Protein AF-A0A4Q4TM53-F1 (afdb_monomer_lite)

Foldseek 3Di:
DLVVLQVVVCVQLVVLLVVLVVLLVVLLVQCVVVPFDDDQLSLVSSFVVTCCPLCVVGFAPPCSVPVLDQLQLQLCCLFQVVQFKFFQFLPPDDDPDDDDQVLQCVVQVGGPNVQSQQSFKMKGWQQVLQPFDWFPLFEAFGKIWIWGQHPPVRGIGTAWIFGNDFLRDIDGPPADSLLNLLSLLRVLLSSLLCLVLLLCLQQLVQLVLLLVLLVVQDDPLDLLNVLSCLLCRSSSNCVVVCCVAPLDVVHLLNLFATRHSRRSVVCSVVCNLPSQAQVCVQPVNVCVVRCQPPHPRHDHRPDRPLCVLVVLQLVLLLLLLLLQLCQQDVALVSLLPPRSQQSSQCSCVPVSVRHNQDHPPPRDSVSVSSRSSSSSCSRQPSSVSRAALSCLNHSVRPDSNGSTFSDYDDNDGDDDDSVNGGDTSSNSSSSNSVRSSSYNPCVVVPCNHSLNSLVDPVSPVSGDVSSVVSNVSSNVSVVVSVVVVVQFDQDPVRDTDFHLVVLVVCCVDDDPLNCQLCVLVVQLVVLVVVLVCLVDCVNVDDDPDDPVLSVLVSQLSVLSNQLSVLSNVLSSCCPRDVVSNLVSVLSNLLSLLSNLLSVLLSLLCQQCVVPVVVSVVLNVVLVVLSVVLSVVCVDPVCDDLVNLVVNLVSSVVSNVSSCVSVVCQVPDPPHHRVRRPVVVSVVVNVVVVVVSVCSNCVPPCNLDQQPVPLVPVLVCCQVVHQWDDRDPQAIEGQDPLQCCAAPAQDVPGGHFFFDLLLAAAAPVRHGELVRDRDPVLNVLRCVLQVQCVDPVLCQLLFVLLVVLVVLLVVLVVVCVVVVNPDDPLLQSLLQSQLQSLCCQLLVGGLCCSVVVHDRPLVVLLVVLVVVSVVVSSVSSDPDPPVVVVVPDDVCSVCSSVVNLVVLLVSNVVRVVDDDPRSHSVNSSCVRCVPCPSPNPSRSSVHSSVSSVVRRNLVSQLVVQLVVQLVVPVVLVVVLCCLVVVQDPDPVCDTPVSQVPRLSSVLSSVLSCLQDVSCQWFRKGFAAAPFDDGPNDTDHGGRIYGHRSNSNSQDCVNDPNSNHSDSVD

Secondary structure (DSSP, 8-state):
-HHHHHHHHHHHHHHHHHHHHHHHHHHHHHHHHTT---SGGGGGGGTTT-STTT-TT-SPTTTTTSTT-HHHHHHHTTTTSTTS-EEPPTTTSPPSS---HHHHHHHHSS-HHHHHHTT-EEEEE-GGGGGSPBPTT-B----EEEEEE-TTT--EEEEEEE--STT--EE-TTS-HHHHHHHHHHHHHHHHHHHHHHHIIIIIIHHHHHHHHHHHHS-TT-HHHHHHHHHTTTGGGHHHHIIIIISSTTSHHHHH-SB-HHHHHHHHHHHHHHHT-TGGGSHHHHHHHTTSSS-SSSPPPS--HHHHHHHHHHHHHHHHHHHHHHTT-SSHHHHHH-HHHHHHHHHHHTTT--TTPPPSS---HHHHHHHHHHHHHIIIIIHHHHSTTHHHHTTT-TTT--SSBSSPPPSSS--S-SGGGS--HHHHHHHHHHHHTT--GGGGGTT-SGGGTT--HHHHHTS-HHHHHHHHHHHHHHHHHHHHHHT--B-TTS-BT--HHHHHHGGGS--TTHHHHHHHHHHHHHHHHHHHHHH-HHHH------HHHHHHHHHHHHHHHHHHHHHHHHHHHTTT-HHHHHHHHHHHHHHHHHHHHHHHHHHHHHHTTT-HHHHHHHHHHHHHHHHHHHHHHHSGGG-TTTTHHHHHHHHHHHHHHTHHHHHHHHH-TT--SGGG-HHHHHHHHHHHHHHHHHHHTTTTTTT-TTSS-HHHHHHHHHHH-SEEEEETTEEEE--HHHIIIIIS-BTTB-PPEEPGGG----TTS---TTT--SHHHHHHHHHHHGGGGSHHHHHHHHHHHHHHHHHHHHHHHHHHHTT-----HHHHHHHHHHHHHHHHHTSS---HHHHTS--HHHHHHHHHHHHHHHHHHGGGS-S-HHHHHHHS-HHHHHHHHHHHHHHHHHHHHHHTS-----SHHHHHHHH-TTSSSS-HHHHHHHHHHHHHHHHHHHHHHHHHHHHHHHH-HHHHHHHHHHHHHH-SSGGG--HHHHTT-HHHHHHHHHHHHHS-SS-SPPPEEPPTT-EEETTEEE-TT-EEEE-HHHHHT-TTTSTTTTS--TT-

Sequence (1064 aa):
MVQQHQGKWYEDAAWLVKTASEEAVAALAAIQSAGGIKKLSDYQILYDGQWQRSVPTGIAQGVFTNFSSDLLFTMERLSTNPYAIRRLHPTADALPFQLDDETATALTGTRVKTLHEDGRLFFVDHRYQKDYPTTEGKYVAGCQAYFYLDADSNQMLPLAIKTNVGSDLIYTPLDEENDWLLAKAMFNQNDLFHGQIYHLANSHAVAEIVHQAALRTMSGNHPILALLDRLMYQAYAIRPVGEAVLFNEGGFFDQSFAVSNRGVRQFATDFYPIAGAFRSNYFEENLRRRGLINSTYGPDLPHFPFYEDASQILPVIRRFVQSFVDAYYETDAMLALDWEVQAWVKEANGPAMVIDFPAAPLEKVGTLVDIITHIAWLGGVSHHVLNSGEPIATSGALPLHPAALYAPPPEQKGVKDLLRFLPNEQKSVEQIALLARFNRPQLVQSQETLLHMFNDKTLLERGRREADFANERFMMDMRKISEEINAKTFDEEGLCQGSFRSCFESLWYLHNESVNIWSHLSVGLLFLALTIWASFPALHGSFAFKDADLRAFQTYLLGATLCCMFSAFYHCVNCHSEHVSRRCLKLDYLGIACNITSTCISATYFGLYEQAELANFYIAIILACGLAVFWALLDPSADGPRAAKFRAAVFIALGGSGFAPILHAALSPSLTLDGFSLEYVVAQSAFYLLGTAFYVNRIPEKYWSGVFDVWTVKGLHDKYGTIVRIAPDELSFTEGSAWKDICQPKPGHGPFDKWTIYLNPSVNGAYSILTSPTRQGHARIRRQLNHGFSDKALQAQESMFQSHVDLLISRIREAISSGQQDLNMFQWYTWATSDIMGDLAFGESFRCLDNGKDHRWISILIRQFQAVVTITSFRFFTVPRKLFQWYMPAKMLEQPREIHKYAVEKVDKRLSRDTERPDFVYYLQRENKDNTHMSRAEIDTTLSTLIIAGGETTAAFLSCITFYLVQYPEVLRKLESEIRTTFKSEDEINAVSTNKLVYFNACVKEGLRLTPAVPFGHPRVVPPGGDEVCGQHLPGGTKLSVMAWAMYRSERNFKHAETFDPER

pLDDT: mean 88.87, std 10.65, range [43.16, 98.81]

Structure (mmCIF, N/CA/C/O backbone):
data_AF-A0A4Q4TM53-F1
#
_entry.id   AF-A0A4Q4TM53-F1
#
loop_
_atom_site.group_PDB
_atom_site.id
_atom_site.type_symbol
_atom_site.label_atom_id
_atom_site.label_alt_id
_atom_site.label_comp_id
_atom_site.label_asym_id
_atom_site.label_entity_id
_atom_site.label_seq_id
_atom_site.pdbx_PDB_ins_code
_atom_site.Cartn_x
_atom_site.Cartn_y
_atom_site.Cartn_z
_atom_site.occupancy
_atom_site.B_iso_or_equiv
_atom_site.auth_seq_id
_atom_site.auth_comp_id
_atom_site.auth_asym_id
_atom_site.auth_atom_id
_atom_site.pdbx_PDB_model_num
ATOM 1 N N . MET A 1 1 ? -18.363 18.491 31.006 1.00 89.38 1 MET A N 1
ATOM 2 C CA . MET A 1 1 ? -17.622 17.984 29.833 1.00 89.38 1 MET A CA 1
ATOM 3 C C . MET A 1 1 ? -17.454 19.043 28.748 1.00 89.38 1 MET A C 1
ATOM 5 O O . MET A 1 1 ? -16.339 19.510 28.600 1.00 89.38 1 MET A O 1
ATOM 9 N N . VAL A 1 2 ? -18.515 19.501 28.063 1.00 94.69 2 VAL A N 1
ATOM 10 C CA . VAL A 1 2 ? -18.411 20.529 26.993 1.00 94.69 2 VAL A CA 1
ATOM 11 C C . VAL A 1 2 ? -17.588 21.754 27.424 1.00 94.69 2 VAL A C 1
ATOM 13 O O . VAL A 1 2 ? -16.571 22.052 26.811 1.00 94.69 2 VAL A O 1
ATOM 16 N N . GLN A 1 3 ? -17.949 22.392 28.543 1.00 95.50 3 GLN A N 1
ATOM 17 C CA . GLN A 1 3 ? -17.223 23.556 29.075 1.00 95.50 3 GLN A CA 1
ATOM 18 C C . GLN A 1 3 ? -15.742 23.262 29.389 1.00 95.50 3 GLN A C 1
ATOM 20 O O . GLN A 1 3 ? -14.884 24.113 29.177 1.00 95.50 3 GLN A O 1
ATOM 25 N N . GLN A 1 4 ? -15.433 22.055 29.872 1.00 95.19 4 GLN A N 1
ATOM 26 C CA . GLN A 1 4 ? -14.063 21.626 30.171 1.00 95.19 4 GLN A CA 1
ATOM 27 C C . GLN A 1 4 ? -13.246 21.469 28.884 1.00 95.19 4 GLN A C 1
ATOM 29 O O . GLN A 1 4 ? -12.127 21.968 28.810 1.00 95.19 4 GLN A O 1
ATOM 34 N N . HIS A 1 5 ? -13.815 20.819 27.863 1.00 96.94 5 HIS A N 1
ATOM 35 C CA . HIS A 1 5 ? -13.164 20.661 26.562 1.00 96.94 5 HIS A CA 1
ATOM 36 C C . HIS A 1 5 ? -12.941 22.027 25.905 1.00 96.94 5 HIS A C 1
ATOM 38 O O . HIS A 1 5 ? -11.849 22.282 25.411 1.00 96.94 5 HIS A O 1
ATOM 44 N N . GLN A 1 6 ? -13.929 22.929 25.952 1.00 95.88 6 GLN A N 1
ATOM 45 C CA . GLN A 1 6 ? -13.786 24.294 25.433 1.00 95.88 6 GLN A CA 1
ATOM 46 C C . GLN A 1 6 ? -12.678 25.073 26.145 1.00 95.88 6 GLN A C 1
ATOM 48 O O . GLN A 1 6 ? -11.855 25.688 25.475 1.00 95.88 6 GLN A O 1
ATOM 53 N N . GLY A 1 7 ? -12.640 25.039 27.482 1.00 96.50 7 GLY A N 1
ATOM 54 C CA . GLY A 1 7 ? -11.597 25.713 28.260 1.00 96.50 7 GLY A CA 1
ATOM 55 C C . GLY A 1 7 ? -10.202 25.256 27.840 1.00 96.50 7 GLY A C 1
ATOM 56 O O . GLY A 1 7 ? -9.366 26.084 27.486 1.00 96.50 7 GLY A O 1
ATOM 57 N N . LYS A 1 8 ? -9.998 23.936 27.763 1.00 94.75 8 LYS A N 1
ATOM 58 C CA . LYS A 1 8 ? -8.721 23.360 27.341 1.00 94.75 8 LYS A CA 1
ATOM 59 C C . LYS A 1 8 ? -8.372 23.691 25.883 1.00 94.75 8 LYS A C 1
ATOM 61 O O . LYS A 1 8 ? -7.240 24.061 25.592 1.00 94.75 8 LYS A O 1
ATOM 66 N N . TRP A 1 9 ? -9.348 23.640 24.978 1.00 95.44 9 TRP A N 1
ATOM 67 C CA . TRP A 1 9 ? -9.138 24.010 23.577 1.00 95.44 9 TRP A CA 1
ATOM 68 C C . TRP A 1 9 ? -8.714 25.476 23.424 1.00 95.44 9 TRP A C 1
ATOM 70 O O . TRP A 1 9 ? -7.812 25.772 22.644 1.00 95.44 9 TRP A O 1
ATOM 80 N N . TYR A 1 10 ? -9.328 26.405 24.170 1.00 95.44 10 TYR A N 1
ATOM 81 C CA . TYR A 1 10 ? -8.944 27.820 24.127 1.00 95.44 10 TYR A CA 1
ATOM 82 C C . TYR A 1 10 ? -7.519 28.047 24.632 1.00 95.44 10 TYR A C 1
ATOM 84 O O . TYR A 1 10 ? -6.796 28.843 24.032 1.00 95.44 10 TYR A O 1
ATOM 92 N N . GLU A 1 11 ? -7.107 27.346 25.692 1.00 94.69 11 GLU A N 1
ATOM 93 C CA . GLU A 1 11 ? -5.722 27.371 26.177 1.00 94.69 11 GLU A CA 1
ATOM 94 C C . GLU A 1 11 ? -4.746 26.930 25.077 1.00 94.69 11 GLU A C 1
ATOM 96 O O . GLU A 1 11 ? -3.789 27.647 24.776 1.00 94.69 11 GLU A O 1
ATOM 101 N N . ASP A 1 12 ? -5.030 25.805 24.419 1.00 92.31 12 ASP A N 1
ATOM 102 C CA . ASP A 1 12 ? -4.140 25.223 23.409 1.00 92.31 12 ASP A CA 1
ATOM 103 C C . ASP A 1 12 ? -4.144 26.014 22.084 1.00 92.31 12 ASP A C 1
ATOM 105 O O . ASP A 1 12 ? -3.129 26.095 21.384 1.00 92.31 12 ASP A O 1
ATOM 109 N N . ALA A 1 13 ? -5.266 26.652 21.735 1.00 94.00 13 ALA A N 1
ATOM 110 C CA . ALA A 1 13 ? -5.406 27.454 20.520 1.00 94.00 13 ALA A CA 1
ATOM 111 C C . ALA A 1 13 ? -4.835 28.878 20.650 1.00 94.00 13 ALA A C 1
ATOM 113 O O . ALA A 1 13 ? -4.482 29.483 19.632 1.00 94.00 13 ALA A O 1
ATOM 114 N N . ALA A 1 14 ? -4.728 29.429 21.867 1.00 95.00 14 ALA A N 1
ATOM 115 C CA . ALA A 1 14 ? -4.407 30.842 22.099 1.00 95.00 14 ALA A CA 1
ATOM 116 C C . ALA A 1 14 ? -3.103 31.296 21.425 1.00 95.00 14 ALA A C 1
ATOM 118 O O . ALA A 1 14 ? -3.071 32.340 20.767 1.00 95.00 14 ALA A O 1
ATOM 119 N N . TRP A 1 15 ? -2.033 30.504 21.562 1.00 95.38 15 TRP A N 1
ATOM 120 C CA . TRP A 1 15 ? -0.743 30.816 20.942 1.00 95.38 15 TRP A CA 1
ATOM 121 C C . TRP A 1 15 ? -0.857 30.869 19.419 1.00 95.38 15 TRP A C 1
ATOM 123 O O . TRP A 1 15 ? -0.465 31.861 18.809 1.00 95.38 15 TRP A O 1
ATOM 133 N N . LEU A 1 16 ? -1.459 29.846 18.809 1.00 95.25 16 LEU A N 1
ATOM 134 C CA . LEU A 1 16 ? -1.514 29.734 17.356 1.00 95.25 16 LEU A CA 1
ATOM 135 C C . LEU A 1 16 ? -2.378 30.830 16.735 1.00 95.25 16 LEU A C 1
ATOM 137 O O . LEU A 1 16 ? -1.993 31.412 15.727 1.00 95.25 16 LEU A O 1
ATOM 141 N N . VAL A 1 17 ? -3.527 31.143 17.341 1.00 93.69 17 VAL A N 1
ATOM 142 C CA . VAL A 1 17 ? -4.413 32.209 16.852 1.00 93.69 17 VAL A CA 1
ATOM 143 C C . VAL A 1 17 ? -3.685 33.552 16.840 1.00 93.69 17 VAL A C 1
ATOM 145 O O . VAL A 1 17 ? -3.786 34.299 15.860 1.00 93.69 17 VAL A O 1
ATOM 148 N N . LYS A 1 18 ? -2.914 33.846 17.894 1.00 96.31 18 LYS A N 1
ATOM 149 C CA . LYS A 1 18 ? -2.075 35.045 17.960 1.00 96.31 18 LYS A CA 1
ATOM 150 C C . LYS A 1 18 ? -0.987 35.017 16.883 1.00 96.31 18 LYS A C 1
ATOM 152 O O . LYS A 1 18 ? -0.882 35.960 16.105 1.00 96.31 18 LYS A O 1
ATOM 157 N N . THR A 1 19 ? -0.229 33.927 16.798 1.00 97.12 19 THR A N 1
ATOM 158 C CA . THR A 1 19 ? 0.882 33.766 15.852 1.00 97.12 19 THR A CA 1
ATOM 159 C C . THR A 1 19 ? 0.436 33.869 14.395 1.00 97.12 19 THR A C 1
ATOM 161 O O . THR A 1 19 ? 1.019 34.649 13.648 1.00 97.12 19 THR A O 1
ATOM 164 N N . ALA A 1 20 ? -0.627 33.168 13.998 1.00 96.44 20 ALA A N 1
ATOM 165 C CA . ALA A 1 20 ? -1.163 33.232 12.639 1.00 96.44 20 ALA A CA 1
ATOM 166 C C . ALA A 1 20 ? -1.664 34.642 12.283 1.00 96.44 20 ALA A C 1
ATOM 168 O O . ALA A 1 20 ? -1.559 35.066 11.138 1.00 96.44 20 ALA A O 1
ATOM 169 N N . SER A 1 21 ? -2.176 35.399 13.261 1.00 96.38 21 SER A N 1
ATOM 170 C CA . SER A 1 21 ? -2.609 36.784 13.036 1.00 96.38 21 SER A CA 1
ATOM 171 C C . SER A 1 21 ? -1.425 37.742 12.848 1.00 96.38 21 SER A C 1
ATOM 173 O O . SER A 1 21 ? -1.490 38.625 11.999 1.00 96.38 21 SER A O 1
ATOM 175 N N . GLU A 1 22 ? -0.329 37.556 13.591 1.00 97.94 22 GLU A N 1
ATOM 176 C CA . GLU A 1 22 ? 0.922 38.302 13.383 1.00 97.94 22 GLU A CA 1
ATOM 177 C C . GLU A 1 22 ? 1.540 37.994 12.008 1.00 97.94 22 GLU A C 1
ATOM 179 O O . GLU A 1 22 ? 1.956 38.905 11.294 1.00 97.94 22 GLU A O 1
ATOM 184 N N . GLU A 1 23 ? 1.572 36.717 11.618 1.00 98.00 23 GLU A N 1
ATOM 185 C CA . GLU A 1 23 ? 2.123 36.280 10.327 1.00 98.00 23 GLU A CA 1
ATOM 186 C C . GLU A 1 23 ? 1.256 36.721 9.142 1.00 98.00 23 GLU A C 1
ATOM 188 O O . GLU A 1 23 ? 1.799 37.083 8.103 1.00 98.00 23 GLU A O 1
ATOM 193 N N . ALA A 1 24 ? -0.065 36.815 9.313 1.00 97.81 24 ALA A N 1
ATOM 194 C CA . ALA A 1 24 ? -0.959 37.375 8.301 1.00 97.81 24 ALA A CA 1
ATOM 195 C C . ALA A 1 24 ? -0.632 38.844 7.976 1.00 97.81 24 ALA A C 1
ATOM 197 O O . ALA A 1 24 ? -0.595 39.232 6.808 1.00 97.81 24 ALA A O 1
ATOM 198 N N . VAL A 1 25 ? -0.346 39.664 8.995 1.00 97.81 25 VAL A N 1
ATOM 199 C CA . VAL A 1 25 ? 0.070 41.064 8.795 1.00 97.81 25 VAL A CA 1
ATOM 200 C C . VAL A 1 25 ? 1.402 41.132 8.043 1.00 97.81 25 VAL A C 1
ATOM 202 O O . VAL A 1 25 ? 1.547 41.946 7.130 1.00 97.81 25 VAL A O 1
ATOM 205 N N . ALA A 1 26 ? 2.356 40.264 8.395 1.00 97.31 26 ALA A N 1
ATOM 206 C CA . ALA A 1 26 ? 3.651 40.188 7.722 1.00 97.31 26 ALA A CA 1
ATOM 207 C C . ALA A 1 26 ? 3.514 39.771 6.246 1.00 97.31 26 ALA A C 1
ATOM 209 O O . ALA A 1 26 ? 4.075 40.436 5.374 1.00 97.31 26 ALA A O 1
ATOM 210 N N . ALA A 1 27 ? 2.705 38.748 5.959 1.00 97.12 27 ALA A N 1
ATOM 211 C CA . ALA A 1 27 ? 2.455 38.274 4.601 1.00 97.12 27 ALA A CA 1
ATOM 212 C C . ALA A 1 27 ? 1.796 39.357 3.731 1.00 97.12 27 ALA A C 1
ATOM 214 O O . ALA A 1 27 ? 2.231 39.600 2.605 1.00 97.12 27 ALA A O 1
ATOM 215 N N . LEU A 1 28 ? 0.803 40.084 4.261 1.00 97.56 28 LEU A N 1
ATOM 216 C CA . LEU A 1 28 ? 0.170 41.189 3.534 1.00 97.56 28 LEU A CA 1
ATOM 217 C C . LEU A 1 28 ? 1.165 42.319 3.221 1.00 97.56 28 LEU A C 1
ATOM 219 O O . LEU A 1 28 ? 1.189 42.829 2.100 1.00 97.56 28 LEU A O 1
ATOM 223 N N . ALA A 1 29 ? 2.013 42.688 4.185 1.00 96.94 29 ALA A N 1
ATOM 224 C CA . ALA A 1 29 ? 3.043 43.706 3.993 1.00 96.94 29 ALA A CA 1
ATOM 225 C C . ALA A 1 29 ? 4.099 43.281 2.957 1.00 96.94 29 ALA A C 1
ATOM 227 O O . ALA A 1 29 ? 4.567 44.118 2.180 1.00 96.94 29 ALA A O 1
ATOM 228 N N . ALA A 1 30 ? 4.452 41.992 2.909 1.00 96.94 30 ALA A N 1
ATOM 229 C CA . ALA A 1 30 ? 5.364 41.438 1.912 1.00 96.94 30 ALA A CA 1
ATOM 230 C C . ALA A 1 30 ? 4.779 41.543 0.494 1.00 96.94 30 ALA A C 1
ATOM 232 O O . ALA A 1 30 ? 5.444 42.055 -0.408 1.00 96.94 30 ALA A O 1
ATOM 233 N N . ILE A 1 31 ? 3.509 41.164 0.314 1.00 96.25 31 ILE A N 1
ATOM 234 C CA . ILE A 1 31 ? 2.805 41.279 -0.973 1.00 96.25 31 ILE A CA 1
ATOM 235 C C . ILE A 1 31 ? 2.721 42.742 -1.432 1.00 96.25 31 ILE A C 1
ATOM 237 O O . ILE A 1 31 ? 3.015 43.057 -2.586 1.00 96.25 31 ILE A O 1
ATOM 241 N N . GLN A 1 32 ? 2.366 43.660 -0.528 1.00 95.06 32 GLN A N 1
ATOM 242 C CA . GLN A 1 32 ? 2.296 45.092 -0.840 1.00 95.06 32 GLN A CA 1
ATOM 243 C C . GLN A 1 32 ? 3.664 45.654 -1.245 1.00 95.06 32 GLN A C 1
ATOM 245 O O . GLN A 1 32 ? 3.763 46.411 -2.211 1.00 95.06 32 GLN A O 1
ATOM 250 N N . SER A 1 33 ? 4.722 45.241 -0.544 1.00 95.19 33 SER A N 1
ATOM 251 C CA . SER A 1 33 ? 6.101 45.667 -0.812 1.00 95.19 33 SER A CA 1
ATOM 252 C C . SER A 1 33 ? 6.634 45.126 -2.147 1.00 95.19 33 SER A C 1
ATOM 254 O O . SER A 1 33 ? 7.434 45.793 -2.799 1.00 95.19 33 SER A O 1
ATOM 256 N N . ALA A 1 34 ? 6.161 43.956 -2.588 1.00 94.50 34 ALA A N 1
ATOM 257 C CA . ALA A 1 34 ? 6.441 43.377 -3.905 1.00 94.50 34 ALA A CA 1
ATOM 258 C C . ALA A 1 34 ? 5.599 43.990 -5.048 1.00 94.50 34 ALA A C 1
ATOM 260 O O . ALA A 1 34 ? 5.822 43.687 -6.220 1.00 94.50 34 ALA A O 1
ATOM 261 N N . GLY A 1 35 ? 4.660 44.889 -4.729 1.00 94.25 35 GLY A N 1
ATOM 262 C CA . GLY A 1 35 ? 3.839 45.607 -5.704 1.00 94.25 35 GLY A CA 1
ATOM 263 C C . GLY A 1 35 ? 2.509 44.937 -6.065 1.00 94.25 35 GLY A C 1
ATOM 264 O O . GLY A 1 35 ? 1.956 45.290 -7.111 1.00 94.25 35 GLY A O 1
ATOM 265 N N . GLY A 1 36 ? 2.002 44.031 -5.219 1.00 94.56 36 GLY A N 1
ATOM 266 C CA . GLY A 1 36 ? 0.710 43.346 -5.376 1.00 94.56 36 GLY A CA 1
ATOM 267 C C . GLY A 1 36 ? 0.764 42.074 -6.230 1.00 94.56 36 GLY A C 1
ATOM 268 O O . GLY A 1 36 ? 1.816 41.710 -6.753 1.00 94.56 36 GLY A O 1
ATOM 269 N N . ILE A 1 37 ? -0.383 41.406 -6.381 1.00 96.31 37 ILE A N 1
ATOM 270 C CA . ILE A 1 37 ? -0.535 40.196 -7.206 1.00 96.31 37 ILE A CA 1
ATOM 271 C C . ILE A 1 37 ? -0.988 40.609 -8.613 1.00 96.31 37 ILE A C 1
ATOM 273 O O . ILE A 1 37 ? -2.097 41.108 -8.793 1.00 96.31 37 ILE A O 1
ATOM 277 N N . LYS A 1 38 ? -0.137 40.408 -9.628 1.00 95.19 38 LYS A N 1
ATOM 278 C CA . LYS A 1 38 ? -0.404 40.798 -11.031 1.00 95.19 38 LYS A CA 1
ATOM 279 C C . LYS A 1 38 ? -0.429 39.623 -12.002 1.00 95.19 38 LYS A C 1
ATOM 281 O O . LYS A 1 38 ? -0.914 39.767 -13.122 1.00 95.19 38 LYS A O 1
ATOM 286 N N . LYS A 1 39 ? 0.088 38.466 -11.591 1.00 93.00 39 LYS A N 1
ATOM 287 C CA . LYS A 1 39 ? 0.046 37.183 -12.311 1.00 93.00 39 LYS A CA 1
ATOM 288 C C . LYS A 1 39 ? -0.001 36.023 -11.313 1.00 93.00 39 LYS A C 1
ATOM 290 O O . LYS A 1 39 ? 0.336 36.194 -10.147 1.00 93.00 39 LYS A O 1
ATOM 295 N N . LEU A 1 40 ? -0.365 34.823 -11.772 1.00 91.81 40 LEU A N 1
ATOM 296 C CA . LEU A 1 40 ? -0.505 33.639 -10.905 1.00 91.81 40 LEU A CA 1
ATOM 297 C C . LEU A 1 40 ? 0.771 33.293 -10.129 1.00 91.81 40 LEU A C 1
ATOM 299 O O . LEU A 1 40 ? 0.694 32.900 -8.970 1.00 91.81 40 LEU A O 1
ATOM 303 N N . SER A 1 41 ? 1.947 33.496 -10.728 1.00 89.38 41 SER A N 1
ATOM 304 C CA . SER A 1 41 ? 3.219 33.251 -10.040 1.00 89.38 41 SER A CA 1
ATOM 305 C C . SER A 1 41 ? 3.443 34.171 -8.834 1.00 89.38 41 SER A C 1
ATOM 307 O O . SER A 1 41 ? 4.230 33.833 -7.961 1.00 89.38 41 SER A O 1
ATOM 309 N N . ASP A 1 42 ? 2.774 35.326 -8.757 1.00 94.75 42 ASP A N 1
ATOM 310 C CA . ASP A 1 42 ? 2.961 36.272 -7.648 1.00 94.75 42 ASP A CA 1
ATOM 311 C C . ASP A 1 42 ? 2.315 35.771 -6.346 1.00 94.75 42 ASP A C 1
ATOM 313 O O . ASP A 1 42 ? 2.691 36.218 -5.264 1.00 94.75 42 ASP A O 1
ATOM 317 N N . TYR A 1 43 ? 1.416 34.778 -6.411 1.00 94.56 43 TYR A N 1
ATOM 318 C CA . TYR A 1 43 ? 0.916 34.098 -5.210 1.00 94.56 43 TYR A CA 1
ATOM 319 C C . TYR A 1 43 ? 2.035 33.413 -4.414 1.00 94.56 43 TYR A C 1
ATOM 321 O O . TYR A 1 43 ? 1.846 33.157 -3.230 1.00 94.56 43 TYR A O 1
ATOM 329 N N . GLN A 1 44 ? 3.216 33.177 -5.003 1.00 91.81 44 GLN A N 1
ATOM 330 C CA . GLN A 1 44 ? 4.368 32.633 -4.278 1.00 91.81 44 GLN A CA 1
ATOM 331 C C . GLN A 1 44 ? 4.774 33.511 -3.089 1.00 91.81 44 GLN A C 1
ATOM 333 O O . GLN A 1 44 ? 5.175 33.003 -2.045 1.00 91.81 44 GLN A O 1
ATOM 338 N N . ILE A 1 45 ? 4.608 34.833 -3.220 1.00 93.94 45 ILE A N 1
ATOM 339 C CA . ILE A 1 45 ? 4.956 35.817 -2.185 1.00 93.94 45 ILE A CA 1
ATOM 340 C C . ILE A 1 45 ? 4.160 35.569 -0.897 1.00 93.94 45 ILE A C 1
ATOM 342 O O . ILE A 1 45 ? 4.631 35.872 0.198 1.00 93.94 45 ILE A O 1
ATOM 346 N N . LEU A 1 46 ? 2.966 34.980 -1.015 1.00 93.44 46 LEU A N 1
ATOM 347 C CA . LEU A 1 46 ? 2.141 34.598 0.127 1.00 93.44 46 LEU A CA 1
ATOM 348 C C . LEU A 1 46 ? 2.809 33.527 0.995 1.00 93.44 46 LEU A C 1
ATOM 350 O O . LEU A 1 46 ? 2.476 33.433 2.172 1.00 93.44 46 LEU A O 1
ATOM 354 N N . TYR A 1 47 ? 3.728 32.735 0.440 1.00 92.69 47 TYR A N 1
ATOM 355 C CA . TYR A 1 47 ? 4.345 31.583 1.095 1.00 92.69 47 TYR A CA 1
ATOM 356 C C . TYR A 1 47 ? 5.846 31.766 1.347 1.00 92.69 47 TYR A C 1
ATOM 358 O O . TYR A 1 47 ? 6.348 31.318 2.378 1.00 92.69 47 TYR A O 1
ATOM 366 N N . ASP A 1 48 ? 6.566 32.449 0.454 1.00 90.31 48 ASP A N 1
ATOM 367 C CA . ASP A 1 48 ? 8.019 32.613 0.538 1.00 90.31 48 ASP A CA 1
ATOM 368 C C . ASP A 1 48 ? 8.447 33.342 1.826 1.00 90.31 48 ASP A C 1
ATOM 370 O O . ASP A 1 48 ? 8.219 34.540 2.024 1.00 90.31 48 ASP A O 1
ATOM 374 N N . GLY A 1 49 ? 9.084 32.592 2.731 1.00 91.00 49 GLY A N 1
ATOM 375 C CA . GLY A 1 49 ? 9.531 33.095 4.034 1.00 91.00 49 GLY A CA 1
ATOM 376 C C . GLY A 1 49 ? 8.400 33.466 5.002 1.00 91.00 49 GLY A C 1
ATOM 377 O O . GLY A 1 49 ? 8.679 34.050 6.047 1.00 91.00 49 GLY A O 1
ATOM 378 N N . GLN A 1 50 ? 7.146 33.137 4.678 1.00 95.50 50 GLN A N 1
ATOM 379 C CA . GLN A 1 50 ? 5.970 33.422 5.503 1.00 95.50 50 GLN A CA 1
ATOM 380 C C . GLN A 1 50 ? 5.536 32.186 6.307 1.00 95.50 50 GLN A C 1
ATOM 382 O O . GLN A 1 50 ? 5.990 31.072 6.055 1.00 95.50 50 GLN A O 1
ATOM 387 N N . TRP A 1 51 ? 4.654 32.388 7.292 1.00 96.50 51 TRP A N 1
ATOM 388 C CA . TRP A 1 51 ? 3.997 31.326 8.081 1.00 96.50 51 TRP A CA 1
ATOM 389 C C . TRP A 1 51 ? 4.931 30.355 8.825 1.00 96.50 51 TRP A C 1
ATOM 391 O O . TRP A 1 51 ? 4.499 29.289 9.252 1.00 96.50 51 TRP A O 1
ATOM 401 N N . GLN A 1 52 ? 6.207 30.699 9.014 1.00 94.94 52 GLN A N 1
ATOM 402 C CA . GLN A 1 52 ? 7.228 29.781 9.534 1.00 94.94 52 GLN A CA 1
ATOM 403 C C . GLN A 1 52 ? 6.933 29.259 10.947 1.00 94.94 52 GLN A C 1
ATOM 405 O O . GLN A 1 52 ? 7.413 28.189 11.319 1.00 94.94 52 GLN A O 1
ATOM 410 N N . ARG A 1 53 ? 6.168 30.002 11.758 1.00 95.12 53 ARG A N 1
ATOM 411 C CA . ARG A 1 53 ? 5.792 29.572 13.112 1.00 95.12 53 ARG A CA 1
ATOM 412 C C . ARG A 1 53 ? 4.476 28.804 13.121 1.00 95.12 53 ARG A C 1
ATOM 414 O O . ARG A 1 53 ? 4.380 27.797 13.817 1.00 95.12 53 ARG A O 1
ATOM 421 N N . SER A 1 54 ? 3.464 29.267 12.386 1.00 95.12 54 SER A N 1
ATOM 422 C CA . SER A 1 54 ? 2.156 28.592 12.327 1.00 95.12 54 SER A CA 1
ATOM 423 C C . SER A 1 54 ? 2.166 27.326 11.462 1.00 95.12 54 SER A C 1
ATOM 425 O O . SER A 1 54 ? 1.404 26.395 11.730 1.00 95.12 54 SER A O 1
ATOM 427 N N . VAL A 1 55 ? 3.058 27.253 10.472 1.00 94.19 55 VAL A N 1
ATOM 428 C CA . VAL A 1 55 ? 3.233 26.137 9.530 1.00 94.19 55 VAL A CA 1
ATOM 429 C C . VAL A 1 55 ? 4.731 25.861 9.317 1.00 94.19 55 VAL A C 1
ATOM 431 O O . VAL A 1 55 ? 5.281 26.125 8.249 1.00 94.19 55 VAL A O 1
ATOM 434 N N . PRO A 1 56 ? 5.434 25.314 10.324 1.00 90.94 56 PRO A N 1
ATOM 435 C CA . PRO A 1 56 ? 6.883 25.103 10.254 1.00 90.94 56 PRO A CA 1
ATOM 436 C C . PRO A 1 56 ? 7.313 24.098 9.177 1.00 90.94 56 PRO A C 1
ATOM 438 O O . PRO A 1 56 ? 8.460 24.119 8.743 1.00 90.94 56 PRO A O 1
ATOM 441 N N . THR A 1 57 ? 6.404 23.229 8.729 1.00 84.38 57 THR A N 1
ATOM 442 C CA . THR A 1 57 ? 6.630 22.293 7.618 1.00 84.38 57 THR A CA 1
ATOM 443 C C . THR A 1 57 ? 6.545 22.960 6.243 1.00 84.38 57 THR A C 1
ATOM 445 O O . THR A 1 57 ? 6.934 22.347 5.255 1.00 84.38 57 THR A O 1
ATOM 448 N N . GLY A 1 58 ? 6.042 24.198 6.170 1.00 87.38 58 GLY A N 1
ATOM 449 C CA . GLY A 1 58 ? 5.704 24.869 4.918 1.00 87.38 58 GLY A CA 1
ATOM 450 C C . GLY A 1 58 ? 4.512 24.234 4.194 1.00 87.38 58 GLY A C 1
ATOM 451 O O . GLY A 1 58 ? 3.856 23.323 4.708 1.00 87.38 58 GLY A O 1
ATOM 452 N N . ILE A 1 59 ? 4.233 24.741 2.991 1.00 85.81 59 ILE A N 1
ATOM 453 C CA . ILE A 1 59 ? 3.309 24.102 2.047 1.00 85.81 59 ILE A CA 1
ATOM 454 C C . ILE A 1 59 ? 3.926 22.816 1.494 1.00 85.81 59 ILE A C 1
ATOM 456 O O . ILE A 1 59 ? 5.153 22.688 1.434 1.00 85.81 59 ILE A O 1
ATOM 460 N N . ALA A 1 60 ? 3.093 21.870 1.062 1.00 84.56 60 ALA A N 1
ATOM 461 C CA . ALA A 1 60 ? 3.598 20.658 0.438 1.00 84.56 60 ALA A CA 1
ATOM 462 C C . ALA A 1 60 ? 4.400 21.011 -0.821 1.00 84.56 60 ALA A C 1
ATOM 464 O O . ALA A 1 60 ? 3.989 21.828 -1.654 1.00 84.56 60 ALA A O 1
ATOM 465 N N . GLN A 1 61 ? 5.575 20.397 -0.948 1.00 77.56 61 GLN A N 1
ATOM 466 C CA . GLN A 1 61 ? 6.439 20.632 -2.095 1.00 77.56 61 GLN A CA 1
ATOM 467 C C . GLN A 1 61 ? 5.711 20.220 -3.385 1.00 77.56 61 GLN A C 1
ATOM 469 O O . GLN A 1 61 ? 4.882 19.313 -3.382 1.00 77.56 61 GLN A O 1
ATOM 474 N N . GLY A 1 62 ? 5.996 20.896 -4.498 1.00 76.88 62 GLY A N 1
ATOM 475 C CA . GLY A 1 62 ? 5.369 20.606 -5.793 1.00 76.88 62 GLY A CA 1
ATOM 476 C C . GLY A 1 62 ? 4.002 21.256 -6.017 1.00 76.88 62 GLY A C 1
ATOM 477 O O . GLY A 1 62 ? 3.695 21.588 -7.157 1.00 76.88 62 GLY A O 1
ATOM 478 N N . VAL A 1 63 ? 3.208 21.523 -4.970 1.00 79.62 63 VAL A N 1
ATOM 479 C CA . VAL A 1 63 ? 1.862 22.120 -5.118 1.00 79.62 63 VAL A CA 1
ATOM 480 C C . VAL A 1 63 ? 1.926 23.477 -5.815 1.00 79.62 63 VAL A C 1
ATOM 482 O O . VAL A 1 63 ? 1.181 23.730 -6.756 1.00 79.62 63 VAL A O 1
ATOM 485 N N . PHE A 1 64 ? 2.861 24.337 -5.404 1.00 82.94 64 PHE A N 1
ATOM 486 C CA . PHE A 1 64 ? 3.028 25.649 -6.028 1.00 82.94 64 PHE A CA 1
ATOM 487 C C . PHE A 1 64 ? 3.777 25.593 -7.367 1.00 82.94 64 PHE A C 1
ATOM 489 O O . PHE A 1 64 ? 3.488 26.369 -8.267 1.00 82.94 64 PHE A O 1
ATOM 496 N N . THR A 1 65 ? 4.747 24.696 -7.543 1.00 79.62 65 THR A N 1
ATOM 497 C CA . THR A 1 65 ? 5.518 24.650 -8.799 1.00 79.62 65 THR A CA 1
ATOM 498 C C . THR A 1 65 ? 4.756 23.962 -9.928 1.00 79.62 65 THR A C 1
ATOM 500 O O . THR A 1 65 ? 5.015 24.253 -11.092 1.00 79.62 65 THR A O 1
ATOM 503 N N . ASN A 1 66 ? 3.806 23.082 -9.592 1.00 81.12 66 ASN A N 1
ATOM 504 C CA . ASN A 1 66 ? 3.115 22.208 -10.538 1.00 81.12 66 ASN A CA 1
ATOM 505 C C . ASN A 1 66 ? 1.591 22.431 -10.548 1.00 81.12 66 ASN A C 1
ATOM 507 O O . ASN A 1 66 ? 0.868 21.559 -11.022 1.00 81.12 66 ASN A O 1
ATOM 511 N N . PHE A 1 67 ? 1.079 23.567 -10.053 1.00 85.19 67 PHE A N 1
ATOM 512 C CA . PHE A 1 67 ? -0.371 23.807 -9.915 1.00 85.19 67 PHE A CA 1
ATOM 513 C C . PHE A 1 67 ? -1.158 23.675 -11.232 1.00 85.19 67 PHE A C 1
ATOM 515 O O . PHE A 1 67 ? -2.360 23.421 -11.219 1.00 85.19 67 PHE A O 1
ATOM 522 N N . SER A 1 68 ? -0.507 23.875 -12.382 1.00 88.25 68 SER A N 1
ATOM 523 C CA . SER A 1 68 ? -1.133 23.733 -13.698 1.00 88.25 68 SER A CA 1
ATOM 524 C C . SER A 1 68 ? -1.215 22.281 -14.175 1.00 88.25 68 SER A C 1
ATOM 526 O O . SER A 1 68 ? -1.920 22.017 -15.146 1.00 88.25 68 SER A O 1
ATOM 528 N N . SER A 1 69 ? -0.566 21.336 -13.487 1.00 88.94 69 SER A N 1
ATOM 529 C CA . SER A 1 69 ? -0.560 19.913 -13.828 1.00 88.94 69 SER A CA 1
ATOM 530 C C . SER A 1 69 ? -1.941 19.279 -13.668 1.00 88.94 69 SER A C 1
ATOM 532 O O . SER A 1 69 ? -2.611 19.420 -12.643 1.00 88.94 69 SER A O 1
ATOM 534 N N . ASP A 1 70 ? -2.358 18.543 -14.691 1.00 95.19 70 ASP A N 1
ATOM 535 C CA . ASP A 1 70 ? -3.591 17.753 -14.690 1.00 95.19 70 ASP A CA 1
ATOM 536 C C . ASP A 1 70 ? -3.471 16.478 -13.854 1.00 95.19 70 ASP A C 1
ATOM 538 O O . ASP A 1 70 ? -4.435 16.058 -13.203 1.00 95.19 70 ASP A O 1
ATOM 542 N N . LEU A 1 71 ? -2.267 15.905 -13.810 1.00 89.00 71 LEU A N 1
ATOM 543 C CA . LEU A 1 71 ? -1.969 14.766 -12.955 1.00 89.00 71 LEU A CA 1
ATOM 544 C C . LEU A 1 71 ? -2.062 15.165 -11.479 1.00 89.00 71 LEU A C 1
ATOM 546 O O . LEU A 1 71 ? -2.718 14.467 -10.715 1.00 89.00 71 LEU A O 1
ATOM 550 N N . LEU A 1 72 ? -1.488 16.311 -11.082 1.00 88.00 72 LEU A N 1
ATOM 551 C CA . LEU A 1 72 ? -1.601 16.807 -9.702 1.00 88.00 72 LEU A CA 1
ATOM 552 C C . LEU A 1 72 ? -3.074 16.987 -9.303 1.00 88.00 72 LEU A C 1
ATOM 554 O O . LEU A 1 72 ? -3.514 16.403 -8.317 1.00 88.00 72 LEU A O 1
ATOM 558 N N . PHE A 1 73 ? -3.841 17.711 -10.125 1.00 96.06 73 PHE A N 1
ATOM 559 C CA . PHE A 1 73 ? -5.272 17.957 -9.911 1.00 96.06 73 PHE A CA 1
ATOM 560 C C . PHE A 1 73 ? -6.084 16.665 -9.723 1.00 96.06 73 PHE A C 1
ATOM 562 O O . PHE A 1 73 ? -6.980 16.587 -8.878 1.00 96.06 73 PHE A O 1
ATOM 569 N N . THR A 1 74 ? -5.757 15.621 -10.488 1.00 95.38 74 THR A N 1
ATOM 570 C CA . THR A 1 74 ? -6.432 14.322 -10.362 1.00 95.38 74 THR A CA 1
ATOM 571 C C . THR A 1 74 ? -5.978 13.559 -9.122 1.00 95.38 74 THR A C 1
ATOM 573 O O . THR A 1 74 ? -6.806 13.001 -8.401 1.00 95.38 74 THR A O 1
ATOM 576 N N . MET A 1 75 ? -4.675 13.544 -8.840 1.00 92.50 75 MET A N 1
ATOM 577 C CA . MET A 1 75 ? -4.106 12.806 -7.711 1.00 92.50 75 MET A CA 1
ATOM 578 C C . MET A 1 75 ? -4.494 13.391 -6.352 1.00 92.50 75 MET A C 1
ATOM 580 O O . MET A 1 75 ? -4.545 12.651 -5.371 1.00 92.50 75 MET A O 1
ATOM 584 N N . GLU A 1 76 ? -4.863 14.668 -6.273 1.00 95.50 76 GLU A N 1
ATOM 585 C CA . GLU A 1 76 ? -5.513 15.253 -5.093 1.00 95.50 76 GLU A CA 1
ATOM 586 C C . GLU A 1 76 ? -6.812 14.515 -4.714 1.00 95.50 76 GLU A C 1
ATOM 588 O O . GLU A 1 76 ? -7.069 14.249 -3.540 1.00 95.50 76 GLU A O 1
ATOM 593 N N . ARG A 1 77 ? -7.593 14.049 -5.700 1.00 97.81 77 ARG A N 1
ATOM 594 C CA . ARG A 1 77 ? -8.812 13.251 -5.453 1.00 97.81 77 ARG A CA 1
ATOM 595 C C . ARG A 1 77 ? -8.507 11.875 -4.863 1.00 97.81 77 ARG A C 1
ATOM 597 O O . ARG A 1 77 ? -9.406 11.182 -4.404 1.00 97.81 77 ARG A O 1
ATOM 604 N N . LEU A 1 78 ? -7.245 11.464 -4.917 1.00 96.94 78 LEU A N 1
ATOM 605 C CA . LEU A 1 78 ? -6.718 10.190 -4.443 1.00 96.94 78 LEU A CA 1
ATOM 606 C C . LEU A 1 78 ? -5.787 10.362 -3.225 1.00 96.94 78 LEU A C 1
ATOM 608 O O . LEU A 1 78 ? -5.193 9.388 -2.757 1.00 96.94 78 LEU A O 1
ATOM 612 N N . SER A 1 79 ? -5.664 11.587 -2.701 1.00 93.56 79 SER A N 1
ATOM 613 C CA . SER A 1 79 ? -4.768 11.925 -1.592 1.00 93.56 79 SER A CA 1
ATOM 614 C C . SER A 1 79 ? -5.400 12.912 -0.607 1.00 93.56 79 SER A C 1
ATOM 616 O O . SER A 1 79 ? -5.742 12.503 0.499 1.00 93.56 79 SER A O 1
ATOM 618 N N . THR A 1 80 ? -5.584 14.172 -1.004 1.00 91.88 80 THR A N 1
ATOM 619 C CA . THR A 1 80 ? -5.986 15.300 -0.146 1.00 91.88 80 THR A CA 1
ATOM 620 C C . THR A 1 80 ? -7.461 15.250 0.241 1.00 91.88 80 THR A C 1
ATOM 622 O O . THR A 1 80 ? -7.804 15.250 1.416 1.00 91.88 80 THR A O 1
ATOM 625 N N . ASN A 1 81 ? -8.362 15.084 -0.729 1.00 96.69 81 ASN A N 1
ATOM 626 C CA . ASN A 1 81 ? -9.773 14.794 -0.462 1.00 96.69 81 ASN A CA 1
ATOM 627 C C . ASN A 1 81 ? -10.192 13.499 -1.175 1.00 96.69 81 ASN A C 1
ATOM 629 O O . ASN A 1 81 ? -10.808 13.525 -2.247 1.00 96.69 81 ASN A O 1
ATOM 633 N N . PRO A 1 82 ? -9.901 12.340 -0.559 1.00 96.88 82 PRO A N 1
ATOM 634 C CA . PRO A 1 82 ? -10.166 11.035 -1.140 1.00 96.88 82 PRO A CA 1
ATOM 635 C C . PRO A 1 82 ? -11.597 10.551 -0.904 1.00 96.88 82 PRO A C 1
ATOM 637 O O . PRO A 1 82 ? -11.893 9.393 -1.195 1.00 96.88 82 PRO A O 1
ATOM 640 N N . TYR A 1 83 ? -12.496 11.379 -0.358 1.00 97.06 83 TYR A N 1
ATOM 641 C CA . TYR A 1 83 ? -13.858 10.978 0.027 1.00 97.06 83 TYR A CA 1
ATOM 642 C C . TYR A 1 83 ? -14.926 11.313 -1.021 1.00 97.06 83 TYR A C 1
ATOM 644 O O . TYR A 1 83 ? -16.017 10.749 -0.969 1.00 97.06 83 TYR A O 1
ATOM 652 N N . ALA A 1 84 ? -14.615 12.173 -1.995 1.00 96.69 84 ALA A N 1
ATOM 653 C CA . ALA A 1 84 ? -15.572 12.598 -3.018 1.00 96.69 84 ALA A CA 1
ATOM 654 C C . ALA A 1 84 ? -15.575 11.706 -4.277 1.00 96.69 84 ALA A C 1
ATOM 656 O O . ALA A 1 84 ? -16.620 11.513 -4.900 1.00 96.69 84 ALA A O 1
ATOM 657 N N . ILE A 1 85 ? -14.419 11.153 -4.663 1.00 98.19 85 ILE A N 1
ATOM 658 C CA . ILE A 1 85 ? -14.273 10.384 -5.910 1.00 98.19 85 ILE A CA 1
ATOM 659 C C . ILE A 1 85 ? -14.889 8.987 -5.818 1.00 98.19 85 ILE A C 1
ATOM 661 O O . ILE A 1 85 ? -14.818 8.315 -4.787 1.00 98.19 85 ILE A O 1
ATOM 665 N N . ARG A 1 86 ? -15.471 8.519 -6.922 1.00 98.25 86 ARG A N 1
ATOM 666 C CA . ARG A 1 86 ? -15.926 7.134 -7.095 1.00 98.25 86 ARG A CA 1
ATOM 667 C C . ARG A 1 86 ? -15.724 6.662 -8.531 1.00 98.25 86 ARG A C 1
ATOM 669 O O . ARG A 1 86 ? -15.737 7.471 -9.457 1.00 98.25 86 ARG A O 1
ATOM 676 N N . ARG A 1 87 ? -15.597 5.353 -8.729 1.00 98.62 87 ARG A N 1
ATOM 677 C CA . ARG A 1 87 ? -15.647 4.721 -10.054 1.00 98.62 87 ARG A CA 1
ATOM 678 C C . ARG A 1 87 ? -17.100 4.594 -10.511 1.00 98.62 87 ARG A C 1
ATOM 680 O O . ARG A 1 87 ? -17.963 4.250 -9.702 1.00 98.62 87 ARG A O 1
ATOM 687 N N . LEU A 1 88 ? -17.375 4.853 -11.788 1.00 98.44 88 LEU A N 1
ATOM 688 C CA . LEU A 1 88 ? -18.696 4.608 -12.371 1.00 98.44 88 LEU A CA 1
ATOM 689 C C . LEU A 1 88 ? -18.844 3.127 -12.714 1.00 98.44 88 LEU A C 1
ATOM 691 O O . LEU A 1 88 ? -18.017 2.559 -13.425 1.00 98.44 88 LEU A O 1
ATOM 695 N N . HIS A 1 89 ? -19.899 2.495 -12.206 1.00 98.00 89 HIS A N 1
ATOM 696 C CA . HIS A 1 89 ? -20.201 1.107 -12.521 1.00 98.00 89 HIS A CA 1
ATOM 697 C C . HIS A 1 89 ? -20.729 0.994 -13.965 1.00 98.00 89 HIS A C 1
ATOM 699 O O . HIS A 1 89 ? -21.694 1.695 -14.291 1.00 98.00 89 HIS A O 1
ATOM 705 N N . PRO A 1 90 ? -20.199 0.088 -14.812 1.00 97.06 90 PRO A N 1
ATOM 706 C CA . PRO A 1 90 ? -20.556 -0.016 -16.233 1.00 97.06 90 PRO A CA 1
ATOM 707 C C . PRO A 1 90 ? -22.061 -0.124 -16.515 1.00 97.06 90 PRO A C 1
ATOM 709 O O . PRO A 1 90 ? -22.566 0.441 -17.479 1.00 97.06 90 PRO A O 1
ATOM 712 N N . THR A 1 91 ? -22.796 -0.847 -15.663 1.00 94.88 91 THR A N 1
ATOM 713 C CA . THR A 1 91 ? -24.238 -1.102 -15.853 1.00 94.88 91 THR A CA 1
ATOM 714 C C . THR A 1 91 ? -25.165 -0.461 -14.820 1.00 94.88 91 THR A C 1
ATOM 716 O O . THR A 1 91 ? -26.363 -0.369 -15.075 1.00 94.88 91 THR A O 1
ATOM 719 N N . ALA A 1 92 ? -24.654 -0.058 -13.652 1.00 96.38 92 ALA A N 1
ATOM 720 C CA . ALA A 1 92 ? -25.487 0.419 -12.542 1.00 96.38 92 ALA A CA 1
ATOM 721 C C . ALA A 1 92 ? -25.513 1.950 -12.465 1.00 96.38 92 ALA A C 1
ATOM 723 O O . ALA A 1 92 ? -26.480 2.522 -11.969 1.00 96.38 92 ALA A O 1
ATOM 724 N N . ASP A 1 93 ? -24.481 2.608 -12.996 1.00 97.31 93 ASP A N 1
ATOM 725 C CA . ASP A 1 93 ? -24.429 4.053 -13.144 1.00 97.31 93 ASP A CA 1
ATOM 726 C C . ASP A 1 93 ? -24.676 4.434 -14.606 1.00 97.31 93 ASP A C 1
ATOM 728 O O . ASP A 1 93 ? -24.068 3.870 -15.511 1.00 97.31 93 ASP A O 1
ATOM 732 N N . ALA A 1 94 ? -25.531 5.427 -14.846 1.00 96.19 94 ALA A N 1
ATOM 733 C CA . ALA A 1 94 ? -25.581 6.120 -16.132 1.00 96.19 94 ALA A CA 1
ATOM 734 C C . ALA A 1 94 ? -24.507 7.215 -16.175 1.00 96.19 94 ALA A C 1
ATOM 736 O O . ALA A 1 94 ? -24.140 7.737 -15.124 1.00 96.19 94 ALA A O 1
ATOM 737 N N . LEU A 1 95 ? -24.058 7.613 -17.372 1.00 96.94 95 LEU A N 1
ATOM 738 C CA . LEU A 1 95 ? -23.152 8.755 -17.543 1.00 96.94 95 LEU A CA 1
ATOM 739 C C . LEU A 1 95 ? -23.790 10.046 -16.980 1.00 96.94 95 LEU A C 1
ATOM 741 O O . LEU A 1 95 ? -24.822 10.479 -17.500 1.00 96.94 95 LEU A O 1
ATOM 745 N N . PRO A 1 96 ? -23.186 10.679 -15.949 1.00 95.69 96 PRO A N 1
ATOM 746 C CA . PRO A 1 96 ? -23.706 11.907 -15.337 1.00 95.69 96 PRO A CA 1
ATOM 747 C C . PRO A 1 96 ? -23.980 13.090 -16.281 1.00 95.69 96 PRO A C 1
ATOM 749 O O . PRO A 1 96 ? -24.922 13.844 -16.034 1.00 95.69 96 PRO A O 1
ATOM 752 N N . PHE A 1 97 ? -23.179 13.275 -17.333 1.00 96.88 97 PHE A N 1
ATOM 753 C CA . PHE A 1 97 ? -23.396 14.258 -18.393 1.00 96.88 97 PHE A CA 1
ATOM 754 C C . PHE A 1 97 ? -22.764 13.789 -19.713 1.00 96.88 97 PHE A C 1
ATOM 756 O O . PHE A 1 97 ? -21.949 12.872 -19.741 1.00 96.88 97 PHE A O 1
ATOM 763 N N . GLN A 1 98 ? -23.175 14.392 -20.828 1.00 95.12 98 GLN A N 1
ATOM 764 C CA . GLN A 1 98 ? -22.664 14.034 -22.153 1.00 95.12 98 GLN A CA 1
ATOM 765 C C . GLN A 1 98 ? -21.398 14.833 -22.476 1.00 95.12 98 GLN A C 1
ATOM 767 O O . GLN A 1 98 ? -21.367 16.044 -22.263 1.00 95.12 98 GLN A O 1
ATOM 772 N N . LEU A 1 99 ? -20.393 14.151 -23.019 1.00 95.56 99 LEU A N 1
ATOM 773 C CA . LEU A 1 99 ? -19.212 14.727 -23.657 1.00 95.56 99 LEU A CA 1
ATOM 774 C C . LEU A 1 99 ? -19.163 14.155 -25.074 1.00 95.56 99 LEU A C 1
ATOM 776 O O . LEU A 1 99 ? -19.414 12.961 -25.247 1.00 95.56 99 LEU A O 1
ATOM 780 N N . ASP A 1 100 ? -18.913 14.990 -26.077 1.00 92.88 100 ASP A N 1
ATOM 781 C CA . ASP A 1 100 ? -18.903 14.537 -27.464 1.00 92.88 100 ASP A CA 1
ATOM 782 C C . ASP A 1 100 ? -17.756 13.550 -27.733 1.00 92.88 100 ASP A C 1
ATOM 784 O O . ASP A 1 100 ? -16.665 13.635 -27.161 1.00 92.88 100 ASP A O 1
ATOM 788 N N . ASP A 1 101 ? -18.028 12.583 -28.613 1.00 92.94 101 ASP A N 1
ATOM 789 C CA . ASP A 1 101 ? -17.098 11.495 -28.921 1.00 92.94 101 ASP A CA 1
ATOM 790 C C . ASP A 1 101 ? -15.790 12.007 -29.544 1.00 92.94 101 ASP A C 1
ATOM 792 O O . ASP A 1 101 ? -14.748 11.384 -29.345 1.00 92.94 101 ASP A O 1
ATOM 796 N N . GLU A 1 102 ? -15.824 13.125 -30.278 1.00 96.19 102 GLU A N 1
ATOM 797 C CA . GLU A 1 102 ? -14.646 13.713 -30.923 1.00 96.19 102 GLU A CA 1
ATOM 798 C C . GLU A 1 102 ? -13.660 14.244 -29.875 1.00 96.19 102 GLU A C 1
ATOM 800 O O . GLU A 1 102 ? -12.500 13.830 -29.859 1.00 96.19 102 GLU A O 1
ATOM 805 N N . THR A 1 103 ? -14.142 15.058 -28.933 1.00 95.31 103 THR A N 1
ATOM 806 C CA . THR A 1 103 ? -13.356 15.590 -27.811 1.00 95.31 103 THR A CA 1
ATOM 807 C C . THR A 1 103 ? -12.824 14.471 -26.919 1.00 95.31 103 THR A C 1
ATOM 809 O O . THR A 1 103 ? -11.641 14.452 -26.575 1.00 95.31 103 THR A O 1
ATOM 812 N N . ALA A 1 104 ? -13.666 13.491 -26.578 1.00 95.00 104 ALA A N 1
ATOM 813 C CA . ALA A 1 104 ? -13.250 12.354 -25.759 1.00 95.00 104 ALA A CA 1
ATOM 814 C C . ALA A 1 104 ? -12.160 11.511 -26.442 1.00 95.00 104 ALA A C 1
ATOM 816 O O . ALA A 1 104 ? -11.177 11.133 -25.800 1.00 95.00 104 ALA A O 1
ATOM 817 N N . THR A 1 105 ? -12.299 11.257 -27.747 1.00 95.81 105 THR A N 1
ATOM 818 C CA . THR A 1 105 ? -11.319 10.474 -28.515 1.00 95.81 105 THR A CA 1
ATOM 819 C C . THR A 1 105 ? -10.011 11.237 -28.684 1.00 95.81 105 THR A C 1
ATOM 821 O O . THR A 1 105 ? -8.947 10.630 -28.598 1.00 95.81 105 THR A O 1
ATOM 824 N N . ALA A 1 106 ? -10.066 12.558 -28.865 1.00 95.56 106 ALA A N 1
ATOM 825 C CA . ALA A 1 106 ? -8.874 13.395 -28.954 1.00 95.56 106 ALA A CA 1
ATOM 826 C C . ALA A 1 106 ? -8.052 13.399 -27.652 1.00 95.56 106 ALA A C 1
ATOM 828 O O . ALA A 1 106 ? -6.826 13.436 -27.712 1.00 95.56 106 ALA A O 1
ATOM 829 N N . LEU A 1 107 ? -8.711 13.326 -26.491 1.00 93.88 107 LEU A N 1
ATOM 830 C CA . LEU A 1 107 ? -8.051 13.312 -25.181 1.00 93.88 107 LEU A CA 1
ATOM 831 C C . LEU A 1 107 ? -7.574 11.928 -24.740 1.00 93.88 107 LEU A C 1
ATOM 833 O O . LEU A 1 107 ? -6.545 11.827 -24.084 1.00 93.88 107 LEU A O 1
ATOM 837 N N . THR A 1 108 ? -8.340 10.880 -25.050 1.00 94.38 108 THR A N 1
ATOM 838 C CA . THR A 1 108 ? -8.171 9.555 -24.421 1.00 94.38 108 THR A CA 1
ATOM 839 C C . THR A 1 108 ? -7.862 8.432 -25.410 1.00 94.38 108 THR A C 1
ATOM 841 O O . THR A 1 108 ? -7.706 7.281 -25.014 1.00 94.38 108 THR A O 1
ATOM 844 N N . GLY A 1 109 ? -7.872 8.719 -26.715 1.00 94.69 109 GLY A N 1
ATOM 845 C CA . GLY A 1 109 ? -7.796 7.704 -27.771 1.00 94.69 109 GLY A CA 1
ATOM 846 C C . GLY A 1 109 ? -9.064 6.850 -27.925 1.00 94.69 109 GLY A C 1
ATOM 847 O O . GLY A 1 109 ? -9.124 5.998 -28.813 1.00 94.69 109 GLY A O 1
ATOM 848 N N . THR A 1 110 ? -10.094 7.061 -27.099 1.00 95.88 110 THR A N 1
ATOM 849 C CA . THR A 1 110 ? -11.350 6.299 -27.119 1.00 95.88 110 THR A CA 1
ATOM 850 C C . THR A 1 110 ? -12.558 7.157 -26.712 1.00 95.88 110 THR A C 1
ATOM 852 O O . THR A 1 110 ? -12.448 8.343 -26.419 1.00 95.88 110 THR A O 1
ATOM 855 N N . ARG A 1 111 ? -13.757 6.572 -26.709 1.00 95.94 111 ARG A N 1
ATOM 856 C CA . ARG A 1 111 ? -15.001 7.270 -26.341 1.00 95.94 111 ARG A CA 1
ATOM 857 C C . ARG A 1 111 ? -15.268 7.163 -24.843 1.00 95.94 111 ARG A C 1
ATOM 859 O O . ARG A 1 111 ? -14.964 6.135 -24.236 1.00 95.94 111 ARG A O 1
ATOM 866 N N . VAL A 1 112 ? -15.976 8.144 -24.273 1.00 96.31 112 VAL A N 1
ATOM 867 C CA . VAL A 1 112 ? -16.418 8.114 -22.859 1.00 96.31 112 VAL A CA 1
ATOM 868 C C . VAL A 1 112 ? -17.211 6.850 -22.545 1.00 96.31 112 VAL A C 1
ATOM 870 O O . VAL A 1 112 ? -17.020 6.237 -21.497 1.00 96.31 112 VAL A O 1
ATOM 873 N N . LYS A 1 113 ? -18.066 6.423 -23.480 1.00 96.06 113 LYS A N 1
ATOM 874 C CA . LYS A 1 113 ? -18.836 5.187 -23.343 1.00 96.06 113 LYS A CA 1
ATOM 875 C C . LYS A 1 113 ? -17.936 3.958 -23.191 1.00 96.06 113 LYS A C 1
ATOM 877 O O . LYS A 1 113 ? -18.209 3.133 -22.332 1.00 96.06 113 LYS A O 1
ATOM 882 N N . THR A 1 114 ? -16.856 3.865 -23.968 1.00 96.88 114 THR A N 1
ATOM 883 C CA . THR A 1 114 ? -15.899 2.757 -23.856 1.00 96.88 114 THR A CA 1
ATOM 884 C C . THR A 1 114 ? -15.185 2.793 -22.502 1.00 96.88 114 THR A C 1
ATOM 886 O O . THR A 1 114 ? -15.119 1.778 -21.823 1.00 96.88 114 THR A O 1
ATOM 889 N N . LEU A 1 115 ? -14.726 3.970 -22.052 1.00 97.31 115 LEU A N 1
ATOM 890 C CA . LEU A 1 115 ? -14.103 4.119 -20.727 1.00 97.31 115 LEU A CA 1
ATOM 891 C C . LEU A 1 115 ? -15.049 3.712 -19.592 1.00 97.31 115 LEU A C 1
ATOM 893 O O . LEU A 1 115 ? -14.616 3.128 -18.602 1.00 97.31 115 LEU A O 1
ATOM 897 N N . HIS A 1 116 ? -16.337 4.030 -19.717 1.00 98.19 116 HIS A N 1
ATOM 898 C CA . HIS A 1 116 ? -17.361 3.639 -18.751 1.00 98.19 116 HIS A CA 1
ATOM 899 C C . HIS A 1 116 ? -17.627 2.131 -18.774 1.00 98.19 116 HIS A C 1
ATOM 901 O O . HIS A 1 116 ? -17.657 1.518 -17.709 1.00 98.19 116 HIS A O 1
ATOM 907 N N . GLU A 1 117 ? -17.754 1.530 -19.959 1.00 97.50 117 GLU A N 1
ATOM 908 C CA . GLU A 1 117 ? -17.936 0.082 -20.140 1.00 97.50 117 GLU A CA 1
ATOM 909 C C . GLU A 1 117 ? -16.744 -0.724 -19.594 1.00 97.50 117 GLU A C 1
ATOM 911 O O . GLU A 1 117 ? -16.948 -1.745 -18.939 1.00 97.50 117 GLU A O 1
ATOM 916 N N . ASP A 1 118 ? -15.521 -0.217 -19.766 1.00 97.19 118 ASP A N 1
ATOM 917 C CA . ASP A 1 118 ? -14.281 -0.825 -19.265 1.00 97.19 118 ASP A CA 1
ATOM 918 C C . ASP A 1 118 ? -14.019 -0.539 -17.771 1.00 97.19 118 ASP A C 1
ATOM 920 O O . ASP A 1 118 ? -12.984 -0.931 -17.221 1.00 97.19 118 ASP A O 1
ATOM 924 N N . GLY A 1 119 ? -14.915 0.202 -17.109 1.00 97.69 119 GLY A N 1
ATOM 925 C CA . GLY A 1 119 ? -14.761 0.609 -15.713 1.00 97.69 119 GLY A CA 1
ATOM 926 C C . GLY A 1 119 ? -13.562 1.520 -15.462 1.00 97.69 119 GLY A C 1
ATOM 927 O O . GLY A 1 119 ? -13.046 1.564 -14.349 1.00 97.69 119 GLY A O 1
ATOM 928 N N . ARG A 1 120 ? -13.082 2.236 -16.476 1.00 98.38 120 ARG A N 1
ATOM 929 C CA . ARG A 1 120 ? -11.960 3.186 -16.401 1.00 98.38 120 ARG A CA 1
ATOM 930 C C . ARG A 1 120 ? -12.401 4.620 -16.126 1.00 98.38 120 ARG A C 1
ATOM 932 O O . ARG A 1 120 ? -11.540 5.478 -15.976 1.00 98.38 120 ARG A O 1
ATOM 939 N N . LEU A 1 121 ? -13.707 4.886 -16.058 1.00 98.44 121 LEU A N 1
ATOM 940 C CA . LEU A 1 121 ? -14.267 6.214 -15.814 1.00 98.44 121 LEU A CA 1
ATOM 941 C C . LEU A 1 121 ? -14.601 6.429 -14.328 1.00 98.44 121 LEU A C 1
ATOM 943 O O . LEU A 1 121 ? -15.296 5.630 -13.694 1.00 98.44 121 LEU A O 1
ATOM 947 N N . PHE A 1 122 ? -14.136 7.548 -13.790 1.00 98.69 122 PHE A N 1
ATOM 948 C CA . PHE A 1 122 ? -14.328 7.993 -12.415 1.00 98.69 122 PHE A CA 1
ATOM 949 C C . PHE A 1 122 ? -15.011 9.350 -12.391 1.00 98.69 122 PHE A C 1
ATOM 951 O O . PHE A 1 122 ? -15.030 10.093 -13.375 1.00 98.69 122 PHE A O 1
ATOM 958 N N . PHE A 1 123 ? -15.604 9.658 -11.247 1.00 98.62 123 PHE A N 1
ATOM 959 C CA . PHE A 1 123 ? -16.550 10.743 -11.150 1.00 98.62 123 PHE A CA 1
ATOM 960 C C . PHE A 1 123 ? -16.552 11.398 -9.770 1.00 98.62 123 PHE A C 1
ATOM 962 O O . PHE A 1 123 ? -16.493 10.708 -8.749 1.00 98.62 123 PHE A O 1
ATOM 969 N N . VAL A 1 124 ? -16.667 12.728 -9.762 1.00 98.69 124 VAL A N 1
ATOM 970 C CA . VAL A 1 124 ? -16.928 13.550 -8.572 1.00 98.69 124 VAL A CA 1
ATOM 971 C C . VAL A 1 124 ? -18.122 14.466 -8.849 1.00 98.69 124 VAL A C 1
ATOM 973 O O . VAL A 1 124 ? -18.209 15.070 -9.921 1.00 98.69 124 VAL A O 1
ATOM 976 N N . ASP A 1 125 ? -19.036 14.578 -7.880 1.00 98.06 125 ASP A N 1
ATOM 977 C CA . ASP A 1 125 ? -20.259 15.381 -7.979 1.00 98.06 125 ASP A CA 1
ATOM 978 C C . ASP A 1 125 ? -20.348 16.419 -6.862 1.00 98.06 125 ASP A C 1
ATOM 980 O O . ASP A 1 125 ? -20.583 16.067 -5.708 1.00 98.06 125 ASP A O 1
ATOM 984 N N . HIS A 1 126 ? -20.233 17.697 -7.214 1.00 98.44 126 HIS A N 1
ATOM 985 C CA . HIS A 1 126 ? -20.458 18.823 -6.311 1.00 98.44 126 HIS A CA 1
ATOM 986 C C . HIS A 1 126 ? -21.668 19.681 -6.703 1.00 98.44 126 HIS A C 1
ATOM 988 O O . HIS A 1 126 ? -21.815 20.799 -6.206 1.00 98.44 126 HIS A O 1
ATOM 994 N N . ARG A 1 127 ? -22.582 19.178 -7.549 1.00 97.25 127 ARG A N 1
ATOM 995 C CA . ARG A 1 127 ? -23.757 19.949 -8.010 1.00 97.25 127 ARG A CA 1
ATOM 996 C C . ARG A 1 127 ? -24.613 20.509 -6.901 1.00 97.25 127 ARG A C 1
ATOM 998 O O . ARG A 1 127 ? -25.181 21.578 -7.078 1.00 97.25 127 ARG A O 1
ATOM 1005 N N . TYR A 1 128 ? -24.716 19.787 -5.790 1.00 95.56 128 TYR A N 1
ATOM 1006 C CA . TYR A 1 128 ? -25.529 20.176 -4.641 1.00 95.56 128 TYR A CA 1
ATOM 1007 C C . TYR A 1 128 ? -25.153 21.567 -4.095 1.00 95.56 128 TYR A C 1
ATOM 1009 O O . TYR A 1 128 ? -25.978 22.219 -3.469 1.00 95.56 128 TYR A O 1
ATOM 1017 N N . GLN A 1 129 ? -23.932 22.056 -4.351 1.00 96.88 129 GLN A N 1
ATOM 1018 C CA . GLN A 1 129 ? -23.477 23.361 -3.860 1.00 96.88 129 GLN A CA 1
ATOM 1019 C C . GLN A 1 129 ? -24.151 24.546 -4.549 1.00 96.88 129 GLN A C 1
ATOM 1021 O O . GLN A 1 129 ? -24.224 25.617 -3.951 1.00 96.88 129 GLN A O 1
ATOM 1026 N N . LYS A 1 130 ? -24.669 24.371 -5.773 1.00 93.50 130 LYS A N 1
ATOM 1027 C CA . LYS A 1 130 ? -25.314 25.460 -6.524 1.00 93.50 130 LYS A CA 1
ATOM 1028 C C . LYS A 1 130 ? -26.573 25.994 -5.831 1.00 93.50 130 LYS A C 1
ATOM 1030 O O . LYS A 1 130 ? -26.970 27.128 -6.072 1.00 93.50 130 LYS A O 1
ATOM 1035 N N . ASP A 1 131 ? -27.201 25.156 -5.007 1.00 93.88 131 ASP A N 1
ATOM 1036 C CA . ASP A 1 131 ? -28.465 25.445 -4.334 1.00 93.88 131 ASP A CA 1
ATOM 1037 C C . ASP A 1 131 ? -28.243 26.004 -2.914 1.00 93.88 131 ASP A C 1
ATOM 1039 O O . ASP A 1 131 ? -29.201 26.376 -2.233 1.00 93.88 131 ASP A O 1
ATOM 1043 N N . TYR A 1 132 ? -26.989 26.089 -2.452 1.00 95.94 132 TYR A N 1
ATOM 1044 C CA . TYR A 1 132 ? -26.668 26.626 -1.133 1.00 95.94 132 TYR A CA 1
ATOM 1045 C C . TYR A 1 132 ? -26.504 28.148 -1.142 1.00 95.94 132 TYR A C 1
ATOM 1047 O O . TYR A 1 132 ? -25.952 28.720 -2.083 1.00 95.94 132 TYR A O 1
ATOM 1055 N N . PRO A 1 133 ? -26.925 28.832 -0.062 1.00 95.81 133 PRO A N 1
ATOM 1056 C CA . PRO A 1 133 ? -26.791 30.277 0.037 1.00 95.81 133 PRO A CA 1
ATOM 1057 C C . PRO A 1 133 ? -25.317 30.684 0.107 1.00 95.81 133 PRO A C 1
ATOM 1059 O O . PRO A 1 133 ? -24.568 30.188 0.955 1.00 95.81 133 PRO A O 1
ATOM 1062 N N . THR A 1 134 ? -24.921 31.643 -0.725 1.00 95.88 134 THR A N 1
ATOM 1063 C CA . THR A 1 134 ? -23.573 32.221 -0.743 1.00 95.88 134 THR A CA 1
ATOM 1064 C C . THR A 1 134 ? -23.502 33.550 0.007 1.00 95.88 134 THR A C 1
ATOM 1066 O O . THR A 1 134 ? -24.514 34.209 0.257 1.00 95.88 134 THR A O 1
ATOM 1069 N N . THR A 1 135 ? -22.290 33.936 0.394 1.00 95.75 135 THR A N 1
ATOM 1070 C CA . THR A 1 135 ? -21.990 35.262 0.949 1.00 95.75 135 THR A CA 1
ATOM 1071 C C . THR A 1 135 ? -21.928 36.299 -0.175 1.00 95.75 135 THR A C 1
ATOM 1073 O O . THR A 1 135 ? -21.431 36.016 -1.265 1.00 95.75 135 THR A O 1
ATOM 1076 N N . GLU A 1 136 ? -22.424 37.513 0.080 1.00 93.75 136 GLU A N 1
ATOM 1077 C CA . GLU A 1 136 ? -22.455 38.595 -0.912 1.00 93.75 136 GLU A CA 1
ATOM 1078 C C . GLU A 1 136 ? -21.063 38.880 -1.506 1.00 93.75 136 GLU A C 1
ATOM 1080 O O . GLU A 1 136 ? -20.054 38.911 -0.799 1.00 93.75 136 GLU A O 1
ATOM 1085 N N . GLY A 1 137 ? -21.008 39.073 -2.828 1.00 94.25 137 GLY A N 1
ATOM 1086 C CA . GLY A 1 137 ? -19.764 39.325 -3.562 1.00 94.25 137 GLY A CA 1
ATOM 1087 C C . GLY A 1 137 ? -18.892 38.088 -3.796 1.00 94.25 137 GLY A C 1
ATOM 1088 O O . GLY A 1 137 ? -17.821 38.218 -4.388 1.00 94.25 137 GLY A O 1
ATOM 1089 N N . LYS A 1 138 ? -19.341 36.903 -3.368 1.00 97.44 138 LYS A N 1
ATOM 1090 C CA . LYS A 1 138 ? -18.671 35.626 -3.609 1.00 97.44 138 LYS A CA 1
ATOM 1091 C C . LYS A 1 138 ? -19.557 34.676 -4.393 1.00 97.44 138 LYS A C 1
ATOM 1093 O O . LYS A 1 138 ? -20.776 34.643 -4.227 1.00 97.44 138 LYS A O 1
ATOM 1098 N N . TYR A 1 139 ? -18.915 33.869 -5.221 1.00 97.19 139 TYR A N 1
ATOM 1099 C CA . TYR A 1 139 ? -19.580 32.981 -6.156 1.00 97.19 139 TYR A CA 1
ATOM 1100 C C . TYR A 1 139 ? -19.066 31.557 -5.990 1.00 97.19 139 TYR A C 1
ATOM 1102 O O . TYR A 1 139 ? -17.928 31.327 -5.576 1.00 97.19 139 TYR A O 1
ATOM 1110 N N . VAL A 1 140 ? -19.944 30.613 -6.307 1.00 95.44 140 VAL A N 1
ATOM 1111 C CA . VAL A 1 140 ? -19.710 29.175 -6.237 1.00 95.44 140 VAL A CA 1
ATOM 1112 C C . VAL A 1 140 ? -20.132 28.567 -7.572 1.00 95.44 140 VAL A C 1
ATOM 1114 O O . VAL A 1 140 ? -21.087 29.040 -8.195 1.00 95.44 140 VAL A O 1
ATOM 1117 N N . ALA A 1 141 ? -19.423 27.539 -8.025 1.00 93.81 141 ALA A N 1
ATOM 1118 C CA . ALA A 1 141 ? -19.926 26.661 -9.079 1.00 93.81 141 ALA A CA 1
ATOM 1119 C C . ALA A 1 141 ? -20.698 25.475 -8.471 1.00 93.81 141 ALA A C 1
ATOM 1121 O O . ALA A 1 141 ? -20.864 25.375 -7.258 1.00 93.81 141 ALA A O 1
ATOM 1122 N N . GLY A 1 142 ? -21.182 24.557 -9.300 1.00 95.88 142 GLY A N 1
ATOM 1123 C CA . GLY A 1 142 ? -21.710 23.263 -8.866 1.00 95.88 142 GLY A CA 1
ATOM 1124 C C . GLY A 1 142 ? -21.008 22.144 -9.619 1.00 95.88 142 GLY A C 1
ATOM 1125 O O . GLY A 1 142 ? -21.664 21.378 -10.324 1.00 95.88 142 GLY A O 1
ATOM 1126 N N . CYS A 1 143 ? -19.675 22.106 -9.568 1.00 98.56 143 CYS A N 1
ATOM 1127 C CA . CYS A 1 143 ? -18.904 21.326 -10.522 1.00 98.56 143 CYS A CA 1
ATOM 1128 C C . CYS A 1 143 ? -19.199 19.820 -10.464 1.00 98.56 143 CYS A C 1
ATOM 1130 O O . CYS A 1 143 ? -19.335 19.218 -9.403 1.00 98.56 143 CYS A O 1
ATOM 1132 N N . GLN A 1 144 ? -19.240 19.194 -11.634 1.00 98.12 144 GLN A N 1
ATOM 1133 C CA . GLN A 1 144 ? -19.071 17.752 -11.793 1.00 98.12 144 GLN A CA 1
ATOM 1134 C C . GLN A 1 144 ? -17.828 17.512 -12.624 1.00 98.12 144 GLN A C 1
ATOM 1136 O O . GLN A 1 144 ? -17.586 18.270 -13.563 1.00 98.12 144 GLN A O 1
ATOM 1141 N N . ALA A 1 145 ? -17.083 16.452 -12.336 1.00 98.62 145 ALA A N 1
ATOM 1142 C CA . ALA A 1 145 ? -15.897 16.134 -13.116 1.00 98.62 145 ALA A CA 1
ATOM 1143 C C . ALA A 1 145 ? -15.807 14.654 -13.464 1.00 98.62 145 ALA A C 1
ATOM 1145 O O . ALA A 1 145 ? -16.081 13.788 -12.629 1.00 98.62 145 ALA A O 1
ATOM 1146 N N . TYR A 1 146 ? -15.390 14.395 -14.701 1.00 98.69 146 TYR A N 1
ATOM 1147 C CA . TYR A 1 146 ? -14.900 13.099 -15.135 1.00 98.69 146 TYR A CA 1
ATOM 1148 C C . TYR A 1 146 ? -13.391 13.026 -14.985 1.00 98.69 146 TYR A C 1
ATOM 1150 O O . TYR A 1 146 ? -12.673 13.938 -15.394 1.00 98.69 146 TYR A O 1
ATOM 1158 N N . PHE A 1 147 ? -12.937 11.888 -14.478 1.00 98.69 147 PHE A N 1
ATOM 1159 C CA . PHE A 1 147 ? -11.543 11.464 -14.476 1.00 98.69 147 PHE A CA 1
ATOM 1160 C C . PHE A 1 147 ? -11.472 10.077 -15.103 1.00 98.69 147 PHE A C 1
ATOM 1162 O O . PHE A 1 147 ? -12.459 9.340 -15.070 1.00 98.69 147 PHE A O 1
ATOM 1169 N N . TYR A 1 148 ? -10.338 9.694 -15.668 1.00 98.38 148 TYR A N 1
ATOM 1170 C CA . TYR A 1 148 ? -10.190 8.378 -16.274 1.00 98.38 148 TYR A CA 1
ATOM 1171 C C . TYR A 1 148 ? -8.812 7.780 -16.014 1.00 98.38 148 TYR A C 1
ATOM 1173 O O . TYR A 1 148 ? -7.831 8.508 -15.868 1.00 98.38 148 TYR A O 1
ATOM 1181 N N . LEU A 1 149 ? -8.764 6.446 -15.949 1.00 97.38 149 LEU A N 1
ATOM 1182 C CA . LEU A 1 149 ? -7.511 5.700 -15.932 1.00 97.38 149 LEU A CA 1
ATOM 1183 C C . LEU A 1 149 ? -7.084 5.415 -17.368 1.00 97.38 149 LEU A C 1
ATOM 1185 O O . LEU A 1 149 ? -7.619 4.501 -18.015 1.00 97.38 149 LEU A O 1
ATOM 1189 N N . ASP A 1 150 ? -6.111 6.187 -17.831 1.00 93.19 150 ASP A N 1
ATOM 1190 C CA . ASP A 1 150 ? -5.546 6.040 -19.159 1.00 93.19 150 ASP A CA 1
ATOM 1191 C C . ASP A 1 150 ? -4.848 4.681 -19.311 1.00 93.19 150 ASP A C 1
ATOM 1193 O O . ASP A 1 150 ? -4.134 4.214 -18.422 1.00 93.19 150 ASP A O 1
ATOM 1197 N N . ALA A 1 151 ? -5.100 4.005 -20.430 1.00 88.25 151 ALA A N 1
ATOM 1198 C CA . ALA A 1 151 ? -4.565 2.669 -20.671 1.00 88.25 151 ALA A CA 1
ATOM 1199 C C . ALA A 1 151 ? -3.096 2.700 -21.116 1.00 88.25 151 ALA A C 1
ATOM 1201 O O . ALA A 1 151 ? -2.378 1.734 -20.855 1.00 88.25 151 ALA A O 1
ATOM 1202 N N . ASP A 1 152 ? -2.664 3.792 -21.753 1.00 85.50 152 ASP A N 1
ATOM 1203 C CA . ASP A 1 152 ? -1.336 3.900 -22.355 1.00 85.50 152 ASP A CA 1
ATOM 1204 C C . ASP A 1 152 ? -0.288 4.383 -21.346 1.00 85.50 152 ASP A C 1
ATOM 1206 O O . ASP A 1 152 ? 0.764 3.761 -21.194 1.00 85.50 152 ASP A O 1
ATOM 1210 N N . SER A 1 153 ? -0.584 5.468 -20.625 1.00 80.00 153 SER A N 1
ATOM 1211 C CA . SER A 1 153 ? 0.286 6.010 -19.572 1.00 80.00 153 SER A CA 1
ATOM 1212 C C . SER A 1 153 ? 0.119 5.309 -18.226 1.00 80.00 153 SER A C 1
ATOM 1214 O O . SER A 1 153 ? 0.991 5.429 -17.367 1.00 80.00 153 SER A O 1
ATOM 1216 N N . ASN A 1 154 ? -0.992 4.590 -18.027 1.00 83.19 154 ASN A N 1
ATOM 1217 C CA . ASN A 1 154 ? -1.386 4.043 -16.731 1.00 83.19 154 ASN A CA 1
ATOM 1218 C C . ASN A 1 154 ? -1.488 5.134 -15.643 1.00 83.19 154 ASN A C 1
ATOM 1220 O O . ASN A 1 154 ? -1.183 4.894 -14.477 1.00 83.19 154 ASN A O 1
ATOM 1224 N N . GLN A 1 155 ? -1.897 6.348 -16.020 1.00 85.88 155 GLN A N 1
ATOM 1225 C CA . GLN A 1 155 ? -2.110 7.468 -15.105 1.00 85.88 155 GLN A CA 1
ATOM 1226 C C . GLN A 1 155 ? -3.596 7.798 -14.965 1.00 85.88 155 GLN A C 1
ATOM 1228 O O . GLN A 1 155 ? -4.403 7.583 -15.871 1.00 85.88 155 GLN A O 1
ATOM 1233 N N . MET A 1 156 ? -3.956 8.344 -13.804 1.00 93.50 156 MET A N 1
ATOM 1234 C CA . MET A 1 156 ? -5.268 8.937 -13.575 1.00 93.50 156 MET A CA 1
ATOM 1235 C C . MET A 1 156 ? -5.250 10.394 -14.031 1.00 93.50 156 MET A C 1
ATOM 1237 O O . MET A 1 156 ? -4.479 11.196 -13.504 1.00 93.50 156 MET A O 1
ATOM 1241 N N . LEU A 1 157 ? -6.109 10.735 -14.990 1.00 96.56 157 LEU A N 1
ATOM 1242 C CA . LEU A 1 157 ? -6.146 12.053 -15.624 1.00 96.56 157 LEU A CA 1
ATOM 1243 C C . LEU A 1 157 ? -7.560 12.654 -15.606 1.00 96.56 157 LEU A C 1
ATOM 1245 O O . LEU A 1 157 ? -8.551 11.913 -15.579 1.00 96.56 157 LEU A O 1
ATOM 1249 N N . PRO A 1 158 ? -7.692 13.991 -15.640 1.00 98.19 158 PRO A N 1
ATOM 1250 C CA . PRO A 1 158 ? -8.982 14.646 -15.755 1.00 98.19 158 PRO A CA 1
ATOM 1251 C C . PRO A 1 158 ? -9.453 14.592 -17.210 1.00 98.19 158 PRO A C 1
ATOM 1253 O O . PRO A 1 158 ? -8.662 14.698 -18.144 1.00 98.19 158 PRO A O 1
ATOM 1256 N N . LEU A 1 159 ? -10.759 14.434 -17.406 1.00 98.31 159 LEU A N 1
ATOM 1257 C CA . LEU A 1 159 ? -11.367 14.353 -18.733 1.00 98.31 159 LEU A CA 1
ATOM 1258 C C . LEU A 1 159 ? -12.224 15.581 -19.041 1.00 98.31 159 LEU A C 1
ATOM 1260 O O . LEU A 1 159 ? -12.071 16.199 -20.090 1.00 98.31 159 LEU A O 1
ATOM 1264 N N . ALA A 1 160 ? -13.136 15.935 -18.134 1.00 98.62 160 ALA A N 1
ATOM 1265 C CA . ALA A 1 160 ? -14.031 17.071 -18.325 1.00 98.62 160 ALA A CA 1
ATOM 1266 C C . ALA A 1 160 ? -14.558 17.608 -16.994 1.00 98.62 160 ALA A C 1
ATOM 1268 O O . ALA A 1 160 ? -14.795 16.831 -16.070 1.00 98.62 160 ALA A O 1
ATOM 1269 N N . ILE A 1 161 ? -14.808 18.917 -16.923 1.00 98.81 161 ILE A N 1
ATOM 1270 C CA . ILE A 1 161 ? -15.425 19.602 -15.781 1.00 98.81 161 ILE A CA 1
ATOM 1271 C C . ILE A 1 161 ? -16.647 20.377 -16.271 1.00 98.81 161 ILE A C 1
ATOM 1273 O O . ILE A 1 161 ? -16.541 21.234 -17.144 1.00 98.81 161 ILE A O 1
ATOM 1277 N N . LYS A 1 162 ? -17.809 20.107 -15.683 1.00 98.38 162 LYS A N 1
ATOM 1278 C CA . LYS A 1 162 ? -19.080 20.771 -15.985 1.00 98.38 162 LYS A CA 1
ATOM 1279 C C . LYS A 1 162 ? -19.487 21.697 -14.840 1.00 98.38 162 LYS A C 1
ATOM 1281 O O . LYS A 1 162 ? -19.478 21.255 -13.695 1.00 98.38 162 LYS A O 1
ATOM 1286 N N . THR A 1 163 ? -19.852 22.953 -15.116 1.00 97.44 163 THR A N 1
ATOM 1287 C CA . THR A 1 163 ? -20.065 23.971 -14.062 1.00 97.44 163 THR A CA 1
ATOM 1288 C C . THR A 1 163 ? -21.416 23.896 -13.351 1.00 97.44 163 THR A C 1
ATOM 1290 O O . THR A 1 163 ? -21.480 24.256 -12.176 1.00 97.44 163 THR A O 1
ATOM 1293 N N . ASN A 1 164 ? -22.490 23.458 -14.023 1.00 97.00 164 ASN A N 1
ATOM 1294 C CA . ASN A 1 164 ? -23.872 23.409 -13.506 1.00 97.00 164 ASN A CA 1
ATOM 1295 C C . ASN A 1 164 ? -24.451 24.748 -13.017 1.00 97.00 164 ASN A C 1
ATOM 1297 O O . ASN A 1 164 ? -25.466 24.770 -12.317 1.00 97.00 164 ASN A O 1
ATOM 1301 N N . VAL A 1 165 ? -23.827 25.860 -13.407 1.00 92.62 165 VAL A N 1
ATOM 1302 C CA . VAL A 1 165 ? -24.256 27.234 -13.124 1.00 92.62 165 VAL A CA 1
ATOM 1303 C C . VAL A 1 165 ? -23.994 28.120 -14.343 1.00 92.62 165 VAL A C 1
ATOM 1305 O O . VAL A 1 165 ? -23.156 27.788 -15.188 1.00 92.62 165 VAL A O 1
ATOM 1308 N N . GLY A 1 166 ? -24.697 29.251 -14.437 1.00 86.69 166 GLY A N 1
ATOM 1309 C CA . GLY A 1 166 ? -24.607 30.145 -15.596 1.00 86.69 166 GLY A CA 1
ATOM 1310 C C . GLY A 1 166 ? -25.026 29.429 -16.883 1.00 86.69 166 GLY A C 1
ATOM 1311 O O . GLY A 1 166 ? -26.082 28.801 -16.922 1.00 86.69 166 GLY A O 1
ATOM 1312 N N . SER A 1 167 ? -24.171 29.478 -17.908 1.00 92.00 167 SER A N 1
ATOM 1313 C CA . SER A 1 167 ? -24.378 28.795 -19.197 1.00 92.00 167 SER A CA 1
ATOM 1314 C C . SER A 1 167 ? -24.103 27.284 -19.174 1.00 92.00 167 SER A C 1
ATOM 1316 O O . SER A 1 167 ? -24.125 26.655 -20.228 1.00 92.00 167 SER A O 1
ATOM 1318 N N . ASP A 1 168 ? -23.827 26.703 -18.001 1.00 94.69 168 ASP A N 1
ATOM 1319 C CA . ASP A 1 168 ? -23.610 25.262 -17.810 1.00 94.69 168 ASP A CA 1
ATOM 1320 C C . ASP A 1 168 ? -22.513 24.671 -18.722 1.00 94.69 168 ASP A C 1
ATOM 1322 O O . ASP A 1 168 ? -22.675 23.640 -19.380 1.00 94.69 168 ASP A O 1
ATOM 1326 N N . LEU A 1 169 ? -21.385 25.381 -18.790 1.00 97.44 169 LEU A N 1
ATOM 1327 C CA . LEU A 1 169 ? -20.274 25.059 -19.679 1.00 97.44 169 LEU A CA 1
ATOM 1328 C C . LEU A 1 169 ? -19.569 23.760 -19.264 1.00 97.44 169 LEU A C 1
ATOM 1330 O O . LEU A 1 169 ? -19.409 23.467 -18.076 1.00 97.44 169 LEU A O 1
ATOM 1334 N N . ILE A 1 170 ? -19.097 23.020 -20.271 1.00 98.19 170 ILE A N 1
ATOM 1335 C CA . ILE A 1 170 ? -18.222 21.853 -20.121 1.00 98.19 170 ILE A CA 1
ATOM 1336 C C . ILE A 1 170 ? -16.828 22.242 -20.605 1.00 98.19 170 ILE A C 1
ATOM 1338 O O . ILE A 1 170 ? -16.652 22.633 -21.762 1.00 98.19 170 ILE A O 1
ATOM 1342 N N . TYR A 1 171 ? -15.856 22.132 -19.711 1.00 98.56 171 TYR A N 1
ATOM 1343 C CA . TYR A 1 171 ? -14.446 22.389 -19.960 1.00 98.56 171 TYR A CA 1
ATOM 1344 C C . TYR A 1 171 ? -13.668 21.082 -20.048 1.00 98.56 171 TYR A C 1
ATOM 1346 O O . TYR A 1 171 ? -14.011 20.112 -19.370 1.00 98.56 171 TYR A O 1
ATOM 1354 N N . THR A 1 172 ? -12.611 21.071 -20.846 1.00 98.56 172 THR A N 1
ATOM 1355 C CA . THR A 1 172 ? -11.702 19.937 -21.032 1.00 98.56 172 THR A CA 1
ATOM 1356 C C . THR A 1 172 ? -10.255 20.424 -21.140 1.00 98.56 172 THR A C 1
ATOM 1358 O O . THR A 1 172 ? -10.046 21.609 -21.407 1.00 98.56 172 THR A O 1
ATOM 1361 N N . PRO A 1 173 ? -9.251 19.536 -21.021 1.00 98.12 173 PRO A N 1
ATOM 1362 C CA . PRO A 1 173 ? -7.852 19.910 -21.242 1.00 98.12 173 PRO A CA 1
ATOM 1363 C C . PRO A 1 173 ? -7.530 20.445 -22.652 1.00 98.12 173 PRO A C 1
ATOM 1365 O O . PRO A 1 173 ? -6.437 20.961 -22.859 1.00 98.12 173 PRO A O 1
ATOM 1368 N N . LEU A 1 174 ? -8.446 20.325 -23.628 1.00 97.44 174 LEU A N 1
ATOM 1369 C CA . LEU A 1 174 ? -8.284 20.906 -24.971 1.00 97.44 174 LEU A CA 1
ATOM 1370 C C . LEU A 1 174 ? -8.687 22.385 -25.055 1.00 97.44 174 LEU A C 1
ATOM 1372 O O . LEU A 1 174 ? -8.444 23.020 -26.081 1.00 97.44 174 LEU A O 1
ATOM 1376 N N . ASP A 1 175 ? -9.346 22.920 -24.027 1.00 97.94 175 ASP A N 1
ATOM 1377 C CA . ASP A 1 175 ? -9.708 24.333 -23.990 1.00 97.94 175 ASP A CA 1
ATOM 1378 C C . ASP A 1 175 ? -8.478 25.229 -23.781 1.00 97.94 175 ASP A C 1
ATOM 1380 O O . ASP A 1 175 ? -7.402 24.775 -23.391 1.00 97.94 175 ASP A O 1
ATOM 1384 N N . GLU A 1 176 ? -8.642 26.529 -24.034 1.00 97.38 176 GLU A N 1
ATOM 1385 C CA . GLU A 1 176 ? -7.595 27.522 -23.783 1.00 97.38 176 GLU A CA 1
ATOM 1386 C C . GLU A 1 176 ? -7.092 27.435 -22.332 1.00 97.38 176 GLU A C 1
ATOM 1388 O O . GLU A 1 176 ? -7.869 27.223 -21.399 1.00 97.38 176 GLU A O 1
ATOM 1393 N N . GLU A 1 177 ? -5.793 27.659 -22.125 1.00 95.06 177 GLU A N 1
ATOM 1394 C CA . GLU A 1 177 ? -5.111 27.427 -20.842 1.00 95.06 177 GLU A CA 1
ATOM 1395 C C . GLU A 1 177 ? -5.847 28.050 -19.642 1.00 95.06 177 GLU A C 1
ATOM 1397 O O . GLU A 1 177 ? -6.089 27.388 -18.634 1.00 95.06 177 GLU A O 1
ATOM 1402 N N . ASN A 1 178 ? -6.270 29.311 -19.762 1.00 96.50 178 ASN A N 1
ATOM 1403 C CA . ASN A 1 178 ? -6.998 30.007 -18.700 1.00 96.50 178 ASN A CA 1
ATOM 1404 C C . ASN A 1 178 ? -8.399 29.439 -18.447 1.00 96.50 178 ASN A C 1
ATOM 1406 O O . ASN A 1 178 ? -8.851 29.452 -17.304 1.00 96.50 178 ASN A O 1
ATOM 1410 N N . ASP A 1 179 ? -9.097 28.976 -19.486 1.00 98.12 179 ASP A N 1
ATOM 1411 C CA . ASP A 1 179 ? -10.422 28.370 -19.343 1.00 98.12 179 ASP A CA 1
ATOM 1412 C C . ASP A 1 179 ? -10.308 27.055 -18.565 1.00 98.12 179 ASP A C 1
ATOM 1414 O O . ASP A 1 179 ? -11.055 26.824 -17.611 1.00 98.12 179 ASP A O 1
ATOM 1418 N N . TRP A 1 180 ? -9.322 26.226 -18.918 1.00 98.19 180 TRP A N 1
ATOM 1419 C CA . TRP A 1 180 ? -9.071 24.965 -18.230 1.00 98.19 180 TRP A CA 1
ATOM 1420 C C . TRP A 1 180 ? -8.569 25.166 -16.792 1.00 98.19 180 TRP A C 1
ATOM 1422 O O . TRP A 1 180 ? -9.075 24.533 -15.862 1.00 98.19 180 TRP A O 1
ATOM 1432 N N . LEU A 1 181 ? -7.642 26.104 -16.565 1.00 97.69 181 LEU A N 1
ATOM 1433 C CA . LEU A 1 181 ? -7.188 26.459 -15.215 1.00 97.69 181 LEU A CA 1
ATOM 1434 C C . LEU A 1 181 ? -8.328 27.007 -14.350 1.00 97.69 181 LEU A C 1
ATOM 1436 O O . LEU A 1 181 ? -8.425 26.639 -13.178 1.00 97.69 181 LEU A O 1
ATOM 1440 N N . LEU A 1 182 ? -9.215 27.841 -14.906 1.00 97.94 182 LEU A N 1
ATOM 1441 C CA . LEU A 1 182 ? -10.389 28.320 -14.179 1.00 97.94 182 LEU A CA 1
ATOM 1442 C C . LEU A 1 182 ? -11.336 27.172 -13.838 1.00 97.94 182 LEU A C 1
ATOM 1444 O O . LEU A 1 182 ? -11.834 27.119 -12.718 1.00 97.94 182 LEU A O 1
ATOM 1448 N N . ALA A 1 183 ? -11.574 26.242 -14.765 1.00 98.56 183 ALA A N 1
ATOM 1449 C CA . ALA A 1 183 ? -12.412 25.075 -14.509 1.00 98.56 183 ALA A CA 1
ATOM 1450 C C . ALA A 1 183 ? -11.875 24.230 -13.345 1.00 98.56 183 ALA A C 1
ATOM 1452 O O . ALA A 1 183 ? -12.645 23.865 -12.452 1.00 98.56 183 ALA A O 1
ATOM 1453 N N . LYS A 1 184 ? -10.556 24.000 -13.300 1.00 98.50 184 LYS A N 1
ATOM 1454 C CA . LYS A 1 184 ? -9.890 23.338 -12.168 1.00 98.50 184 LYS A CA 1
ATOM 1455 C C . LYS A 1 184 ? -10.010 24.143 -10.873 1.00 98.50 184 LYS A C 1
ATOM 1457 O O . LYS A 1 184 ? -10.343 23.563 -9.847 1.00 98.50 184 LYS A O 1
ATOM 1462 N N . ALA A 1 185 ? -9.839 25.467 -10.913 1.00 98.31 185 ALA A N 1
ATOM 1463 C CA . ALA A 1 185 ? -10.008 26.330 -9.739 1.00 98.31 185 ALA A CA 1
ATOM 1464 C C . ALA A 1 185 ? -11.450 26.325 -9.196 1.00 98.31 185 ALA A C 1
ATOM 1466 O O . ALA A 1 185 ? -11.652 26.266 -7.985 1.00 98.31 185 ALA A O 1
ATOM 1467 N N . MET A 1 186 ? -12.462 26.352 -10.075 1.00 98.50 186 MET A N 1
ATOM 1468 C CA . MET A 1 186 ? -13.875 26.233 -9.691 1.00 98.50 186 MET A CA 1
ATOM 1469 C C . MET A 1 186 ? -14.158 24.874 -9.044 1.00 98.50 186 MET A C 1
ATOM 1471 O O . MET A 1 186 ? -14.809 24.808 -8.001 1.00 98.50 186 MET A O 1
ATOM 1475 N N . PHE A 1 187 ? -13.623 23.796 -9.626 1.00 98.69 187 PHE A N 1
ATOM 1476 C CA . PHE A 1 187 ? -13.744 22.460 -9.057 1.00 98.69 187 PHE A CA 1
ATOM 1477 C C . PHE A 1 187 ? -13.063 22.368 -7.685 1.00 98.69 187 PHE A C 1
ATOM 1479 O O . PHE A 1 187 ? -13.690 21.921 -6.730 1.00 98.69 187 PHE A O 1
ATOM 1486 N N . ASN A 1 188 ? -11.822 22.839 -7.556 1.00 98.44 188 ASN A N 1
ATOM 1487 C CA . ASN A 1 188 ? -11.075 22.825 -6.299 1.00 98.44 188 ASN A CA 1
ATOM 1488 C C . ASN A 1 188 ? -11.725 23.699 -5.222 1.00 98.44 188 ASN A C 1
ATOM 1490 O O . ASN A 1 188 ? -11.714 23.327 -4.053 1.00 98.44 188 ASN A O 1
ATOM 1494 N N . GLN A 1 189 ? -12.363 24.812 -5.595 1.00 98.19 189 GLN A N 1
ATOM 1495 C CA . GLN A 1 189 ? -13.187 25.595 -4.673 1.00 98.19 189 GLN A CA 1
ATOM 1496 C C . GLN A 1 189 ? -14.351 24.762 -4.126 1.00 98.19 189 GLN A C 1
ATOM 1498 O O . GLN A 1 189 ? -14.594 24.760 -2.912 1.00 98.19 189 GLN A O 1
ATOM 1503 N N . ASN A 1 190 ? -15.080 24.061 -5.004 1.00 98.62 190 ASN A N 1
ATOM 1504 C CA . ASN A 1 190 ? -16.163 23.175 -4.587 1.00 98.62 190 ASN A CA 1
ATOM 1505 C C . ASN A 1 190 ? -15.644 22.031 -3.706 1.00 98.62 190 ASN A C 1
ATOM 1507 O O . ASN A 1 190 ? -16.257 21.702 -2.688 1.00 98.62 190 ASN A O 1
ATOM 1511 N N . ASP A 1 191 ? -14.519 21.436 -4.077 1.00 98.50 191 ASP A N 1
ATOM 1512 C CA . ASP A 1 191 ? -13.967 20.282 -3.389 1.00 98.50 191 ASP A CA 1
ATOM 1513 C C . ASP A 1 191 ? -13.373 20.640 -2.014 1.00 98.50 191 ASP A C 1
ATOM 1515 O O . ASP A 1 191 ? -13.625 19.929 -1.040 1.00 98.50 191 ASP A O 1
ATOM 1519 N N . LEU A 1 192 ? -12.718 21.800 -1.880 1.00 98.31 192 LEU A N 1
ATOM 1520 C CA . LEU A 1 192 ? -12.276 22.333 -0.590 1.00 98.31 192 LEU A CA 1
ATOM 1521 C C . LEU A 1 192 ? -13.469 22.529 0.357 1.00 98.31 192 LEU A C 1
ATOM 1523 O O . LEU A 1 192 ? -13.418 22.099 1.510 1.00 98.31 192 LEU A O 1
ATOM 1527 N N . PHE A 1 193 ? -14.571 23.126 -0.120 1.00 98.25 193 PHE A N 1
ATOM 1528 C CA . PHE A 1 193 ? -15.800 23.233 0.678 1.00 98.25 193 PHE A CA 1
ATOM 1529 C C . PHE A 1 193 ? -16.320 21.850 1.095 1.00 98.25 193 PHE A C 1
ATOM 1531 O O . PHE A 1 193 ? -16.642 21.650 2.269 1.00 98.25 193 PHE A O 1
ATOM 1538 N N . HIS A 1 194 ? -16.375 20.892 0.161 1.00 98.38 194 HIS A N 1
ATOM 1539 C CA . HIS A 1 194 ? -16.793 19.526 0.465 1.00 98.38 194 HIS A CA 1
ATOM 1540 C C . HIS A 1 194 ? -15.928 18.924 1.574 1.00 98.38 194 HIS A C 1
ATOM 1542 O O . HIS A 1 194 ? -16.479 18.535 2.595 1.00 98.38 194 HIS A O 1
ATOM 1548 N N . GLY A 1 195 ? -14.600 18.891 1.432 1.00 97.50 195 GLY A N 1
ATOM 1549 C CA . GLY A 1 195 ? -13.704 18.320 2.442 1.00 97.50 195 GLY A CA 1
ATOM 1550 C C . GLY A 1 195 ? -13.863 18.978 3.820 1.00 97.50 195 GLY A C 1
ATOM 1551 O O . GLY A 1 195 ? -14.001 18.287 4.836 1.00 97.50 195 GLY A O 1
ATOM 1552 N N . GLN A 1 196 ? -13.949 20.314 3.858 1.00 96.94 196 GLN A N 1
ATOM 1553 C CA . GLN A 1 196 ? -14.079 21.063 5.111 1.00 96.94 196 GLN A CA 1
ATOM 1554 C C . GLN A 1 196 ? -15.412 20.847 5.831 1.00 96.94 196 GLN A C 1
ATOM 1556 O O . GLN A 1 196 ? -15.432 20.900 7.055 1.00 96.94 196 GLN A O 1
ATOM 1561 N N . ILE A 1 197 ? -16.529 20.606 5.145 1.00 96.31 197 ILE A N 1
ATOM 1562 C CA . ILE A 1 197 ? -17.797 20.360 5.857 1.00 96.31 197 ILE A CA 1
ATOM 1563 C C . ILE A 1 197 ? -18.089 18.857 5.986 1.00 96.31 197 ILE A C 1
ATOM 1565 O O . ILE A 1 197 ? -18.666 18.422 6.983 1.00 96.31 197 ILE A O 1
ATOM 1569 N N . TYR A 1 198 ? -17.611 18.028 5.055 1.00 97.00 198 TYR A N 1
ATOM 1570 C CA . TYR A 1 198 ? -17.731 16.571 5.130 1.00 97.00 198 TYR A CA 1
ATOM 1571 C C . TYR A 1 198 ? -17.016 16.016 6.363 1.00 97.00 198 TYR A C 1
ATOM 1573 O O . TYR A 1 198 ? -17.588 15.174 7.050 1.00 97.00 198 TYR A O 1
ATOM 1581 N N . HIS A 1 199 ? -15.825 16.515 6.725 1.00 96.56 199 HIS A N 1
ATOM 1582 C CA . HIS A 1 199 ? -15.131 16.032 7.929 1.00 96.56 199 HIS A CA 1
ATOM 1583 C C . HIS A 1 199 ? -15.889 16.354 9.230 1.00 96.56 199 HIS A C 1
ATOM 1585 O O . HIS A 1 199 ? -15.806 15.588 10.192 1.00 96.56 199 HIS A O 1
ATOM 1591 N N . LEU A 1 200 ? -16.654 17.455 9.273 1.00 93.25 200 LEU A N 1
ATOM 1592 C CA . LEU A 1 200 ? -17.492 17.793 10.426 1.00 93.25 200 LEU A CA 1
ATOM 1593 C C . LEU A 1 200 ? -18.580 16.735 10.631 1.00 93.25 200 LEU A C 1
ATOM 1595 O O . LEU A 1 200 ? -18.823 16.306 11.760 1.00 93.25 200 LEU A O 1
ATOM 1599 N N . ALA A 1 201 ? -19.192 16.286 9.534 1.00 92.19 201 ALA A N 1
ATOM 1600 C CA . ALA A 1 201 ? -20.190 15.228 9.558 1.00 92.19 201 ALA A CA 1
ATOM 1601 C C . ALA A 1 201 ? -19.562 13.851 9.823 1.00 92.19 201 ALA A C 1
ATOM 1603 O O . ALA A 1 201 ? -20.039 13.161 10.713 1.00 92.19 201 ALA A O 1
ATOM 1604 N N . ASN A 1 202 ? -18.498 13.484 9.099 1.00 94.62 202 ASN A N 1
ATOM 1605 C CA . ASN A 1 202 ? -17.897 12.143 9.072 1.00 94.62 202 ASN A CA 1
ATOM 1606 C C . ASN A 1 202 ? -17.011 11.823 10.282 1.00 94.62 202 ASN A C 1
ATOM 1608 O O . ASN A 1 202 ? -17.024 10.695 10.760 1.00 94.62 202 ASN A O 1
ATOM 1612 N N . SER A 1 203 ? -16.242 12.792 10.783 1.00 94.31 203 SER A N 1
ATOM 1613 C CA . SER A 1 203 ? -15.313 12.571 11.899 1.00 94.31 203 SER A CA 1
ATOM 1614 C C . SER A 1 203 ? -15.889 13.066 13.222 1.00 94.31 203 SER A C 1
ATOM 1616 O O . SER A 1 203 ? -16.062 12.273 14.145 1.00 94.31 203 SER A O 1
ATOM 1618 N N . HIS A 1 204 ? -16.223 14.358 13.322 1.00 95.50 204 HIS A N 1
ATOM 1619 C CA . HIS A 1 204 ? -16.644 14.964 14.594 1.00 95.50 204 HIS A CA 1
ATOM 1620 C C . HIS A 1 204 ? -18.015 14.453 15.046 1.00 95.50 204 HIS A C 1
ATOM 1622 O O . HIS A 1 204 ? -18.126 13.814 16.091 1.00 95.50 204 HIS A O 1
ATOM 1628 N N . ALA A 1 205 ? -19.063 14.682 14.249 1.00 94.56 205 ALA A N 1
ATOM 1629 C CA . ALA A 1 205 ? -20.432 14.377 14.658 1.00 94.56 205 ALA A CA 1
ATOM 1630 C C . ALA A 1 205 ? -20.676 12.873 14.887 1.00 94.56 205 ALA A C 1
ATOM 1632 O O . ALA A 1 205 ? -21.391 12.523 15.826 1.00 94.56 205 ALA A O 1
ATOM 1633 N N . VAL A 1 206 ? -20.069 11.989 14.081 1.00 95.69 206 VAL A N 1
ATOM 1634 C CA . VAL A 1 206 ? -20.158 10.525 14.267 1.00 95.69 206 VAL A CA 1
ATOM 1635 C C . VAL A 1 206 ? -19.495 10.075 15.562 1.00 95.69 206 VAL A C 1
ATOM 1637 O O . VAL A 1 206 ? -20.110 9.358 16.351 1.00 95.69 206 VAL A O 1
ATOM 1640 N N . ALA A 1 207 ? -18.251 10.495 15.805 1.00 97.12 207 ALA A N 1
ATOM 1641 C CA . ALA A 1 207 ? -17.526 10.073 16.996 1.00 97.12 207 ALA A CA 1
ATOM 1642 C C . ALA A 1 207 ? -18.191 10.620 18.272 1.00 97.12 207 ALA A C 1
ATOM 1644 O O . ALA A 1 207 ? -18.349 9.893 19.255 1.00 97.12 207 ALA A O 1
ATOM 1645 N N . GLU A 1 208 ? -18.662 11.874 18.241 1.00 97.81 208 GLU A N 1
ATOM 1646 C CA . GLU A 1 208 ? -19.356 12.506 19.364 1.00 97.81 208 GLU A CA 1
ATOM 1647 C C . GLU A 1 208 ? -20.601 11.733 19.805 1.00 97.81 208 GLU A C 1
ATOM 1649 O O . GLU A 1 208 ? -20.766 11.523 21.008 1.00 97.81 208 GLU A O 1
ATOM 1654 N N . ILE A 1 209 ? -21.478 11.331 18.874 1.00 97.94 209 ILE A N 1
ATOM 1655 C CA . ILE A 1 209 ? -22.747 10.675 19.224 1.00 97.94 209 ILE A CA 1
ATOM 1656 C C . ILE A 1 209 ? -22.536 9.240 19.722 1.00 97.94 209 ILE A C 1
ATOM 1658 O O . ILE A 1 209 ? -23.178 8.822 20.687 1.00 97.94 209 ILE A O 1
ATOM 1662 N N . VAL A 1 210 ? -21.574 8.514 19.142 1.00 98.38 210 VAL A N 1
ATOM 1663 C CA . VAL A 1 210 ? -21.204 7.163 19.593 1.00 98.38 210 VAL A CA 1
ATOM 1664 C C . VAL A 1 210 ? -20.616 7.205 21.003 1.00 98.38 210 VAL A C 1
ATOM 1666 O O . VAL A 1 210 ? -20.974 6.383 21.850 1.00 98.38 210 VAL A O 1
ATOM 1669 N N . HIS A 1 211 ? -19.771 8.199 21.284 1.00 98.50 211 HIS A N 1
ATOM 1670 C CA . HIS A 1 211 ? -19.217 8.408 22.616 1.00 98.50 211 HIS A CA 1
ATOM 1671 C C . HIS A 1 211 ? -20.265 8.901 23.626 1.00 98.50 211 HIS A C 1
ATOM 1673 O O . HIS A 1 211 ? -20.273 8.450 24.767 1.00 98.50 211 HIS A O 1
ATOM 1679 N N . GLN A 1 212 ? -21.203 9.767 23.221 1.00 98.44 212 GLN A N 1
ATOM 1680 C CA . GLN A 1 212 ? -22.315 10.190 24.085 1.00 98.44 212 GLN A CA 1
ATOM 1681 C C . GLN A 1 212 ? -23.187 9.006 24.514 1.00 98.44 212 GLN A C 1
ATOM 1683 O O . GLN A 1 212 ? -23.610 8.961 25.669 1.00 98.44 212 GLN A O 1
ATOM 1688 N N . ALA A 1 213 ? -23.435 8.045 23.618 1.00 98.69 213 ALA A N 1
ATOM 1689 C CA . ALA A 1 213 ? -24.125 6.812 23.979 1.00 98.69 213 ALA A CA 1
ATOM 1690 C C . ALA A 1 213 ? -23.338 6.031 25.048 1.00 98.69 213 ALA A C 1
ATOM 1692 O O . ALA A 1 213 ? -23.932 5.624 26.041 1.00 98.69 213 ALA A O 1
ATOM 1693 N N . ALA A 1 214 ? -22.011 5.903 24.903 1.00 98.62 214 ALA A N 1
ATOM 1694 C CA . ALA A 1 214 ? -21.155 5.209 25.873 1.00 98.62 214 ALA A CA 1
ATOM 1695 C C . ALA A 1 214 ? -21.156 5.901 27.246 1.00 98.62 214 ALA A C 1
ATOM 1697 O O . ALA A 1 214 ? -21.377 5.259 28.270 1.00 98.62 214 ALA A O 1
ATOM 1698 N N . LEU A 1 215 ? -20.999 7.229 27.270 1.00 98.25 215 LEU A N 1
ATOM 1699 C CA . LEU A 1 215 ? -21.019 8.044 28.492 1.00 98.25 215 LEU A CA 1
ATOM 1700 C C . LEU A 1 215 ? -22.317 7.908 29.294 1.00 98.25 215 LEU A C 1
ATOM 1702 O O . LEU A 1 215 ? -22.332 8.139 30.502 1.00 98.25 215 LEU A O 1
ATOM 1706 N N . ARG A 1 216 ? -23.427 7.592 28.623 1.00 98.19 216 ARG A N 1
ATOM 1707 C CA . ARG A 1 216 ? -24.746 7.460 29.250 1.00 98.19 216 ARG A CA 1
ATOM 1708 C C . ARG A 1 216 ? -24.994 6.077 29.841 1.00 98.19 216 ARG A C 1
ATOM 1710 O O . ARG A 1 216 ? -25.906 5.940 30.654 1.00 98.19 216 ARG A O 1
ATOM 1717 N N . THR A 1 217 ? -24.223 5.074 29.434 1.00 98.50 217 THR A N 1
ATOM 1718 C CA . THR A 1 217 ? -24.499 3.667 29.750 1.00 98.50 217 THR A CA 1
ATOM 1719 C C . THR A 1 217 ? -23.361 2.956 30.467 1.00 98.50 217 THR A C 1
ATOM 1721 O O . THR A 1 217 ? -23.612 1.921 31.074 1.00 98.50 217 THR A O 1
ATOM 1724 N N . MET A 1 218 ? -22.140 3.488 30.407 1.00 98.31 218 MET A N 1
ATOM 1725 C CA . MET A 1 218 ? -20.943 2.867 30.969 1.00 98.31 218 MET A CA 1
ATOM 1726 C C . MET A 1 218 ? -20.436 3.651 32.180 1.00 98.31 218 MET A C 1
ATOM 1728 O O . MET A 1 218 ? -20.524 4.878 32.249 1.00 98.31 218 MET A O 1
ATOM 1732 N N . SER A 1 219 ? -19.887 2.933 33.152 1.00 97.12 219 SER A N 1
ATOM 1733 C CA . SER A 1 219 ? -19.252 3.495 34.337 1.00 97.12 219 SER A CA 1
ATOM 1734 C C . SER A 1 219 ? -17.976 4.252 33.969 1.00 97.12 219 SER A C 1
ATOM 1736 O O . SER A 1 219 ? -17.205 3.813 33.120 1.00 97.12 219 SER A O 1
ATOM 1738 N N . GLY A 1 220 ? -17.661 5.330 34.696 1.00 92.31 220 GLY A N 1
ATOM 1739 C CA . GLY A 1 220 ? -16.374 6.036 34.572 1.00 92.31 220 GLY A CA 1
ATOM 1740 C C . GLY A 1 220 ? -15.142 5.176 34.908 1.00 92.31 220 GLY A C 1
ATOM 1741 O O . GLY A 1 220 ? -14.014 5.582 34.638 1.00 92.31 220 GLY A O 1
ATOM 1742 N N . ASN A 1 221 ? -15.351 3.992 35.497 1.00 92.19 221 ASN A N 1
ATOM 1743 C CA . ASN A 1 221 ? -14.305 2.998 35.745 1.00 92.19 221 ASN A CA 1
ATOM 1744 C C . ASN A 1 221 ? -14.215 1.931 34.643 1.00 92.19 221 ASN A C 1
ATOM 1746 O O . ASN A 1 221 ? -13.350 1.060 34.718 1.00 92.19 221 ASN A O 1
ATOM 1750 N N . HIS A 1 222 ? -15.104 1.956 33.649 1.00 96.31 222 HIS A N 1
ATOM 1751 C CA . HIS A 1 222 ? -15.123 0.955 32.596 1.00 96.31 222 HIS A CA 1
ATOM 1752 C C . HIS A 1 222 ? -13.925 1.154 31.644 1.00 96.31 222 HIS A C 1
ATOM 1754 O O . HIS A 1 222 ? -13.746 2.253 31.112 1.00 96.31 222 HIS A O 1
ATOM 1760 N N . PRO A 1 223 ? -13.118 0.113 31.361 1.00 94.81 223 PRO A N 1
ATOM 1761 C CA . PRO A 1 223 ? -11.886 0.244 30.573 1.00 94.81 223 PRO A CA 1
ATOM 1762 C C . PRO A 1 223 ? -12.132 0.725 29.139 1.00 94.81 223 PRO A C 1
ATOM 1764 O O . PRO A 1 223 ? -11.400 1.571 28.632 1.00 94.81 223 PRO A O 1
ATOM 1767 N N . ILE A 1 224 ? -13.199 0.238 28.498 1.00 96.88 224 ILE A N 1
ATOM 1768 C CA . ILE A 1 224 ? -13.604 0.708 27.165 1.00 96.88 224 ILE A CA 1
ATOM 1769 C C . ILE A 1 224 ? -13.965 2.199 27.174 1.00 96.88 224 ILE A C 1
ATOM 1771 O O . ILE A 1 224 ? -13.526 2.915 26.280 1.00 96.88 224 ILE A O 1
ATOM 1775 N N . LEU A 1 225 ? -14.689 2.695 28.188 1.00 97.50 225 LEU A N 1
ATOM 1776 C CA . LEU A 1 225 ? -15.000 4.122 28.273 1.00 97.50 225 LEU A CA 1
ATOM 1777 C C . LEU A 1 225 ? -13.729 4.954 28.479 1.00 97.50 225 LEU A C 1
ATOM 1779 O O . LEU A 1 225 ? -13.568 5.965 27.812 1.00 97.50 225 LEU A O 1
ATOM 1783 N N . ALA A 1 226 ? -12.787 4.496 29.310 1.00 95.19 226 ALA A N 1
ATOM 1784 C CA . ALA A 1 226 ? -11.507 5.183 29.501 1.00 95.19 226 ALA A CA 1
ATOM 1785 C C . ALA A 1 226 ? -10.695 5.304 28.196 1.00 95.19 226 ALA A C 1
ATOM 1787 O O . ALA A 1 226 ? -10.088 6.345 27.934 1.00 95.19 226 ALA A O 1
ATOM 1788 N N . LEU A 1 227 ? -10.702 4.262 27.356 1.00 96.44 227 LEU A N 1
ATOM 1789 C CA . LEU A 1 227 ? -10.077 4.311 26.034 1.00 96.44 227 LEU A CA 1
ATOM 1790 C C . LEU A 1 227 ? -10.808 5.286 25.098 1.00 96.44 227 LEU A C 1
ATOM 1792 O O . LEU A 1 227 ? -10.159 6.064 24.400 1.00 96.44 227 LEU A O 1
ATOM 1796 N N . LEU A 1 228 ? -12.144 5.280 25.096 1.00 97.56 228 LEU A N 1
ATOM 1797 C CA . LEU A 1 228 ? -12.930 6.223 24.300 1.00 97.56 228 LEU A CA 1
ATOM 1798 C C . LEU A 1 228 ? -12.717 7.677 24.752 1.00 97.56 228 LEU A C 1
ATOM 1800 O O . LEU A 1 228 ? -12.513 8.536 23.900 1.00 97.56 228 LEU A O 1
ATOM 1804 N N . ASP A 1 229 ? -12.669 7.950 26.057 1.00 95.81 229 ASP A N 1
ATOM 1805 C CA . ASP A 1 229 ? -12.390 9.280 26.614 1.00 95.81 229 ASP A CA 1
ATOM 1806 C C . ASP A 1 229 ? -11.034 9.819 26.129 1.00 95.81 229 ASP A C 1
ATOM 1808 O O . ASP A 1 229 ? -10.926 10.994 25.768 1.00 95.81 229 ASP A O 1
ATOM 1812 N N . ARG A 1 230 ? -10.004 8.957 26.057 1.00 95.19 230 ARG A N 1
ATOM 1813 C CA . ARG A 1 230 ? -8.694 9.313 25.485 1.00 95.19 230 ARG A CA 1
ATOM 1814 C C . ARG A 1 230 ? -8.812 9.701 24.011 1.00 95.19 230 ARG A C 1
ATOM 1816 O O . ARG A 1 230 ? -8.258 10.720 23.607 1.00 95.19 230 ARG A O 1
ATOM 1823 N N . LEU A 1 231 ? -9.531 8.913 23.214 1.00 96.88 231 LEU A N 1
ATOM 1824 C CA . LEU A 1 231 ? -9.726 9.179 21.783 1.00 96.88 231 LEU A CA 1
ATOM 1825 C C . LEU A 1 231 ? -10.590 10.425 21.521 1.00 96.88 231 LEU A C 1
ATOM 1827 O O . LEU A 1 231 ? -10.440 11.072 20.489 1.00 96.88 231 LEU A O 1
ATOM 1831 N N . MET A 1 232 ? -11.466 10.778 22.464 1.00 96.88 232 MET A N 1
ATOM 1832 C CA . MET A 1 232 ? -12.409 11.897 22.376 1.00 96.88 232 MET A CA 1
ATOM 1833 C C . MET A 1 232 ? -11.925 13.163 23.095 1.00 96.88 232 MET A C 1
ATOM 1835 O O . MET A 1 232 ? -12.707 14.098 23.324 1.00 96.88 232 MET A O 1
ATOM 1839 N N . TYR A 1 233 ? -10.635 13.224 23.435 1.00 93.75 233 TYR A N 1
ATOM 1840 C CA . TYR A 1 233 ? -10.012 14.384 24.058 1.00 93.75 233 TYR A CA 1
ATOM 1841 C C . TYR A 1 233 ? -10.296 15.662 23.251 1.00 93.75 233 TYR A C 1
ATOM 1843 O O . TYR A 1 233 ? -10.062 15.736 22.049 1.00 93.75 233 TYR A O 1
ATOM 1851 N N . GLN A 1 234 ? -10.867 16.669 23.920 1.00 95.44 234 GLN A N 1
ATOM 1852 C CA . GLN A 1 234 ? -11.320 17.947 23.346 1.00 95.44 234 GLN A CA 1
ATOM 1853 C C . GLN A 1 234 ? -12.426 17.895 22.274 1.00 95.44 234 GLN A C 1
ATOM 1855 O O . GLN A 1 234 ? -12.927 18.957 21.911 1.00 95.44 234 GLN A O 1
ATOM 1860 N N . ALA A 1 235 ? -12.917 16.728 21.843 1.00 96.38 235 ALA A N 1
ATOM 1861 C CA . ALA A 1 235 ? -13.880 16.618 20.735 1.00 96.38 235 ALA A CA 1
ATOM 1862 C C . ALA A 1 235 ? -15.137 17.499 20.915 1.00 96.38 235 ALA A C 1
ATOM 1864 O O . ALA A 1 235 ? -15.529 18.241 20.019 1.00 96.38 235 ALA A O 1
ATOM 1865 N N . TYR A 1 236 ? -15.707 17.535 22.126 1.00 97.31 236 TYR A N 1
ATOM 1866 C CA . TYR A 1 236 ? -16.879 18.367 22.441 1.00 97.31 236 TYR A CA 1
ATOM 1867 C C . TYR A 1 236 ? -16.646 19.890 22.448 1.00 97.31 236 TYR A C 1
ATOM 1869 O O . TYR A 1 236 ? -17.597 20.642 22.660 1.00 97.31 236 TYR A O 1
ATOM 1877 N N . ALA A 1 237 ? -15.416 20.371 22.241 1.00 97.19 237 ALA A N 1
ATOM 1878 C CA . ALA A 1 237 ? -15.151 21.793 22.031 1.00 97.19 237 ALA A CA 1
ATOM 1879 C C . ALA A 1 237 ? -15.496 22.239 20.606 1.00 97.19 237 ALA A C 1
ATOM 1881 O O . ALA A 1 237 ? -15.877 23.391 20.406 1.00 97.19 237 ALA A O 1
ATOM 1882 N N . ILE A 1 238 ? -15.373 21.340 19.624 1.00 95.19 238 ILE A N 1
ATOM 1883 C CA . ILE A 1 238 ? -15.279 21.706 18.210 1.00 95.19 238 ILE A CA 1
ATOM 1884 C C . ILE A 1 238 ? -16.568 22.340 17.693 1.00 95.19 238 ILE A C 1
ATOM 1886 O O . ILE A 1 238 ? -16.519 23.452 17.170 1.00 95.19 238 ILE A O 1
ATOM 1890 N N . ARG A 1 239 ? -17.731 21.702 17.883 1.00 94.44 239 ARG A N 1
ATOM 1891 C CA . ARG A 1 239 ? -19.008 22.273 17.413 1.00 94.44 239 ARG A CA 1
ATOM 1892 C C . ARG A 1 239 ? -19.368 23.590 18.116 1.00 94.44 239 ARG A C 1
ATOM 1894 O O . ARG A 1 239 ? -19.651 24.553 17.408 1.00 94.44 239 ARG A O 1
ATOM 1901 N N . PRO A 1 240 ? -19.312 23.703 19.461 1.00 95.75 240 PRO A N 1
ATOM 1902 C CA . PRO A 1 240 ? -19.599 24.968 20.139 1.00 95.75 240 PRO A CA 1
ATOM 1903 C C . PRO A 1 240 ? -18.643 26.108 19.773 1.00 95.75 240 PRO A C 1
ATOM 1905 O O . PRO A 1 240 ? -19.085 27.237 19.579 1.00 95.75 240 PRO A O 1
ATOM 1908 N N . VAL A 1 241 ? -17.337 25.834 19.670 1.00 95.38 241 VAL A N 1
ATOM 1909 C CA . VAL A 1 241 ? -16.358 26.840 19.231 1.00 95.38 241 VAL A CA 1
ATOM 1910 C C . VAL A 1 241 ? -16.612 27.217 17.773 1.00 95.38 241 VAL A C 1
ATOM 1912 O O . VAL A 1 241 ? -16.634 28.401 17.451 1.00 95.38 241 VAL A O 1
ATOM 1915 N N . GLY A 1 242 ? -16.868 26.234 16.907 1.00 94.44 242 GLY A N 1
ATOM 1916 C CA . GLY A 1 242 ? -17.218 26.455 15.508 1.00 94.44 242 GLY A CA 1
ATOM 1917 C C . GLY A 1 242 ? -18.420 27.388 15.359 1.00 94.44 242 GLY A C 1
ATOM 1918 O O . GLY A 1 242 ? -18.334 28.381 14.647 1.00 94.44 242 GLY A O 1
ATOM 1919 N N . GLU A 1 243 ? -19.503 27.138 16.091 1.00 94.06 243 GLU A N 1
ATOM 1920 C CA . GLU A 1 243 ? -20.689 28.004 16.121 1.00 94.06 243 GLU A CA 1
ATOM 1921 C C . GLU A 1 243 ? -20.396 29.417 16.649 1.00 94.06 243 GLU A C 1
ATOM 1923 O O . GLU A 1 243 ? -21.000 30.379 16.186 1.00 94.06 243 GLU A O 1
ATOM 1928 N N . ALA A 1 244 ? -19.462 29.562 17.591 1.00 94.25 244 ALA A N 1
ATOM 1929 C CA . ALA A 1 244 ? -19.149 30.849 18.204 1.00 94.25 244 ALA A CA 1
ATOM 1930 C C . ALA A 1 244 ? -18.226 31.743 17.358 1.00 94.25 244 ALA A C 1
ATOM 1932 O O . ALA A 1 244 ? -18.363 32.964 17.425 1.00 94.25 244 ALA A O 1
ATOM 1933 N N . VAL A 1 245 ? -17.264 31.166 16.622 1.00 93.62 245 VAL A N 1
ATOM 1934 C CA . VAL A 1 245 ? -16.205 31.954 15.947 1.00 93.62 245 VAL A CA 1
ATOM 1935 C C . VAL A 1 245 ? -15.994 31.644 14.462 1.00 93.62 245 VAL A C 1
ATOM 1937 O O . VAL A 1 245 ? -15.383 32.447 13.754 1.00 93.62 245 VAL A O 1
ATOM 1940 N N . LEU A 1 246 ? -16.438 30.482 13.977 1.00 95.62 246 LEU A N 1
ATOM 1941 C CA . LEU A 1 246 ? -16.182 30.036 12.604 1.00 95.62 246 LEU A CA 1
ATOM 1942 C C . LEU A 1 246 ? -17.426 30.192 11.723 1.00 95.62 246 LEU A C 1
ATOM 1944 O O . LEU A 1 246 ? -17.363 30.861 10.693 1.00 95.62 246 LEU A O 1
ATOM 1948 N N . PHE A 1 247 ? -18.541 29.601 12.152 1.00 95.88 247 PHE A N 1
ATOM 1949 C CA . PHE A 1 247 ? -19.821 29.525 11.444 1.00 95.88 247 PHE A CA 1
ATOM 1950 C C . PHE A 1 247 ? -20.874 30.508 11.988 1.00 95.88 247 PHE A C 1
ATOM 1952 O O . PHE A 1 247 ? -22.055 30.404 11.645 1.00 95.88 247 PHE A O 1
ATOM 1959 N N . ASN A 1 248 ? -20.491 31.453 12.848 1.00 95.12 248 ASN A N 1
ATOM 1960 C CA . ASN A 1 248 ? -21.353 32.583 13.190 1.00 95.12 248 ASN A CA 1
ATOM 1961 C C . ASN A 1 248 ? -21.495 33.536 11.990 1.00 95.12 248 ASN A C 1
ATOM 1963 O O . ASN A 1 248 ? -20.673 33.532 11.074 1.00 95.12 248 ASN A O 1
ATOM 1967 N N . GLU A 1 249 ? -22.524 34.381 12.007 1.00 94.50 249 GLU A N 1
ATOM 1968 C CA . GLU A 1 249 ? -22.728 35.415 10.985 1.00 94.50 249 GLU A CA 1
ATOM 1969 C C . GLU A 1 249 ? -21.536 36.371 10.921 1.00 94.50 249 GLU A C 1
ATOM 1971 O O . GLU A 1 249 ? -21.131 36.943 11.936 1.00 94.50 249 GLU A O 1
ATOM 1976 N N . GLY A 1 250 ? -20.927 36.472 9.735 1.00 92.31 250 GLY A N 1
ATOM 1977 C CA . GLY A 1 250 ? -19.717 37.265 9.511 1.00 92.31 250 GLY A CA 1
ATOM 1978 C C . GLY A 1 250 ? -18.448 36.677 10.143 1.00 92.31 250 GLY A C 1
ATOM 1979 O O . GLY A 1 250 ? -17.426 37.366 10.203 1.00 92.31 250 GLY A O 1
ATOM 1980 N N . GLY A 1 251 ? -18.496 35.429 10.625 1.00 94.94 251 GLY A N 1
ATOM 1981 C CA . GLY A 1 251 ? -17.359 34.699 11.188 1.00 94.94 251 GLY A CA 1
ATOM 1982 C C . GLY A 1 251 ? -16.284 34.357 10.155 1.00 94.94 251 GLY A C 1
ATOM 1983 O O . GLY A 1 251 ? -16.373 34.722 8.980 1.00 94.94 251 GLY A O 1
ATOM 1984 N N . PHE A 1 252 ? -15.245 33.630 10.578 1.00 94.88 252 PHE A N 1
ATOM 1985 C CA . PHE A 1 252 ? -14.105 33.347 9.697 1.00 94.88 252 PHE A CA 1
ATOM 1986 C C . PHE A 1 252 ? -14.480 32.570 8.425 1.00 94.88 252 PHE A C 1
ATOM 1988 O O . PHE A 1 252 ? -13.859 32.782 7.378 1.00 94.88 252 PHE A O 1
ATOM 1995 N N . PHE A 1 253 ? -15.500 31.705 8.487 1.00 94.50 253 PHE A N 1
ATOM 1996 C CA . PHE A 1 253 ? -15.956 30.963 7.315 1.00 94.50 253 PHE A CA 1
ATOM 1997 C C . PHE A 1 253 ? -16.612 31.901 6.295 1.00 94.50 253 PHE A C 1
ATOM 1999 O O . PHE A 1 253 ? -16.178 31.927 5.147 1.00 94.50 253 PHE A O 1
ATOM 2006 N N . ASP A 1 254 ? -17.553 32.755 6.719 1.00 95.19 254 ASP A N 1
ATOM 2007 C CA . ASP A 1 254 ? -18.194 33.756 5.847 1.00 95.19 254 ASP A CA 1
ATOM 2008 C C . ASP A 1 254 ? -17.173 34.741 5.251 1.00 95.19 254 ASP A C 1
ATOM 2010 O O . ASP A 1 254 ? -17.324 35.183 4.110 1.00 95.19 254 ASP A O 1
ATOM 2014 N N . GLN A 1 255 ? -16.101 35.062 5.986 1.00 95.25 255 GLN A N 1
ATOM 2015 C CA . GLN A 1 255 ? -15.018 35.935 5.518 1.00 95.25 255 GLN A CA 1
ATOM 2016 C C . GLN A 1 255 ? -14.191 35.312 4.388 1.00 95.25 255 GLN A C 1
ATOM 2018 O O . GLN A 1 255 ? -13.819 36.029 3.455 1.00 95.25 255 GLN A O 1
ATOM 2023 N N . SER A 1 256 ? -14.008 33.987 4.380 1.00 95.56 256 SER A N 1
ATOM 2024 C CA . SER A 1 256 ? -13.110 33.291 3.438 1.00 95.56 256 SER A CA 1
ATOM 2025 C C . SER A 1 256 ? -13.847 32.502 2.348 1.00 95.56 256 SER A C 1
ATOM 2027 O O . SER A 1 256 ? -13.583 32.702 1.169 1.00 95.56 256 SER A O 1
ATOM 2029 N N . PHE A 1 257 ? -14.845 31.692 2.702 1.00 97.75 257 PHE A N 1
ATOM 2030 C CA . PHE A 1 257 ? -15.550 30.786 1.785 1.00 97.75 257 PHE A CA 1
ATOM 2031 C C . PHE A 1 257 ? -16.710 31.455 1.038 1.00 97.75 257 PHE A C 1
ATOM 2033 O O . PHE A 1 257 ? -17.238 32.474 1.490 1.00 97.75 257 PHE A O 1
ATOM 2040 N N . ALA A 1 258 ? -17.089 30.899 -0.121 1.00 97.31 258 ALA A N 1
ATOM 2041 C CA . ALA A 1 258 ? -18.230 31.374 -0.911 1.00 97.31 258 ALA A CA 1
ATOM 2042 C C . ALA A 1 258 ? -19.577 30.947 -0.326 1.00 97.31 258 ALA A C 1
ATOM 2044 O O . ALA A 1 258 ? -20.488 31.767 -0.226 1.00 97.31 258 ALA A O 1
ATOM 2045 N N . VAL A 1 259 ? -19.707 29.676 0.061 1.00 97.06 259 VAL A N 1
ATOM 2046 C CA . VAL A 1 259 ? -20.910 29.168 0.725 1.00 97.06 259 VAL A CA 1
ATOM 2047 C C . VAL A 1 259 ? -20.998 29.794 2.116 1.00 97.06 259 VAL A C 1
ATOM 2049 O O . VAL A 1 259 ? -20.049 29.731 2.894 1.00 97.06 259 VAL A O 1
ATOM 2052 N N . SER A 1 260 ? -22.139 30.407 2.417 1.00 96.44 260 SER A N 1
ATOM 2053 C CA . SER A 1 260 ? -22.371 31.076 3.698 1.00 96.44 260 SER A CA 1
ATOM 2054 C C . SER A 1 260 ? -22.523 30.075 4.840 1.00 96.44 260 SER A C 1
ATOM 2056 O O . SER A 1 260 ? -22.797 28.887 4.638 1.00 96.44 260 SER A O 1
ATOM 2058 N N . ASN A 1 261 ? -22.467 30.570 6.070 1.00 94.25 261 ASN A N 1
ATOM 2059 C CA . ASN A 1 261 ? -22.702 29.775 7.266 1.00 94.25 261 ASN A CA 1
ATOM 2060 C C . ASN A 1 261 ? -24.050 29.018 7.275 1.00 94.25 261 ASN A C 1
ATOM 2062 O O . ASN A 1 261 ? -24.173 27.971 7.918 1.00 94.25 261 ASN A O 1
ATOM 2066 N N . ARG A 1 262 ? -25.068 29.509 6.556 1.00 95.19 262 ARG A N 1
ATOM 2067 C CA . ARG A 1 262 ? -26.369 28.842 6.420 1.00 95.19 262 ARG A CA 1
ATOM 2068 C C . ARG A 1 262 ? -26.236 27.631 5.508 1.00 95.19 262 ARG A C 1
ATOM 2070 O O . ARG A 1 262 ? -26.750 26.567 5.835 1.00 95.19 262 ARG A O 1
ATOM 2077 N N . GLY A 1 263 ? -25.482 27.778 4.421 1.00 95.69 263 GLY A N 1
ATOM 2078 C CA . GLY A 1 263 ? -25.173 26.693 3.496 1.00 95.69 263 GLY A CA 1
ATOM 2079 C C . GLY A 1 263 ? -24.304 25.614 4.138 1.00 95.69 263 GLY A C 1
ATOM 2080 O O . GLY A 1 263 ? -24.532 24.437 3.895 1.00 95.69 263 GLY A O 1
ATOM 2081 N N . VAL A 1 264 ? -23.388 25.983 5.041 1.00 93.94 264 VAL A N 1
ATOM 2082 C CA . VAL A 1 264 ? -22.632 25.011 5.854 1.00 93.94 264 VAL A CA 1
ATOM 2083 C C . VAL A 1 264 ? -23.565 24.112 6.668 1.00 93.94 264 VAL A C 1
ATOM 2085 O O . VAL A 1 264 ? -23.429 22.890 6.630 1.00 93.94 264 VAL A O 1
ATOM 2088 N N . ARG A 1 265 ? -24.533 24.698 7.385 1.00 93.12 265 ARG A N 1
ATOM 2089 C CA . ARG A 1 265 ? -25.498 23.935 8.200 1.00 93.12 265 ARG A CA 1
ATOM 2090 C C . ARG A 1 265 ? -26.410 23.069 7.340 1.00 93.12 265 ARG A C 1
ATOM 2092 O O . ARG A 1 265 ? -26.737 21.951 7.735 1.00 93.12 265 ARG A O 1
ATOM 2099 N N . GLN A 1 266 ? -26.782 23.566 6.164 1.00 95.44 266 GLN A N 1
ATOM 2100 C CA . GLN A 1 266 ? -27.561 22.801 5.203 1.00 95.44 266 GLN A CA 1
ATOM 2101 C C . GLN A 1 266 ? -26.764 21.600 4.680 1.00 95.44 266 GLN A C 1
ATOM 2103 O O . GLN A 1 266 ? -27.229 20.479 4.830 1.00 95.44 266 GLN A O 1
ATOM 2108 N N . PHE A 1 267 ? -25.524 21.790 4.213 1.00 95.81 267 PHE A N 1
ATOM 2109 C CA . PHE A 1 267 ? -24.669 20.679 3.781 1.00 95.81 267 PHE A CA 1
ATOM 2110 C C . PHE A 1 267 ? -24.462 19.646 4.886 1.00 95.81 267 PHE A C 1
ATOM 2112 O O . PHE A 1 267 ? -24.613 18.452 4.643 1.00 95.81 267 PHE A O 1
ATOM 2119 N N . ALA A 1 268 ? -24.122 20.094 6.100 1.00 93.25 268 ALA A N 1
ATOM 2120 C CA . ALA A 1 268 ? -23.904 19.193 7.226 1.00 93.25 268 ALA A CA 1
ATOM 2121 C C . ALA A 1 268 ? -25.150 18.339 7.508 1.00 93.25 268 ALA A C 1
ATOM 2123 O O . ALA A 1 268 ? -25.012 17.177 7.870 1.00 93.25 268 ALA A O 1
ATOM 2124 N N . THR A 1 269 ? -26.346 18.893 7.293 1.00 93.00 269 THR A N 1
ATOM 2125 C CA . THR A 1 269 ? -27.621 18.176 7.422 1.00 93.00 269 THR A CA 1
ATOM 2126 C C . THR A 1 269 ? -27.841 17.205 6.263 1.00 93.00 269 THR A C 1
ATOM 2128 O O . THR A 1 269 ? -28.095 16.023 6.491 1.00 93.00 269 THR A O 1
ATOM 2131 N N . ASP A 1 270 ? -27.694 17.684 5.029 1.00 95.00 270 ASP A N 1
ATOM 2132 C CA . ASP A 1 270 ? -27.989 16.938 3.804 1.00 95.00 270 ASP A CA 1
ATOM 2133 C C . ASP A 1 270 ? -27.061 15.725 3.631 1.00 95.00 270 ASP A C 1
ATOM 2135 O O . ASP A 1 270 ? -27.488 14.669 3.162 1.00 95.00 270 ASP A O 1
ATOM 2139 N N . PHE A 1 271 ? -25.798 15.847 4.053 1.00 95.12 271 PHE A N 1
ATOM 2140 C CA . PHE A 1 271 ? -24.792 14.790 3.923 1.00 95.12 271 PHE A CA 1
ATOM 2141 C C . PHE A 1 271 ? -24.674 13.875 5.146 1.00 95.12 271 PHE A C 1
ATOM 2143 O O . PHE A 1 271 ? -24.086 12.799 5.016 1.00 95.12 271 PHE A O 1
ATOM 2150 N N . TYR A 1 272 ? -25.246 14.222 6.307 1.00 96.31 272 TYR A N 1
ATOM 2151 C CA . TYR A 1 272 ? -25.157 13.376 7.507 1.00 96.31 272 TYR A CA 1
ATOM 2152 C C . TYR A 1 272 ? -25.673 11.939 7.310 1.00 96.31 272 TYR A C 1
ATOM 2154 O O . TYR A 1 272 ? -25.044 11.028 7.838 1.00 96.31 272 TYR A O 1
ATOM 2162 N N . PRO A 1 273 ? -26.729 11.656 6.519 1.00 96.31 273 PRO A N 1
ATOM 2163 C CA . PRO A 1 273 ? -27.148 10.276 6.267 1.00 96.31 273 PRO A CA 1
ATOM 2164 C C . PRO A 1 273 ? -26.077 9.388 5.612 1.00 96.31 273 PRO A C 1
ATOM 2166 O O . PRO A 1 273 ? -26.108 8.173 5.788 1.00 96.31 273 PRO A O 1
ATOM 2169 N N . ILE A 1 274 ? -25.139 9.978 4.860 1.00 94.75 274 ILE A N 1
ATOM 2170 C CA . ILE A 1 274 ? -24.066 9.258 4.156 1.00 94.75 274 ILE A CA 1
ATOM 2171 C C . ILE A 1 274 ? -22.757 9.359 4.942 1.00 94.75 274 ILE A C 1
ATOM 2173 O O . ILE A 1 274 ? -22.149 8.343 5.269 1.00 94.75 274 ILE A O 1
ATOM 2177 N N . ALA A 1 275 ? -22.337 10.580 5.276 1.00 95.44 275 ALA A N 1
ATOM 2178 C CA . ALA A 1 275 ? -21.121 10.847 6.039 1.00 95.44 275 ALA A CA 1
ATOM 2179 C C . ALA A 1 275 ? -21.207 10.292 7.470 1.00 95.44 275 ALA A C 1
ATOM 2181 O O . ALA A 1 275 ? -20.207 9.881 8.045 1.00 95.44 275 ALA A O 1
ATOM 2182 N N . GLY A 1 276 ? -22.415 10.248 8.035 1.00 96.25 276 GLY A N 1
ATOM 2183 C CA . GLY A 1 276 ? -22.682 9.795 9.394 1.00 96.25 276 GLY A CA 1
ATOM 2184 C C . GLY A 1 276 ? -22.834 8.282 9.565 1.00 96.25 276 GLY A C 1
ATOM 2185 O O . GLY A 1 276 ? -22.915 7.808 10.697 1.00 96.25 276 GLY A O 1
ATOM 2186 N N . ALA A 1 277 ? -22.900 7.520 8.468 1.00 97.50 277 ALA A N 1
ATOM 2187 C CA . ALA A 1 277 ? -23.129 6.079 8.504 1.00 97.50 277 ALA A CA 1
ATOM 2188 C C . ALA A 1 277 ? -21.877 5.324 8.983 1.00 97.50 277 ALA A C 1
ATOM 2190 O O . ALA A 1 277 ? -20.864 5.280 8.290 1.00 97.50 277 ALA A O 1
ATOM 2191 N N . PHE A 1 278 ? -21.951 4.706 10.162 1.00 98.19 278 PHE A N 1
ATOM 2192 C CA . PHE A 1 278 ? -20.785 4.206 10.891 1.00 98.19 278 PHE A CA 1
ATOM 2193 C C . PHE A 1 278 ? -20.059 3.055 10.172 1.00 98.19 278 PHE A C 1
ATOM 2195 O O . PHE A 1 278 ? -18.908 3.205 9.768 1.00 98.19 278 PHE A O 1
ATOM 2202 N N . ARG A 1 279 ? -20.712 1.901 9.964 1.00 97.38 279 ARG A N 1
ATOM 2203 C CA . ARG A 1 279 ? -20.063 0.728 9.332 1.00 97.38 279 ARG A CA 1
ATOM 2204 C C . ARG A 1 279 ? -19.743 0.960 7.860 1.00 97.38 279 ARG A C 1
ATOM 2206 O O . ARG A 1 279 ? -18.671 0.598 7.385 1.00 97.38 279 ARG A O 1
ATOM 2213 N N . SER A 1 280 ? -20.655 1.616 7.155 1.00 96.62 280 SER A N 1
ATOM 2214 C CA . SER A 1 280 ? -20.506 2.036 5.762 1.00 96.62 280 SER A CA 1
ATOM 2215 C C . SER A 1 280 ? -19.267 2.900 5.497 1.00 96.62 280 SER A C 1
ATOM 2217 O O . SER A 1 280 ? -18.808 2.941 4.351 1.00 96.62 280 SER A O 1
ATOM 2219 N N . ASN A 1 281 ? -18.741 3.570 6.529 1.00 97.31 281 ASN A N 1
ATOM 2220 C CA . ASN A 1 281 ? -17.549 4.413 6.471 1.00 97.31 281 ASN A CA 1
ATOM 2221 C C . ASN A 1 281 ? -16.309 3.787 7.126 1.00 97.31 281 ASN A C 1
ATOM 2223 O O . ASN A 1 281 ? -15.283 4.456 7.263 1.00 97.31 281 ASN A O 1
ATOM 2227 N N . TYR A 1 282 ? -16.337 2.488 7.446 1.00 98.25 282 TYR A N 1
ATOM 2228 C CA . TYR A 1 282 ? -15.103 1.746 7.705 1.00 98.25 282 TYR A CA 1
ATOM 2229 C C . TYR A 1 282 ? -14.169 1.874 6.501 1.00 98.25 282 TYR A C 1
ATOM 2231 O O . TYR A 1 282 ? -14.607 1.760 5.359 1.00 98.25 282 TYR A O 1
ATOM 2239 N N . PHE A 1 283 ? -12.885 2.116 6.766 1.00 97.38 283 PHE A N 1
ATOM 2240 C CA . PHE A 1 283 ? -11.894 2.533 5.769 1.00 97.38 283 PHE A CA 1
ATOM 2241 C C . PHE A 1 283 ? -11.948 1.723 4.464 1.00 97.38 283 PHE A C 1
ATOM 2243 O O . PHE A 1 283 ? -12.237 2.277 3.406 1.00 97.38 283 PHE A O 1
ATOM 2250 N N . GLU A 1 284 ? -11.743 0.405 4.525 1.00 96.25 284 GLU A N 1
ATOM 2251 C CA . GLU A 1 284 ? -11.756 -0.422 3.314 1.00 96.25 284 GLU A CA 1
ATOM 2252 C C . GLU A 1 284 ? -13.153 -0.585 2.711 1.00 96.25 284 GLU A C 1
ATOM 2254 O O . GLU A 1 284 ? -13.288 -0.650 1.492 1.00 96.25 284 GLU A O 1
ATOM 2259 N N . GLU A 1 285 ? -14.193 -0.652 3.543 1.00 96.94 285 GLU A N 1
ATOM 2260 C CA . GLU A 1 285 ? -15.570 -0.827 3.074 1.00 96.94 285 GLU A CA 1
ATOM 2261 C C . GLU A 1 285 ? -16.026 0.385 2.257 1.00 96.94 285 GLU A C 1
ATOM 2263 O O . GLU A 1 285 ? -16.563 0.241 1.159 1.00 96.94 285 GLU A O 1
ATOM 2268 N N . ASN A 1 286 ? -15.724 1.589 2.741 1.00 97.19 286 ASN A N 1
ATOM 2269 C CA . ASN A 1 286 ? -15.998 2.834 2.040 1.00 97.19 286 ASN A CA 1
ATOM 2270 C C . ASN A 1 286 ? -15.294 2.888 0.672 1.00 97.19 286 ASN A C 1
ATOM 2272 O O . ASN A 1 286 ? -15.911 3.251 -0.331 1.00 97.19 286 ASN A O 1
ATOM 2276 N N . LEU A 1 287 ? -14.018 2.491 0.616 1.00 98.06 287 LEU A N 1
ATOM 2277 C CA . LEU A 1 287 ? -13.229 2.481 -0.618 1.00 98.06 287 LEU A CA 1
ATOM 2278 C C . LEU A 1 287 ? -13.719 1.426 -1.620 1.00 98.06 287 LEU A C 1
ATOM 2280 O O . LEU A 1 287 ? -13.838 1.723 -2.812 1.00 98.06 287 LEU A O 1
ATOM 2284 N N . ARG A 1 288 ? -14.055 0.217 -1.148 1.00 97.44 288 ARG A N 1
ATOM 2285 C CA . ARG A 1 288 ? -14.618 -0.862 -1.978 1.00 97.44 288 ARG A CA 1
ATOM 2286 C C . ARG A 1 288 ? -15.968 -0.471 -2.564 1.00 97.44 288 ARG A C 1
ATOM 2288 O O . ARG A 1 288 ? -16.169 -0.610 -3.767 1.00 97.44 288 ARG A O 1
ATOM 2295 N N . ARG A 1 289 ? -16.870 0.091 -1.751 1.00 95.88 289 ARG A N 1
ATOM 2296 C CA . ARG A 1 289 ? -18.197 0.552 -2.201 1.00 95.88 289 ARG A CA 1
ATOM 2297 C C . ARG A 1 289 ? -18.122 1.641 -3.268 1.00 95.88 289 ARG A C 1
ATOM 2299 O O . ARG A 1 289 ? -19.006 1.722 -4.115 1.00 95.88 289 ARG A O 1
ATOM 2306 N N . ARG A 1 290 ? -17.070 2.464 -3.248 1.00 97.38 290 ARG A N 1
ATOM 2307 C CA . ARG A 1 290 ? -16.798 3.482 -4.278 1.00 97.38 290 ARG A CA 1
ATOM 2308 C C . ARG A 1 290 ? -15.995 2.946 -5.471 1.00 97.38 290 ARG A C 1
ATOM 2310 O O . ARG A 1 290 ? -15.713 3.708 -6.394 1.00 97.38 290 ARG A O 1
ATOM 2317 N N . GLY A 1 291 ? -15.644 1.658 -5.478 1.00 97.75 291 GLY A N 1
ATOM 2318 C CA . GLY A 1 291 ? -14.919 0.992 -6.562 1.00 97.75 291 GLY A CA 1
ATOM 2319 C C . GLY A 1 291 ? -13.446 1.385 -6.676 1.00 97.75 291 GLY A C 1
ATOM 2320 O O . GLY A 1 291 ? -12.878 1.281 -7.762 1.00 97.75 291 GLY A O 1
ATOM 2321 N N . LEU A 1 292 ? -12.833 1.882 -5.598 1.00 98.00 292 LEU A N 1
ATOM 2322 C CA . LEU A 1 292 ? -11.460 2.404 -5.620 1.00 98.00 292 LEU A CA 1
ATOM 2323 C C . LEU A 1 292 ? -10.407 1.336 -5.300 1.00 98.00 292 LEU A C 1
ATOM 2325 O O . LEU A 1 292 ? -9.279 1.446 -5.764 1.00 98.00 292 LEU A O 1
ATOM 2329 N N . ILE A 1 293 ? -10.786 0.292 -4.560 1.00 96.81 293 ILE A N 1
ATOM 2330 C CA . ILE A 1 293 ? -9.939 -0.874 -4.267 1.00 96.81 293 ILE A CA 1
ATOM 2331 C C . ILE A 1 293 ? -10.725 -2.160 -4.526 1.00 96.81 293 ILE A C 1
ATOM 2333 O O . ILE A 1 293 ? -11.943 -2.178 -4.329 1.00 96.81 293 ILE A O 1
ATOM 2337 N N . ASN A 1 294 ? -10.036 -3.230 -4.933 1.00 94.44 294 ASN A N 1
ATOM 2338 C CA . ASN A 1 294 ? -10.625 -4.547 -5.213 1.00 94.44 294 ASN A CA 1
ATOM 2339 C C . ASN A 1 294 ? -11.874 -4.463 -6.112 1.00 94.44 294 ASN A C 1
ATOM 2341 O O . ASN A 1 294 ? -12.888 -5.116 -5.849 1.00 94.44 294 ASN A O 1
ATOM 2345 N N . SER A 1 295 ? -11.835 -3.605 -7.137 1.00 93.56 295 SER A N 1
ATOM 2346 C CA . SER A 1 295 ? -12.971 -3.436 -8.043 1.00 93.56 295 SER A CA 1
ATOM 2347 C C . SER A 1 295 ? -13.125 -4.681 -8.914 1.00 93.56 295 SER A C 1
ATOM 2349 O O . SER A 1 295 ? -12.176 -5.138 -9.538 1.00 93.56 295 SER A O 1
ATOM 2351 N N . THR A 1 296 ? -14.337 -5.226 -8.988 1.00 95.12 296 THR A N 1
ATOM 2352 C CA . THR A 1 296 ? -14.648 -6.377 -9.854 1.00 95.12 296 THR A CA 1
ATOM 2353 C C . THR A 1 296 ? -15.040 -5.972 -11.274 1.00 95.12 296 THR A C 1
ATOM 2355 O O . THR A 1 296 ? -15.282 -6.835 -12.114 1.00 95.12 296 THR A O 1
ATOM 2358 N N . TYR A 1 297 ? -15.135 -4.668 -11.542 1.00 95.88 297 TYR A N 1
ATOM 2359 C CA . TYR A 1 297 ? -15.710 -4.109 -12.766 1.00 95.88 297 TYR A CA 1
ATOM 2360 C C . TYR A 1 297 ? -14.834 -3.027 -13.408 1.00 95.88 297 TYR A C 1
ATOM 2362 O O . TYR A 1 297 ? -15.313 -2.303 -14.271 1.00 95.88 297 TYR A O 1
ATOM 2370 N N . GLY A 1 298 ? -13.571 -2.903 -12.996 1.00 94.94 298 GLY A N 1
ATOM 2371 C CA . GLY A 1 298 ? -12.590 -2.000 -13.594 1.00 94.94 298 GLY A CA 1
ATOM 2372 C C . GLY A 1 298 ? -11.167 -2.329 -13.127 1.00 94.94 298 GLY A C 1
ATOM 2373 O O . GLY A 1 298 ? -11.004 -3.037 -12.136 1.00 94.94 298 GLY A O 1
ATOM 2374 N N . PRO A 1 299 ? -10.131 -1.839 -13.828 1.00 95.38 299 PRO A N 1
ATOM 2375 C CA . PRO A 1 299 ? -8.731 -2.073 -13.465 1.00 95.38 299 PRO A CA 1
ATOM 2376 C C . PRO A 1 299 ? -8.347 -1.398 -12.142 1.00 95.38 299 PRO A C 1
ATOM 2378 O O . PRO A 1 299 ? -8.877 -0.331 -11.813 1.00 95.38 299 PRO A O 1
ATOM 2381 N N . ASP A 1 300 ? -7.387 -1.982 -11.425 1.00 93.69 300 ASP A N 1
ATOM 2382 C CA . ASP A 1 300 ? -6.834 -1.405 -10.197 1.00 93.69 300 ASP A CA 1
ATOM 2383 C C . ASP A 1 300 ? -6.176 -0.042 -10.447 1.00 93.69 300 ASP A C 1
ATOM 2385 O O . ASP A 1 300 ? -5.639 0.228 -11.523 1.00 93.69 300 ASP A O 1
ATOM 2389 N N . LEU A 1 301 ? -6.232 0.828 -9.435 1.00 89.88 301 LEU A N 1
ATOM 2390 C CA . LEU A 1 301 ? -5.522 2.103 -9.458 1.00 89.88 301 LEU A CA 1
ATOM 2391 C C . LEU A 1 301 ? -4.023 1.843 -9.242 1.00 89.88 301 LEU A C 1
ATOM 2393 O O . LEU A 1 301 ? -3.669 1.227 -8.237 1.00 89.88 301 LEU A O 1
ATOM 2397 N N . PRO A 1 302 ? -3.140 2.313 -10.139 1.00 83.38 302 PRO A N 1
ATOM 2398 C CA . PRO A 1 302 ? -1.703 2.080 -10.007 1.00 83.38 302 PRO A CA 1
ATOM 2399 C C . PRO A 1 302 ? -1.082 2.864 -8.851 1.00 83.38 302 PRO A C 1
ATOM 2401 O O . PRO A 1 302 ? -0.132 2.385 -8.240 1.00 83.38 302 PRO A O 1
ATOM 2404 N N . HIS A 1 303 ? -1.647 4.033 -8.542 1.00 85.19 303 HIS A N 1
ATOM 2405 C CA . HIS A 1 303 ? -1.250 4.877 -7.423 1.00 85.19 303 HIS A CA 1
ATOM 2406 C C . HIS A 1 303 ? -2.502 5.367 -6.692 1.00 85.19 303 HIS A C 1
ATOM 2408 O O . HIS A 1 303 ? -3.395 5.959 -7.303 1.00 85.19 303 HIS A O 1
ATOM 2414 N N . PHE A 1 304 ? -2.567 5.142 -5.382 1.00 94.44 304 PHE A N 1
ATOM 2415 C CA . PHE A 1 304 ? -3.616 5.659 -4.506 1.00 94.44 304 PHE A CA 1
ATOM 2416 C C . PHE A 1 304 ? -3.010 6.074 -3.150 1.00 94.44 304 PHE A C 1
ATOM 2418 O O . PHE A 1 304 ? -3.155 5.344 -2.164 1.00 94.44 304 PHE A O 1
ATOM 2425 N N . PRO A 1 305 ? -2.338 7.244 -3.075 1.00 90.25 305 PRO A N 1
ATOM 2426 C CA . PRO A 1 305 ? -1.492 7.621 -1.937 1.00 90.25 305 PRO A CA 1
ATOM 2427 C C . PRO A 1 305 ? -2.198 7.585 -0.579 1.00 90.25 305 PRO A C 1
ATOM 2429 O O . PRO A 1 305 ? -1.628 7.114 0.404 1.00 90.25 305 PRO A O 1
ATOM 2432 N N . PHE A 1 306 ? -3.462 8.023 -0.521 1.00 95.88 306 PHE A N 1
ATOM 2433 C CA . PHE A 1 306 ? -4.247 7.942 0.710 1.00 95.88 306 PHE A CA 1
ATOM 2434 C C . PHE A 1 306 ? -4.376 6.499 1.212 1.00 95.88 306 PHE A C 1
ATOM 2436 O O . PHE A 1 306 ? -4.180 6.240 2.397 1.00 95.88 306 PHE A O 1
ATOM 2443 N N . TYR A 1 307 ? -4.688 5.553 0.323 1.00 96.31 307 TYR A N 1
ATOM 2444 C CA . TYR A 1 307 ? -4.831 4.147 0.692 1.00 96.31 307 TYR A CA 1
ATOM 2445 C C . TYR A 1 307 ? -3.493 3.500 1.040 1.00 96.31 307 TYR A C 1
ATOM 2447 O O . TYR A 1 307 ? -3.421 2.752 2.012 1.00 96.31 307 TYR A O 1
ATOM 2455 N N . GLU A 1 308 ? -2.437 3.803 0.290 1.00 90.88 308 GLU A N 1
ATOM 2456 C CA . GLU A 1 308 ? -1.084 3.284 0.525 1.00 90.88 308 GLU A CA 1
ATOM 2457 C C . GLU A 1 308 ? -0.570 3.635 1.928 1.00 90.88 308 GLU A C 1
ATOM 2459 O O . GLU A 1 308 ? -0.066 2.761 2.634 1.00 90.88 308 GLU A O 1
ATOM 2464 N N . ASP A 1 309 ? -0.756 4.879 2.374 1.00 91.06 309 ASP A N 1
ATOM 2465 C CA . ASP A 1 309 ? -0.331 5.298 3.713 1.00 91.06 309 ASP A CA 1
ATOM 2466 C C . ASP A 1 309 ? -1.308 4.792 4.791 1.00 91.06 309 ASP A C 1
ATOM 2468 O O . ASP A 1 309 ? -0.906 4.200 5.798 1.00 91.06 309 ASP A O 1
ATOM 2472 N N . ALA A 1 310 ? -2.619 4.940 4.577 1.00 94.62 310 ALA A N 1
ATOM 2473 C CA . ALA A 1 310 ? -3.622 4.539 5.564 1.00 94.62 310 ALA A CA 1
ATOM 2474 C C . ALA A 1 310 ? -3.689 3.018 5.799 1.00 94.62 310 ALA A C 1
ATOM 2476 O O . ALA A 1 310 ? -3.951 2.586 6.926 1.00 94.62 310 ALA A O 1
ATOM 2477 N N . SER A 1 311 ? -3.420 2.201 4.776 1.00 94.75 311 SER A N 1
ATOM 2478 C CA . SER A 1 311 ? -3.380 0.734 4.884 1.00 94.75 311 SER A CA 1
ATOM 2479 C C . SER A 1 311 ? -2.216 0.224 5.737 1.00 94.75 311 SER A C 1
ATOM 2481 O O . SER A 1 311 ? -2.272 -0.902 6.227 1.00 94.75 311 SER A O 1
ATOM 2483 N N . GLN A 1 312 ? -1.204 1.057 5.994 1.00 93.56 312 GLN A N 1
ATOM 2484 C CA . GLN A 1 312 ? -0.124 0.759 6.936 1.00 93.56 312 GLN A CA 1
ATOM 2485 C C . GLN A 1 312 ? -0.486 1.187 8.363 1.00 93.56 312 GLN A C 1
ATOM 2487 O O . GLN A 1 312 ? -0.202 0.468 9.321 1.00 93.56 312 GLN A O 1
ATOM 2492 N N . ILE A 1 313 ? -1.170 2.325 8.508 1.00 96.81 313 ILE A N 1
ATOM 2493 C CA . ILE A 1 313 ? -1.545 2.918 9.800 1.00 96.81 313 ILE A CA 1
ATOM 2494 C C . ILE A 1 313 ? -2.687 2.141 10.474 1.00 96.81 313 ILE A C 1
ATOM 2496 O O . ILE A 1 313 ? -2.602 1.798 11.657 1.00 96.81 313 ILE A O 1
ATOM 2500 N N . LEU A 1 314 ? -3.767 1.840 9.746 1.00 97.38 314 LEU A N 1
ATOM 2501 C CA . LEU A 1 314 ? -4.978 1.262 10.335 1.00 97.38 314 LEU A CA 1
ATOM 2502 C C . LEU A 1 314 ? -4.745 -0.114 10.989 1.00 97.38 314 LEU A C 1
ATOM 2504 O O . LEU A 1 314 ? -5.240 -0.321 12.101 1.00 97.38 314 LEU A O 1
ATOM 2508 N N . PRO A 1 315 ? -3.973 -1.050 10.399 1.00 97.56 315 PRO A N 1
ATOM 2509 C CA . PRO A 1 315 ? -3.661 -2.311 11.064 1.00 97.56 315 PRO A CA 1
ATOM 2510 C C . PRO A 1 315 ? -2.876 -2.131 12.366 1.00 97.56 315 PRO A C 1
ATOM 2512 O O . PRO A 1 315 ? -3.044 -2.936 13.278 1.00 97.56 315 PRO A O 1
ATOM 2515 N N . VAL A 1 316 ? -2.034 -1.097 12.480 1.00 98.06 316 VAL A N 1
ATOM 2516 C CA . VAL A 1 316 ? -1.287 -0.793 13.714 1.00 98.06 316 VAL A CA 1
ATOM 2517 C C . VAL A 1 316 ? -2.251 -0.340 14.814 1.00 98.06 316 VAL A C 1
ATOM 2519 O O . VAL A 1 316 ? -2.205 -0.881 15.919 1.00 98.06 316 VAL A O 1
ATOM 2522 N N . ILE A 1 317 ? -3.185 0.567 14.492 1.00 98.50 317 ILE A N 1
ATOM 2523 C CA . ILE A 1 317 ? -4.269 0.983 15.401 1.00 98.50 317 ILE A CA 1
ATOM 2524 C C . ILE A 1 317 ? -5.094 -0.235 15.826 1.00 98.50 317 ILE A C 1
ATOM 2526 O O . ILE A 1 317 ? -5.268 -0.484 17.018 1.00 98.50 317 ILE A O 1
ATOM 2530 N N . ARG A 1 318 ? -5.552 -1.037 14.858 1.00 98.31 318 ARG A N 1
ATOM 2531 C CA . ARG A 1 318 ? -6.366 -2.226 15.119 1.00 98.31 318 ARG A CA 1
ATOM 2532 C C . ARG A 1 318 ? -5.659 -3.221 16.032 1.00 98.31 318 ARG A C 1
ATOM 2534 O O . ARG A 1 318 ? -6.292 -3.758 16.933 1.00 98.31 318 ARG A O 1
ATOM 2541 N N . ARG A 1 319 ? -4.364 -3.479 15.813 1.00 97.81 319 ARG A N 1
ATOM 2542 C CA . ARG A 1 319 ? -3.582 -4.395 16.658 1.00 97.81 319 ARG A CA 1
ATOM 2543 C C . ARG A 1 319 ? -3.532 -3.922 18.103 1.00 97.81 319 ARG A C 1
ATOM 2545 O O . ARG A 1 319 ? -3.716 -4.746 18.990 1.00 97.81 319 ARG A O 1
ATOM 2552 N N . PHE A 1 320 ? -3.315 -2.627 18.336 1.00 97.75 320 PHE A N 1
ATOM 2553 C CA . PHE A 1 320 ? -3.369 -2.086 19.692 1.00 97.75 320 PHE A CA 1
ATOM 2554 C C . PHE A 1 320 ? -4.751 -2.307 20.314 1.00 97.75 320 PHE A C 1
ATOM 2556 O O . PHE A 1 320 ? -4.850 -2.866 21.403 1.00 97.75 320 PHE A O 1
ATOM 2563 N N . VAL A 1 321 ? -5.814 -1.906 19.607 1.00 98.12 321 VAL A N 1
ATOM 2564 C CA . VAL A 1 321 ? -7.191 -2.014 20.108 1.00 98.12 321 VAL A CA 1
ATOM 2565 C C . VAL A 1 321 ? -7.552 -3.469 20.403 1.00 98.12 321 VAL A C 1
ATOM 2567 O O . VAL A 1 321 ? -8.132 -3.740 21.448 1.00 98.12 321 VAL A O 1
ATOM 2570 N N . GLN A 1 322 ? -7.168 -4.408 19.536 1.00 97.44 322 GLN A N 1
ATOM 2571 C CA . GLN A 1 322 ? -7.366 -5.839 19.764 1.00 97.44 322 GLN A CA 1
ATOM 2572 C C . GLN A 1 322 ? -6.678 -6.292 21.054 1.00 97.44 322 GLN A C 1
ATOM 2574 O O . GLN A 1 322 ? -7.343 -6.853 21.915 1.00 97.44 322 GLN A O 1
ATOM 2579 N N . SER A 1 323 ? -5.385 -5.997 21.225 1.00 95.44 323 SER A N 1
ATOM 2580 C CA . SER A 1 323 ? -4.650 -6.364 22.443 1.00 95.44 323 SER A CA 1
ATOM 2581 C C . SER A 1 323 ? -5.253 -5.739 23.702 1.00 95.44 323 SER A C 1
ATOM 2583 O O . SER A 1 323 ? -5.319 -6.390 24.742 1.00 95.44 323 SER A O 1
ATOM 2585 N N . PHE A 1 324 ? -5.711 -4.487 23.618 1.00 95.62 324 PHE A N 1
ATOM 2586 C CA . PHE A 1 324 ? -6.370 -3.811 24.731 1.00 95.62 324 PHE A CA 1
ATOM 2587 C C . PHE A 1 324 ? -7.694 -4.491 25.092 1.00 95.62 324 PHE A C 1
ATOM 2589 O O . PHE A 1 324 ? -7.937 -4.763 26.262 1.00 95.62 324 PHE A O 1
ATOM 2596 N N . VAL A 1 325 ? -8.548 -4.782 24.108 1.00 96.38 325 VAL A N 1
ATOM 2597 C CA . VAL A 1 325 ? -9.855 -5.416 24.340 1.00 96.38 325 VAL A CA 1
ATOM 2598 C C . VAL A 1 325 ? -9.688 -6.854 24.841 1.00 96.38 325 VAL A C 1
ATOM 2600 O O . VAL A 1 325 ? -10.356 -7.224 25.806 1.00 96.38 325 VAL A O 1
ATOM 2603 N N . ASP A 1 326 ? -8.762 -7.629 24.270 1.00 94.88 326 ASP A N 1
ATOM 2604 C CA . ASP A 1 326 ? -8.470 -9.012 24.682 1.00 94.88 326 ASP A CA 1
ATOM 2605 C C . ASP A 1 326 ? -8.008 -9.091 26.147 1.00 94.88 326 ASP A C 1
ATOM 2607 O O . ASP A 1 326 ? -8.305 -10.063 26.837 1.00 94.88 326 ASP A O 1
ATOM 2611 N N . ALA A 1 327 ? -7.350 -8.044 26.663 1.00 93.00 327 ALA A N 1
ATOM 2612 C CA . ALA A 1 327 ? -6.947 -7.975 28.067 1.00 93.00 327 ALA A CA 1
ATOM 2613 C C . ALA A 1 327 ? -8.142 -7.917 29.045 1.00 93.00 327 ALA A C 1
ATOM 2615 O O . ALA A 1 327 ? -7.986 -8.229 30.228 1.00 93.00 327 ALA A O 1
ATOM 2616 N N . TYR A 1 328 ? -9.332 -7.520 28.581 1.00 94.00 328 TYR A N 1
ATOM 2617 C CA . TYR A 1 328 ? -10.554 -7.452 29.393 1.00 94.00 328 TYR A CA 1
ATOM 2618 C C . TYR A 1 328 ? -11.610 -8.491 28.995 1.00 94.00 328 TYR A C 1
ATOM 2620 O O . TYR A 1 328 ? -12.376 -8.920 29.859 1.00 94.00 328 TYR A O 1
ATOM 2628 N N . TYR A 1 329 ? -11.633 -8.924 27.731 1.00 95.75 329 TYR A N 1
ATOM 2629 C CA . TYR A 1 329 ? -12.592 -9.889 27.193 1.00 95.75 329 TYR A CA 1
ATOM 2630 C C . TYR A 1 329 ? -11.871 -11.020 26.453 1.00 95.75 329 TYR A C 1
ATOM 2632 O O . TYR A 1 329 ? -11.693 -10.976 25.240 1.00 95.75 329 TYR A O 1
ATOM 2640 N N . GLU A 1 330 ? -11.510 -12.077 27.178 1.00 90.88 330 GLU A N 1
ATOM 2641 C CA . GLU A 1 330 ? -10.815 -13.240 26.601 1.00 90.88 330 GLU A CA 1
ATOM 2642 C C . GLU A 1 330 ? -11.715 -14.066 25.663 1.00 90.88 330 GLU A C 1
ATOM 2644 O O . GLU A 1 330 ? -11.233 -14.806 24.807 1.00 90.88 330 GLU A O 1
ATOM 2649 N N . THR A 1 331 ? -13.039 -13.963 25.825 1.00 93.00 331 THR A N 1
ATOM 2650 C CA . THR A 1 331 ? -14.020 -14.694 25.014 1.00 93.00 331 THR A CA 1
ATOM 2651 C C . THR A 1 331 ? -15.229 -13.829 24.667 1.00 93.00 331 THR A C 1
ATOM 2653 O O . THR A 1 331 ? -15.645 -12.972 25.448 1.00 93.00 331 THR A O 1
ATOM 2656 N N . ASP A 1 332 ? -15.867 -14.134 23.534 1.00 96.50 332 ASP A N 1
ATOM 2657 C CA . ASP A 1 332 ? -17.163 -13.568 23.120 1.00 96.50 332 ASP A CA 1
ATOM 2658 C C . ASP A 1 332 ? -18.233 -13.668 24.226 1.00 96.50 332 ASP A C 1
ATOM 2660 O O . ASP A 1 332 ? -19.039 -12.759 24.421 1.00 96.50 332 ASP A O 1
ATOM 2664 N N . ALA A 1 333 ? -18.208 -14.752 25.009 1.00 95.19 333 ALA A N 1
ATOM 2665 C CA . ALA A 1 333 ? -19.145 -14.960 26.109 1.00 95.19 333 ALA A CA 1
ATOM 2666 C C . ALA A 1 333 ? -18.989 -13.920 27.232 1.00 95.19 333 ALA A C 1
ATOM 2668 O O . ALA A 1 333 ? -19.989 -13.520 27.823 1.00 95.19 333 ALA A O 1
ATOM 2669 N N . MET A 1 334 ? -17.766 -13.455 27.517 1.00 96.75 334 MET A N 1
ATOM 2670 C CA . MET A 1 334 ? -17.548 -12.397 28.511 1.00 96.75 334 MET A CA 1
ATOM 2671 C C . MET A 1 334 ? -18.150 -11.070 28.052 1.00 96.75 334 MET A C 1
ATOM 2673 O O . MET A 1 334 ? -18.812 -10.400 28.839 1.00 96.75 334 MET A O 1
ATOM 2677 N N . LEU A 1 335 ? -17.971 -10.719 26.776 1.00 97.25 335 LEU A N 1
ATOM 2678 C CA . LEU A 1 335 ? -18.550 -9.506 26.197 1.00 97.25 335 LEU A CA 1
ATOM 2679 C C . LEU A 1 335 ? -20.086 -9.550 26.195 1.00 97.25 335 LEU A C 1
ATOM 2681 O O . LEU A 1 335 ? -20.742 -8.561 26.519 1.00 97.25 335 LEU A O 1
ATOM 2685 N N . ALA A 1 336 ? -20.670 -10.706 25.872 1.00 94.75 336 ALA A N 1
ATOM 2686 C CA . ALA A 1 336 ? -22.121 -10.888 25.885 1.00 94.75 336 ALA A CA 1
ATOM 2687 C C . ALA A 1 336 ? -22.739 -10.693 27.287 1.00 94.75 336 ALA A C 1
ATOM 2689 O O . ALA A 1 336 ? -23.899 -10.297 27.399 1.00 94.75 336 ALA A O 1
ATOM 2690 N N . LEU A 1 337 ? -21.969 -10.946 28.353 1.00 96.75 337 LEU A N 1
ATOM 2691 C CA . LEU A 1 337 ? -22.381 -10.739 29.747 1.00 96.75 337 LEU A CA 1
ATOM 2692 C C . LEU A 1 337 ? -22.155 -9.306 30.251 1.00 96.75 337 LEU A C 1
ATOM 2694 O O . LEU A 1 337 ? -22.655 -8.952 31.322 1.00 96.75 337 LEU A O 1
ATOM 2698 N N . ASP A 1 338 ? -21.427 -8.478 29.504 1.00 98.06 338 ASP A N 1
ATOM 2699 C CA . ASP A 1 338 ? -21.165 -7.092 29.870 1.00 98.06 338 ASP A CA 1
ATOM 2700 C C . ASP A 1 338 ? -22.385 -6.208 29.597 1.00 98.06 338 ASP A C 1
ATOM 2702 O O . ASP A 1 338 ? -22.595 -5.685 28.500 1.00 98.06 338 ASP A O 1
ATOM 2706 N N . TRP A 1 339 ? -23.218 -6.042 30.620 1.00 97.75 339 TRP A N 1
ATOM 2707 C CA . TRP A 1 339 ? -24.461 -5.288 30.515 1.00 97.75 339 TRP A CA 1
ATOM 2708 C C . TRP A 1 339 ? -24.252 -3.793 30.221 1.00 97.75 339 TRP A C 1
ATOM 2710 O O . TRP A 1 339 ? -25.160 -3.184 29.654 1.00 97.75 339 TRP A O 1
ATOM 2720 N N . GLU A 1 340 ? -23.095 -3.204 30.554 1.00 98.56 340 GLU A N 1
ATOM 2721 C CA . GLU A 1 340 ? -22.788 -1.799 30.249 1.00 98.56 340 GLU A CA 1
ATOM 2722 C C . GLU A 1 340 ? -22.489 -1.630 28.756 1.00 98.56 340 GLU A C 1
ATOM 2724 O O . GLU A 1 340 ? -23.029 -0.725 28.113 1.00 98.56 340 GLU A O 1
ATOM 2729 N N . VAL A 1 341 ? -21.713 -2.548 28.169 1.00 98.38 341 VAL A N 1
ATOM 2730 C CA . VAL A 1 341 ? -21.476 -2.580 26.718 1.00 98.38 341 VAL A CA 1
ATOM 2731 C C . VAL A 1 341 ? -22.760 -2.916 25.952 1.00 98.38 341 VAL A C 1
ATOM 2733 O O . VAL A 1 341 ? -23.062 -2.269 24.947 1.00 98.38 341 VAL A O 1
ATOM 2736 N N . GLN A 1 342 ? -23.579 -3.860 26.433 1.00 98.44 342 GLN A N 1
ATOM 2737 C CA . GLN A 1 342 ? -24.879 -4.136 25.806 1.00 98.44 342 GLN A CA 1
ATOM 2738 C C . GLN A 1 342 ? -25.816 -2.919 25.876 1.00 98.44 342 GLN A C 1
ATOM 2740 O O . GLN A 1 342 ? -26.519 -2.614 24.906 1.00 98.44 342 GLN A O 1
ATOM 2745 N N . ALA A 1 343 ? -25.816 -2.197 27.001 1.00 98.62 343 ALA A N 1
ATOM 2746 C CA . ALA A 1 343 ? -26.568 -0.958 27.145 1.00 98.62 343 ALA A CA 1
ATOM 2747 C C . ALA A 1 343 ? -26.053 0.123 26.186 1.00 98.62 343 ALA A C 1
ATOM 2749 O O . ALA A 1 343 ? -26.877 0.773 25.548 1.00 98.62 343 ALA A O 1
ATOM 2750 N N . TRP A 1 344 ? -24.734 0.263 26.013 1.00 98.69 344 TRP A N 1
ATOM 2751 C CA . TRP A 1 344 ? -24.136 1.205 25.061 1.00 98.69 344 TRP A CA 1
ATOM 2752 C C . TRP A 1 344 ? -24.617 0.959 23.634 1.00 98.69 344 TRP A C 1
ATOM 2754 O O . TRP A 1 344 ? -25.110 1.879 22.981 1.00 98.69 344 TRP A O 1
ATOM 2764 N N . VAL A 1 345 ? -24.546 -0.284 23.155 1.00 98.38 345 VAL A N 1
ATOM 2765 C CA . VAL A 1 345 ? -24.971 -0.611 21.786 1.00 98.38 345 VAL A CA 1
ATOM 2766 C C . VAL A 1 345 ? -26.482 -0.446 21.613 1.00 98.38 345 VAL A C 1
ATOM 2768 O O . VAL A 1 345 ? -26.941 0.018 20.565 1.00 98.38 345 VAL A O 1
ATOM 2771 N N . LYS A 1 346 ? -27.276 -0.752 22.644 1.00 98.50 346 LYS A N 1
ATOM 2772 C CA . LYS A 1 346 ? -28.720 -0.485 22.637 1.00 98.50 346 LYS A CA 1
ATOM 2773 C C . LYS A 1 346 ? -29.034 1.015 22.623 1.00 98.50 346 LYS A C 1
ATOM 2775 O O . LYS A 1 346 ? -29.948 1.422 21.911 1.00 98.50 346 LYS A O 1
ATOM 2780 N N . GLU A 1 347 ? -28.295 1.826 23.378 1.00 98.69 347 GLU A N 1
ATOM 2781 C CA . GLU A 1 347 ? -28.447 3.284 23.399 1.00 98.69 347 GLU A CA 1
ATOM 2782 C C . GLU A 1 347 ? -28.074 3.885 22.039 1.00 98.69 347 GLU A C 1
ATOM 2784 O O . GLU A 1 347 ? -28.832 4.689 21.498 1.00 98.69 347 GLU A O 1
ATOM 2789 N N . ALA A 1 348 ? -26.959 3.428 21.455 1.00 98.56 348 ALA A N 1
ATOM 2790 C CA . ALA A 1 348 ? -26.473 3.847 20.144 1.00 98.56 348 ALA A CA 1
ATOM 2791 C C . ALA A 1 348 ? -27.509 3.598 19.034 1.00 98.56 348 ALA A C 1
ATOM 2793 O O . ALA A 1 348 ? -27.841 4.515 18.289 1.00 98.56 348 ALA A O 1
ATOM 2794 N N . ASN A 1 349 ? -28.070 2.385 18.958 1.00 98.38 349 ASN A N 1
ATOM 2795 C CA . ASN A 1 349 ? -29.097 2.035 17.964 1.00 98.38 349 ASN A CA 1
ATOM 2796 C C . ASN A 1 349 ? -30.496 2.592 18.286 1.00 98.38 349 ASN A C 1
ATOM 2798 O O . ASN A 1 349 ? -31.376 2.577 17.427 1.00 98.38 349 ASN A O 1
ATOM 2802 N N . GLY A 1 350 ? -30.733 3.005 19.532 1.00 97.75 350 GLY A N 1
ATOM 2803 C CA . GLY A 1 350 ? -32.030 3.456 20.021 1.00 97.75 350 GLY A CA 1
ATOM 2804 C C . GLY A 1 350 ? -32.059 4.974 20.217 1.00 97.75 350 GLY A C 1
ATOM 2805 O O . GLY A 1 350 ? -32.104 5.702 19.226 1.00 97.75 350 GLY A O 1
ATOM 2806 N N . PRO A 1 351 ? -32.060 5.479 21.466 1.00 98.25 351 PRO A N 1
ATOM 2807 C CA . PRO A 1 351 ? -32.178 6.911 21.745 1.00 98.25 351 PRO A CA 1
ATOM 2808 C C . PRO A 1 351 ? -31.138 7.814 21.072 1.00 98.25 351 PRO A C 1
ATOM 2810 O O . PRO A 1 351 ? -31.481 8.934 20.700 1.00 98.25 351 PRO A O 1
ATOM 2813 N N . ALA A 1 352 ? -29.890 7.361 20.908 1.00 97.88 352 ALA A N 1
ATOM 2814 C CA . ALA A 1 352 ? -28.834 8.170 20.293 1.00 97.88 352 ALA A CA 1
ATOM 2815 C C . ALA A 1 352 ? -28.898 8.188 18.753 1.00 97.88 352 ALA A C 1
ATOM 2817 O O . ALA A 1 352 ? -28.283 9.057 18.140 1.00 97.88 352 ALA A O 1
ATOM 2818 N N . MET A 1 353 ? -29.657 7.269 18.139 1.00 97.44 353 MET A N 1
ATOM 2819 C CA . MET A 1 353 ? -29.907 7.197 16.693 1.00 97.44 353 MET A CA 1
ATOM 2820 C C . MET A 1 353 ? -28.634 7.229 15.830 1.00 97.44 353 MET A C 1
ATOM 2822 O O . MET A 1 353 ? -28.582 7.904 14.800 1.00 97.44 353 MET A O 1
ATOM 2826 N N . VAL A 1 354 ? -27.596 6.495 16.236 1.00 98.25 354 VAL A N 1
ATOM 2827 C CA . VAL A 1 354 ? -26.374 6.354 15.437 1.00 98.25 354 VAL A CA 1
ATOM 2828 C C . VAL A 1 354 ? -26.705 5.628 14.130 1.00 98.25 354 VAL A C 1
ATOM 2830 O O . VAL A 1 354 ? -27.267 4.531 14.135 1.00 98.25 354 VAL A O 1
ATOM 2833 N N . ILE A 1 355 ? -26.349 6.236 12.998 1.00 98.19 355 ILE A N 1
ATOM 2834 C CA . ILE A 1 355 ? -26.660 5.708 11.667 1.00 98.19 355 ILE A CA 1
ATOM 2835 C C . ILE A 1 355 ? -25.733 4.531 11.350 1.00 98.19 355 ILE A C 1
ATOM 2837 O O . ILE A 1 355 ? -24.514 4.647 11.452 1.00 98.19 355 ILE A O 1
ATOM 2841 N N . ASP A 1 356 ? -26.312 3.405 10.923 1.00 97.88 356 ASP A N 1
ATOM 2842 C CA . ASP A 1 356 ? -25.578 2.204 10.494 1.00 97.88 356 ASP A CA 1
ATOM 2843 C C . ASP A 1 356 ? -24.585 1.661 11.546 1.00 97.88 356 ASP A C 1
ATOM 2845 O O . ASP A 1 356 ? -23.477 1.222 11.229 1.00 97.88 356 ASP A O 1
ATOM 2849 N N . PHE A 1 357 ? -24.976 1.699 12.822 1.00 98.44 357 PHE A N 1
ATOM 2850 C CA . PHE A 1 357 ? -24.193 1.132 13.920 1.00 98.44 357 PHE A CA 1
ATOM 2851 C C . PHE A 1 357 ? -24.372 -0.399 14.018 1.00 98.44 357 PHE A C 1
ATOM 2853 O O . PHE A 1 357 ? -25.403 -0.927 13.587 1.00 98.44 357 PHE A O 1
ATOM 2860 N N . PRO A 1 358 ? -23.399 -1.160 14.563 1.00 97.75 358 PRO A N 1
ATOM 2861 C CA . PRO A 1 358 ? -23.593 -2.583 14.843 1.00 97.75 358 PRO A CA 1
ATOM 2862 C C . PRO A 1 358 ? -24.815 -2.831 15.736 1.00 97.75 358 PRO A C 1
ATOM 2864 O O . PRO A 1 358 ? -24.996 -2.153 16.745 1.00 97.75 358 PRO A O 1
ATOM 2867 N N . ALA A 1 359 ? -25.654 -3.800 15.365 1.00 94.62 359 ALA A N 1
ATOM 2868 C CA . ALA A 1 359 ? -26.897 -4.096 16.073 1.00 94.62 359 ALA A CA 1
ATOM 2869 C C . ALA A 1 359 ? -26.650 -4.735 17.453 1.00 94.62 359 ALA A C 1
ATOM 2871 O O . ALA A 1 359 ? -25.665 -5.443 17.649 1.00 94.62 359 ALA A O 1
ATOM 2872 N N . ALA A 1 360 ? -27.579 -4.521 18.391 1.00 92.00 360 ALA A N 1
ATOM 2873 C CA . ALA A 1 360 ? -27.607 -5.232 19.670 1.00 92.00 360 ALA A CA 1
ATOM 2874 C C . ALA A 1 360 ? -28.269 -6.625 19.524 1.00 92.00 360 ALA A C 1
ATOM 2876 O O . ALA A 1 360 ? -29.242 -6.742 18.771 1.00 92.00 360 ALA A O 1
ATOM 2877 N N . PRO A 1 361 ? -27.834 -7.652 20.282 1.00 95.06 361 PRO A N 1
ATOM 2878 C CA . PRO A 1 361 ? -26.712 -7.638 21.227 1.00 95.06 361 PRO A CA 1
ATOM 2879 C C . PRO A 1 361 ? -25.339 -7.679 20.532 1.00 95.06 361 PRO A C 1
ATOM 2881 O O . PRO A 1 361 ? -25.184 -8.252 19.455 1.00 95.06 361 PRO A O 1
ATOM 2884 N N . LEU A 1 362 ? -24.330 -7.083 21.172 1.00 96.62 362 LEU A N 1
ATOM 2885 C CA . LEU A 1 362 ? -22.939 -7.113 20.718 1.00 96.62 362 LEU A CA 1
ATOM 2886 C C . LEU A 1 362 ? -22.234 -8.334 21.316 1.00 96.62 362 LEU A C 1
ATOM 2888 O O . LEU A 1 362 ? -21.729 -8.280 22.433 1.00 96.62 362 LEU A O 1
ATOM 2892 N N . GLU A 1 363 ? -22.222 -9.441 20.580 1.00 92.12 363 GLU A N 1
ATOM 2893 C CA . GLU A 1 363 ? -21.713 -10.727 21.089 1.00 92.12 363 GLU A CA 1
ATOM 2894 C C . GLU A 1 363 ? -20.275 -11.036 20.664 1.00 92.12 363 GLU A C 1
ATOM 2896 O O . GLU A 1 363 ? -19.649 -11.933 21.216 1.00 92.12 363 GLU A O 1
ATOM 2901 N N . LYS A 1 364 ? -19.747 -10.330 19.659 1.00 97.38 364 LYS A N 1
ATOM 2902 C CA . LYS A 1 364 ? -18.432 -10.614 19.074 1.00 97.38 364 LYS A CA 1
ATOM 2903 C C . LYS A 1 364 ? -17.400 -9.582 19.497 1.00 97.38 364 LYS A C 1
ATOM 2905 O O . LYS A 1 364 ? -17.551 -8.402 19.179 1.00 97.38 364 LYS A O 1
ATOM 2910 N N . VAL A 1 365 ? -16.313 -10.043 20.122 1.00 97.56 365 VAL A N 1
ATOM 2911 C CA . VAL A 1 365 ? -15.172 -9.192 20.508 1.00 97.56 365 VAL A CA 1
ATOM 2912 C C . VAL A 1 365 ? -14.595 -8.469 19.294 1.00 97.56 365 VAL A C 1
ATOM 2914 O O . VAL A 1 365 ? -14.334 -7.270 19.357 1.00 97.56 365 VAL A O 1
ATOM 2917 N N . GLY A 1 366 ? -14.501 -9.157 18.151 1.00 97.56 366 GLY A N 1
ATOM 2918 C CA . GLY A 1 366 ? -14.055 -8.547 16.895 1.00 97.56 366 GLY A CA 1
ATOM 2919 C C . GLY A 1 366 ? -14.877 -7.317 16.490 1.00 97.56 366 GLY A C 1
ATOM 2920 O O . GLY A 1 366 ? -14.301 -6.323 16.060 1.00 97.56 366 GLY A O 1
ATOM 2921 N N . THR A 1 367 ? -16.195 -7.327 16.714 1.00 98.06 367 THR A N 1
ATOM 2922 C CA . THR A 1 367 ? -17.062 -6.179 16.406 1.00 98.06 367 THR A CA 1
ATOM 2923 C C . THR A 1 367 ? -16.819 -5.010 17.364 1.00 98.06 367 THR A C 1
ATOM 2925 O O . THR A 1 367 ? -16.841 -3.858 16.938 1.00 98.06 367 THR A O 1
ATOM 2928 N N . LEU A 1 368 ? -16.540 -5.271 18.647 1.00 98.56 368 LEU A N 1
ATOM 2929 C CA . LEU A 1 368 ? -16.131 -4.222 19.592 1.00 98.56 368 LEU A CA 1
ATOM 2930 C C . LEU A 1 368 ? -14.802 -3.578 19.164 1.00 98.56 368 LEU A C 1
ATOM 2932 O O . LEU A 1 368 ? -14.671 -2.352 19.164 1.00 98.56 368 LEU A O 1
ATOM 2936 N N . VAL A 1 369 ? -13.841 -4.405 18.744 1.00 98.62 369 VAL A N 1
ATOM 2937 C CA . VAL A 1 369 ? -12.555 -3.948 18.204 1.00 98.62 369 VAL A CA 1
ATOM 2938 C C . VAL A 1 369 ? -12.760 -3.104 16.947 1.00 98.62 369 VAL A C 1
ATOM 2940 O O . VAL A 1 369 ? -12.128 -2.056 16.829 1.00 98.62 369 VAL A O 1
ATOM 2943 N N . ASP A 1 370 ? -13.664 -3.492 16.041 1.00 98.50 370 ASP A N 1
ATOM 2944 C CA . ASP A 1 370 ? -14.019 -2.703 14.851 1.00 98.50 370 ASP A CA 1
ATOM 2945 C C . ASP A 1 370 ? -14.556 -1.315 15.223 1.00 98.50 370 ASP A C 1
ATOM 2947 O O . ASP A 1 370 ? -14.094 -0.314 14.673 1.00 98.50 370 ASP A O 1
ATOM 2951 N N . ILE A 1 371 ? -15.482 -1.238 16.189 1.00 98.69 371 ILE A N 1
ATOM 2952 C CA . ILE A 1 371 ? -16.072 0.029 16.648 1.00 98.69 371 ILE A CA 1
ATOM 2953 C C . ILE A 1 371 ? -14.988 0.973 17.176 1.00 98.69 371 ILE A C 1
ATOM 2955 O O . ILE A 1 371 ? -14.899 2.120 16.737 1.00 98.69 371 ILE A O 1
ATOM 2959 N N . ILE A 1 372 ? -14.144 0.499 18.094 1.00 98.69 372 ILE A N 1
ATOM 2960 C CA . ILE A 1 372 ? -13.117 1.333 18.735 1.00 98.69 372 ILE A CA 1
ATOM 2961 C C . ILE A 1 372 ? -12.018 1.708 17.735 1.00 98.69 372 ILE A C 1
ATOM 2963 O O . ILE A 1 372 ? -11.588 2.861 17.695 1.00 98.69 372 ILE A O 1
ATOM 2967 N N . THR A 1 373 ? -11.602 0.765 16.882 1.00 98.81 373 THR A N 1
ATOM 2968 C CA . THR A 1 373 ? -10.640 1.028 15.800 1.00 98.81 373 THR A CA 1
ATOM 2969 C C . THR A 1 373 ? -11.168 2.116 14.871 1.00 98.81 373 THR A C 1
ATOM 2971 O O . THR A 1 373 ? -10.413 3.007 14.485 1.00 98.81 373 THR A O 1
ATOM 2974 N N . HIS A 1 374 ? -12.460 2.082 14.532 1.00 98.62 374 HIS A N 1
ATOM 2975 C CA . HIS A 1 374 ? -13.056 3.101 13.680 1.00 98.62 374 HIS A CA 1
ATOM 2976 C C . HIS A 1 374 ? -13.094 4.475 14.361 1.00 98.62 374 HIS A C 1
ATOM 2978 O O . HIS A 1 374 ? -12.733 5.461 13.730 1.00 98.62 374 HIS A O 1
ATOM 2984 N N . ILE A 1 375 ? -13.420 4.563 15.654 1.00 98.56 375 ILE A N 1
ATOM 2985 C CA . ILE A 1 375 ? -13.370 5.837 16.398 1.00 98.56 375 ILE A CA 1
ATOM 2986 C C . ILE A 1 375 ? -11.940 6.403 16.427 1.00 98.56 375 ILE A C 1
ATOM 2988 O O . ILE A 1 375 ? -11.739 7.585 16.141 1.00 98.56 375 ILE A O 1
ATOM 2992 N N . ALA A 1 376 ? -10.937 5.558 16.689 1.00 98.50 376 ALA A N 1
ATOM 2993 C CA . ALA A 1 376 ? -9.528 5.951 16.638 1.00 98.50 376 ALA A CA 1
ATOM 2994 C C . ALA A 1 376 ? -9.106 6.425 15.234 1.00 98.50 376 ALA A C 1
ATOM 2996 O O . ALA A 1 376 ? -8.385 7.413 15.100 1.00 98.50 376 ALA A O 1
ATOM 2997 N N . TRP A 1 377 ? -9.601 5.766 14.184 1.00 98.12 377 TRP A N 1
ATOM 2998 C CA . TRP A 1 377 ? -9.407 6.164 12.789 1.00 98.12 377 TRP A CA 1
ATOM 2999 C C . TRP A 1 377 ? -10.036 7.527 12.467 1.00 98.12 377 TRP A C 1
ATOM 3001 O O . TRP A 1 377 ? -9.396 8.355 11.814 1.00 98.12 377 TRP A O 1
ATOM 3011 N N . LEU A 1 378 ? -11.267 7.781 12.925 1.00 97.94 378 LEU A N 1
ATOM 3012 C CA . LEU A 1 378 ? -12.000 9.014 12.629 1.00 97.94 378 LEU A CA 1
ATOM 3013 C C . LEU A 1 378 ? -11.255 10.256 13.126 1.00 97.94 378 LEU A C 1
ATOM 3015 O O . LEU A 1 378 ? -11.098 11.211 12.361 1.00 97.94 378 LEU A O 1
ATOM 3019 N N . GLY A 1 379 ? -10.788 10.225 14.378 1.00 94.69 379 GLY A N 1
ATOM 3020 C CA . GLY A 1 379 ? -10.052 11.329 14.996 1.00 94.69 379 GLY A CA 1
ATOM 3021 C C . GLY A 1 379 ? -8.568 11.357 14.632 1.00 94.69 379 GLY A C 1
ATOM 3022 O O . GLY A 1 379 ? -8.032 12.421 14.351 1.00 94.69 379 GLY A O 1
ATOM 3023 N N . GLY A 1 380 ? -7.906 10.198 14.598 1.00 94.81 380 GLY A N 1
ATOM 3024 C CA . GLY A 1 380 ? -6.453 10.110 14.440 1.00 94.81 380 GLY A CA 1
ATOM 3025 C C . GLY A 1 380 ? -5.943 10.106 13.001 1.00 94.81 380 GLY A C 1
ATOM 3026 O O . GLY A 1 380 ? -4.761 10.365 12.793 1.00 94.81 380 GLY A O 1
ATOM 3027 N N . VAL A 1 381 ? -6.800 9.827 12.010 1.00 96.75 381 VAL A N 1
ATOM 3028 C CA . VAL A 1 381 ? -6.391 9.766 10.595 1.00 96.75 381 VAL A CA 1
ATOM 3029 C C . VAL A 1 381 ? -7.372 10.506 9.690 1.00 96.75 381 VAL A C 1
ATOM 3031 O O . VAL A 1 381 ? -6.997 11.495 9.068 1.00 96.75 381 VAL A O 1
ATOM 3034 N N . SER A 1 382 ? -8.643 10.088 9.648 1.00 96.75 382 SER A N 1
ATOM 3035 C CA . SER A 1 382 ? -9.638 10.647 8.721 1.00 96.75 382 SER A CA 1
ATOM 3036 C C . SER A 1 382 ? -9.812 12.159 8.870 1.00 96.75 382 SER A C 1
ATOM 3038 O O . SER A 1 382 ? -9.963 12.853 7.869 1.00 96.75 382 SER A O 1
ATOM 3040 N N . HIS A 1 383 ? -9.802 12.667 10.103 1.00 97.69 383 HIS A N 1
ATOM 3041 C CA . HIS A 1 383 ? -9.885 14.098 10.384 1.00 97.69 383 HIS A CA 1
ATOM 3042 C C . HIS A 1 383 ? -8.699 14.873 9.793 1.00 97.69 383 HIS A C 1
ATOM 3044 O O . HIS A 1 383 ? -8.895 15.905 9.161 1.00 97.69 383 HIS A O 1
ATOM 3050 N N . HIS A 1 384 ? -7.474 14.373 9.967 1.00 95.75 384 HIS A N 1
ATOM 3051 C CA . HIS A 1 384 ? -6.252 15.068 9.551 1.00 95.75 384 HIS A CA 1
ATOM 3052 C C . HIS A 1 384 ? -5.998 15.015 8.043 1.00 95.75 384 HIS A C 1
ATOM 3054 O O . HIS A 1 384 ? -5.246 15.838 7.539 1.00 95.75 384 HIS A O 1
ATOM 3060 N N . VAL A 1 385 ? -6.635 14.081 7.330 1.00 96.44 385 VAL A N 1
ATOM 3061 C CA . VAL A 1 385 ? -6.628 14.050 5.860 1.00 96.44 385 VAL A CA 1
ATOM 3062 C C . VAL A 1 385 ? -7.490 15.168 5.273 1.00 96.44 385 VAL A C 1
ATOM 3064 O O . VAL A 1 385 ? -7.174 15.662 4.209 1.00 96.44 385 VAL A O 1
ATOM 3067 N N . LEU A 1 386 ? -8.560 15.590 5.954 1.00 96.81 386 LEU A N 1
ATOM 3068 C CA . LEU A 1 386 ? -9.485 16.610 5.438 1.00 96.81 386 LEU A CA 1
ATOM 3069 C C . LEU A 1 386 ? -9.361 17.980 6.122 1.00 96.81 386 LEU A C 1
ATOM 3071 O O . LEU A 1 386 ? -9.914 18.963 5.638 1.00 96.81 386 LEU A O 1
ATOM 3075 N N . ASN A 1 387 ? -8.737 18.054 7.296 1.00 96.31 387 ASN A N 1
ATOM 3076 C CA . ASN A 1 387 ? -8.643 19.264 8.111 1.00 96.31 387 ASN A CA 1
ATOM 3077 C C . ASN A 1 387 ? -7.268 19.324 8.805 1.00 96.31 387 ASN A C 1
ATOM 3079 O O . ASN A 1 387 ? -6.284 18.765 8.327 1.00 96.31 387 ASN A O 1
ATOM 3083 N N . SER A 1 388 ? -7.158 20.010 9.943 1.00 93.00 388 SER A N 1
ATOM 3084 C CA . SER A 1 388 ? -5.893 20.264 10.620 1.00 93.00 388 SER A CA 1
ATOM 3085 C C . SER A 1 388 ? -4.907 21.015 9.708 1.00 93.00 388 SER A C 1
ATOM 3087 O O . SER A 1 388 ? -5.245 22.083 9.202 1.00 93.00 388 SER A O 1
ATOM 3089 N N . GLY A 1 389 ? -3.685 20.509 9.531 1.00 92.56 389 GLY A N 1
ATOM 3090 C CA . GLY A 1 389 ? -2.667 21.122 8.676 1.00 92.56 389 GLY A CA 1
ATOM 3091 C C . GLY A 1 389 ? -2.826 20.849 7.176 1.00 92.56 389 GLY A C 1
ATOM 3092 O O . GLY A 1 389 ? -2.169 21.523 6.386 1.00 92.56 389 GLY A O 1
ATOM 3093 N N . GLU A 1 390 ? -3.678 19.906 6.760 1.00 95.38 390 GLU A N 1
ATOM 3094 C CA . GLU A 1 390 ? -3.796 19.520 5.346 1.00 95.38 390 GLU A CA 1
ATOM 3095 C C . GLU A 1 390 ? -4.262 20.669 4.428 1.00 95.38 390 GLU A C 1
ATOM 3097 O O . GLU A 1 390 ? -3.605 20.886 3.401 1.00 95.38 390 GLU A O 1
ATOM 3102 N N . PRO A 1 391 ? -5.278 21.485 4.790 1.00 96.50 391 PRO A N 1
ATOM 3103 C CA . PRO A 1 391 ? -5.779 22.510 3.879 1.00 96.50 391 PRO A CA 1
ATOM 3104 C C . PRO A 1 391 ? -4.750 23.590 3.570 1.00 96.50 391 PRO A C 1
ATOM 3106 O O . PRO A 1 391 ? -4.623 24.024 2.430 1.00 96.50 391 PRO A O 1
ATOM 3109 N N . ILE A 1 392 ? -3.975 24.024 4.569 1.00 94.69 392 ILE A N 1
ATOM 3110 C CA . ILE A 1 392 ? -2.919 25.011 4.324 1.00 94.69 392 ILE A CA 1
ATOM 3111 C C . ILE A 1 392 ? -1.735 24.410 3.563 1.00 94.69 392 ILE A C 1
ATOM 3113 O O . ILE A 1 392 ? -1.086 25.120 2.798 1.00 94.69 392 ILE A O 1
ATOM 3117 N N . ALA A 1 393 ? -1.458 23.118 3.749 1.00 90.81 393 ALA A N 1
ATOM 3118 C CA . ALA A 1 393 ? -0.372 22.448 3.052 1.00 90.81 393 ALA A CA 1
ATOM 3119 C C . ALA A 1 393 ? -0.701 22.172 1.575 1.00 90.81 393 ALA A C 1
ATOM 3121 O O . ALA A 1 393 ? 0.209 22.220 0.746 1.00 90.81 393 ALA A O 1
ATOM 3122 N N . THR A 1 394 ? -1.967 21.869 1.260 1.00 91.88 394 THR A N 1
ATOM 3123 C CA . THR A 1 394 ? -2.392 21.346 -0.050 1.00 91.88 394 THR A CA 1
ATOM 3124 C C . THR A 1 394 ? -3.777 21.845 -0.498 1.00 91.88 394 THR A C 1
ATOM 3126 O O . THR A 1 394 ? -3.825 22.797 -1.273 1.00 91.88 394 THR A O 1
ATOM 3129 N N . SER A 1 395 ? -4.894 21.257 -0.033 1.00 94.56 395 SER A N 1
ATOM 3130 C CA . SER A 1 395 ? -6.242 21.450 -0.618 1.00 94.56 395 SER A CA 1
ATOM 3131 C C . SER A 1 395 ? -6.825 22.868 -0.566 1.00 94.56 395 SER A C 1
ATOM 3133 O O . SER A 1 395 ? -7.853 23.125 -1.187 1.00 94.56 395 SER A O 1
ATOM 3135 N N . GLY A 1 396 ? -6.195 23.795 0.154 1.00 96.19 396 GLY A N 1
ATOM 3136 C CA . GLY A 1 396 ? -6.527 25.221 0.215 1.00 96.19 396 GLY A CA 1
ATOM 3137 C C . GLY A 1 396 ? -5.361 26.143 -0.156 1.00 96.19 396 GLY A C 1
ATOM 3138 O O . GLY A 1 396 ? -5.405 27.340 0.152 1.00 96.19 396 GLY A O 1
ATOM 3139 N N . ALA A 1 397 ? -4.321 25.609 -0.804 1.00 94.31 397 ALA A N 1
ATOM 3140 C CA . ALA A 1 397 ? -3.184 26.373 -1.300 1.00 94.31 397 ALA A CA 1
ATOM 3141 C C . ALA A 1 397 ? -3.541 27.159 -2.577 1.00 94.31 397 ALA A C 1
ATOM 3143 O O . ALA A 1 397 ? -3.985 26.615 -3.593 1.00 94.31 397 ALA A O 1
ATOM 3144 N N . LEU A 1 398 ? -3.322 28.470 -2.536 1.00 96.06 398 LEU A N 1
ATOM 3145 C CA . LEU A 1 398 ? -3.535 29.387 -3.649 1.00 96.06 398 LEU A CA 1
ATOM 3146 C C . LEU A 1 398 ? -2.380 29.289 -4.663 1.00 96.06 398 LEU A C 1
ATOM 3148 O O . LEU A 1 398 ? -1.245 29.017 -4.268 1.00 96.06 398 LEU A O 1
ATOM 3152 N N . PRO A 1 399 ? -2.633 29.533 -5.964 1.00 93.12 399 PRO A N 1
ATOM 3153 C CA . PRO A 1 399 ? -3.859 30.125 -6.521 1.00 93.12 399 PRO A CA 1
ATOM 3154 C C . PRO A 1 399 ? -4.983 29.149 -6.896 1.00 93.12 399 PRO A C 1
ATOM 3156 O O . PRO A 1 399 ? -6.113 29.595 -7.077 1.00 93.12 399 PRO A O 1
ATOM 3159 N N . LEU A 1 400 ? -4.711 27.846 -7.023 1.00 92.88 400 LEU A N 1
ATOM 3160 C CA . LEU A 1 400 ? -5.655 26.889 -7.632 1.00 92.88 400 LEU A CA 1
ATOM 3161 C C . LEU A 1 400 ? -6.710 26.322 -6.676 1.00 92.88 400 LEU A C 1
ATOM 3163 O O . LEU A 1 400 ? -7.615 25.630 -7.132 1.00 92.88 400 LEU A O 1
ATOM 3167 N N . HIS A 1 401 ? -6.641 26.648 -5.385 1.00 97.00 401 HIS A N 1
ATOM 3168 C CA . HIS A 1 401 ? -7.634 26.242 -4.389 1.00 97.00 401 HIS A CA 1
ATOM 3169 C C . HIS A 1 401 ? -8.265 27.445 -3.675 1.00 97.00 401 HIS A C 1
ATOM 3171 O O . HIS A 1 401 ? -8.098 27.616 -2.462 1.00 97.00 401 HIS A O 1
ATOM 3177 N N . PRO A 1 402 ? -8.953 28.347 -4.392 1.00 97.81 402 PRO A N 1
ATOM 3178 C CA . PRO A 1 402 ? -9.616 29.464 -3.740 1.00 97.81 402 PRO A CA 1
ATOM 3179 C C . PRO A 1 402 ? -10.819 28.962 -2.930 1.00 97.81 402 PRO A C 1
ATOM 3181 O O . PRO A 1 402 ? -11.606 28.153 -3.407 1.00 97.81 402 PRO A O 1
ATOM 3184 N N . ALA A 1 403 ? -11.017 29.473 -1.715 1.00 97.88 403 ALA A N 1
ATOM 3185 C CA . ALA A 1 403 ? -12.201 29.164 -0.905 1.00 97.88 403 ALA A CA 1
ATOM 3186 C C . ALA A 1 403 ? -13.486 29.814 -1.464 1.00 97.88 403 ALA A C 1
ATOM 3188 O O . ALA A 1 403 ? -14.605 29.417 -1.120 1.00 97.88 403 ALA A O 1
ATOM 3189 N N . ALA A 1 404 ? -13.330 30.816 -2.331 1.00 98.06 404 ALA A N 1
ATOM 3190 C CA . ALA A 1 404 ? -14.406 31.524 -3.004 1.00 98.06 404 ALA A CA 1
ATOM 3191 C C . ALA A 1 404 ? -13.961 32.053 -4.368 1.00 98.06 404 ALA A C 1
ATOM 3193 O O . ALA A 1 404 ? -12.816 32.477 -4.523 1.00 98.06 404 ALA A O 1
ATOM 3194 N N . LEU A 1 405 ? -14.892 32.120 -5.319 1.00 97.75 405 LEU A N 1
ATOM 3195 C CA . LEU A 1 405 ? -14.708 32.912 -6.533 1.00 97.75 405 LEU A CA 1
ATOM 3196 C C . LEU A 1 405 ? -15.180 34.349 -6.281 1.00 97.75 405 LEU A C 1
ATOM 3198 O O . LEU A 1 405 ? -16.180 34.563 -5.594 1.00 97.75 405 LEU A O 1
ATOM 3202 N N . TYR A 1 406 ? -14.499 35.328 -6.873 1.00 97.50 406 TYR A N 1
ATOM 3203 C CA . TYR A 1 406 ? -14.792 36.763 -6.700 1.00 97.50 406 TYR A CA 1
ATOM 3204 C C . TYR A 1 406 ? -15.434 37.418 -7.931 1.00 97.50 406 TYR A C 1
ATOM 3206 O O . TYR A 1 406 ? -15.754 38.607 -7.930 1.00 97.50 406 TYR A O 1
ATOM 3214 N N . ALA A 1 407 ? -15.699 36.621 -8.964 1.00 96.50 407 ALA A N 1
ATOM 3215 C CA . ALA A 1 407 ? -16.534 36.980 -10.099 1.00 96.50 407 ALA A CA 1
ATOM 3216 C C . ALA A 1 407 ? -17.475 35.811 -10.447 1.00 96.50 407 ALA A C 1
ATOM 3218 O O . ALA A 1 407 ? -17.128 34.659 -10.165 1.00 96.50 407 ALA A O 1
ATOM 3219 N N . PRO A 1 408 ? -18.652 36.079 -11.049 1.00 95.25 408 PRO A N 1
ATOM 3220 C CA . PRO A 1 408 ? -19.560 35.024 -11.490 1.00 95.25 408 PRO A CA 1
ATOM 3221 C C . PRO A 1 408 ? -18.864 34.070 -12.470 1.00 95.25 408 PRO A C 1
ATOM 3223 O O . PRO A 1 408 ? -18.121 34.563 -13.322 1.00 95.25 408 PRO A O 1
ATOM 3226 N N . PRO A 1 409 ? -19.113 32.747 -12.407 1.00 94.62 409 PRO A N 1
ATOM 3227 C CA . PRO A 1 409 ? -18.611 31.798 -13.398 1.00 94.62 409 PRO A CA 1
ATOM 3228 C C . PRO A 1 409 ? -18.899 32.253 -14.843 1.00 94.62 409 PRO A C 1
ATOM 3230 O O . PRO A 1 409 ? -19.974 32.810 -15.087 1.00 94.62 409 PRO A O 1
ATOM 3233 N N . PRO A 1 410 ? -17.975 32.046 -15.803 1.00 94.69 410 PRO A N 1
ATOM 3234 C CA . PRO A 1 410 ? -18.124 32.578 -17.158 1.00 94.69 410 PRO A CA 1
ATOM 3235 C C . PRO A 1 410 ? -19.377 32.073 -17.885 1.00 94.69 410 PRO A C 1
ATOM 3237 O O . PRO A 1 410 ? -19.724 30.895 -17.808 1.00 94.69 410 PRO A O 1
ATOM 3240 N N . GLU A 1 411 ? -20.010 32.953 -18.665 1.00 94.75 411 GLU A N 1
ATOM 3241 C CA . GLU A 1 411 ? -21.121 32.591 -19.563 1.00 94.75 411 GLU A CA 1
ATOM 3242 C C . GLU A 1 411 ? -20.641 32.003 -20.901 1.00 94.75 411 GLU A C 1
ATOM 3244 O O . GLU A 1 411 ? -21.400 31.320 -21.587 1.00 94.75 411 GLU A O 1
ATOM 3249 N N . GLN A 1 412 ? -19.384 32.250 -21.272 1.00 95.81 412 GLN A N 1
ATOM 3250 C CA . GLN A 1 412 ? -18.735 31.726 -22.474 1.00 95.81 412 GLN A CA 1
ATOM 3251 C C . GLN A 1 412 ? -17.248 31.464 -22.202 1.00 95.81 412 GLN A C 1
ATOM 3253 O O . GLN A 1 412 ? -16.658 32.105 -21.329 1.00 95.81 412 GLN A O 1
ATOM 3258 N N . LYS A 1 413 ? -16.650 30.550 -22.973 1.00 96.69 413 LYS A N 1
ATOM 3259 C CA . LYS A 1 413 ? -15.199 30.298 -22.979 1.00 96.69 413 LYS A CA 1
ATOM 3260 C C . LYS A 1 413 ? -14.428 31.503 -23.547 1.00 96.69 413 LYS A C 1
ATOM 3262 O O . LYS A 1 413 ? -15.010 32.359 -24.220 1.00 96.69 413 LYS A O 1
ATOM 3267 N N . GLY A 1 414 ? -13.124 31.565 -23.301 1.00 95.81 414 GLY A N 1
ATOM 3268 C CA . GLY A 1 414 ? -12.216 32.607 -23.781 1.00 95.81 414 GLY A CA 1
ATOM 3269 C C . GLY A 1 414 ? -11.706 33.547 -22.686 1.00 95.81 414 GLY A C 1
ATOM 3270 O O . GLY A 1 414 ? -11.460 34.727 -22.961 1.00 95.81 414 GLY A O 1
ATOM 3271 N N . VAL A 1 415 ? -11.556 33.063 -21.449 1.00 95.69 415 VAL A N 1
ATOM 3272 C CA . VAL A 1 415 ? -11.086 33.858 -20.305 1.00 95.69 415 VAL A CA 1
ATOM 3273 C C . VAL A 1 415 ? -9.675 34.408 -20.552 1.00 95.69 415 VAL A C 1
ATOM 3275 O O . VAL A 1 415 ? -8.714 33.675 -20.782 1.00 95.69 415 VAL A O 1
ATOM 3278 N N . LYS A 1 416 ? -9.528 35.739 -20.491 1.00 93.88 416 LYS A N 1
ATOM 3279 C CA . LYS A 1 416 ? -8.231 36.425 -20.671 1.00 93.88 416 LYS A CA 1
ATOM 3280 C C . LYS A 1 416 ? -7.545 36.805 -19.362 1.00 93.88 416 LYS A C 1
ATOM 3282 O O . LYS A 1 416 ? -6.322 36.793 -19.309 1.00 93.88 416 LYS A O 1
ATOM 3287 N N . ASP A 1 417 ? -8.321 37.118 -18.331 1.00 94.25 417 ASP A N 1
ATOM 3288 C CA . ASP A 1 417 ? -7.821 37.510 -17.013 1.00 94.25 417 ASP A CA 1
ATOM 3289 C C . ASP A 1 417 ? -8.375 36.560 -15.948 1.00 94.25 417 ASP A C 1
ATOM 3291 O O . ASP A 1 417 ? -9.537 36.666 -15.546 1.00 94.25 417 ASP A O 1
ATOM 3295 N N . LEU A 1 418 ? -7.540 35.608 -15.523 1.00 94.75 418 LEU A N 1
ATOM 3296 C CA . LEU A 1 418 ? -7.896 34.626 -14.501 1.00 94.75 418 LEU A CA 1
ATOM 3297 C C . LEU A 1 418 ? -7.961 35.252 -13.098 1.00 94.75 418 LEU A C 1
ATOM 3299 O O . LEU A 1 418 ? -8.776 34.833 -12.278 1.00 94.75 418 LEU A O 1
ATOM 3303 N N . LEU A 1 419 ? -7.145 36.279 -12.821 1.00 96.25 419 LEU A N 1
ATOM 3304 C CA . LEU A 1 419 ? -7.018 36.873 -11.484 1.00 96.25 419 LEU A CA 1
ATOM 3305 C C . LEU A 1 419 ? -8.312 37.519 -11.006 1.00 96.25 419 LEU A C 1
ATOM 3307 O O . LEU A 1 419 ? -8.592 37.507 -9.813 1.00 96.25 419 LEU A O 1
ATOM 3311 N N . ARG A 1 420 ? -9.142 38.013 -11.930 1.00 96.12 420 ARG A N 1
ATOM 3312 C CA . ARG A 1 420 ? -10.472 38.552 -11.623 1.00 96.12 420 ARG A CA 1
ATOM 3313 C C . ARG A 1 420 ? -11.369 37.573 -10.849 1.00 96.12 420 ARG A C 1
ATOM 3315 O O . ARG A 1 420 ? -12.247 38.016 -10.112 1.00 96.12 420 ARG A O 1
ATOM 3322 N N . PHE A 1 421 ? -11.198 36.266 -11.048 1.00 97.44 421 PHE A N 1
ATOM 3323 C CA . PHE A 1 421 ? -12.004 35.239 -10.381 1.00 97.44 421 PHE A CA 1
ATOM 3324 C C . PHE A 1 421 ? -11.407 34.799 -9.040 1.00 97.44 421 PHE A C 1
ATOM 3326 O O . PHE A 1 421 ? -12.131 34.261 -8.203 1.00 97.44 421 PHE A O 1
ATOM 3333 N N . LEU A 1 422 ? -10.110 35.029 -8.834 1.00 97.50 422 LEU A N 1
ATOM 3334 C CA . LEU A 1 422 ? -9.333 34.566 -7.688 1.00 97.50 422 LEU A CA 1
ATOM 3335 C C . LEU A 1 422 ? -9.294 35.625 -6.567 1.00 97.50 422 LEU A C 1
ATOM 3337 O O . LEU A 1 422 ? -9.590 36.798 -6.808 1.00 97.50 422 LEU A O 1
ATOM 3341 N N . PRO A 1 423 ? -8.963 35.247 -5.316 1.00 97.62 423 PRO A N 1
ATOM 3342 C CA . PRO A 1 423 ? -8.858 36.207 -4.221 1.00 97.62 423 PRO A CA 1
ATOM 3343 C C . PRO A 1 423 ? -7.750 37.235 -4.468 1.00 97.62 423 PRO A C 1
ATOM 3345 O O . PRO A 1 423 ? -6.628 36.879 -4.820 1.00 97.62 423 PRO A O 1
ATOM 3348 N N . ASN A 1 424 ? -8.042 38.507 -4.190 1.00 95.94 424 ASN A N 1
ATOM 3349 C CA . ASN A 1 424 ? -7.028 39.564 -4.146 1.00 95.94 424 ASN A CA 1
ATOM 3350 C C . ASN A 1 424 ? -6.068 39.383 -2.951 1.00 95.94 424 ASN A C 1
ATOM 3352 O O . ASN A 1 424 ? -6.189 38.433 -2.177 1.00 95.94 424 ASN A O 1
ATOM 3356 N N . GLU A 1 425 ? -5.125 40.302 -2.762 1.00 97.25 425 GLU A N 1
ATOM 3357 C CA . GLU A 1 425 ? -4.083 40.222 -1.733 1.00 97.25 425 GLU A CA 1
ATOM 3358 C C . GLU A 1 425 ? -4.659 40.037 -0.326 1.00 97.25 425 GLU A C 1
ATOM 3360 O O . GLU A 1 425 ? -4.260 39.134 0.410 1.00 97.25 425 GLU A O 1
ATOM 3365 N N . GLN A 1 426 ? -5.641 40.864 0.038 1.00 96.31 426 GLN A N 1
ATOM 3366 C CA . GLN A 1 426 ? -6.252 40.813 1.361 1.00 96.31 426 GLN A CA 1
ATOM 3367 C C . GLN A 1 426 ? -7.027 39.507 1.563 1.00 96.31 426 GLN A C 1
ATOM 3369 O O . GLN A 1 426 ? -6.878 38.854 2.593 1.00 96.31 426 GLN A O 1
ATOM 3374 N N . LYS A 1 427 ? -7.820 39.095 0.570 1.00 97.44 427 LYS A N 1
ATOM 3375 C CA . LYS A 1 427 ? -8.607 37.859 0.640 1.00 97.44 427 LYS A CA 1
ATOM 3376 C C . LYS A 1 427 ? -7.748 36.599 0.626 1.00 97.44 427 LYS A C 1
ATOM 3378 O O . LYS A 1 427 ? -8.088 35.627 1.295 1.00 97.44 427 LYS A O 1
ATOM 3383 N N . SER A 1 428 ? -6.605 36.645 -0.048 1.00 97.81 428 SER A N 1
ATOM 3384 C CA . SER A 1 428 ? -5.619 35.565 -0.050 1.00 97.81 428 SER A CA 1
ATOM 3385 C C . SER A 1 428 ? -5.020 35.367 1.340 1.00 97.81 428 SER A C 1
ATOM 3387 O O . SER A 1 428 ? -4.974 34.248 1.847 1.00 97.81 428 SER A O 1
ATOM 3389 N N . VAL A 1 429 ? -4.628 36.462 1.999 1.00 97.94 429 VAL A N 1
ATOM 3390 C CA . VAL A 1 429 ? -4.115 36.425 3.375 1.00 97.94 429 VAL A CA 1
ATOM 3391 C C . VAL A 1 429 ? -5.194 35.984 4.365 1.00 97.94 429 VAL A C 1
ATOM 3393 O O . VAL A 1 429 ? -4.897 35.188 5.250 1.00 97.94 429 VAL A O 1
ATOM 3396 N N . GLU A 1 430 ? -6.441 36.444 4.216 1.00 97.19 430 GLU A N 1
ATOM 3397 C CA . GLU A 1 430 ? -7.565 36.007 5.061 1.00 97.19 430 GLU A CA 1
ATOM 3398 C C . GLU A 1 430 ? -7.792 34.486 4.968 1.00 97.19 430 GLU A C 1
ATOM 3400 O O . GLU A 1 430 ? -7.891 33.827 6.007 1.00 97.19 430 GLU A O 1
ATOM 3405 N N . GLN A 1 431 ? -7.788 33.920 3.753 1.00 98.06 431 GLN A N 1
ATOM 3406 C CA . GLN A 1 431 ? -7.896 32.473 3.542 1.00 98.06 431 GLN A CA 1
ATOM 3407 C C . GLN A 1 431 ? -6.739 31.726 4.214 1.00 98.06 431 GLN A C 1
ATOM 3409 O O . GLN A 1 431 ? -6.978 30.842 5.034 1.00 98.06 431 GLN A O 1
ATOM 3414 N N . ILE A 1 432 ? -5.486 32.077 3.912 1.00 97.69 432 ILE A N 1
ATOM 3415 C CA . ILE A 1 432 ? -4.335 31.338 4.452 1.00 97.69 432 ILE A CA 1
ATOM 3416 C C . ILE A 1 432 ? -4.222 31.501 5.969 1.00 97.69 432 ILE A C 1
ATOM 3418 O O . ILE A 1 432 ? -3.953 30.523 6.661 1.00 97.69 432 ILE A O 1
ATOM 3422 N N . ALA A 1 433 ? -4.538 32.673 6.522 1.00 97.44 433 ALA A N 1
ATOM 3423 C CA . ALA A 1 433 ? -4.586 32.868 7.968 1.00 97.44 433 ALA A CA 1
ATOM 3424 C C . ALA A 1 433 ? -5.647 31.983 8.641 1.00 97.44 433 ALA A C 1
ATOM 3426 O O . ALA A 1 433 ? -5.411 31.475 9.738 1.00 97.44 433 ALA A O 1
ATOM 3427 N N . LEU A 1 434 ? -6.811 31.783 8.009 1.00 97.38 434 LEU A N 1
ATOM 3428 C CA . LEU A 1 434 ? -7.823 30.848 8.502 1.00 97.38 434 LEU A CA 1
ATOM 3429 C C . LEU A 1 434 ? -7.291 29.412 8.501 1.00 97.38 434 LEU A C 1
ATOM 3431 O O . LEU A 1 434 ? -7.345 28.749 9.536 1.00 97.38 434 LEU A O 1
ATOM 3435 N N . LEU A 1 435 ? -6.737 28.947 7.381 1.00 97.38 435 LEU A N 1
ATOM 3436 C CA . LEU A 1 435 ? -6.242 27.572 7.271 1.00 97.38 435 LEU A CA 1
ATOM 3437 C C . LEU A 1 435 ? -5.044 27.319 8.209 1.00 97.38 435 LEU A C 1
ATOM 3439 O O . LEU A 1 435 ? -4.966 26.270 8.844 1.00 97.38 435 LEU A O 1
ATOM 3443 N N . ALA A 1 436 ? -4.171 28.311 8.414 1.00 97.19 436 ALA A N 1
ATOM 3444 C CA . ALA A 1 436 ? -3.076 28.249 9.388 1.00 97.19 436 ALA A CA 1
ATOM 3445 C C . ALA A 1 436 ? -3.576 28.043 10.824 1.00 97.19 436 ALA A C 1
ATOM 3447 O O . ALA A 1 436 ? -2.941 27.341 11.610 1.00 97.19 436 ALA A O 1
ATOM 3448 N N . ARG A 1 437 ? -4.737 28.613 11.175 1.00 96.38 437 ARG A N 1
ATOM 3449 C CA . ARG A 1 437 ? -5.360 28.444 12.499 1.00 96.38 437 ARG A CA 1
ATOM 3450 C C . ARG A 1 437 ? -5.954 27.051 12.712 1.00 96.38 437 ARG A C 1
ATOM 3452 O O . ARG A 1 437 ? -6.284 26.728 13.855 1.00 96.38 437 ARG A O 1
ATOM 3459 N N . PHE A 1 438 ? -6.095 26.228 11.673 1.00 95.69 438 PHE A N 1
ATOM 3460 C CA . PHE A 1 438 ? -6.487 24.819 11.808 1.00 95.69 438 PHE A CA 1
ATOM 3461 C C . PHE A 1 438 ? -5.294 23.905 12.107 1.00 95.69 438 PHE A C 1
ATOM 3463 O O . PHE A 1 438 ? -5.469 22.868 12.749 1.00 95.69 438 PHE A O 1
ATOM 3470 N N . ASN A 1 439 ? -4.076 24.310 11.739 1.00 95.88 439 ASN A N 1
ATOM 3471 C CA . ASN A 1 439 ? -2.866 23.548 12.038 1.00 95.88 439 ASN A CA 1
ATOM 3472 C C . ASN A 1 439 ? -2.588 23.471 13.552 1.00 95.88 439 ASN A C 1
ATOM 3474 O O . ASN A 1 439 ? -3.148 24.236 14.327 1.00 95.88 439 ASN A O 1
ATOM 3478 N N . ARG A 1 440 ? -1.731 22.560 14.019 1.00 93.81 440 ARG A N 1
ATOM 3479 C CA . ARG A 1 440 ? -1.308 22.482 15.433 1.00 93.81 440 ARG A CA 1
ATOM 3480 C C . ARG A 1 440 ? 0.162 22.046 15.547 1.00 93.81 440 ARG A C 1
ATOM 3482 O O . ARG A 1 440 ? 0.435 20.925 15.974 1.00 93.81 440 ARG A O 1
ATOM 3489 N N . PRO A 1 441 ? 1.134 22.906 15.186 1.00 92.50 441 PRO A N 1
ATOM 3490 C CA . PRO A 1 441 ? 2.554 22.539 15.215 1.00 92.50 441 PRO A CA 1
ATOM 3491 C C . PRO A 1 441 ? 3.073 22.185 16.618 1.00 92.50 441 PRO A C 1
ATOM 3493 O O . PRO A 1 441 ? 4.044 21.443 16.748 1.00 92.50 441 PRO A O 1
ATOM 3496 N N . GLN A 1 442 ? 2.418 22.672 17.675 1.00 90.81 442 GLN A N 1
ATOM 3497 C CA . GLN A 1 442 ? 2.814 22.407 19.059 1.00 90.81 442 GLN A CA 1
ATOM 3498 C C . GLN A 1 442 ? 2.665 20.928 19.447 1.00 90.81 442 GLN A C 1
ATOM 3500 O O . GLN A 1 442 ? 3.366 20.479 20.351 1.00 90.81 442 GLN A O 1
ATOM 3505 N N . LEU A 1 443 ? 1.822 20.158 18.740 1.00 90.31 443 LEU A N 1
ATOM 3506 C CA . LEU A 1 443 ? 1.637 18.727 19.010 1.00 90.31 443 LEU A CA 1
ATOM 3507 C C . LEU A 1 443 ? 2.924 17.925 18.800 1.00 90.31 443 LEU A C 1
ATOM 3509 O O . LEU A 1 443 ? 3.149 16.946 19.496 1.00 90.31 443 LEU A O 1
ATOM 3513 N N . VAL A 1 444 ? 3.800 18.351 17.883 1.00 85.81 444 VAL A N 1
ATOM 3514 C CA . VAL A 1 444 ? 5.085 17.675 17.618 1.00 85.81 444 VAL A CA 1
ATOM 3515 C C . VAL A 1 444 ? 6.004 17.714 18.842 1.00 85.81 444 VAL A C 1
ATOM 3517 O O . VAL A 1 444 ? 6.801 16.805 19.055 1.00 85.81 444 VAL A O 1
ATOM 3520 N N . GLN A 1 445 ? 5.895 18.769 19.652 1.00 83.44 445 GLN A N 1
ATOM 3521 C CA . GLN A 1 445 ? 6.668 18.934 20.883 1.00 83.44 445 GLN A CA 1
ATOM 3522 C C . GLN A 1 445 ? 5.961 18.327 22.105 1.00 83.44 445 GLN A C 1
ATOM 3524 O O . GLN A 1 445 ? 6.553 18.281 23.185 1.00 83.44 445 GLN A O 1
ATOM 3529 N N . SER A 1 446 ? 4.714 17.869 21.954 1.00 84.88 446 SER A N 1
ATOM 3530 C CA . SER A 1 446 ? 3.930 17.223 23.005 1.00 84.88 446 SER A CA 1
ATOM 3531 C C . SER A 1 446 ? 3.807 15.710 22.767 1.00 84.88 446 SER A C 1
ATOM 3533 O O . SER A 1 446 ? 4.274 15.164 21.770 1.00 84.88 446 SER A O 1
ATOM 3535 N N . GLN A 1 447 ? 3.190 14.997 23.714 1.00 87.06 447 GLN A N 1
ATOM 3536 C CA . GLN A 1 447 ? 2.865 13.569 23.583 1.00 87.06 447 GLN A CA 1
ATOM 3537 C C . GLN A 1 447 ? 1.422 13.363 23.081 1.00 87.06 447 GLN A C 1
ATOM 3539 O O . GLN A 1 447 ? 0.702 12.484 23.553 1.00 87.06 447 GLN A O 1
ATOM 3544 N N . GLU A 1 448 ? 0.977 14.206 22.145 1.00 89.06 448 GLU A N 1
ATOM 3545 C CA . GLU A 1 448 ? -0.408 14.233 21.636 1.00 89.06 448 GLU A CA 1
ATOM 3546 C C . GLU A 1 448 ? -0.492 13.993 20.116 1.00 89.06 448 GLU A C 1
ATOM 3548 O O . GLU A 1 448 ? -1.527 14.227 19.497 1.00 89.06 448 GLU A O 1
ATOM 3553 N N . THR A 1 449 ? 0.587 13.516 19.488 1.00 94.56 449 THR A N 1
ATOM 3554 C CA . THR A 1 449 ? 0.567 13.076 18.083 1.00 94.56 449 THR A CA 1
ATOM 3555 C C . THR A 1 449 ? -0.078 11.694 17.932 1.00 94.56 449 THR A C 1
ATOM 3557 O O . THR A 1 449 ? -0.229 10.954 18.905 1.00 94.56 449 THR A O 1
ATOM 3560 N N . LEU A 1 450 ? -0.386 11.292 16.690 1.00 95.44 450 LEU A N 1
ATOM 3561 C CA . LEU A 1 450 ? -0.859 9.938 16.363 1.00 95.44 450 LEU A CA 1
ATOM 3562 C C . LEU A 1 450 ? 0.072 8.840 16.908 1.00 95.44 450 LEU A C 1
ATOM 3564 O O . LEU A 1 450 ? -0.402 7.820 17.399 1.00 95.44 450 LEU A O 1
ATOM 3568 N N . LEU A 1 451 ? 1.389 9.070 16.894 1.00 95.44 451 LEU A N 1
ATOM 3569 C CA . LEU A 1 451 ? 2.379 8.146 17.454 1.00 95.44 451 LEU A CA 1
ATOM 3570 C C . LEU A 1 451 ? 2.151 7.904 18.954 1.00 95.44 451 LEU A C 1
ATOM 3572 O O . LEU A 1 451 ? 2.377 6.799 19.428 1.00 95.44 451 LEU A O 1
ATOM 3576 N N . HIS A 1 452 ? 1.640 8.896 19.684 1.00 96.12 452 HIS A N 1
ATOM 3577 C CA . HIS A 1 452 ? 1.345 8.828 21.117 1.00 96.12 452 HIS A CA 1
ATOM 3578 C C . HIS A 1 452 ? -0.148 8.618 21.426 1.00 96.12 452 HIS A C 1
ATOM 3580 O O . HIS A 1 452 ? -0.576 8.836 22.562 1.00 96.12 452 HIS A O 1
ATOM 3586 N N . MET A 1 453 ? -0.953 8.186 20.446 1.00 96.38 453 MET A N 1
ATOM 3587 C CA . MET A 1 453 ? -2.412 8.038 20.573 1.00 96.38 453 MET A CA 1
ATOM 3588 C C . MET A 1 453 ? -2.828 7.313 21.861 1.00 96.38 453 MET A C 1
ATOM 3590 O O . MET A 1 453 ? -3.684 7.809 22.595 1.00 96.38 453 MET A O 1
ATOM 3594 N N . PHE A 1 454 ? -2.170 6.196 22.176 1.00 96.00 454 PHE A N 1
ATOM 3595 C CA . PHE A 1 454 ? -2.475 5.364 23.343 1.00 96.00 454 PHE A CA 1
ATOM 3596 C C . PHE A 1 454 ? -1.512 5.547 24.523 1.00 96.00 454 PHE A C 1
ATOM 3598 O O . PHE A 1 454 ? -1.694 4.931 25.572 1.00 96.00 454 PHE A O 1
ATOM 3605 N N . ASN A 1 455 ? -0.521 6.431 24.386 1.00 94.25 455 ASN A N 1
ATOM 3606 C CA . ASN A 1 455 ? 0.487 6.690 25.408 1.00 94.25 455 ASN A CA 1
ATOM 3607 C C . ASN A 1 455 ? -0.023 7.700 26.447 1.00 94.25 455 ASN A C 1
ATOM 3609 O O . ASN A 1 455 ? 0.527 8.791 26.607 1.00 94.25 455 ASN A O 1
ATOM 3613 N N . ASP A 1 456 ? -1.114 7.348 27.124 1.00 91.31 456 ASP A N 1
ATOM 3614 C CA . ASP A 1 456 ? -1.725 8.155 28.175 1.00 91.31 456 ASP A CA 1
ATOM 3615 C C . ASP A 1 456 ? -1.495 7.520 29.542 1.00 91.31 456 ASP A C 1
ATOM 3617 O O . ASP A 1 456 ? -1.884 6.381 29.792 1.00 91.31 456 ASP A O 1
ATOM 3621 N N . LYS A 1 457 ? -0.885 8.278 30.453 1.00 86.44 457 LYS A N 1
ATOM 3622 C CA . LYS A 1 457 ? -0.546 7.781 31.787 1.00 86.44 457 LYS A CA 1
ATOM 3623 C C . LYS A 1 457 ? -1.780 7.308 32.562 1.00 86.44 457 LYS A C 1
ATOM 3625 O O . LYS A 1 457 ? -1.710 6.288 33.234 1.00 86.44 457 LYS A O 1
ATOM 3630 N N . THR A 1 458 ? -2.906 8.011 32.453 1.00 84.50 458 THR A N 1
ATOM 3631 C CA . THR A 1 458 ? -4.132 7.657 33.184 1.00 84.50 458 THR A CA 1
ATOM 3632 C C . THR A 1 458 ? -4.759 6.388 32.617 1.00 84.50 458 THR A C 1
ATOM 3634 O O . THR A 1 458 ? -5.232 5.549 33.383 1.00 84.50 458 THR A O 1
ATOM 3637 N N . LEU A 1 459 ? -4.756 6.237 31.289 1.00 88.00 459 LEU A N 1
ATOM 3638 C CA . LEU A 1 459 ? -5.223 5.028 30.610 1.00 88.00 459 LEU A CA 1
ATOM 3639 C C . LEU A 1 459 ? -4.364 3.812 30.981 1.00 88.00 459 LEU A C 1
ATOM 3641 O O . LEU A 1 459 ? -4.909 2.768 31.327 1.00 88.00 459 LEU A O 1
ATOM 3645 N N . LEU A 1 460 ? -3.038 3.962 30.940 1.00 86.81 460 LEU A N 1
ATOM 3646 C CA . LEU A 1 460 ? -2.085 2.872 31.156 1.00 86.81 460 LEU A CA 1
ATOM 3647 C C . LEU A 1 460 ? -1.961 2.476 32.636 1.00 86.81 460 LEU A C 1
ATOM 3649 O O . LEU A 1 460 ? -1.993 1.291 32.946 1.00 86.81 460 LEU A O 1
ATOM 3653 N N . GLU A 1 461 ? -1.946 3.428 33.579 1.00 80.94 461 GLU A N 1
ATOM 3654 C CA . GLU A 1 461 ? -1.918 3.117 35.024 1.00 80.94 461 GLU A CA 1
ATOM 3655 C C . GLU A 1 461 ? -3.184 2.392 35.507 1.00 80.94 461 GLU A C 1
ATOM 3657 O O . GLU A 1 461 ? -3.137 1.632 36.476 1.00 80.94 461 GLU A O 1
ATOM 3662 N N . ARG A 1 462 ? -4.325 2.627 34.845 1.00 76.19 462 ARG A N 1
ATOM 3663 C CA . ARG A 1 462 ? -5.583 1.890 35.068 1.00 76.19 462 ARG A CA 1
ATOM 3664 C C . ARG A 1 462 ? -5.666 0.600 34.243 1.00 76.19 462 ARG A C 1
ATOM 3666 O O . ARG A 1 462 ? -6.570 -0.210 34.462 1.00 76.19 462 ARG A O 1
ATOM 3673 N N . GLY A 1 463 ? -4.769 0.453 33.273 1.00 74.00 463 GLY A N 1
ATOM 3674 C CA . GLY A 1 463 ? -4.702 -0.632 32.311 1.00 74.00 463 GLY A CA 1
ATOM 3675 C C . GLY A 1 463 ? -4.175 -1.933 32.910 1.00 74.00 463 GLY A C 1
ATOM 3676 O O . GLY A 1 463 ? -3.680 -1.983 34.038 1.00 74.00 463 GLY A O 1
ATOM 3677 N N . ARG A 1 464 ? -4.264 -3.017 32.135 1.00 82.19 464 ARG A N 1
ATOM 3678 C CA . ARG A 1 464 ? -3.467 -4.223 32.399 1.00 82.19 464 ARG A CA 1
ATOM 3679 C C . ARG A 1 464 ? -2.100 -4.113 31.717 1.00 82.19 464 ARG A C 1
ATOM 3681 O O . ARG A 1 464 ? -1.960 -3.364 30.754 1.00 82.19 464 ARG A O 1
ATOM 3688 N N . ARG A 1 465 ? -1.109 -4.892 32.169 1.00 81.69 465 ARG A N 1
ATOM 3689 C CA . ARG A 1 465 ? 0.272 -4.859 31.631 1.00 81.69 465 ARG A CA 1
ATOM 3690 C C . ARG A 1 465 ? 0.336 -5.125 30.125 1.00 81.69 465 ARG A C 1
ATOM 3692 O O . ARG A 1 465 ? 1.235 -4.649 29.445 1.00 81.69 465 ARG A O 1
ATOM 3699 N N . GLU A 1 466 ? -0.613 -5.884 29.594 1.00 83.00 466 GLU A N 1
ATOM 3700 C CA . GLU A 1 466 ? -0.748 -6.177 28.169 1.00 83.00 466 GLU A CA 1
ATOM 3701 C C . GLU A 1 466 ? -0.961 -4.898 27.339 1.00 83.00 466 GLU A C 1
ATOM 3703 O O . GLU A 1 466 ? -0.454 -4.805 26.219 1.00 83.00 466 GLU A O 1
ATOM 3708 N N . ALA A 1 467 ? -1.643 -3.889 27.898 1.00 85.06 467 ALA A N 1
ATOM 3709 C CA . ALA A 1 467 ? -1.838 -2.592 27.255 1.00 85.06 467 ALA A CA 1
ATOM 3710 C C . ALA A 1 467 ? -0.529 -1.788 27.162 1.00 85.06 467 ALA A C 1
ATOM 3712 O O . ALA A 1 467 ? -0.312 -1.113 26.155 1.00 85.06 467 ALA A O 1
ATOM 3713 N N . ASP A 1 468 ? 0.367 -1.911 28.149 1.00 86.81 468 ASP A N 1
ATOM 3714 C CA . ASP A 1 468 ? 1.681 -1.252 28.133 1.00 86.81 468 ASP A CA 1
ATOM 3715 C C . ASP A 1 468 ? 2.546 -1.791 26.987 1.00 86.81 468 ASP A C 1
ATOM 3717 O O . ASP A 1 468 ? 3.032 -1.026 26.151 1.00 86.81 468 ASP A O 1
ATOM 3721 N N . PHE A 1 469 ? 2.664 -3.120 26.878 1.00 88.56 469 PHE A N 1
ATOM 3722 C CA . PHE A 1 469 ? 3.410 -3.760 25.789 1.00 88.56 469 PHE A CA 1
ATOM 3723 C C . PHE A 1 469 ? 2.796 -3.467 24.415 1.00 88.56 469 PHE A C 1
ATOM 3725 O O . PHE A 1 469 ? 3.515 -3.239 23.437 1.00 88.56 469 PHE A O 1
ATOM 3732 N N . ALA A 1 470 ? 1.461 -3.453 24.324 1.00 92.44 470 ALA A N 1
ATOM 3733 C CA . ALA A 1 470 ? 0.770 -3.084 23.095 1.00 92.44 470 ALA A CA 1
ATOM 3734 C C . ALA A 1 470 ? 1.063 -1.627 22.700 1.00 92.44 470 ALA A C 1
ATOM 3736 O O . ALA A 1 470 ? 1.286 -1.360 21.518 1.00 92.44 470 ALA A O 1
ATOM 3737 N N . ASN A 1 471 ? 1.106 -0.702 23.665 1.00 95.12 471 ASN A N 1
ATOM 3738 C CA . ASN A 1 471 ? 1.438 0.705 23.439 1.00 95.12 471 ASN A CA 1
ATOM 3739 C C . ASN A 1 471 ? 2.893 0.885 22.980 1.00 95.12 471 ASN A C 1
ATOM 3741 O O . ASN A 1 471 ? 3.140 1.594 22.006 1.00 95.12 471 ASN A O 1
ATOM 3745 N N . GLU A 1 472 ? 3.860 0.214 23.611 1.00 94.19 472 GLU A N 1
ATOM 3746 C CA . GLU A 1 472 ? 5.268 0.269 23.185 1.00 94.19 472 GLU A CA 1
ATOM 3747 C C . GLU A 1 472 ? 5.439 -0.195 21.735 1.00 94.19 472 GLU A C 1
ATOM 3749 O O . GLU A 1 472 ? 6.079 0.483 20.923 1.00 94.19 472 GLU A O 1
ATOM 3754 N N . ARG A 1 473 ? 4.800 -1.316 21.380 1.00 94.94 473 ARG A N 1
ATOM 3755 C CA . ARG A 1 473 ? 4.806 -1.824 20.007 1.00 94.94 473 ARG A CA 1
ATOM 3756 C C . ARG A 1 473 ? 4.116 -0.865 19.038 1.00 94.94 473 ARG A C 1
ATOM 3758 O O . ARG A 1 473 ? 4.648 -0.623 17.959 1.00 94.94 473 ARG A O 1
ATOM 3765 N N . PHE A 1 474 ? 2.968 -0.304 19.419 1.00 97.31 474 PHE A N 1
ATOM 3766 C CA . PHE A 1 474 ? 2.253 0.694 18.622 1.00 97.31 474 PHE A CA 1
ATOM 3767 C C . PHE A 1 474 ? 3.142 1.906 18.314 1.00 97.31 474 PHE A C 1
ATOM 3769 O O . PHE A 1 474 ? 3.262 2.299 17.155 1.00 97.31 474 PHE A O 1
ATOM 3776 N N . MET A 1 475 ? 3.817 2.462 19.326 1.00 97.31 475 MET A N 1
ATOM 3777 C CA . MET A 1 475 ? 4.719 3.604 19.153 1.00 97.31 475 MET A CA 1
ATOM 3778 C C . MET A 1 475 ? 5.907 3.272 18.244 1.00 97.31 475 MET A C 1
ATOM 3780 O O . MET A 1 475 ? 6.302 4.107 17.430 1.00 97.31 475 MET A O 1
ATOM 3784 N N . MET A 1 476 ? 6.481 2.072 18.374 1.00 96.12 476 MET A N 1
ATOM 3785 C CA . MET A 1 476 ? 7.576 1.608 17.517 1.00 96.12 476 MET A CA 1
ATOM 3786 C C . MET A 1 476 ? 7.133 1.509 16.052 1.00 96.12 476 MET A C 1
ATOM 3788 O O . MET A 1 476 ? 7.797 2.059 15.173 1.00 96.12 476 MET A O 1
ATOM 3792 N N . ASP A 1 477 ? 5.996 0.859 15.797 1.00 94.75 477 ASP A N 1
ATOM 3793 C CA . ASP A 1 477 ? 5.447 0.690 14.450 1.00 94.75 477 ASP A CA 1
ATOM 3794 C C . ASP A 1 477 ? 5.088 2.056 13.825 1.00 94.75 477 ASP A C 1
ATOM 3796 O O . ASP A 1 477 ? 5.460 2.333 12.684 1.00 94.75 477 ASP A O 1
ATOM 3800 N N . MET A 1 478 ? 4.441 2.953 14.582 1.00 96.38 478 MET A N 1
ATOM 3801 C CA . MET A 1 478 ? 4.098 4.305 14.114 1.00 96.38 478 MET A CA 1
ATOM 3802 C C . MET A 1 478 ? 5.328 5.174 13.843 1.00 96.38 478 MET A C 1
ATOM 3804 O O . MET A 1 478 ? 5.317 5.977 12.911 1.00 96.38 478 MET A O 1
ATOM 3808 N N . ARG A 1 479 ? 6.405 5.020 14.626 1.00 95.44 479 ARG A N 1
ATOM 3809 C CA . ARG A 1 479 ? 7.664 5.735 14.380 1.00 95.44 479 ARG A CA 1
ATOM 3810 C C . ARG A 1 479 ? 8.270 5.341 13.043 1.00 95.44 479 ARG A C 1
ATOM 3812 O O . ARG A 1 479 ? 8.650 6.223 12.281 1.00 95.44 479 ARG A O 1
ATOM 3819 N N . LYS A 1 480 ? 8.296 4.042 12.744 1.00 90.69 480 LYS A N 1
ATOM 3820 C CA . LYS A 1 480 ? 8.792 3.534 11.465 1.00 90.69 480 LYS A CA 1
ATOM 3821 C C . LYS A 1 480 ? 7.990 4.100 10.288 1.00 90.69 480 LYS A C 1
ATOM 3823 O O . LYS A 1 480 ? 8.583 4.644 9.364 1.00 90.69 480 LYS A O 1
ATOM 3828 N N . ILE A 1 481 ? 6.657 4.060 10.364 1.00 91.75 481 ILE A N 1
ATOM 3829 C CA . ILE A 1 481 ? 5.782 4.641 9.328 1.00 91.75 481 ILE A CA 1
ATOM 3830 C C . ILE A 1 481 ? 6.058 6.145 9.163 1.00 91.75 481 ILE A C 1
ATOM 3832 O O . ILE A 1 481 ? 6.173 6.648 8.048 1.00 91.75 481 ILE A O 1
ATOM 3836 N N . SER A 1 482 ? 6.216 6.874 10.271 1.00 90.69 482 SER A N 1
ATOM 3837 C CA . SER A 1 482 ? 6.550 8.302 10.247 1.00 90.69 482 SER A CA 1
ATOM 3838 C C . SER A 1 482 ? 7.906 8.570 9.582 1.00 90.69 482 SER A C 1
ATOM 3840 O O . SER A 1 482 ? 8.041 9.538 8.838 1.00 90.69 482 SER A O 1
ATOM 3842 N N . GLU A 1 483 ? 8.927 7.756 9.844 1.00 87.06 483 GLU A N 1
ATOM 3843 C CA . GLU A 1 483 ? 10.247 7.885 9.210 1.00 87.06 483 GLU A CA 1
ATOM 3844 C C . GLU A 1 483 ? 10.174 7.644 7.696 1.00 87.06 483 GLU A C 1
ATOM 3846 O O . GLU A 1 483 ? 10.770 8.404 6.935 1.00 87.06 483 GLU A O 1
ATOM 3851 N N . GLU A 1 484 ? 9.394 6.655 7.258 1.00 82.19 484 GLU A N 1
ATOM 3852 C CA . GLU A 1 484 ? 9.176 6.345 5.841 1.00 82.19 484 GLU A CA 1
ATOM 3853 C C . GLU A 1 484 ? 8.440 7.478 5.109 1.00 82.19 484 GLU A C 1
ATOM 3855 O O . GLU A 1 484 ? 8.889 7.917 4.049 1.00 82.19 484 GLU A O 1
ATOM 3860 N N . ILE A 1 485 ? 7.358 8.016 5.688 1.00 83.62 485 ILE A N 1
ATOM 3861 C CA . ILE A 1 485 ? 6.610 9.142 5.100 1.00 83.62 485 ILE A CA 1
ATOM 3862 C C . ILE A 1 485 ? 7.489 10.397 5.010 1.00 83.62 485 ILE A C 1
ATOM 3864 O O . ILE A 1 485 ? 7.509 11.056 3.972 1.00 83.62 485 ILE A O 1
ATOM 3868 N N . ASN A 1 486 ? 8.259 10.709 6.058 1.00 81.62 486 ASN A N 1
ATOM 3869 C CA . ASN A 1 486 ? 9.152 11.874 6.063 1.00 81.62 486 ASN A CA 1
ATOM 3870 C C . ASN A 1 486 ? 10.353 11.729 5.114 1.00 81.62 486 ASN A C 1
ATOM 3872 O O . ASN A 1 486 ? 10.994 12.726 4.788 1.00 81.62 486 ASN A O 1
ATOM 3876 N N . ALA A 1 487 ? 10.680 10.508 4.685 1.00 76.31 487 ALA A N 1
ATOM 3877 C CA . ALA A 1 487 ? 11.757 10.243 3.737 1.00 76.31 487 ALA A CA 1
ATOM 3878 C C . ALA A 1 487 ? 11.320 10.338 2.263 1.00 76.31 487 ALA A C 1
ATOM 3880 O O . ALA A 1 487 ? 12.176 10.215 1.381 1.00 76.31 487 ALA A O 1
ATOM 3881 N N . LYS A 1 488 ? 10.023 10.542 1.978 1.00 75.31 488 LYS A N 1
ATOM 3882 C CA . LYS A 1 488 ? 9.510 10.687 0.608 1.00 75.31 488 LYS A CA 1
ATOM 3883 C C . LYS A 1 488 ? 10.087 11.948 -0.052 1.00 75.31 488 LYS A C 1
ATOM 3885 O O . LYS A 1 488 ? 10.040 13.041 0.510 1.00 75.31 488 LYS A O 1
ATOM 3890 N N . THR A 1 489 ? 10.618 11.790 -1.263 1.00 69.81 489 THR A N 1
ATOM 3891 C CA . THR A 1 489 ? 11.176 12.865 -2.098 1.00 69.81 489 THR A CA 1
ATOM 3892 C C . THR A 1 489 ? 10.672 12.735 -3.531 1.00 69.81 489 THR A C 1
ATOM 3894 O O . THR A 1 489 ? 10.240 11.656 -3.936 1.00 69.81 489 THR A O 1
ATOM 3897 N N . PHE A 1 490 ? 10.760 13.814 -4.313 1.00 69.38 490 PHE A N 1
ATOM 3898 C CA . PHE A 1 490 ? 10.535 13.734 -5.756 1.00 69.38 490 PHE A CA 1
ATOM 3899 C C . PHE A 1 490 ? 11.580 12.853 -6.432 1.00 69.38 490 PHE A C 1
ATOM 3901 O O . PHE A 1 490 ? 12.774 12.953 -6.143 1.00 69.38 490 PHE A O 1
ATOM 3908 N N . ASP A 1 491 ? 11.114 12.025 -7.354 1.00 63.59 491 ASP A N 1
ATOM 3909 C CA . ASP A 1 491 ? 11.943 11.317 -8.303 1.00 63.59 491 ASP A CA 1
ATOM 3910 C C . ASP A 1 491 ? 12.322 12.197 -9.501 1.00 63.59 491 ASP A C 1
ATOM 3912 O O . ASP A 1 491 ? 11.992 13.383 -9.570 1.00 63.59 491 ASP A O 1
ATOM 3916 N N . GLU A 1 492 ? 13.071 11.635 -10.452 1.00 48.81 492 GLU A N 1
ATOM 3917 C CA . GLU A 1 492 ? 13.539 12.407 -11.605 1.00 48.81 492 GLU A CA 1
ATOM 3918 C C . GLU A 1 492 ? 12.427 12.800 -12.598 1.00 48.81 492 GLU A C 1
ATOM 3920 O O . GLU A 1 492 ? 12.674 13.641 -13.463 1.00 48.81 492 GLU A O 1
ATOM 3925 N N . GLU A 1 493 ? 11.220 12.232 -12.483 1.00 53.25 493 GLU A N 1
ATOM 3926 C CA . GLU A 1 493 ? 10.032 12.648 -13.245 1.00 53.25 493 GLU A CA 1
ATOM 3927 C C . GLU A 1 493 ? 9.254 13.756 -12.516 1.00 53.25 493 GLU A C 1
ATOM 3929 O O . GLU A 1 493 ? 8.259 14.271 -13.026 1.00 53.25 493 GLU A O 1
ATOM 3934 N N . GLY A 1 494 ? 9.732 14.170 -11.336 1.00 57.72 494 GLY A N 1
ATOM 3935 C CA . GLY A 1 494 ? 9.060 15.147 -10.491 1.00 57.72 494 GLY A CA 1
ATOM 3936 C C . GLY A 1 494 ? 7.846 14.563 -9.769 1.00 57.72 494 GLY A C 1
ATOM 3937 O O . GLY A 1 494 ? 6.981 15.331 -9.342 1.00 57.72 494 GLY A O 1
ATOM 3938 N N . LEU A 1 495 ? 7.771 13.234 -9.616 1.00 67.56 495 LEU A N 1
ATOM 3939 C CA . LEU A 1 495 ? 6.724 12.528 -8.875 1.00 67.56 495 LEU A CA 1
ATOM 3940 C C . LEU A 1 495 ? 7.266 12.073 -7.516 1.00 67.56 495 LEU A C 1
ATOM 3942 O O . LEU A 1 495 ? 8.382 11.583 -7.393 1.00 67.56 495 LEU A O 1
ATOM 3946 N N . CYS A 1 496 ? 6.512 12.279 -6.441 1.00 59.34 496 CYS A N 1
ATOM 3947 C CA . CYS A 1 496 ? 6.974 11.949 -5.092 1.00 59.34 496 CYS A CA 1
ATOM 3948 C C . CYS A 1 496 ? 6.574 10.514 -4.736 1.00 59.34 496 CYS A C 1
ATOM 3950 O O . CYS A 1 496 ? 5.513 10.328 -4.147 1.00 59.34 496 CYS A O 1
ATOM 3952 N N . GLN A 1 497 ? 7.387 9.519 -5.131 1.00 57.19 497 GLN A N 1
ATOM 3953 C CA . GLN A 1 497 ? 7.206 8.100 -4.752 1.00 57.19 497 GLN A CA 1
ATOM 3954 C C . GLN A 1 497 ? 8.448 7.184 -4.942 1.00 57.19 497 GLN A C 1
ATOM 3956 O O . GLN A 1 497 ? 8.350 5.983 -4.695 1.00 57.19 497 GLN A O 1
ATOM 3961 N N . GLY A 1 498 ? 9.627 7.725 -5.293 1.00 52.75 498 GLY A N 1
ATOM 3962 C CA . GLY A 1 498 ? 10.901 6.987 -5.379 1.00 52.75 498 GLY A CA 1
ATOM 3963 C C . GLY A 1 498 ? 12.024 7.675 -4.589 1.00 52.75 498 GLY A C 1
ATOM 3964 O O . GLY A 1 498 ? 12.181 8.890 -4.677 1.00 52.75 498 GLY A O 1
ATOM 3965 N N . SER A 1 499 ? 12.799 6.920 -3.798 1.00 55.44 499 SER A N 1
ATOM 3966 C CA . SER A 1 499 ? 13.900 7.459 -2.979 1.00 55.44 499 SER A CA 1
ATOM 3967 C C . SER A 1 499 ? 15.226 6.749 -3.251 1.00 55.44 499 SER A C 1
ATOM 3969 O O . SER A 1 499 ? 15.361 5.547 -3.011 1.00 55.44 499 SER A O 1
ATOM 3971 N N . PHE A 1 500 ? 16.252 7.510 -3.657 1.00 63.06 500 PHE A N 1
ATOM 3972 C CA . PHE A 1 500 ? 17.633 7.020 -3.784 1.00 63.06 500 PHE A CA 1
ATOM 3973 C C . PHE A 1 500 ? 18.150 6.424 -2.477 1.00 63.06 500 PHE A C 1
ATOM 3975 O O . PHE A 1 500 ? 18.898 5.449 -2.496 1.00 63.06 500 PHE A O 1
ATOM 3982 N N . ARG A 1 501 ? 17.735 6.978 -1.332 1.00 65.50 501 ARG A N 1
ATOM 3983 C CA . ARG A 1 501 ? 18.109 6.441 -0.024 1.00 65.50 501 ARG A CA 1
ATOM 3984 C C . ARG A 1 501 ? 17.602 5.009 0.137 1.00 65.50 501 ARG A C 1
ATOM 3986 O O . ARG A 1 501 ? 18.391 4.142 0.493 1.00 65.50 501 ARG A O 1
ATOM 3993 N N . SER A 1 502 ? 16.340 4.752 -0.201 1.00 53.19 502 SER A N 1
ATOM 3994 C CA . SER A 1 502 ? 15.757 3.406 -0.167 1.00 53.19 502 SER A CA 1
ATOM 3995 C C . SER A 1 502 ? 16.435 2.456 -1.162 1.00 53.19 502 SER A C 1
ATOM 3997 O O . SER A 1 502 ? 16.660 1.290 -0.837 1.00 53.19 502 SER A O 1
ATOM 3999 N N . CYS A 1 503 ? 16.839 2.957 -2.336 1.00 62.88 503 CYS A N 1
ATOM 4000 C CA . CYS A 1 503 ? 17.654 2.203 -3.291 1.00 62.88 503 CYS A CA 1
ATOM 4001 C C . CYS A 1 503 ? 19.012 1.790 -2.697 1.00 62.88 503 CYS A C 1
ATOM 4003 O O . CYS A 1 503 ? 19.402 0.637 -2.838 1.00 62.88 503 CYS A O 1
ATOM 4005 N N . PHE A 1 504 ? 19.728 2.667 -1.985 1.00 79.06 504 PHE A N 1
ATOM 4006 C CA . PHE A 1 504 ? 21.013 2.306 -1.360 1.00 79.06 504 PHE A CA 1
ATOM 4007 C C . PHE A 1 504 ? 20.862 1.469 -0.086 1.00 79.06 504 PHE A C 1
ATOM 4009 O O . PHE A 1 504 ? 21.694 0.603 0.180 1.00 79.06 504 PHE A O 1
ATOM 4016 N N . GLU A 1 505 ? 19.801 1.678 0.695 1.00 70.25 505 GLU A N 1
ATOM 4017 C CA . GLU A 1 505 ? 19.474 0.827 1.846 1.00 70.25 505 GLU A CA 1
ATOM 4018 C C . GLU A 1 505 ? 19.185 -0.623 1.412 1.00 70.25 505 GLU A C 1
ATOM 4020 O O . GLU A 1 505 ? 19.448 -1.550 2.182 1.00 70.25 505 GLU A O 1
ATOM 4025 N N . SER A 1 506 ? 18.760 -0.839 0.157 1.00 68.81 506 SER A N 1
ATOM 4026 C CA . SER A 1 506 ? 18.576 -2.178 -0.428 1.00 68.81 506 SER A CA 1
ATOM 4027 C C . SER A 1 506 ? 19.834 -3.045 -0.449 1.00 68.81 506 SER A C 1
ATOM 4029 O O . SER A 1 506 ? 19.726 -4.266 -0.385 1.00 68.81 506 SER A O 1
ATOM 4031 N N . LEU A 1 507 ? 21.030 -2.445 -0.400 1.00 79.44 507 LEU A N 1
ATOM 4032 C CA . LEU A 1 507 ? 22.295 -3.184 -0.321 1.00 79.44 507 LEU A CA 1
ATOM 4033 C C . LEU A 1 507 ? 22.379 -4.109 0.903 1.00 79.44 507 LEU A C 1
ATOM 4035 O O . LEU A 1 507 ? 23.140 -5.080 0.881 1.00 79.44 507 LEU A O 1
ATOM 4039 N N . TRP A 1 508 ? 21.612 -3.812 1.956 1.00 79.75 508 TRP A N 1
ATOM 4040 C CA . TRP A 1 508 ? 21.673 -4.492 3.248 1.00 79.75 508 TRP A CA 1
ATOM 4041 C C . TRP A 1 508 ? 20.555 -5.523 3.474 1.00 79.75 508 TRP A C 1
ATOM 4043 O O . TRP A 1 508 ? 20.499 -6.120 4.550 1.00 79.75 508 TRP A O 1
ATOM 4053 N N . TYR A 1 509 ? 19.689 -5.781 2.486 1.00 52.34 509 TYR A N 1
ATOM 4054 C CA . TYR A 1 509 ? 18.700 -6.867 2.527 1.00 52.34 509 TYR A CA 1
ATOM 4055 C C . TYR A 1 509 ? 18.570 -7.579 1.168 1.00 52.34 509 TYR A C 1
ATOM 4057 O O . TYR A 1 509 ? 19.044 -7.096 0.148 1.00 52.34 509 TYR A O 1
ATOM 4065 N N . LEU A 1 510 ? 17.971 -8.775 1.139 1.00 52.56 510 LEU A N 1
ATOM 4066 C CA . LEU A 1 510 ? 17.860 -9.575 -0.090 1.00 52.56 510 LEU A CA 1
ATOM 4067 C C . LEU A 1 510 ? 16.618 -9.195 -0.911 1.00 52.56 510 LEU A C 1
ATOM 4069 O O . LEU A 1 510 ? 15.506 -9.169 -0.389 1.00 52.56 510 LEU A O 1
ATOM 4073 N N . HIS A 1 511 ? 16.809 -8.966 -2.209 1.00 56.38 511 HIS A N 1
ATOM 4074 C CA . HIS A 1 511 ? 15.780 -8.665 -3.205 1.00 56.38 511 HIS A CA 1
ATOM 4075 C C . HIS A 1 511 ? 16.200 -9.167 -4.604 1.00 56.38 511 HIS A C 1
ATOM 4077 O O . HIS A 1 511 ? 17.269 -9.749 -4.792 1.00 56.38 511 HIS A O 1
ATOM 4083 N N . ASN A 1 512 ? 15.340 -8.960 -5.603 1.00 57.25 512 ASN A N 1
ATOM 4084 C CA . ASN A 1 512 ? 15.485 -9.482 -6.969 1.00 57.25 512 ASN A CA 1
ATOM 4085 C C . ASN A 1 512 ? 16.721 -8.981 -7.742 1.00 57.25 512 ASN A C 1
ATOM 4087 O O . ASN A 1 512 ? 17.103 -9.612 -8.721 1.00 57.25 512 ASN A O 1
ATOM 4091 N N . GLU A 1 513 ? 17.360 -7.897 -7.303 1.00 71.81 513 GLU A N 1
ATOM 4092 C CA . GLU A 1 513 ? 18.566 -7.338 -7.935 1.00 71.81 513 GLU A CA 1
ATOM 4093 C C . GLU A 1 513 ? 19.837 -7.557 -7.100 1.00 71.81 513 GLU A C 1
ATOM 4095 O O . GLU A 1 513 ? 20.932 -7.262 -7.572 1.00 71.81 513 GLU A O 1
ATOM 4100 N N . SER A 1 514 ? 19.748 -8.123 -5.887 1.00 72.31 514 SER A N 1
ATOM 4101 C CA . SER A 1 514 ? 20.900 -8.220 -4.975 1.00 72.31 514 SER A CA 1
ATOM 4102 C C . SER A 1 514 ? 22.088 -8.972 -5.582 1.00 72.31 514 SER A C 1
ATOM 4104 O O . SER A 1 514 ? 23.234 -8.582 -5.371 1.00 72.31 514 SER A O 1
ATOM 4106 N N . VAL A 1 515 ? 21.841 -10.030 -6.362 1.00 75.75 515 VAL A N 1
ATOM 4107 C CA . VAL A 1 515 ? 22.913 -10.784 -7.035 1.00 75.75 515 VAL A CA 1
ATOM 4108 C C . VAL A 1 515 ? 23.571 -9.946 -8.130 1.00 75.75 515 VAL A C 1
ATOM 4110 O O . VAL A 1 515 ? 24.800 -9.923 -8.209 1.00 75.75 515 VAL A O 1
ATOM 4113 N N . ASN A 1 516 ? 22.789 -9.225 -8.936 1.00 79.50 516 ASN A N 1
ATOM 4114 C CA . ASN A 1 516 ? 23.322 -8.346 -9.978 1.00 79.50 516 ASN A CA 1
ATOM 4115 C C . ASN A 1 516 ? 24.164 -7.229 -9.349 1.00 79.50 516 ASN A C 1
ATOM 4117 O O . ASN A 1 516 ? 25.314 -7.031 -9.732 1.00 79.50 516 ASN A O 1
ATOM 4121 N N . ILE A 1 517 ? 23.652 -6.583 -8.299 1.00 85.25 517 ILE A N 1
ATOM 4122 C CA . ILE A 1 517 ? 24.362 -5.503 -7.608 1.00 85.25 517 ILE A CA 1
ATOM 4123 C C . ILE A 1 517 ? 25.688 -6.001 -7.022 1.00 85.25 517 ILE A C 1
ATOM 4125 O O . ILE A 1 517 ? 26.743 -5.454 -7.337 1.00 85.25 517 ILE A O 1
ATOM 4129 N N . TRP A 1 518 ? 25.671 -7.053 -6.197 1.00 86.88 518 TRP A N 1
ATOM 4130 C CA . TRP A 1 518 ? 26.872 -7.499 -5.484 1.00 86.88 518 TRP A CA 1
ATOM 4131 C C . TRP A 1 518 ? 27.895 -8.203 -6.383 1.00 86.88 518 TRP A C 1
ATOM 4133 O O . TRP A 1 518 ? 29.100 -8.071 -6.140 1.00 86.88 518 TRP A O 1
ATOM 4143 N N . SER A 1 519 ? 27.462 -8.911 -7.432 1.00 86.00 519 SER A N 1
ATOM 4144 C CA . SER A 1 519 ? 28.385 -9.539 -8.392 1.00 86.00 519 SER A CA 1
ATOM 4145 C C . SER A 1 519 ? 29.180 -8.506 -9.193 1.00 86.00 519 SER A C 1
ATOM 4147 O O . SER A 1 519 ? 30.376 -8.694 -9.408 1.00 86.00 519 SER A O 1
ATOM 4149 N N . HIS A 1 520 ? 28.563 -7.380 -9.552 1.00 91.00 520 HIS A N 1
ATOM 4150 C CA . HIS A 1 520 ? 29.252 -6.272 -10.204 1.00 91.00 520 HIS A CA 1
ATOM 4151 C C . HIS A 1 520 ? 30.040 -5.408 -9.208 1.00 91.00 520 HIS A C 1
ATOM 4153 O O . HIS A 1 520 ? 31.208 -5.104 -9.454 1.00 91.00 520 HIS A O 1
ATOM 4159 N N . LEU A 1 521 ? 29.462 -5.061 -8.053 1.00 93.12 521 LEU A N 1
ATOM 4160 C CA . LEU A 1 521 ? 30.091 -4.174 -7.068 1.00 93.12 521 LEU A CA 1
ATOM 4161 C C . LEU A 1 521 ? 31.380 -4.769 -6.488 1.00 93.12 521 LEU A C 1
ATOM 4163 O O . LEU A 1 521 ? 32.398 -4.085 -6.420 1.00 93.12 521 LEU A O 1
ATOM 4167 N N . SER A 1 522 ? 31.367 -6.048 -6.102 1.00 91.56 522 SER A N 1
ATOM 4168 C CA . SER A 1 522 ? 32.544 -6.710 -5.518 1.00 91.56 522 SER A CA 1
ATOM 4169 C C . SER A 1 522 ? 33.721 -6.786 -6.497 1.00 91.56 522 SER A C 1
ATOM 4171 O O . SER A 1 522 ? 34.858 -6.479 -6.135 1.00 91.56 522 SER A O 1
ATOM 4173 N N . VAL A 1 523 ? 33.444 -7.128 -7.757 1.00 91.12 523 VAL A N 1
ATOM 4174 C CA . VAL A 1 523 ? 34.444 -7.182 -8.830 1.00 91.12 523 VAL A CA 1
ATOM 4175 C C . VAL A 1 523 ? 34.937 -5.777 -9.191 1.00 91.12 523 VAL A C 1
ATOM 4177 O O . VAL A 1 523 ? 36.137 -5.576 -9.373 1.00 91.12 523 VAL A O 1
ATOM 4180 N N . GLY A 1 524 ? 34.042 -4.786 -9.222 1.00 93.81 524 GLY A N 1
ATOM 4181 C CA . GLY A 1 524 ? 34.393 -3.383 -9.436 1.00 93.81 524 GLY A CA 1
ATOM 4182 C C . GLY A 1 524 ? 35.331 -2.839 -8.359 1.00 93.81 524 GLY A C 1
ATOM 4183 O O . GLY A 1 524 ? 36.346 -2.230 -8.689 1.00 93.81 524 GLY A O 1
ATOM 4184 N N . LEU A 1 525 ? 35.059 -3.128 -7.082 1.00 93.75 525 LEU A N 1
ATOM 4185 C CA . LEU A 1 525 ? 35.931 -2.753 -5.964 1.00 93.75 525 LEU A CA 1
ATOM 4186 C C . LEU A 1 525 ? 37.303 -3.438 -6.037 1.00 93.75 525 LEU A C 1
ATOM 4188 O O . LEU A 1 525 ? 38.315 -2.802 -5.739 1.00 93.75 525 LEU A O 1
ATOM 4192 N N . LEU A 1 526 ? 37.364 -4.700 -6.477 1.00 94.12 526 LEU A N 1
ATOM 4193 C CA . LEU A 1 526 ? 38.629 -5.402 -6.706 1.00 94.12 526 LEU A CA 1
ATOM 4194 C C . LEU A 1 526 ? 39.455 -4.733 -7.815 1.00 94.12 526 LEU A C 1
ATOM 4196 O O . LEU A 1 526 ? 40.633 -4.444 -7.606 1.00 94.12 526 LEU A O 1
ATOM 4200 N N . PHE A 1 527 ? 38.859 -4.455 -8.979 1.00 92.44 527 PHE A N 1
ATOM 4201 C CA . PHE A 1 527 ? 39.563 -3.770 -10.068 1.00 92.44 527 PHE A CA 1
ATOM 4202 C C . PHE A 1 527 ? 39.957 -2.339 -9.696 1.00 92.44 527 PHE A C 1
ATOM 4204 O O . PHE A 1 527 ? 41.053 -1.905 -10.056 1.00 92.44 527 PHE A O 1
ATOM 4211 N N . LEU A 1 528 ? 39.137 -1.633 -8.914 1.00 92.50 528 LEU A N 1
ATOM 4212 C CA . LEU A 1 528 ? 39.479 -0.317 -8.382 1.00 92.50 528 LEU A CA 1
ATOM 4213 C C . LEU A 1 528 ? 40.701 -0.402 -7.460 1.00 92.50 528 LEU A C 1
ATOM 4215 O O . LEU A 1 528 ? 41.643 0.373 -7.617 1.00 92.50 528 LEU A O 1
ATOM 4219 N N . ALA A 1 529 ? 40.726 -1.374 -6.544 1.00 91.38 529 ALA A N 1
ATOM 4220 C CA . ALA A 1 529 ? 41.866 -1.608 -5.665 1.00 91.38 529 ALA A CA 1
ATOM 4221 C C . ALA A 1 529 ? 43.139 -1.950 -6.457 1.00 91.38 529 ALA A C 1
ATOM 4223 O O . ALA A 1 529 ? 44.201 -1.413 -6.153 1.00 91.38 529 ALA A O 1
ATOM 4224 N N . LEU A 1 530 ? 43.037 -2.774 -7.507 1.00 89.19 530 LEU A N 1
ATOM 4225 C CA . LEU A 1 530 ? 44.155 -3.082 -8.408 1.00 89.19 530 LEU A CA 1
ATOM 4226 C C . LEU A 1 530 ? 44.613 -1.860 -9.213 1.00 89.19 530 LEU A C 1
ATOM 4228 O O . LEU A 1 530 ? 45.812 -1.673 -9.403 1.00 89.19 530 LEU A O 1
ATOM 4232 N N . THR A 1 531 ? 43.683 -1.008 -9.652 1.00 87.75 531 THR A N 1
ATOM 4233 C CA . THR A 1 531 ? 43.986 0.245 -10.362 1.00 87.75 531 THR A CA 1
ATOM 4234 C C . THR A 1 531 ? 44.747 1.205 -9.451 1.00 87.75 531 THR A C 1
ATOM 4236 O O . THR A 1 531 ? 45.765 1.762 -9.859 1.00 87.75 531 THR A O 1
ATOM 4239 N N . ILE A 1 532 ? 44.297 1.360 -8.201 1.00 87.12 532 ILE A N 1
ATOM 4240 C CA . ILE A 1 532 ? 44.983 2.148 -7.169 1.00 87.12 532 ILE A CA 1
ATOM 4241 C C . ILE A 1 532 ? 46.364 1.546 -6.905 1.00 87.12 532 ILE A C 1
ATOM 4243 O O . ILE A 1 532 ? 47.365 2.246 -7.024 1.00 87.12 532 ILE A O 1
ATOM 4247 N N . TRP A 1 533 ? 46.443 0.243 -6.631 1.00 85.94 533 TRP A N 1
ATOM 4248 C CA . TRP A 1 533 ? 47.705 -0.461 -6.403 1.00 85.94 533 TRP A CA 1
ATOM 4249 C C . TRP A 1 533 ? 48.707 -0.231 -7.543 1.00 85.94 533 TRP A C 1
ATOM 4251 O O . TRP A 1 533 ? 49.830 0.176 -7.272 1.00 85.94 533 TRP A O 1
ATOM 4261 N N . ALA A 1 534 ? 48.284 -0.375 -8.803 1.00 80.75 534 ALA A N 1
ATOM 4262 C CA . ALA A 1 534 ? 49.110 -0.146 -9.991 1.00 80.75 534 ALA A CA 1
ATOM 4263 C C . ALA A 1 534 ? 49.466 1.333 -10.238 1.00 80.75 534 ALA A C 1
ATOM 4265 O O . ALA A 1 534 ? 50.343 1.623 -11.047 1.00 80.75 534 ALA A O 1
ATOM 4266 N N . SER A 1 535 ? 48.779 2.279 -9.596 1.00 81.38 535 SER A N 1
ATOM 4267 C CA . SER A 1 535 ? 49.025 3.721 -9.752 1.00 81.38 535 SER A CA 1
ATOM 4268 C C . SER A 1 535 ? 49.996 4.280 -8.715 1.00 81.38 535 SER A C 1
ATOM 4270 O O . SER A 1 535 ? 50.527 5.373 -8.907 1.00 81.38 535 SER A O 1
ATOM 4272 N N . PHE A 1 536 ? 50.252 3.547 -7.628 1.00 80.56 536 PHE A N 1
ATOM 4273 C CA . PHE A 1 536 ? 51.129 3.985 -6.548 1.00 80.56 536 PHE A CA 1
ATOM 4274 C C . PHE A 1 536 ? 52.355 3.067 -6.432 1.00 80.56 536 PHE A C 1
ATOM 4276 O O . PHE A 1 536 ? 52.272 2.011 -5.801 1.00 80.56 536 PHE A O 1
ATOM 4283 N N . PRO A 1 537 ? 53.530 3.500 -6.933 1.00 70.31 537 PRO A N 1
ATOM 4284 C CA . PRO A 1 537 ? 54.776 2.728 -6.870 1.00 70.31 537 PRO A CA 1
ATOM 4285 C C . PRO A 1 537 ? 55.180 2.261 -5.467 1.00 70.31 537 PRO A C 1
ATOM 4287 O O . PRO A 1 537 ? 55.814 1.219 -5.307 1.00 70.31 537 PRO A O 1
ATOM 4290 N N . ALA A 1 538 ? 54.765 3.003 -4.437 1.00 70.75 538 ALA A N 1
ATOM 4291 C CA . ALA A 1 538 ? 54.965 2.648 -3.035 1.00 70.75 538 ALA A CA 1
ATOM 4292 C C . ALA A 1 538 ? 54.256 1.342 -2.612 1.00 70.75 538 ALA A C 1
ATOM 4294 O O . ALA A 1 538 ? 54.659 0.740 -1.622 1.00 70.75 538 ALA A O 1
ATOM 4295 N N . LEU A 1 539 ? 53.218 0.903 -3.338 1.00 66.75 539 LEU A N 1
ATOM 4296 C CA . LEU A 1 539 ? 52.400 -0.269 -3.004 1.00 66.75 539 LEU A CA 1
ATOM 4297 C C . LEU A 1 539 ? 52.843 -1.561 -3.712 1.00 66.75 539 LEU A C 1
ATOM 4299 O O . LEU A 1 539 ? 52.524 -2.648 -3.231 1.00 66.75 539 LEU A O 1
ATOM 4303 N N . HIS A 1 540 ? 53.565 -1.472 -4.835 1.00 66.94 540 HIS A N 1
ATOM 4304 C CA . HIS A 1 540 ? 53.959 -2.639 -5.641 1.00 66.94 540 HIS A CA 1
ATOM 4305 C C . HIS A 1 540 ? 55.473 -2.894 -5.712 1.00 66.94 540 HIS A C 1
ATOM 4307 O O . HIS A 1 540 ? 55.895 -3.929 -6.224 1.00 66.94 540 HIS A O 1
ATOM 4313 N N . GLY A 1 541 ? 56.302 -1.984 -5.190 1.00 65.19 541 GLY A N 1
ATOM 4314 C CA . GLY A 1 541 ? 57.761 -2.114 -5.220 1.00 65.19 541 GLY A CA 1
ATOM 4315 C C . GLY A 1 541 ? 58.373 -1.860 -6.604 1.00 65.19 541 GLY A C 1
ATOM 4316 O O . GLY A 1 541 ? 57.679 -1.579 -7.582 1.00 65.19 541 GLY A O 1
ATOM 4317 N N . SER A 1 542 ? 59.701 -1.930 -6.691 1.00 57.44 542 SER A N 1
ATOM 4318 C CA . SER A 1 542 ? 60.499 -1.594 -7.878 1.00 57.44 542 SER A CA 1
ATOM 4319 C C . SER A 1 542 ? 60.489 -2.699 -8.946 1.00 57.44 542 SER A C 1
ATOM 4321 O O . SER A 1 542 ? 61.514 -3.303 -9.254 1.00 57.44 542 SER A O 1
ATOM 4323 N N . PHE A 1 543 ? 59.330 -2.956 -9.552 1.00 60.47 543 PHE A N 1
ATOM 4324 C CA . PHE A 1 543 ? 59.285 -3.631 -10.849 1.00 60.47 543 PHE A CA 1
ATOM 4325 C C . PHE A 1 543 ? 59.704 -2.643 -11.948 1.00 60.47 543 PHE A C 1
ATOM 4327 O O . PHE A 1 543 ? 59.145 -1.553 -12.060 1.00 60.47 543 PHE A O 1
ATOM 4334 N N . ALA A 1 544 ? 60.702 -3.008 -12.754 1.00 62.38 544 ALA A N 1
ATOM 4335 C CA . ALA A 1 544 ? 61.209 -2.184 -13.851 1.00 62.38 544 ALA A CA 1
ATOM 4336 C C . ALA A 1 544 ? 60.304 -2.295 -15.096 1.00 62.38 544 ALA A C 1
ATOM 4338 O O . ALA A 1 544 ? 60.678 -2.916 -16.089 1.00 62.38 544 ALA A O 1
ATOM 4339 N N . PHE A 1 545 ? 59.098 -1.729 -15.039 1.00 69.50 545 PHE A N 1
ATOM 4340 C CA . PHE A 1 545 ? 58.234 -1.569 -16.216 1.00 69.50 545 PHE A CA 1
ATOM 4341 C C . PHE A 1 545 ? 58.564 -0.265 -16.951 1.00 69.50 545 PHE A C 1
ATOM 4343 O O . PHE A 1 545 ? 58.973 0.713 -16.325 1.00 69.50 545 PHE A O 1
ATOM 4350 N N . LYS A 1 546 ? 58.353 -0.208 -18.274 1.00 80.38 546 LYS A N 1
ATOM 4351 C CA . LYS A 1 546 ? 58.309 1.089 -18.964 1.00 80.38 546 LYS A CA 1
ATOM 4352 C C . LYS A 1 546 ? 57.002 1.797 -18.599 1.00 80.38 546 LYS A C 1
ATOM 4354 O O . LYS A 1 546 ? 55.948 1.164 -18.576 1.00 80.38 546 LYS A O 1
ATOM 4359 N N . ASP A 1 547 ? 57.035 3.116 -18.418 1.00 79.69 547 ASP A N 1
ATOM 4360 C CA . ASP A 1 547 ? 55.843 3.922 -18.083 1.00 79.69 547 ASP A CA 1
ATOM 4361 C C . ASP A 1 547 ? 54.688 3.765 -19.087 1.00 79.69 547 ASP A C 1
ATOM 4363 O O . ASP A 1 547 ? 53.518 3.959 -18.758 1.00 79.69 547 ASP A O 1
ATOM 4367 N N . ALA A 1 548 ? 54.995 3.456 -20.347 1.00 81.44 548 ALA A N 1
ATOM 4368 C CA . ALA A 1 548 ? 53.987 3.188 -21.370 1.00 81.44 548 ALA A CA 1
ATOM 4369 C C . ALA A 1 548 ? 53.264 1.843 -21.143 1.00 81.44 548 ALA A C 1
ATOM 4371 O O . ALA A 1 548 ? 52.047 1.774 -21.303 1.00 81.44 548 ALA A O 1
ATOM 4372 N N . ASP A 1 549 ? 53.978 0.819 -20.671 1.00 86.19 549 ASP A N 1
ATOM 4373 C CA . ASP A 1 549 ? 53.431 -0.519 -20.404 1.00 86.19 549 ASP A CA 1
ATOM 4374 C C . ASP A 1 549 ? 52.499 -0.481 -19.190 1.00 86.19 549 ASP A C 1
ATOM 4376 O O . ASP A 1 549 ? 51.399 -1.035 -19.214 1.00 86.19 549 ASP A O 1
ATOM 4380 N N . LEU A 1 550 ? 52.909 0.259 -18.153 1.00 84.00 550 LEU A N 1
ATOM 4381 C CA . LEU A 1 550 ? 52.091 0.487 -16.967 1.00 84.00 550 LEU A CA 1
ATOM 4382 C C . LEU A 1 550 ? 50.795 1.233 -17.314 1.00 84.00 550 LEU A C 1
ATOM 4384 O O . LEU A 1 550 ? 49.724 0.854 -16.846 1.00 84.00 550 LEU A O 1
ATOM 4388 N N . ARG A 1 551 ? 50.863 2.247 -18.186 1.00 84.94 551 ARG A N 1
ATOM 4389 C CA . ARG A 1 551 ? 49.676 2.989 -18.642 1.00 84.94 551 ARG A CA 1
ATOM 4390 C C . ARG A 1 551 ? 48.725 2.134 -19.476 1.00 84.94 551 ARG A C 1
ATOM 4392 O O . ARG A 1 551 ? 47.511 2.249 -19.303 1.00 84.94 551 ARG A O 1
ATOM 4399 N N . ALA A 1 552 ? 49.238 1.257 -20.340 1.00 85.19 552 ALA A N 1
ATOM 4400 C CA . ALA A 1 552 ? 48.407 0.312 -21.090 1.00 85.19 552 ALA A CA 1
ATOM 4401 C C . ALA A 1 552 ? 47.657 -0.648 -20.147 1.00 85.19 552 ALA A C 1
ATOM 4403 O O . ALA A 1 552 ? 46.458 -0.882 -20.314 1.00 85.19 552 ALA A O 1
ATOM 4404 N N . PHE A 1 553 ? 48.334 -1.129 -19.102 1.00 85.75 553 PHE A N 1
ATOM 4405 C CA . PHE A 1 553 ? 47.733 -1.970 -18.068 1.00 85.75 553 PHE A CA 1
ATOM 4406 C C . PHE A 1 553 ? 46.687 -1.222 -17.218 1.00 85.75 553 PHE A C 1
ATOM 4408 O O . PHE A 1 553 ? 45.570 -1.707 -17.041 1.00 85.75 553 PHE A O 1
ATOM 4415 N N . GLN A 1 554 ? 46.999 -0.007 -16.755 1.00 87.31 554 GLN A N 1
ATOM 4416 C CA . GLN A 1 554 ? 46.070 0.849 -16.003 1.00 87.31 554 GLN A CA 1
ATOM 4417 C C . GLN A 1 554 ? 44.815 1.198 -16.814 1.00 87.31 554 GLN A C 1
ATOM 4419 O O . GLN A 1 554 ? 43.716 1.222 -16.265 1.00 87.31 554 GLN A O 1
ATOM 4424 N N . THR A 1 555 ? 44.959 1.422 -18.123 1.00 89.38 555 THR A N 1
ATOM 4425 C CA . THR A 1 555 ? 43.832 1.717 -19.022 1.00 89.38 555 THR A CA 1
ATOM 4426 C C . THR A 1 555 ? 42.839 0.554 -19.070 1.00 89.38 555 THR A C 1
ATOM 4428 O O . THR A 1 555 ? 41.627 0.771 -19.015 1.00 89.38 555 THR A O 1
ATOM 4431 N N . TYR A 1 556 ? 43.333 -0.688 -19.113 1.00 91.44 556 TYR A N 1
ATOM 4432 C CA . TYR A 1 556 ? 42.482 -1.875 -19.028 1.00 91.44 556 TYR A CA 1
ATOM 4433 C C . TYR A 1 556 ? 41.768 -1.972 -17.672 1.00 91.44 556 TYR A C 1
ATOM 4435 O O . TYR A 1 556 ? 40.541 -2.085 -17.642 1.00 91.44 556 TYR A O 1
ATOM 4443 N N . LEU A 1 557 ? 42.508 -1.861 -16.561 1.00 92.38 557 LEU A N 1
ATOM 4444 C CA . LEU A 1 557 ? 41.936 -1.951 -15.211 1.00 92.38 557 LEU A CA 1
ATOM 4445 C C . LEU A 1 557 ? 40.871 -0.876 -14.950 1.00 92.38 557 LEU A C 1
ATOM 4447 O O . LEU A 1 557 ? 39.830 -1.166 -14.354 1.00 92.38 557 LEU A O 1
ATOM 4451 N N . LEU A 1 558 ? 41.090 0.345 -15.443 1.00 92.19 558 LEU A N 1
ATOM 4452 C CA . LEU A 1 558 ? 40.117 1.428 -15.351 1.00 92.19 558 LEU A CA 1
ATOM 4453 C C . LEU A 1 558 ? 38.851 1.117 -16.162 1.00 92.19 558 LEU A C 1
ATOM 4455 O O . LEU A 1 558 ? 37.748 1.307 -15.656 1.00 92.19 558 LEU A O 1
ATOM 4459 N N . GLY A 1 559 ? 38.989 0.591 -17.384 1.00 93.38 559 GLY A N 1
ATOM 4460 C CA . GLY A 1 559 ? 37.843 0.169 -18.198 1.00 93.38 559 GLY A CA 1
ATOM 4461 C C . GLY A 1 559 ? 37.001 -0.916 -17.514 1.00 93.38 559 GLY A C 1
ATOM 4462 O O . GLY A 1 559 ? 35.778 -0.790 -17.448 1.00 93.38 559 GLY A O 1
ATOM 4463 N N . ALA A 1 560 ? 37.649 -1.925 -16.925 1.00 92.88 560 ALA A N 1
ATOM 4464 C CA . ALA A 1 560 ? 36.977 -2.979 -16.164 1.00 92.88 560 ALA A CA 1
ATOM 4465 C C . ALA A 1 560 ? 36.289 -2.440 -14.895 1.00 92.88 560 ALA A C 1
ATOM 4467 O O . ALA A 1 560 ? 35.151 -2.817 -14.597 1.00 92.88 560 ALA A O 1
ATOM 4468 N N . THR A 1 561 ? 36.947 -1.514 -14.185 1.00 94.81 561 THR A N 1
ATOM 4469 C CA . THR A 1 561 ? 36.391 -0.829 -13.007 1.00 94.81 561 THR A CA 1
ATOM 4470 C C . THR A 1 561 ? 35.121 -0.064 -13.369 1.00 94.81 561 THR A C 1
ATOM 4472 O O . THR A 1 561 ? 34.089 -0.260 -12.732 1.00 94.81 561 THR A O 1
ATOM 4475 N N . LEU A 1 562 ? 35.170 0.772 -14.411 1.00 94.19 562 LEU A N 1
ATOM 4476 C CA . LEU A 1 562 ? 34.027 1.580 -14.845 1.00 94.19 562 LEU A CA 1
ATOM 4477 C C . LEU A 1 562 ? 32.847 0.706 -15.279 1.00 94.19 562 LEU A C 1
ATOM 4479 O O . LEU A 1 562 ? 31.720 0.972 -14.876 1.00 94.19 562 LEU A O 1
ATOM 4483 N N . CYS A 1 563 ? 33.104 -0.371 -16.029 1.00 94.75 563 CYS A N 1
ATOM 4484 C CA . CYS A 1 563 ? 32.068 -1.324 -16.425 1.00 94.75 563 CYS A CA 1
ATOM 4485 C C . CYS A 1 563 ? 31.339 -1.930 -15.225 1.00 94.75 563 CYS A C 1
ATOM 4487 O O . CYS A 1 563 ? 30.112 -1.940 -15.187 1.00 94.75 563 CYS A O 1
ATOM 4489 N N . CYS A 1 564 ? 32.083 -2.414 -14.231 1.00 95.19 564 CYS A N 1
ATOM 4490 C CA . CYS A 1 564 ? 31.484 -3.071 -13.076 1.00 95.19 564 CYS A CA 1
ATOM 4491 C C . CYS A 1 564 ? 30.782 -2.073 -12.144 1.00 95.19 564 CYS A C 1
ATOM 4493 O O . CYS A 1 564 ? 29.680 -2.342 -11.677 1.00 95.19 564 CYS A O 1
ATOM 4495 N N . MET A 1 565 ? 31.383 -0.906 -11.897 1.00 95.00 565 MET A N 1
ATOM 4496 C CA . MET A 1 565 ? 30.809 0.099 -10.998 1.00 95.00 565 MET A CA 1
ATOM 4497 C C . MET A 1 565 ? 29.543 0.743 -11.577 1.00 95.00 565 MET A C 1
ATOM 4499 O O . MET A 1 565 ? 28.584 0.951 -10.837 1.00 95.00 565 MET A O 1
ATOM 4503 N N . PHE A 1 566 ? 29.505 1.028 -12.884 1.00 96.06 566 PHE A N 1
ATOM 4504 C CA . PHE A 1 566 ? 28.307 1.583 -13.522 1.00 96.06 566 PHE A CA 1
ATOM 4505 C C . PHE A 1 566 ? 27.166 0.566 -13.608 1.00 96.06 566 PHE A C 1
ATOM 4507 O O . PHE A 1 566 ? 26.029 0.938 -13.322 1.00 96.06 566 PHE A O 1
ATOM 4514 N N . SER A 1 567 ? 27.461 -0.708 -13.886 1.00 93.94 567 SER A N 1
ATOM 4515 C CA . SER A 1 567 ? 26.456 -1.778 -13.823 1.00 93.94 567 SER A CA 1
ATOM 4516 C C . SER A 1 567 ? 25.878 -1.936 -12.410 1.00 93.94 567 SER A C 1
ATOM 4518 O O . SER A 1 567 ? 24.662 -1.902 -12.218 1.00 93.94 567 SER A O 1
ATOM 4520 N N . ALA A 1 568 ? 26.738 -2.011 -11.385 1.00 93.88 568 ALA A N 1
ATOM 4521 C CA . ALA A 1 568 ? 26.298 -2.116 -9.992 1.00 93.88 568 ALA A CA 1
ATOM 4522 C C . ALA A 1 568 ? 25.420 -0.931 -9.567 1.00 93.88 568 ALA A C 1
ATOM 4524 O O . ALA A 1 568 ? 24.399 -1.117 -8.904 1.00 93.88 568 ALA A O 1
ATOM 4525 N N . PHE A 1 569 ? 25.803 0.283 -9.973 1.00 93.81 569 PHE A N 1
ATOM 4526 C CA . PHE A 1 569 ? 25.021 1.485 -9.719 1.00 93.81 569 PHE A CA 1
ATOM 4527 C C . PHE A 1 569 ? 23.654 1.418 -10.402 1.00 93.81 569 PHE A C 1
ATOM 4529 O O . PHE A 1 569 ? 22.648 1.637 -9.735 1.00 93.81 569 PHE A O 1
ATOM 4536 N N . TYR A 1 570 ? 23.603 1.050 -11.688 1.00 91.81 570 TYR A N 1
ATOM 4537 C CA . TYR A 1 570 ? 22.348 0.882 -12.422 1.00 91.81 570 TYR A CA 1
ATOM 4538 C C . TYR A 1 570 ? 21.405 -0.098 -11.718 1.00 91.81 570 TYR A C 1
ATOM 4540 O O . TYR A 1 570 ? 20.279 0.277 -11.406 1.00 91.81 570 TYR A O 1
ATOM 4548 N N . HIS A 1 571 ? 21.862 -1.310 -11.394 1.00 86.81 571 HIS A N 1
ATOM 4549 C CA . HIS A 1 571 ? 21.028 -2.312 -10.720 1.00 86.81 571 HIS A CA 1
ATOM 4550 C C . HIS A 1 571 ? 20.566 -1.882 -9.320 1.00 86.81 571 HIS A C 1
ATOM 4552 O O . HIS A 1 571 ? 19.507 -2.307 -8.871 1.00 86.81 571 HIS A O 1
ATOM 4558 N N . CYS A 1 572 ? 21.326 -1.018 -8.641 1.00 85.62 572 CYS A N 1
ATOM 4559 C CA . CYS A 1 572 ? 20.941 -0.464 -7.345 1.00 85.62 572 CYS A CA 1
ATOM 4560 C C . CYS A 1 572 ? 19.798 0.556 -7.460 1.00 85.62 572 CYS A C 1
ATOM 4562 O O . CYS A 1 572 ? 18.964 0.630 -6.563 1.00 85.62 572 CYS A O 1
ATOM 4564 N N . VAL A 1 573 ? 19.758 1.346 -8.540 1.00 79.88 573 VAL A N 1
ATOM 4565 C CA . VAL A 1 573 ? 18.812 2.468 -8.709 1.00 79.88 573 VAL A CA 1
ATOM 4566 C C . VAL A 1 573 ? 17.735 2.213 -9.768 1.00 79.88 573 VAL A C 1
ATOM 4568 O O . VAL A 1 573 ? 16.894 3.076 -10.010 1.00 79.88 573 VAL A O 1
ATOM 4571 N N . ASN A 1 574 ? 17.722 1.037 -10.403 1.00 72.62 574 ASN A N 1
ATOM 4572 C CA . ASN A 1 574 ? 16.794 0.722 -11.496 1.00 72.62 574 ASN A CA 1
ATOM 4573 C C . ASN A 1 574 ? 15.312 0.726 -11.075 1.00 72.62 574 ASN A C 1
ATOM 4575 O O . ASN A 1 574 ? 14.444 0.840 -11.939 1.00 72.62 574 ASN A O 1
ATOM 4579 N N . CYS A 1 575 ? 15.040 0.616 -9.772 1.00 55.44 575 CYS A N 1
ATOM 4580 C CA . CYS A 1 575 ? 13.719 0.631 -9.154 1.00 55.44 575 CYS A CA 1
ATOM 4581 C C . CYS A 1 575 ? 13.294 2.019 -8.649 1.00 55.44 575 CYS A C 1
ATOM 4583 O O . CYS A 1 575 ? 12.229 2.136 -8.052 1.00 55.44 575 CYS A O 1
AT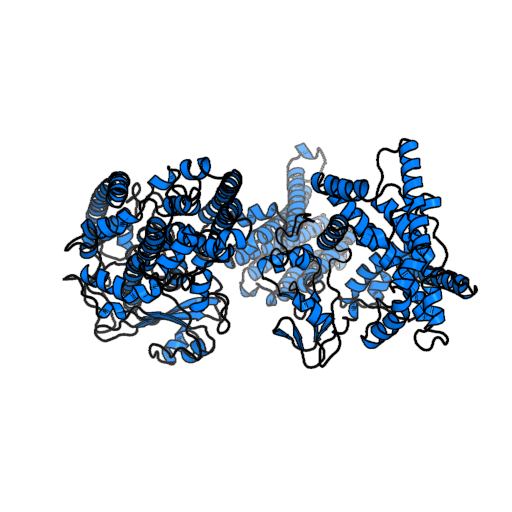OM 4585 N N . HIS A 1 576 ? 14.114 3.054 -8.869 1.00 65.50 576 HIS A N 1
ATOM 4586 C CA . HIS A 1 576 ? 13.845 4.412 -8.403 1.00 65.50 576 HIS A CA 1
ATOM 4587 C C . HIS A 1 576 ? 12.705 5.081 -9.181 1.00 65.50 576 HIS A C 1
ATOM 4589 O O . HIS A 1 576 ? 11.704 5.479 -8.601 1.00 65.50 576 HIS A O 1
ATOM 4595 N N . SER A 1 577 ? 12.887 5.247 -10.492 1.00 57.00 577 SER A N 1
ATOM 4596 C CA . SER A 1 577 ? 11.867 5.676 -11.454 1.00 57.00 577 SER A CA 1
ATOM 4597 C C . SER A 1 577 ? 12.291 5.243 -12.860 1.00 57.00 577 SER A C 1
ATOM 4599 O O . SER A 1 577 ? 13.453 4.877 -13.086 1.00 57.00 577 SER A O 1
ATOM 4601 N N . GLU A 1 578 ? 11.364 5.257 -13.819 1.00 57.09 578 GLU A N 1
ATOM 4602 C CA . GLU A 1 578 ? 11.653 4.817 -15.184 1.00 57.09 578 GLU A CA 1
ATOM 4603 C C . GLU A 1 578 ? 12.733 5.691 -15.840 1.00 57.09 578 GLU A C 1
ATOM 4605 O O . GLU A 1 578 ? 13.654 5.172 -16.480 1.00 57.09 578 GLU A O 1
ATOM 4610 N N . HIS A 1 579 ? 12.684 7.004 -15.625 1.00 58.09 579 HIS A N 1
ATOM 4611 C CA . HIS A 1 579 ? 13.693 7.928 -16.137 1.00 58.09 579 HIS A CA 1
ATOM 4612 C C . HIS A 1 579 ? 15.100 7.715 -15.551 1.00 58.09 579 HIS A C 1
ATOM 4614 O O . HIS A 1 579 ? 16.062 7.630 -16.326 1.00 58.09 579 HIS A O 1
ATOM 4620 N N . VAL A 1 580 ? 15.229 7.536 -14.226 1.00 70.00 580 VAL A N 1
ATOM 4621 C CA . VAL A 1 580 ? 16.517 7.214 -13.562 1.00 70.00 580 VAL A CA 1
ATOM 4622 C C . VAL A 1 580 ? 17.076 5.928 -14.149 1.00 70.00 580 VAL A C 1
ATOM 4624 O O . VAL A 1 580 ? 18.232 5.863 -14.567 1.00 70.00 580 VAL A O 1
ATOM 4627 N N . SER A 1 581 ? 16.224 4.904 -14.241 1.00 74.75 581 SER A N 1
ATOM 4628 C CA . SER A 1 581 ? 16.579 3.603 -14.791 1.00 74.75 581 SER A CA 1
ATOM 4629 C C . SER A 1 581 ? 17.112 3.747 -16.219 1.00 74.75 581 SER A C 1
ATOM 4631 O O . SER A 1 581 ? 18.205 3.271 -16.517 1.00 74.75 581 SER A O 1
ATOM 4633 N N . ARG A 1 582 ? 16.424 4.491 -17.094 1.00 76.31 582 ARG A N 1
ATOM 4634 C CA . ARG A 1 582 ? 16.866 4.730 -18.480 1.00 76.31 582 ARG A CA 1
ATOM 4635 C C . ARG A 1 582 ? 18.188 5.500 -18.560 1.00 76.31 582 ARG A C 1
ATOM 4637 O O . ARG A 1 582 ? 19.038 5.145 -19.373 1.00 76.31 582 ARG A O 1
ATOM 4644 N N . ARG A 1 583 ? 18.408 6.526 -17.730 1.00 81.81 583 ARG A N 1
ATOM 4645 C CA . ARG A 1 583 ? 19.665 7.301 -17.719 1.00 81.81 583 ARG A CA 1
ATOM 4646 C C . ARG A 1 583 ? 20.840 6.504 -17.165 1.00 81.81 583 ARG A C 1
ATOM 4648 O O . ARG A 1 583 ? 21.908 6.482 -17.776 1.00 81.81 583 ARG A O 1
ATOM 4655 N N . CYS A 1 584 ? 20.650 5.820 -16.043 1.00 85.19 584 CYS A N 1
ATOM 4656 C CA . CYS A 1 584 ? 21.677 4.982 -15.434 1.00 85.19 584 CYS A CA 1
ATOM 4657 C C . CYS A 1 584 ? 21.997 3.754 -16.297 1.00 85.19 584 CYS A C 1
ATOM 4659 O O . CYS A 1 584 ? 23.148 3.329 -16.342 1.00 85.19 584 CYS A O 1
ATOM 4661 N N . LEU A 1 585 ? 21.036 3.264 -17.083 1.00 87.31 585 LEU A N 1
ATOM 4662 C CA . LEU A 1 585 ? 21.277 2.257 -18.115 1.00 87.31 585 LEU A CA 1
ATOM 4663 C C . LEU A 1 585 ? 22.249 2.757 -19.200 1.00 87.31 585 LEU A C 1
ATOM 4665 O O . LEU A 1 585 ? 23.076 1.987 -19.685 1.00 87.31 585 LEU A O 1
ATOM 4669 N N . LYS A 1 586 ? 22.226 4.053 -19.557 1.00 92.44 586 LYS A N 1
ATOM 4670 C CA . LYS A 1 586 ? 23.224 4.628 -20.482 1.00 92.44 586 LYS A CA 1
ATOM 4671 C C . LYS A 1 586 ? 24.628 4.663 -19.875 1.00 92.44 586 LYS A C 1
ATOM 4673 O O . LYS A 1 586 ? 25.603 4.487 -20.605 1.00 92.44 586 LYS A O 1
ATOM 4678 N N . LEU A 1 587 ? 24.745 4.868 -18.561 1.00 90.75 587 LEU A N 1
ATOM 4679 C CA . LEU A 1 587 ? 26.030 4.766 -17.857 1.00 90.75 587 LEU A CA 1
ATOM 4680 C C . LEU A 1 587 ? 26.550 3.327 -17.867 1.00 90.75 587 LEU A C 1
ATOM 4682 O O . LEU A 1 587 ? 27.735 3.114 -18.112 1.00 90.75 587 LEU A O 1
ATOM 4686 N N . ASP A 1 588 ? 25.675 2.340 -17.693 1.00 92.56 588 ASP A N 1
ATOM 4687 C CA . ASP A 1 588 ? 26.047 0.930 -17.834 1.00 92.56 588 ASP A CA 1
ATOM 4688 C C . ASP A 1 588 ? 26.551 0.617 -19.263 1.00 92.56 588 ASP A C 1
ATOM 4690 O O . ASP A 1 588 ? 27.634 0.056 -19.451 1.00 92.56 588 ASP A O 1
ATOM 4694 N N . TYR A 1 589 ? 25.864 1.119 -20.300 1.00 92.81 589 TYR A N 1
ATOM 4695 C CA . TYR A 1 589 ? 26.322 0.999 -21.695 1.00 92.81 589 TYR A CA 1
ATOM 4696 C C . TYR A 1 589 ? 27.692 1.643 -21.939 1.00 92.81 589 TYR A C 1
ATOM 4698 O O . TYR A 1 589 ? 28.523 1.064 -22.647 1.00 92.81 589 TYR A O 1
ATOM 4706 N N . LEU A 1 590 ? 27.945 2.815 -21.347 1.00 93.62 590 LEU A N 1
ATOM 4707 C CA . LEU A 1 590 ? 29.254 3.470 -21.387 1.00 93.62 590 LEU A CA 1
ATOM 4708 C C . LEU A 1 590 ? 30.331 2.580 -20.763 1.00 93.62 590 LEU A C 1
ATOM 4710 O O . LEU A 1 590 ? 31.405 2.416 -21.337 1.00 93.62 590 LEU A O 1
ATOM 4714 N N . GLY A 1 591 ? 30.033 1.984 -19.608 1.00 93.56 591 GLY A N 1
ATOM 4715 C CA . GLY A 1 591 ? 30.926 1.065 -18.913 1.00 93.56 591 GLY A CA 1
ATOM 4716 C C . GLY A 1 591 ? 31.345 -0.116 -19.794 1.00 93.56 591 GLY A C 1
ATOM 4717 O O . GLY A 1 591 ? 32.540 -0.385 -19.942 1.00 93.56 591 GLY A O 1
ATOM 4718 N N . ILE A 1 592 ? 30.378 -0.765 -20.452 1.00 92.38 592 ILE A N 1
ATOM 4719 C CA . ILE A 1 592 ? 30.626 -1.876 -21.385 1.00 92.38 592 ILE A CA 1
ATOM 4720 C C . ILE A 1 592 ? 31.497 -1.420 -22.565 1.00 92.38 592 ILE A C 1
ATOM 4722 O O . ILE A 1 592 ? 32.494 -2.073 -22.889 1.00 92.38 592 ILE A O 1
ATOM 4726 N N . ALA A 1 593 ? 31.167 -0.284 -23.190 1.00 93.44 593 ALA A N 1
ATOM 4727 C CA . ALA A 1 593 ? 31.929 0.257 -24.316 1.00 93.44 593 ALA A CA 1
ATOM 4728 C C . ALA A 1 593 ? 33.381 0.589 -23.926 1.00 93.44 593 ALA A C 1
ATOM 4730 O O . ALA A 1 593 ? 34.312 0.228 -24.653 1.00 93.44 593 ALA A O 1
ATOM 4731 N N . CYS A 1 594 ? 33.592 1.213 -22.763 1.00 94.06 594 CYS A N 1
ATOM 4732 C CA . CYS A 1 594 ? 34.916 1.521 -22.223 1.00 94.06 594 CYS A CA 1
ATOM 4733 C C . CYS A 1 594 ? 35.756 0.260 -22.003 1.00 94.06 594 CYS A C 1
ATOM 4735 O O . CYS A 1 594 ? 36.926 0.243 -22.378 1.00 94.06 594 CYS A O 1
ATOM 4737 N N . ASN A 1 595 ? 35.169 -0.804 -21.449 1.00 94.12 595 ASN A N 1
ATOM 4738 C CA . ASN A 1 595 ? 35.882 -2.052 -21.179 1.00 94.12 595 ASN A CA 1
ATOM 4739 C C . ASN A 1 595 ? 36.272 -2.817 -22.455 1.00 94.12 595 ASN A C 1
ATOM 4741 O O . ASN A 1 595 ? 37.395 -3.311 -22.569 1.00 94.12 595 ASN A O 1
ATOM 4745 N N . ILE A 1 596 ? 35.380 -2.886 -23.452 1.00 92.75 596 ILE A N 1
ATOM 4746 C CA . ILE A 1 596 ? 35.709 -3.504 -24.750 1.00 92.75 596 ILE A CA 1
ATOM 4747 C C . ILE A 1 596 ? 36.813 -2.696 -25.447 1.00 92.75 596 ILE A C 1
ATOM 4749 O O . ILE A 1 596 ? 37.776 -3.269 -25.960 1.00 92.75 596 ILE A O 1
ATOM 4753 N N . THR A 1 597 ? 36.708 -1.366 -25.424 1.00 94.56 597 THR A N 1
ATOM 4754 C CA . THR A 1 597 ? 37.691 -0.464 -26.042 1.00 94.56 597 THR A CA 1
ATOM 4755 C C . THR A 1 597 ? 39.061 -0.596 -25.371 1.00 94.56 597 THR A C 1
ATOM 4757 O O . THR A 1 597 ? 40.055 -0.807 -26.063 1.00 94.56 597 THR A O 1
ATOM 4760 N N . SER A 1 598 ? 39.134 -0.544 -24.035 1.00 93.75 598 SER A N 1
ATOM 4761 C CA . SER A 1 598 ? 40.401 -0.666 -23.299 1.00 93.75 598 SER A CA 1
ATOM 4762 C C . SER A 1 598 ? 41.057 -2.038 -23.481 1.00 93.75 598 SER A C 1
ATOM 4764 O O . SER A 1 598 ? 42.279 -2.116 -23.595 1.00 93.75 598 SER A O 1
ATOM 4766 N N . THR A 1 599 ? 40.254 -3.101 -23.595 1.00 91.88 599 THR A N 1
ATOM 4767 C CA . THR A 1 599 ? 40.710 -4.457 -23.942 1.00 91.88 599 THR A CA 1
ATOM 4768 C C . THR A 1 599 ? 41.349 -4.508 -25.330 1.00 91.88 599 THR A C 1
ATOM 4770 O O . THR A 1 599 ? 42.432 -5.062 -25.505 1.00 91.88 599 THR A O 1
ATOM 4773 N N . CYS A 1 600 ? 40.697 -3.924 -26.338 1.00 92.38 600 CYS A N 1
ATOM 4774 C CA . CYS A 1 600 ? 41.226 -3.926 -27.701 1.00 92.38 600 CYS A CA 1
ATOM 4775 C C . CYS A 1 600 ? 42.513 -3.091 -27.802 1.00 92.38 600 CYS A C 1
ATOM 4777 O O . CYS A 1 600 ? 43.451 -3.477 -28.503 1.00 92.38 600 CYS A O 1
ATOM 4779 N N . ILE A 1 601 ? 42.585 -1.973 -27.071 1.00 92.44 601 ILE A N 1
ATOM 4780 C CA . ILE A 1 601 ? 43.775 -1.116 -27.001 1.00 92.44 601 ILE A CA 1
ATOM 4781 C C . ILE A 1 601 ? 44.953 -1.863 -26.375 1.00 92.44 601 ILE A C 1
ATOM 4783 O O . ILE A 1 601 ? 46.041 -1.843 -26.948 1.00 92.44 601 ILE A O 1
ATOM 4787 N N . SER A 1 602 ? 44.755 -2.537 -25.238 1.00 89.69 602 SER A N 1
ATOM 4788 C CA . SER A 1 602 ? 45.840 -3.256 -24.563 1.00 89.69 602 SER A CA 1
ATOM 4789 C C . SER A 1 602 ? 46.374 -4.406 -25.422 1.00 89.69 602 SER A C 1
ATOM 4791 O O . SER A 1 602 ? 47.586 -4.508 -25.608 1.00 89.69 602 SER A O 1
ATOM 4793 N N . ALA A 1 603 ? 45.494 -5.202 -26.041 1.00 89.00 603 ALA A N 1
ATOM 4794 C CA . ALA A 1 603 ? 45.893 -6.269 -26.962 1.00 89.00 603 ALA A CA 1
ATOM 4795 C C . ALA A 1 603 ? 46.665 -5.737 -28.185 1.00 89.00 603 ALA A C 1
ATOM 4797 O O . ALA A 1 603 ? 47.664 -6.326 -28.594 1.00 89.00 603 ALA A O 1
ATOM 4798 N N . THR A 1 604 ? 46.244 -4.598 -28.745 1.00 92.19 604 THR A N 1
ATOM 4799 C CA . THR A 1 604 ? 46.915 -3.958 -29.891 1.00 92.19 604 THR A CA 1
ATOM 4800 C C . THR A 1 604 ? 48.283 -3.393 -29.513 1.00 92.19 604 THR A C 1
ATOM 4802 O O . THR A 1 604 ? 49.244 -3.568 -30.261 1.00 92.19 604 THR A O 1
ATOM 4805 N N . TYR A 1 605 ? 48.383 -2.738 -28.352 1.00 92.62 605 TYR A N 1
ATOM 4806 C CA . TYR A 1 605 ? 49.626 -2.152 -27.851 1.00 92.62 605 TYR A CA 1
ATOM 4807 C C . TYR A 1 605 ? 50.708 -3.217 -27.640 1.00 92.62 605 TYR A C 1
ATOM 4809 O O . TYR A 1 605 ? 51.823 -3.061 -28.132 1.00 92.62 605 TYR A O 1
ATOM 4817 N N . PHE A 1 606 ? 50.378 -4.317 -26.955 1.00 89.50 606 PHE A N 1
ATOM 4818 C CA . PHE A 1 606 ? 51.333 -5.406 -26.728 1.00 89.50 606 PHE A CA 1
ATOM 4819 C C . PHE A 1 606 ? 51.570 -6.255 -27.988 1.00 89.50 606 PHE A C 1
ATOM 4821 O O . PHE A 1 606 ? 52.690 -6.696 -28.227 1.00 89.50 606 PHE A O 1
ATOM 4828 N N . GLY A 1 607 ? 50.556 -6.419 -28.842 1.00 89.75 607 GLY A N 1
ATOM 4829 C CA . GLY A 1 607 ? 50.664 -7.158 -30.101 1.00 89.75 607 GLY A CA 1
ATOM 4830 C C . GLY A 1 607 ? 51.585 -6.525 -31.138 1.00 89.75 607 GLY A C 1
ATOM 4831 O O . GLY A 1 607 ? 52.309 -7.227 -31.841 1.00 89.75 607 GLY A O 1
ATOM 4832 N N . LEU A 1 608 ? 51.591 -5.194 -31.207 1.00 91.69 608 LEU A N 1
ATOM 4833 C CA . LEU A 1 608 ? 52.416 -4.405 -32.124 1.00 91.69 608 LEU A CA 1
ATOM 4834 C C . LEU A 1 608 ? 53.498 -3.619 -31.375 1.00 91.69 608 LEU A C 1
ATOM 4836 O O . LEU A 1 608 ? 53.877 -2.528 -31.796 1.00 91.69 608 LEU A O 1
ATOM 4840 N N . TYR A 1 609 ? 54.000 -4.174 -30.270 1.00 88.88 609 TYR A N 1
ATOM 4841 C CA . TYR A 1 609 ? 54.917 -3.494 -29.353 1.00 88.88 609 TYR A CA 1
ATOM 4842 C C . TYR A 1 609 ? 56.165 -2.911 -30.037 1.00 88.88 609 TYR A C 1
ATOM 4844 O O . TYR A 1 609 ? 56.621 -1.820 -29.701 1.00 88.88 609 TYR A O 1
ATOM 4852 N N . GLU A 1 610 ? 56.700 -3.621 -31.034 1.00 87.00 610 GLU A N 1
ATOM 4853 C CA . GLU A 1 610 ? 57.881 -3.204 -31.804 1.00 87.00 610 GLU A CA 1
ATOM 4854 C C . GLU A 1 610 ? 57.554 -2.230 -32.955 1.00 87.00 610 GLU A C 1
ATOM 4856 O O . GLU A 1 610 ? 58.459 -1.690 -33.586 1.00 87.00 610 GLU A O 1
ATOM 4861 N N . GLN A 1 611 ? 56.270 -1.977 -33.229 1.00 89.88 611 GLN A N 1
ATOM 4862 C CA . GLN A 1 611 ? 55.761 -1.204 -34.369 1.00 89.88 611 GLN A CA 1
ATOM 4863 C C . GLN A 1 611 ? 54.850 -0.064 -33.891 1.00 89.88 611 GLN A C 1
ATOM 4865 O O . GLN A 1 611 ? 53.652 -0.023 -34.183 1.00 89.88 611 GLN A O 1
ATOM 4870 N N . ALA A 1 612 ? 55.425 0.883 -33.146 1.00 86.44 612 ALA A N 1
ATOM 4871 C CA . ALA A 1 612 ? 54.681 1.927 -32.436 1.00 86.44 612 ALA A CA 1
ATOM 4872 C C . ALA A 1 612 ? 53.752 2.774 -33.330 1.00 86.44 612 ALA A C 1
ATOM 4874 O O . ALA A 1 612 ? 52.631 3.081 -32.926 1.00 86.44 612 ALA A O 1
ATOM 4875 N N . GLU A 1 613 ? 54.173 3.137 -34.548 1.00 90.31 613 GLU A N 1
ATOM 4876 C CA . GLU A 1 613 ? 53.321 3.913 -35.467 1.00 90.31 613 GLU A CA 1
ATOM 4877 C C . GLU A 1 613 ? 52.083 3.125 -35.906 1.00 90.31 613 GLU A C 1
ATOM 4879 O O . GLU A 1 613 ? 50.971 3.657 -35.917 1.00 90.31 613 GLU A O 1
ATOM 4884 N N . LEU A 1 614 ? 52.261 1.834 -36.200 1.00 91.81 614 LEU A N 1
ATOM 4885 C CA . LEU A 1 614 ? 51.171 0.953 -36.601 1.00 91.81 614 LEU A CA 1
ATOM 4886 C C . LEU A 1 614 ? 50.226 0.661 -35.425 1.00 91.81 614 LEU A C 1
ATOM 4888 O O . LEU A 1 614 ? 49.009 0.666 -35.602 1.00 91.81 614 LEU A O 1
ATOM 4892 N N . ALA A 1 615 ? 50.767 0.469 -34.218 1.00 91.69 615 ALA A N 1
ATOM 4893 C CA . ALA A 1 615 ? 49.973 0.293 -33.004 1.00 91.69 615 ALA A CA 1
ATOM 4894 C C . ALA A 1 615 ? 49.098 1.527 -32.726 1.00 91.69 615 ALA A C 1
ATOM 4896 O O . ALA A 1 615 ? 47.890 1.399 -32.521 1.00 91.69 615 ALA A O 1
ATOM 4897 N N . ASN A 1 616 ? 49.680 2.729 -32.803 1.00 92.69 616 ASN A N 1
ATOM 4898 C CA . ASN A 1 616 ? 48.962 3.991 -32.608 1.00 92.69 616 ASN A CA 1
ATOM 4899 C C . ASN A 1 616 ? 47.852 4.200 -33.647 1.00 92.69 616 ASN A C 1
ATOM 4901 O O . ASN A 1 616 ? 46.768 4.668 -33.298 1.00 92.69 616 ASN A O 1
ATOM 4905 N N . PHE A 1 617 ? 48.092 3.817 -34.905 1.00 95.00 617 PHE A N 1
ATOM 4906 C CA . PHE A 1 617 ? 47.081 3.870 -35.961 1.00 95.00 617 PHE A CA 1
ATOM 4907 C C . PHE A 1 617 ? 45.852 3.009 -35.625 1.00 95.00 617 PHE A C 1
ATOM 4909 O O . PHE A 1 617 ? 44.722 3.501 -35.663 1.00 95.00 617 PHE A O 1
ATOM 4916 N N . TYR A 1 618 ? 46.054 1.748 -35.230 1.00 95.12 618 TYR A N 1
ATOM 4917 C CA . TYR A 1 618 ? 44.947 0.864 -34.852 1.00 95.12 618 TYR A CA 1
ATOM 4918 C C . TYR A 1 618 ? 44.245 1.300 -33.565 1.00 95.12 618 TYR A C 1
ATOM 4920 O O . TYR A 1 618 ? 43.017 1.263 -33.502 1.00 95.12 618 TYR A O 1
ATOM 4928 N N . ILE A 1 619 ? 44.992 1.773 -32.565 1.00 94.81 619 ILE A N 1
ATOM 4929 C CA . ILE A 1 619 ? 44.426 2.314 -31.321 1.00 94.81 619 ILE A CA 1
ATOM 4930 C C . ILE A 1 619 ? 43.508 3.511 -31.612 1.00 94.81 619 ILE A C 1
ATOM 4932 O O . ILE A 1 619 ? 42.414 3.587 -31.052 1.00 94.81 619 ILE A O 1
ATOM 4936 N N . ALA A 1 620 ? 43.895 4.411 -32.523 1.00 94.56 620 ALA A N 1
ATOM 4937 C CA . ALA A 1 620 ? 43.059 5.546 -32.916 1.00 94.56 620 ALA A CA 1
ATOM 4938 C C . ALA A 1 620 ? 41.738 5.098 -33.572 1.00 94.56 620 ALA A C 1
ATOM 4940 O O . ALA A 1 620 ? 40.678 5.648 -33.268 1.00 94.56 620 ALA A O 1
ATOM 4941 N N . ILE A 1 621 ? 41.783 4.065 -34.420 1.00 94.56 621 ILE A N 1
ATOM 4942 C CA . ILE A 1 621 ? 40.585 3.470 -35.033 1.00 94.56 621 ILE A CA 1
ATOM 4943 C C . ILE A 1 621 ? 39.678 2.844 -33.968 1.00 94.56 621 ILE A C 1
ATOM 4945 O O . ILE A 1 621 ? 38.469 3.072 -33.986 1.00 94.56 621 ILE A O 1
ATOM 4949 N N . ILE A 1 622 ? 40.245 2.084 -33.029 1.00 95.25 622 ILE A N 1
ATOM 4950 C CA . ILE A 1 622 ? 39.504 1.434 -31.939 1.00 95.25 622 ILE A CA 1
ATOM 4951 C C . ILE A 1 622 ? 38.805 2.482 -31.059 1.00 95.25 622 ILE A C 1
ATOM 4953 O O . ILE A 1 622 ? 37.622 2.332 -30.754 1.00 95.25 622 ILE A O 1
ATOM 4957 N N . LEU A 1 623 ? 39.491 3.577 -30.712 1.00 94.44 623 LEU A N 1
ATOM 4958 C CA . LEU A 1 623 ? 38.904 4.697 -29.966 1.00 94.44 623 LEU A CA 1
ATOM 4959 C C . LEU A 1 623 ? 37.745 5.355 -30.728 1.00 94.44 623 LEU A C 1
ATOM 4961 O O . LEU A 1 623 ? 36.693 5.613 -30.142 1.00 94.44 623 LEU A O 1
ATOM 4965 N N . ALA A 1 624 ? 37.906 5.587 -32.034 1.00 94.12 624 ALA A N 1
ATOM 4966 C CA . ALA A 1 624 ? 36.842 6.135 -32.873 1.00 94.12 624 ALA A CA 1
ATOM 4967 C C . ALA A 1 624 ? 35.625 5.195 -32.945 1.00 94.12 624 ALA A C 1
ATOM 4969 O O . ALA A 1 624 ? 34.486 5.653 -32.845 1.00 94.12 624 ALA A O 1
ATOM 4970 N N . CYS A 1 625 ? 35.852 3.881 -33.052 1.00 94.00 625 CYS A N 1
ATOM 4971 C CA . CYS A 1 625 ? 34.788 2.877 -33.020 1.00 94.00 625 CYS A CA 1
ATOM 4972 C C . CYS A 1 625 ? 34.066 2.858 -31.665 1.00 94.00 625 CYS A C 1
ATOM 4974 O O . CYS A 1 625 ? 32.838 2.816 -31.635 1.00 94.00 625 CYS A O 1
ATOM 4976 N N . GLY A 1 626 ? 34.805 2.933 -30.552 1.00 94.06 626 GLY A N 1
ATOM 4977 C CA . GLY A 1 626 ? 34.233 2.979 -29.203 1.00 94.06 626 GLY A CA 1
ATOM 4978 C C . GLY A 1 626 ? 33.326 4.193 -28.996 1.00 94.06 626 GLY A C 1
ATOM 4979 O O . GLY A 1 626 ? 32.202 4.049 -28.514 1.00 94.06 626 GLY A O 1
ATOM 4980 N N . LEU A 1 627 ? 33.768 5.374 -29.444 1.00 94.19 627 LEU A N 1
ATOM 4981 C CA . LEU A 1 627 ? 32.967 6.603 -29.413 1.00 94.19 627 LEU A CA 1
ATOM 4982 C C . LEU A 1 627 ? 31.716 6.505 -30.294 1.00 94.19 627 LEU A C 1
ATOM 4984 O O . LEU A 1 627 ? 30.634 6.886 -29.853 1.00 94.19 627 LEU A O 1
ATOM 4988 N N . ALA A 1 628 ? 31.842 5.970 -31.512 1.00 93.69 628 ALA A N 1
ATOM 4989 C CA . ALA A 1 628 ? 30.712 5.804 -32.424 1.00 93.69 628 ALA A CA 1
ATOM 4990 C C . ALA A 1 628 ? 29.654 4.836 -31.868 1.00 93.69 628 ALA A C 1
ATOM 4992 O O . ALA A 1 628 ? 28.458 5.113 -31.950 1.00 93.69 628 ALA A O 1
ATOM 4993 N N . VAL A 1 629 ? 30.085 3.725 -31.263 1.00 94.00 629 VAL A N 1
ATOM 4994 C CA . VAL A 1 629 ? 29.187 2.750 -30.626 1.00 94.00 629 VAL A CA 1
ATOM 4995 C C . VAL A 1 629 ? 28.497 3.359 -29.413 1.00 94.00 629 VAL A C 1
ATOM 4997 O O . VAL A 1 629 ? 27.283 3.224 -29.291 1.00 94.00 629 VAL A O 1
ATOM 5000 N N . PHE A 1 630 ? 29.222 4.076 -28.549 1.00 92.62 630 PHE A N 1
ATOM 5001 C CA . PHE A 1 630 ? 28.590 4.756 -27.420 1.00 92.62 630 PHE A CA 1
ATOM 5002 C C . PHE A 1 630 ? 27.572 5.804 -27.887 1.00 92.62 630 PHE A C 1
ATOM 5004 O O . PHE A 1 630 ? 26.454 5.834 -27.381 1.00 92.62 630 PHE A O 1
ATOM 5011 N N . TRP A 1 631 ? 27.911 6.598 -28.907 1.00 93.31 631 TRP A N 1
ATOM 5012 C CA . TRP A 1 631 ? 26.994 7.578 -29.488 1.00 93.31 631 TRP A CA 1
ATOM 5013 C C . TRP A 1 631 ? 25.721 6.925 -30.046 1.00 93.31 631 TRP A C 1
ATOM 5015 O O . TRP A 1 631 ? 24.624 7.404 -29.777 1.00 93.31 631 TRP A O 1
ATOM 5025 N N . ALA A 1 632 ? 25.844 5.784 -30.732 1.00 91.25 632 ALA A N 1
ATOM 5026 C CA . ALA A 1 632 ? 24.692 5.016 -31.210 1.00 91.25 632 ALA A CA 1
ATOM 5027 C C . ALA A 1 632 ? 23.812 4.468 -30.068 1.00 91.25 632 ALA A C 1
ATOM 5029 O O . ALA A 1 632 ? 22.607 4.308 -30.239 1.00 91.25 632 ALA A O 1
ATOM 5030 N N . LEU A 1 633 ? 24.396 4.184 -28.900 1.00 91.19 633 LEU A N 1
ATOM 5031 C CA . LEU A 1 633 ? 23.683 3.673 -27.725 1.00 91.19 633 LEU A CA 1
ATOM 5032 C C . LEU A 1 633 ? 23.022 4.771 -26.877 1.00 91.19 633 LEU A C 1
ATOM 5034 O O . LEU A 1 633 ? 22.177 4.452 -26.036 1.00 91.19 633 LEU A O 1
ATOM 5038 N N . LEU A 1 634 ? 23.356 6.049 -27.095 1.00 89.19 634 LEU A N 1
ATOM 5039 C CA . LEU A 1 634 ? 22.649 7.177 -26.473 1.00 89.19 634 LEU A CA 1
ATOM 5040 C C . LEU A 1 634 ? 21.228 7.342 -27.022 1.00 89.19 634 LEU A C 1
ATOM 5042 O O . LEU A 1 634 ? 20.369 7.869 -26.316 1.00 89.19 634 LEU A O 1
ATOM 5046 N N . ASP A 1 635 ? 20.966 6.859 -28.238 1.00 88.44 635 ASP A N 1
ATOM 5047 C CA . ASP A 1 635 ? 19.641 6.916 -28.848 1.00 88.44 635 ASP A CA 1
ATOM 5048 C C . ASP A 1 635 ? 18.616 6.105 -28.017 1.00 88.44 635 ASP A C 1
ATOM 5050 O O . ASP A 1 635 ? 18.878 4.947 -27.667 1.00 88.44 635 ASP A O 1
ATOM 5054 N N . PRO A 1 636 ? 17.443 6.670 -27.673 1.00 80.69 636 PRO A N 1
ATOM 5055 C CA . PRO A 1 636 ? 16.396 5.956 -26.935 1.00 80.69 636 PRO A CA 1
ATOM 5056 C C . PRO A 1 636 ? 15.874 4.694 -27.642 1.00 80.69 636 PRO A C 1
ATOM 5058 O O . PRO A 1 636 ? 15.437 3.749 -26.989 1.00 80.69 636 PRO A O 1
ATOM 5061 N N . SER A 1 637 ? 15.944 4.621 -28.976 1.00 83.56 637 SER A N 1
ATOM 5062 C CA . SER A 1 637 ? 15.552 3.426 -29.740 1.00 83.56 637 SER A CA 1
ATOM 5063 C C . SER A 1 637 ? 16.455 2.216 -29.472 1.00 83.56 637 SER A C 1
ATOM 5065 O O . SER A 1 637 ? 16.059 1.078 -29.741 1.00 83.56 637 SER A O 1
ATOM 5067 N N . ALA A 1 638 ? 17.641 2.441 -28.897 1.00 82.56 638 ALA A N 1
ATOM 5068 C CA . ALA A 1 638 ? 18.544 1.390 -28.459 1.00 82.56 638 ALA A CA 1
ATOM 5069 C C . ALA A 1 638 ? 18.147 0.773 -27.103 1.00 82.56 638 ALA A C 1
ATOM 5071 O O . ALA A 1 638 ? 18.801 -0.183 -26.680 1.00 82.56 638 ALA A O 1
ATOM 5072 N N . ASP A 1 639 ? 17.089 1.254 -26.436 1.00 81.19 639 ASP A N 1
ATOM 5073 C CA . ASP A 1 639 ? 16.659 0.790 -25.111 1.00 81.19 639 ASP A CA 1
ATOM 5074 C C . ASP A 1 639 ? 15.677 -0.395 -25.145 1.00 81.19 639 ASP A C 1
ATOM 5076 O O . ASP A 1 639 ? 15.109 -0.792 -26.165 1.00 81.19 639 ASP A O 1
ATOM 5080 N N . GLY A 1 640 ? 15.498 -1.019 -23.979 1.00 70.88 640 GLY A N 1
ATOM 5081 C CA . GLY A 1 640 ? 14.496 -2.059 -23.767 1.00 70.88 640 GLY A CA 1
ATOM 5082 C C . GLY A 1 640 ? 14.816 -3.429 -24.395 1.00 70.88 640 GLY A C 1
ATOM 5083 O O . GLY A 1 640 ? 15.914 -3.673 -24.916 1.00 70.88 640 GLY A O 1
ATOM 5084 N N . PRO A 1 641 ? 13.866 -4.385 -24.316 1.00 68.50 641 PRO A N 1
ATOM 5085 C CA . PRO A 1 641 ? 14.075 -5.775 -24.734 1.00 68.50 641 PRO A CA 1
ATOM 5086 C C . PRO A 1 641 ? 14.236 -5.951 -26.248 1.00 68.50 641 PRO A C 1
ATOM 5088 O O . PRO A 1 641 ? 15.005 -6.801 -26.694 1.00 68.50 641 PRO A O 1
ATOM 5091 N N . ARG A 1 642 ? 13.507 -5.156 -27.045 1.00 74.69 642 ARG A N 1
ATOM 5092 C CA . ARG A 1 642 ? 13.474 -5.281 -28.514 1.00 74.69 642 ARG A CA 1
ATOM 5093 C C . ARG A 1 642 ? 14.819 -4.914 -29.149 1.00 74.69 642 ARG A C 1
ATOM 5095 O O . ARG A 1 642 ? 15.229 -5.564 -30.107 1.00 74.69 642 ARG A O 1
ATOM 5102 N N . ALA A 1 643 ? 15.535 -3.956 -28.562 1.00 81.31 643 ALA A N 1
ATOM 5103 C CA . ALA A 1 643 ? 16.848 -3.519 -29.025 1.00 81.31 643 ALA A CA 1
ATOM 5104 C C . ALA A 1 643 ? 18.021 -4.375 -28.504 1.00 81.31 643 ALA A C 1
ATOM 5106 O O . ALA A 1 643 ? 19.160 -4.154 -28.906 1.00 81.31 643 ALA A O 1
ATOM 5107 N N . ALA A 1 644 ? 17.787 -5.398 -27.667 1.00 78.44 644 ALA A N 1
ATOM 5108 C CA . ALA A 1 644 ? 18.863 -6.210 -27.080 1.00 78.44 644 ALA A CA 1
ATOM 5109 C C . ALA A 1 644 ? 19.780 -6.866 -28.130 1.00 78.44 644 ALA A C 1
ATOM 5111 O O . ALA A 1 644 ? 20.995 -6.927 -27.948 1.00 78.44 644 ALA A O 1
ATOM 5112 N N . LYS A 1 645 ? 19.212 -7.310 -29.260 1.00 84.81 645 LYS A N 1
ATOM 5113 C CA . LYS A 1 645 ? 19.982 -7.870 -30.384 1.00 84.81 645 LYS A CA 1
ATOM 5114 C C . LYS A 1 645 ? 20.817 -6.812 -31.105 1.00 84.81 645 LYS A C 1
ATOM 5116 O O . LYS A 1 645 ? 21.936 -7.109 -31.506 1.00 84.81 645 LYS A O 1
ATOM 5121 N N . PHE A 1 646 ? 20.283 -5.599 -31.255 1.00 90.31 646 PHE A N 1
ATOM 5122 C CA . PHE A 1 646 ? 21.011 -4.473 -31.838 1.00 90.31 646 PHE A CA 1
ATOM 5123 C C . PHE A 1 646 ? 22.205 -4.091 -30.958 1.00 90.31 646 PHE A C 1
ATOM 5125 O O . PHE A 1 646 ? 23.327 -4.058 -31.456 1.00 90.31 646 PHE A O 1
ATOM 5132 N N . ARG A 1 647 ? 21.991 -3.927 -29.643 1.00 90.81 647 ARG A N 1
ATOM 5133 C CA . ARG A 1 647 ? 23.068 -3.654 -28.675 1.00 90.81 647 ARG A CA 1
ATOM 5134 C C . ARG A 1 647 ? 24.163 -4.719 -28.721 1.00 90.81 647 ARG A C 1
ATOM 5136 O O . ARG A 1 647 ? 25.339 -4.395 -28.851 1.00 90.81 647 ARG A O 1
ATOM 5143 N N . ALA A 1 648 ? 23.780 -5.996 -28.690 1.00 88.38 648 ALA A N 1
ATOM 5144 C CA . ALA A 1 648 ? 24.733 -7.096 -28.811 1.00 88.38 648 ALA A CA 1
ATOM 5145 C C . ALA A 1 648 ? 25.527 -7.030 -30.127 1.00 88.38 648 ALA A C 1
ATOM 5147 O O . ALA A 1 648 ? 26.740 -7.209 -30.113 1.00 88.38 648 ALA A O 1
ATOM 5148 N N . ALA A 1 649 ? 24.872 -6.728 -31.253 1.00 91.06 649 ALA A N 1
ATOM 5149 C CA . ALA A 1 649 ? 25.540 -6.612 -32.545 1.00 91.06 649 ALA A CA 1
ATOM 5150 C C . ALA A 1 649 ? 26.574 -5.474 -32.575 1.00 91.06 649 ALA A C 1
ATOM 5152 O O . ALA A 1 649 ? 27.688 -5.693 -33.049 1.00 91.06 649 ALA A O 1
ATOM 5153 N N . VAL A 1 650 ? 26.252 -4.289 -32.039 1.00 92.69 650 VAL A N 1
ATOM 5154 C CA . VAL A 1 650 ? 27.200 -3.159 -32.014 1.00 92.69 650 VAL A CA 1
ATOM 5155 C C . VAL A 1 650 ? 28.368 -3.395 -31.049 1.00 92.69 650 VAL A C 1
ATOM 5157 O O . VAL A 1 650 ? 29.502 -3.068 -31.390 1.00 92.69 650 VAL A O 1
ATOM 5160 N N . PHE A 1 651 ? 28.144 -4.046 -29.900 1.00 92.19 651 PHE A N 1
ATOM 5161 C CA . PHE A 1 651 ? 29.232 -4.438 -28.992 1.00 92.19 651 PHE A CA 1
ATOM 5162 C C . PHE A 1 651 ? 30.134 -5.528 -29.588 1.00 92.19 651 PHE A C 1
ATOM 5164 O O . PHE A 1 651 ? 31.356 -5.445 -29.469 1.00 92.19 651 PHE A O 1
ATOM 5171 N N . ILE A 1 652 ? 29.561 -6.522 -30.279 1.00 91.25 652 ILE A N 1
ATOM 5172 C CA . ILE A 1 652 ? 30.333 -7.545 -31.002 1.00 91.25 652 ILE A CA 1
ATOM 5173 C C . ILE A 1 652 ? 31.159 -6.900 -32.120 1.00 91.25 652 ILE A C 1
ATOM 5175 O O . ILE A 1 652 ? 32.327 -7.247 -32.282 1.00 91.25 652 ILE A O 1
ATOM 5179 N N . ALA A 1 653 ? 30.593 -5.946 -32.864 1.00 91.44 653 ALA A N 1
ATOM 5180 C CA . ALA A 1 653 ? 31.324 -5.212 -33.896 1.00 91.44 653 ALA A CA 1
ATOM 5181 C C . ALA A 1 653 ? 32.500 -4.410 -33.309 1.00 91.44 653 ALA A C 1
ATOM 5183 O O . ALA A 1 653 ? 33.594 -4.437 -33.874 1.00 91.44 653 ALA A O 1
ATOM 5184 N N . LEU A 1 654 ? 32.308 -3.767 -32.148 1.00 93.00 654 LEU A N 1
ATOM 5185 C CA . LEU A 1 654 ? 33.382 -3.078 -31.429 1.00 93.00 654 LEU A CA 1
ATOM 5186 C C . LEU A 1 654 ? 34.506 -4.041 -31.030 1.00 93.00 654 LEU A C 1
ATOM 5188 O O . LEU A 1 654 ? 35.666 -3.767 -31.322 1.00 93.00 654 LEU A O 1
ATOM 5192 N N . GLY A 1 655 ? 34.177 -5.191 -30.435 1.00 90.25 655 GLY A N 1
ATOM 5193 C CA . GLY A 1 655 ? 35.167 -6.228 -30.120 1.00 90.25 655 GLY A CA 1
ATOM 5194 C C . GLY A 1 655 ? 35.867 -6.780 -31.369 1.00 90.25 655 GLY A C 1
ATOM 5195 O O . GLY A 1 655 ? 37.072 -7.016 -31.360 1.00 90.25 655 GLY A O 1
ATOM 5196 N N . GLY A 1 656 ? 35.134 -6.899 -32.479 1.00 89.81 656 GLY A N 1
ATOM 5197 C CA . GLY A 1 656 ? 35.657 -7.283 -33.790 1.00 89.81 656 GLY A CA 1
ATOM 5198 C C . GLY A 1 656 ? 36.763 -6.355 -34.311 1.00 89.81 656 GLY A C 1
ATOM 5199 O O . GLY A 1 656 ? 37.702 -6.829 -34.950 1.00 89.81 656 GLY A O 1
ATOM 5200 N N . SER A 1 657 ? 36.710 -5.056 -33.990 1.00 89.75 657 SER A N 1
ATOM 5201 C CA . SER A 1 657 ? 37.747 -4.085 -34.381 1.00 89.75 657 SER A CA 1
ATOM 5202 C C . SER A 1 657 ? 39.132 -4.421 -33.803 1.00 89.75 657 SER A C 1
ATOM 5204 O O . SER A 1 657 ? 40.142 -4.196 -34.471 1.00 89.75 657 SER A O 1
ATOM 5206 N N . GLY A 1 658 ? 39.190 -5.066 -32.630 1.00 88.62 658 GLY A N 1
ATOM 5207 C CA . GLY A 1 658 ? 40.433 -5.537 -32.012 1.00 88.62 658 GLY A CA 1
ATOM 5208 C C . GLY A 1 658 ? 41.128 -6.669 -32.780 1.00 88.62 658 GLY A C 1
ATOM 5209 O O . GLY A 1 658 ? 42.320 -6.891 -32.589 1.00 88.62 658 GLY A O 1
ATOM 5210 N N . PHE A 1 659 ? 40.433 -7.349 -33.702 1.00 91.50 659 PHE A N 1
ATOM 5211 C CA . PHE A 1 659 ? 41.033 -8.378 -34.561 1.00 91.50 659 PHE A CA 1
ATOM 5212 C C . PHE A 1 659 ? 41.692 -7.813 -35.824 1.00 91.50 659 PHE A C 1
ATOM 5214 O O . PHE A 1 659 ? 42.482 -8.510 -36.455 1.00 91.50 659 PHE A O 1
ATOM 5221 N N . ALA A 1 660 ? 41.417 -6.561 -36.199 1.00 92.25 660 ALA A N 1
ATOM 5222 C CA . ALA A 1 660 ? 42.033 -5.925 -37.364 1.00 92.25 660 ALA A CA 1
ATOM 5223 C C . ALA A 1 660 ? 43.580 -5.885 -37.314 1.00 92.25 660 ALA A C 1
ATOM 5225 O O . ALA A 1 660 ? 44.196 -6.285 -38.307 1.00 92.25 660 ALA A O 1
ATOM 5226 N N . PRO A 1 661 ? 44.240 -5.480 -36.205 1.00 93.31 661 PRO A N 1
ATOM 5227 C CA . PRO A 1 661 ? 45.703 -5.535 -36.108 1.00 93.31 661 PRO A CA 1
ATOM 5228 C C . PRO A 1 661 ? 46.250 -6.970 -36.127 1.00 93.31 661 PRO A C 1
ATOM 5230 O O . PRO A 1 661 ? 47.300 -7.209 -36.717 1.00 93.31 661 PRO A O 1
ATOM 5233 N N . ILE A 1 662 ? 45.517 -7.938 -35.562 1.00 92.56 662 ILE A N 1
ATOM 5234 C CA . ILE A 1 662 ? 45.886 -9.365 -35.580 1.00 92.56 662 ILE A CA 1
ATOM 5235 C C . ILE A 1 662 ? 45.844 -9.913 -37.012 1.00 92.56 662 ILE A C 1
ATOM 5237 O O . ILE A 1 662 ? 46.772 -10.584 -37.455 1.00 92.56 662 ILE A O 1
ATOM 5241 N N . LEU A 1 663 ? 44.782 -9.604 -37.761 1.00 92.19 663 LEU A N 1
ATOM 5242 C CA . LEU A 1 663 ? 44.631 -10.006 -39.160 1.00 92.19 663 LEU A CA 1
ATOM 5243 C C . LEU A 1 663 ? 45.697 -9.363 -40.050 1.00 92.19 663 LEU A C 1
ATOM 5245 O O . LEU A 1 663 ? 46.245 -10.035 -40.921 1.00 92.19 663 LEU A O 1
ATOM 5249 N N . HIS A 1 664 ? 46.028 -8.090 -39.821 1.00 92.81 664 HIS A N 1
ATOM 5250 C CA . HIS A 1 664 ? 47.123 -7.435 -40.535 1.00 92.81 664 HIS A CA 1
ATOM 5251 C C . HIS A 1 664 ? 48.463 -8.113 -40.229 1.00 92.81 664 HIS A C 1
ATOM 5253 O O . HIS A 1 664 ? 49.209 -8.414 -41.158 1.00 92.81 664 HIS A O 1
ATOM 5259 N N . ALA A 1 665 ? 48.743 -8.437 -38.964 1.00 90.19 665 ALA A N 1
ATOM 5260 C CA . ALA A 1 665 ? 49.946 -9.177 -38.601 1.00 90.19 665 ALA A CA 1
ATOM 5261 C C . ALA A 1 665 ? 49.996 -10.575 -39.247 1.00 90.19 665 ALA A C 1
ATOM 5263 O O . ALA A 1 665 ? 51.036 -10.964 -39.760 1.00 90.19 665 ALA A O 1
ATOM 5264 N N . ALA A 1 666 ? 48.870 -11.294 -39.309 1.00 89.88 666 ALA A N 1
ATOM 5265 C CA . ALA A 1 666 ? 48.786 -12.622 -39.926 1.00 89.88 666 ALA A CA 1
ATOM 5266 C C . ALA A 1 666 ? 48.981 -12.618 -41.455 1.00 89.88 666 ALA A C 1
ATOM 5268 O O . ALA A 1 666 ? 49.455 -13.601 -42.022 1.00 89.88 666 ALA A O 1
ATOM 5269 N N . LEU A 1 667 ? 48.570 -11.540 -42.129 1.00 91.31 667 LEU A N 1
ATOM 5270 C CA . LEU A 1 667 ? 48.647 -11.402 -43.588 1.00 91.31 667 LEU A CA 1
ATOM 5271 C C . LEU A 1 667 ? 49.924 -10.694 -44.058 1.00 91.31 667 LEU A C 1
ATOM 5273 O O . LEU A 1 667 ? 50.230 -10.717 -45.252 1.00 91.31 667 LEU A O 1
ATOM 5277 N N . SER A 1 668 ? 50.655 -10.052 -43.147 1.00 88.25 668 SER A N 1
ATOM 5278 C CA . SER A 1 668 ? 51.880 -9.333 -43.467 1.00 88.25 668 SER A CA 1
ATOM 5279 C C . SER A 1 668 ? 53.103 -10.251 -43.374 1.00 88.25 668 SER A C 1
ATOM 5281 O O . SER A 1 668 ? 53.331 -10.858 -42.331 1.00 88.25 668 SER A O 1
ATOM 5283 N N . PRO A 1 669 ? 53.973 -10.295 -44.398 1.00 84.06 669 PRO A N 1
ATOM 5284 C CA . PRO A 1 669 ? 55.241 -11.022 -44.321 1.00 84.06 669 PRO A CA 1
ATOM 5285 C C . PRO A 1 669 ? 56.240 -10.417 -43.318 1.00 84.06 669 PRO A C 1
ATOM 5287 O O . PRO A 1 669 ? 57.256 -11.042 -43.028 1.00 84.06 669 PRO A O 1
ATOM 5290 N N . SER A 1 670 ? 56.005 -9.183 -42.854 1.00 83.19 670 SER A N 1
ATOM 5291 C CA . SER A 1 670 ? 56.935 -8.407 -42.021 1.00 83.19 670 SER A CA 1
ATOM 5292 C C . SER A 1 670 ? 56.553 -8.328 -40.540 1.00 83.19 670 SER A C 1
ATOM 5294 O O . SER A 1 670 ? 57.261 -7.674 -39.775 1.00 83.19 670 SER A O 1
ATOM 5296 N N . LEU A 1 671 ? 55.453 -8.961 -40.125 1.00 86.19 671 LEU A N 1
ATOM 5297 C CA . LEU A 1 671 ? 54.945 -8.933 -38.750 1.00 86.19 671 LEU A CA 1
ATOM 5298 C C . LEU A 1 671 ? 54.816 -10.360 -38.200 1.00 86.19 671 LEU A C 1
ATOM 5300 O O . LEU A 1 671 ? 54.568 -11.297 -38.953 1.00 86.19 671 LEU A O 1
ATOM 5304 N N . THR A 1 672 ? 54.980 -10.523 -36.885 1.00 83.69 672 THR A N 1
ATOM 5305 C CA . THR A 1 672 ? 54.737 -11.794 -36.181 1.00 83.69 672 THR A CA 1
ATOM 5306 C C . THR A 1 672 ? 53.483 -11.704 -35.311 1.00 83.69 672 THR A C 1
ATOM 5308 O O . THR A 1 672 ? 53.103 -10.629 -34.846 1.00 83.69 672 THR A O 1
ATOM 5311 N N . LEU A 1 673 ? 52.843 -12.851 -35.082 1.00 86.00 673 LEU A N 1
ATOM 5312 C CA . LEU A 1 673 ? 51.701 -12.998 -34.180 1.00 86.00 673 LEU A CA 1
ATOM 5313 C C . LEU A 1 673 ? 52.104 -13.188 -32.710 1.00 86.00 673 LEU A C 1
ATOM 5315 O O . LEU A 1 673 ? 51.240 -13.090 -31.837 1.00 86.00 673 LEU A O 1
ATOM 5319 N N . ASP A 1 674 ? 53.388 -13.425 -32.428 1.00 83.56 674 ASP A N 1
ATOM 5320 C CA . ASP A 1 674 ? 53.876 -13.791 -31.089 1.00 83.56 674 ASP A CA 1
ATOM 5321 C C . ASP A 1 674 ? 53.561 -12.730 -30.018 1.00 83.56 674 ASP A C 1
ATOM 5323 O O . ASP A 1 674 ? 53.353 -13.063 -28.852 1.00 83.56 674 ASP A O 1
ATOM 5327 N N . GLY A 1 675 ? 53.447 -11.454 -30.405 1.00 82.12 675 GLY A N 1
ATOM 5328 C CA . GLY A 1 675 ? 53.118 -10.358 -29.487 1.00 82.12 675 GLY A CA 1
ATOM 5329 C C . GLY A 1 675 ? 51.667 -10.350 -28.985 1.00 82.12 675 GLY A C 1
ATOM 5330 O O . GLY A 1 675 ? 51.381 -9.766 -27.942 1.00 82.12 675 GLY A O 1
ATOM 5331 N N . PHE A 1 676 ? 50.723 -10.980 -29.695 1.00 85.94 676 PHE A N 1
ATOM 5332 C CA . PHE A 1 676 ? 49.284 -10.826 -29.422 1.00 85.94 676 PHE A CA 1
ATOM 5333 C C . PHE A 1 676 ? 48.726 -11.771 -28.354 1.00 85.94 676 PHE A C 1
ATOM 5335 O O . PHE A 1 676 ? 47.542 -11.678 -28.041 1.00 85.94 676 PHE A O 1
ATOM 5342 N N . SER A 1 677 ? 49.535 -12.674 -27.784 1.00 86.44 677 SER A N 1
ATOM 5343 C CA . SER A 1 677 ? 49.085 -13.601 -26.729 1.00 86.44 677 SER A CA 1
ATOM 5344 C C . SER A 1 677 ? 47.756 -14.298 -27.084 1.00 86.44 677 SER A C 1
ATOM 5346 O O . SER A 1 677 ? 46.796 -14.297 -26.308 1.00 86.44 677 SER A O 1
ATOM 5348 N N . LEU A 1 678 ? 47.688 -14.855 -28.301 1.00 86.62 678 LEU A N 1
ATOM 5349 C CA . LEU A 1 678 ? 46.448 -15.280 -28.968 1.00 86.62 678 LEU A CA 1
ATOM 5350 C C . LEU A 1 678 ? 45.581 -16.236 -28.139 1.00 86.62 678 LEU A C 1
ATOM 5352 O O . LEU A 1 678 ? 44.358 -16.188 -28.228 1.00 86.62 678 LEU A O 1
ATOM 5356 N N . GLU A 1 679 ? 46.201 -17.071 -27.309 1.00 87.19 679 GLU A N 1
ATOM 5357 C CA . GLU A 1 679 ? 45.521 -18.002 -26.405 1.00 87.19 679 GLU A CA 1
ATOM 5358 C C . GLU A 1 679 ? 44.543 -17.274 -25.466 1.00 87.19 679 GLU A C 1
ATOM 5360 O O . GLU A 1 679 ? 43.379 -17.662 -25.336 1.00 87.19 679 GLU A O 1
ATOM 5365 N N . TYR A 1 680 ? 44.992 -16.166 -24.869 1.00 86.62 680 TYR A N 1
ATOM 5366 C CA . TYR A 1 680 ? 44.198 -15.361 -23.943 1.00 86.62 680 TYR A CA 1
ATOM 5367 C C . TYR A 1 680 ? 43.160 -14.512 -24.671 1.00 86.62 680 TYR A C 1
ATOM 5369 O O . TYR A 1 680 ? 42.035 -14.395 -24.191 1.00 86.62 680 TYR A O 1
ATOM 5377 N N . VAL A 1 681 ? 43.492 -13.983 -25.853 1.00 86.94 681 VAL A N 1
ATOM 5378 C CA . VAL A 1 681 ? 42.544 -13.227 -26.689 1.00 86.94 681 VAL A CA 1
ATOM 5379 C C . VAL A 1 681 ? 41.376 -14.114 -27.128 1.00 86.94 681 VAL A C 1
ATOM 5381 O O . VAL A 1 681 ? 40.215 -13.700 -27.057 1.00 86.94 681 VAL A O 1
ATOM 5384 N N . VAL A 1 682 ? 41.656 -15.359 -27.530 1.00 87.69 682 VAL A N 1
ATOM 5385 C CA . VAL A 1 682 ? 40.629 -16.345 -27.901 1.00 87.69 682 VAL A CA 1
ATOM 5386 C C . VAL A 1 682 ? 39.781 -16.729 -26.691 1.00 87.69 682 VAL A C 1
ATOM 5388 O O . VAL A 1 682 ? 38.552 -16.714 -26.784 1.00 87.69 682 VAL A O 1
ATOM 5391 N N . ALA A 1 683 ? 40.408 -17.026 -25.549 1.00 87.56 683 ALA A N 1
ATOM 5392 C CA . ALA A 1 683 ? 39.690 -17.362 -24.322 1.00 87.56 683 ALA A CA 1
ATOM 5393 C C . ALA A 1 683 ? 38.779 -16.211 -23.859 1.00 87.56 683 ALA A C 1
ATOM 5395 O O . ALA A 1 683 ? 37.595 -16.422 -23.593 1.00 87.56 683 ALA A O 1
ATOM 5396 N N . GLN A 1 684 ? 39.295 -14.982 -23.829 1.00 87.69 684 GLN A N 1
ATOM 5397 C CA . GLN A 1 684 ? 38.540 -13.787 -23.457 1.00 87.69 684 GLN A CA 1
ATOM 5398 C C . GLN A 1 684 ? 37.356 -13.548 -24.399 1.00 87.69 684 GLN A C 1
ATOM 5400 O O . GLN A 1 684 ? 36.233 -13.334 -23.940 1.00 87.69 684 GLN A O 1
ATOM 5405 N N . SER A 1 685 ? 37.581 -13.649 -25.712 1.00 86.25 685 SER A N 1
ATOM 5406 C CA . SER A 1 685 ? 36.523 -13.499 -26.717 1.00 86.25 685 SER A CA 1
ATOM 5407 C C . SER A 1 685 ? 35.427 -14.550 -26.543 1.00 86.25 685 SER A C 1
ATOM 5409 O O . SER A 1 685 ? 34.242 -14.227 -26.629 1.00 86.25 685 SER A O 1
ATOM 5411 N N . ALA A 1 686 ? 35.797 -15.796 -26.229 1.00 88.12 686 ALA A N 1
ATOM 5412 C CA . ALA A 1 686 ? 34.838 -16.854 -25.932 1.00 88.12 686 ALA A CA 1
ATOM 5413 C C . ALA A 1 686 ? 33.997 -16.537 -24.684 1.00 88.12 686 ALA A C 1
ATOM 5415 O O . ALA A 1 686 ? 32.778 -16.704 -24.723 1.00 88.12 686 ALA A O 1
ATOM 5416 N N . PHE A 1 687 ? 34.605 -16.025 -23.606 1.00 87.62 687 PHE A N 1
ATOM 5417 C CA . PHE A 1 687 ? 33.870 -15.619 -22.402 1.00 87.62 687 PHE A CA 1
ATOM 5418 C C . PHE A 1 687 ? 32.927 -14.435 -22.649 1.00 87.62 687 PHE A C 1
ATOM 5420 O O . PHE A 1 687 ? 31.787 -14.467 -22.187 1.00 87.62 687 PHE A O 1
ATOM 5427 N N . TYR A 1 688 ? 33.345 -13.420 -23.411 1.00 85.19 688 TYR A N 1
ATOM 5428 C CA . TYR A 1 688 ? 32.483 -12.279 -23.750 1.00 85.19 688 TYR A CA 1
ATOM 5429 C C . TYR A 1 688 ? 31.309 -12.684 -24.643 1.00 85.19 688 TYR A C 1
ATOM 5431 O O . TYR A 1 688 ? 30.176 -12.254 -24.409 1.00 85.19 688 TYR A O 1
ATOM 5439 N N . LEU A 1 689 ? 31.538 -13.557 -25.627 1.00 85.94 689 LEU A N 1
ATOM 5440 C CA . LEU A 1 689 ? 30.470 -14.091 -26.475 1.00 85.94 689 LEU A CA 1
ATOM 5441 C C . LEU A 1 689 ? 29.518 -14.997 -25.690 1.00 85.94 689 LEU A C 1
ATOM 5443 O O . LEU A 1 689 ? 28.308 -14.933 -25.903 1.00 85.94 689 LEU A O 1
ATOM 5447 N N . LEU A 1 690 ? 30.038 -15.791 -24.750 1.00 84.81 690 LEU A N 1
ATOM 5448 C CA . LEU A 1 690 ? 29.222 -16.595 -23.845 1.00 84.81 690 LEU A CA 1
ATOM 5449 C C . LEU A 1 690 ? 28.345 -15.701 -22.958 1.00 84.81 690 LEU A C 1
ATOM 5451 O O . LEU A 1 690 ? 27.134 -15.894 -22.923 1.00 84.81 690 LEU A O 1
ATOM 5455 N N . GLY A 1 691 ? 28.917 -14.680 -22.315 1.00 78.75 691 GLY A N 1
ATOM 5456 C CA . GLY A 1 691 ? 28.161 -13.706 -21.521 1.00 78.75 691 GLY A CA 1
ATOM 5457 C C . GLY A 1 691 ? 27.103 -12.967 -22.347 1.00 78.75 691 GLY A C 1
ATOM 5458 O O . GLY A 1 691 ? 25.946 -12.874 -21.942 1.00 78.75 691 GLY A O 1
ATOM 5459 N N . THR A 1 692 ? 27.451 -12.543 -23.566 1.00 81.12 692 THR A N 1
ATOM 5460 C CA . THR A 1 692 ? 26.507 -11.923 -24.513 1.00 81.12 692 THR A CA 1
ATOM 5461 C C . THR A 1 692 ? 25.375 -12.882 -24.883 1.00 81.12 692 THR A C 1
ATOM 5463 O O . THR A 1 692 ? 24.216 -12.474 -24.969 1.00 81.12 692 THR A O 1
ATOM 5466 N N . ALA A 1 693 ? 25.671 -14.172 -25.063 1.00 79.19 693 ALA A N 1
ATOM 5467 C CA . ALA A 1 693 ? 24.653 -15.181 -25.319 1.00 79.19 693 ALA A CA 1
ATOM 5468 C C . ALA A 1 693 ? 23.707 -15.353 -24.120 1.00 79.19 693 ALA A C 1
ATOM 5470 O O . ALA A 1 693 ? 22.499 -15.452 -24.339 1.00 79.19 693 ALA A O 1
ATOM 5471 N N . PHE A 1 694 ? 24.211 -15.332 -22.881 1.00 74.69 694 PHE A N 1
ATOM 5472 C CA . PHE A 1 694 ? 23.378 -15.347 -21.671 1.00 74.69 694 PHE A CA 1
ATOM 5473 C C . PHE A 1 694 ? 22.489 -14.100 -21.591 1.00 74.69 694 PHE A C 1
ATOM 5475 O O . PHE A 1 694 ? 21.279 -14.234 -21.426 1.00 74.69 694 PHE A O 1
ATOM 5482 N N . TYR A 1 695 ? 23.053 -12.912 -21.828 1.00 73.50 695 TYR A N 1
ATOM 5483 C CA . TYR A 1 695 ? 22.336 -11.633 -21.837 1.00 73.50 695 TYR A CA 1
ATOM 5484 C C . TYR A 1 695 ? 21.208 -11.585 -22.881 1.00 73.50 695 TYR A C 1
ATOM 5486 O O . TYR A 1 695 ? 20.045 -11.348 -22.549 1.00 73.50 695 TYR A O 1
ATOM 5494 N N . VAL A 1 696 ? 21.516 -11.870 -24.153 1.00 74.25 696 VAL A N 1
ATOM 5495 C CA . VAL A 1 696 ? 20.533 -11.828 -25.256 1.00 74.25 696 VAL A CA 1
ATOM 5496 C C . VAL A 1 696 ? 19.425 -12.856 -25.051 1.00 74.25 696 VAL A C 1
ATOM 5498 O O . VAL A 1 696 ? 18.269 -12.610 -25.405 1.00 74.25 696 VAL A O 1
ATOM 5501 N N . ASN A 1 697 ? 19.764 -14.013 -24.481 1.00 70.69 697 ASN A N 1
ATOM 5502 C CA . ASN A 1 697 ? 18.806 -15.081 -24.237 1.00 70.69 697 ASN A CA 1
ATOM 5503 C C . ASN A 1 697 ? 18.175 -15.032 -22.842 1.00 70.69 697 ASN A C 1
ATOM 5505 O O . ASN A 1 697 ? 17.376 -15.922 -22.560 1.00 70.69 697 ASN A O 1
ATOM 5509 N N . ARG A 1 698 ? 18.476 -14.016 -22.017 1.00 58.88 698 ARG A N 1
ATOM 5510 C CA . ARG A 1 698 ? 17.974 -13.851 -20.640 1.00 58.88 698 ARG A CA 1
ATOM 5511 C C . ARG A 1 698 ? 18.112 -15.131 -19.819 1.00 58.88 698 ARG A C 1
ATOM 5513 O O . ARG A 1 698 ? 17.133 -15.668 -19.312 1.00 58.88 698 ARG A O 1
ATOM 5520 N N . ILE A 1 699 ? 19.312 -15.701 -19.823 1.00 58.72 699 ILE A N 1
ATOM 5521 C CA . ILE A 1 699 ? 19.629 -16.909 -19.061 1.00 58.72 699 ILE A CA 1
ATOM 5522 C C . ILE A 1 699 ? 20.181 -16.459 -17.707 1.00 58.72 699 ILE A C 1
ATOM 5524 O O . ILE A 1 699 ? 21.203 -15.776 -17.713 1.00 58.72 699 ILE A O 1
ATOM 5528 N N . PRO A 1 700 ? 19.595 -16.888 -16.580 1.00 50.62 700 PRO A N 1
ATOM 5529 C CA . PRO A 1 700 ? 18.653 -17.999 -16.494 1.00 50.62 700 PRO A CA 1
ATOM 5530 C C . PRO A 1 700 ? 17.160 -17.668 -16.427 1.00 50.62 700 PRO A C 1
ATOM 5532 O O . PRO A 1 700 ? 16.360 -18.597 -16.479 1.00 50.62 700 PRO A O 1
ATOM 5535 N N . GLU A 1 701 ? 16.751 -16.409 -16.318 1.00 49.91 701 GLU A N 1
ATOM 5536 C CA . GLU A 1 701 ? 15.372 -16.002 -15.999 1.00 49.91 701 GLU A CA 1
ATOM 5537 C C . GLU A 1 701 ? 14.342 -16.517 -17.017 1.00 49.91 701 GLU A C 1
ATOM 5539 O O . GLU A 1 701 ? 13.228 -16.893 -16.660 1.00 49.91 701 GLU A O 1
ATOM 5544 N N . LYS A 1 702 ? 14.733 -16.615 -18.292 1.00 52.25 702 LYS A N 1
ATOM 5545 C CA . LYS A 1 702 ? 13.941 -17.216 -19.376 1.00 52.25 702 LYS A CA 1
ATOM 5546 C C . LYS A 1 702 ? 13.712 -18.717 -19.185 1.00 52.25 702 LYS A C 1
ATOM 5548 O O . LYS A 1 702 ? 12.743 -19.252 -19.714 1.00 52.25 702 LYS A O 1
ATOM 5553 N N . TYR A 1 703 ? 14.627 -19.396 -18.499 1.00 44.12 703 TYR A N 1
ATOM 5554 C CA . TYR A 1 703 ? 14.678 -20.854 -18.388 1.00 44.12 703 TYR A CA 1
ATOM 5555 C C . TYR A 1 703 ? 14.362 -21.378 -16.972 1.00 44.12 703 TYR A C 1
ATOM 5557 O O . TYR A 1 703 ? 14.059 -22.562 -16.844 1.00 44.12 703 TYR A O 1
ATOM 5565 N N . TRP A 1 704 ? 14.377 -20.522 -15.938 1.00 50.59 704 TRP A N 1
ATOM 5566 C CA . TRP A 1 704 ? 14.082 -20.831 -14.523 1.00 50.59 704 TRP A CA 1
ATOM 5567 C C . TRP A 1 704 ? 13.048 -19.886 -13.892 1.00 50.59 704 TRP A C 1
ATOM 5569 O O . TRP A 1 704 ? 13.179 -19.509 -12.725 1.00 50.59 704 TRP A O 1
ATOM 5579 N N . SER A 1 705 ? 12.004 -19.502 -14.632 1.00 43.16 705 SER A N 1
ATOM 5580 C CA . SER A 1 705 ? 10.847 -18.833 -14.021 1.00 43.16 705 SER A CA 1
ATOM 5581 C C . SER A 1 705 ? 10.249 -19.749 -12.948 1.00 43.16 705 SER A C 1
ATOM 5583 O O . SER A 1 705 ? 9.914 -20.891 -13.262 1.00 43.16 705 SER A O 1
ATOM 5585 N N . GLY A 1 706 ? 10.139 -19.285 -11.704 1.00 49.66 706 GLY A N 1
ATOM 5586 C CA . GLY A 1 706 ? 9.535 -20.070 -10.625 1.00 49.66 706 GLY A CA 1
ATOM 5587 C C . GLY A 1 706 ? 10.496 -20.877 -9.736 1.00 49.66 706 GLY A C 1
ATOM 5588 O O . GLY A 1 706 ? 10.039 -21.601 -8.858 1.00 49.66 706 GLY A O 1
ATOM 5589 N N . VAL A 1 707 ? 11.821 -20.828 -9.952 1.00 43.72 707 VAL A N 1
ATOM 5590 C CA . VAL A 1 707 ? 12.790 -21.668 -9.199 1.00 43.72 707 VAL A CA 1
ATOM 5591 C C . VAL A 1 707 ? 13.443 -20.928 -8.023 1.00 43.72 707 VAL A C 1
ATOM 5593 O O . VAL A 1 707 ? 13.846 -21.561 -7.048 1.00 43.72 707 VAL A O 1
ATOM 5596 N N . PHE A 1 708 ? 13.496 -19.595 -8.041 1.00 48.94 708 PHE A N 1
ATOM 5597 C CA . PHE A 1 708 ? 14.096 -18.781 -6.970 1.00 48.94 708 PHE A CA 1
ATOM 5598 C C . PHE A 1 708 ? 13.093 -18.428 -5.855 1.00 48.94 708 PHE A C 1
ATOM 5600 O O . PHE A 1 708 ? 13.180 -17.390 -5.205 1.00 48.94 708 PHE A O 1
ATOM 5607 N N . ASP A 1 709 ? 12.143 -19.331 -5.609 1.00 52.03 709 ASP A N 1
ATOM 5608 C CA . ASP A 1 709 ? 10.786 -18.936 -5.252 1.00 52.03 709 ASP A CA 1
ATOM 5609 C C . ASP A 1 709 ? 10.289 -19.430 -3.886 1.00 52.03 709 ASP A C 1
ATOM 5611 O O . ASP A 1 709 ? 9.240 -19.004 -3.460 1.00 52.03 709 ASP A O 1
ATOM 5615 N N . VAL A 1 710 ? 10.973 -20.273 -3.106 1.00 46.84 710 VAL A N 1
ATOM 5616 C CA . VAL A 1 710 ? 10.351 -20.774 -1.847 1.00 46.84 710 VAL A CA 1
ATOM 5617 C C . VAL A 1 710 ? 10.176 -19.671 -0.787 1.00 46.84 710 VAL A C 1
ATOM 5619 O O . VAL A 1 710 ? 9.109 -19.551 -0.181 1.00 46.84 710 VAL A O 1
ATOM 5622 N N . TRP A 1 711 ? 11.196 -18.830 -0.599 1.00 48.69 711 TRP A N 1
ATOM 5623 C CA . TRP A 1 711 ? 11.116 -17.641 0.261 1.00 48.69 711 TRP A CA 1
ATOM 5624 C C . TRP A 1 711 ? 10.389 -16.490 -0.443 1.00 48.69 711 TRP A C 1
ATOM 5626 O O . TRP A 1 711 ? 9.593 -15.785 0.177 1.00 48.69 711 TRP A O 1
ATOM 5636 N N . THR A 1 712 ? 10.591 -16.366 -1.756 1.00 61.19 712 THR A N 1
ATOM 5637 C CA . THR A 1 712 ? 9.976 -15.328 -2.586 1.00 61.19 712 THR A CA 1
ATOM 5638 C C . THR A 1 712 ? 8.469 -15.531 -2.713 1.00 61.19 712 THR A C 1
ATOM 5640 O O . THR A 1 712 ? 7.746 -14.574 -2.528 1.00 61.19 712 THR A O 1
ATOM 5643 N N . VAL A 1 713 ? 7.964 -16.752 -2.915 1.00 69.56 713 VAL A N 1
ATOM 5644 C CA . VAL A 1 713 ? 6.537 -17.099 -3.085 1.00 69.56 713 VAL A CA 1
ATOM 5645 C C . VAL A 1 713 ? 5.765 -16.949 -1.794 1.00 69.56 713 VAL A C 1
ATOM 5647 O O . VAL A 1 713 ? 4.632 -16.483 -1.846 1.00 69.56 713 VAL A O 1
ATOM 5650 N N . LYS A 1 714 ? 6.358 -17.249 -0.628 1.00 79.94 714 LYS A N 1
ATOM 5651 C CA . LYS A 1 714 ? 5.744 -16.821 0.637 1.00 79.94 714 LYS A CA 1
ATOM 5652 C C . LYS A 1 714 ? 5.628 -15.296 0.673 1.00 79.94 714 LYS A C 1
ATOM 5654 O O . LYS A 1 714 ? 4.537 -14.805 0.910 1.00 79.94 714 LYS A O 1
ATOM 5659 N N . GLY A 1 715 ? 6.694 -14.564 0.343 1.00 74.56 715 GLY A N 1
ATOM 5660 C CA . GLY A 1 715 ? 6.646 -13.101 0.235 1.00 74.56 715 GLY A CA 1
ATOM 5661 C C . GLY A 1 715 ? 5.626 -12.589 -0.794 1.00 74.56 715 GLY A C 1
ATOM 5662 O O . GLY A 1 715 ? 4.926 -11.614 -0.533 1.00 74.56 715 GLY A O 1
ATOM 5663 N N . LEU A 1 716 ? 5.474 -13.271 -1.935 1.00 79.69 716 LEU A N 1
ATOM 5664 C CA . LEU A 1 716 ? 4.457 -12.980 -2.944 1.00 79.69 716 LEU A CA 1
ATOM 5665 C C . LEU A 1 716 ? 3.063 -13.218 -2.368 1.00 79.69 716 LEU A C 1
ATOM 5667 O O . LEU A 1 716 ? 2.190 -12.394 -2.585 1.00 79.69 716 LEU A O 1
ATOM 5671 N N . HIS A 1 717 ? 2.842 -14.300 -1.623 1.00 85.88 717 HIS A N 1
ATOM 5672 C CA . HIS A 1 717 ? 1.562 -14.564 -0.968 1.00 85.88 717 HIS A CA 1
ATOM 5673 C C . HIS A 1 717 ? 1.261 -13.581 0.170 1.00 85.88 717 HIS A C 1
ATOM 5675 O O . HIS A 1 717 ? 0.120 -13.143 0.319 1.00 85.88 717 HIS A O 1
ATOM 5681 N N . ASP A 1 718 ? 2.275 -13.197 0.945 1.00 79.88 718 ASP A N 1
ATOM 5682 C CA . ASP A 1 718 ? 2.157 -12.200 2.008 1.00 79.88 718 ASP A CA 1
ATOM 5683 C C . ASP A 1 718 ? 1.780 -10.828 1.417 1.00 79.88 718 ASP A C 1
ATOM 5685 O O . ASP A 1 718 ? 0.944 -10.125 1.985 1.00 79.88 718 ASP A O 1
ATOM 5689 N N . LYS A 1 719 ? 2.323 -10.484 0.237 1.00 77.56 719 LYS A N 1
ATOM 5690 C CA . LYS A 1 719 ? 2.063 -9.219 -0.470 1.00 77.56 719 LYS A CA 1
ATOM 5691 C C . LYS A 1 719 ? 0.782 -9.218 -1.314 1.00 77.56 719 LYS A C 1
ATOM 5693 O O . LYS A 1 719 ? -0.003 -8.282 -1.228 1.00 77.56 719 LYS A O 1
ATOM 5698 N N . TYR A 1 720 ? 0.584 -10.231 -2.153 1.00 79.06 720 TYR A N 1
ATOM 5699 C CA . TYR A 1 720 ? -0.440 -10.267 -3.207 1.00 79.06 720 TYR A CA 1
ATOM 5700 C C . TYR A 1 720 ? -1.649 -11.155 -2.870 1.00 79.06 720 TYR A C 1
ATOM 5702 O O . TYR A 1 720 ? -2.639 -11.136 -3.596 1.00 79.06 720 TYR A O 1
ATOM 5710 N N . GLY A 1 721 ? -1.618 -11.907 -1.764 1.00 87.00 721 GLY A N 1
ATOM 5711 C CA . GLY A 1 721 ? -2.764 -12.680 -1.275 1.00 87.00 721 GLY A CA 1
ATOM 5712 C C . GLY A 1 721 ? -2.695 -14.184 -1.551 1.00 87.00 721 GLY A C 1
ATOM 5713 O O . GLY A 1 721 ? -1.629 -14.772 -1.725 1.00 87.00 721 GLY A O 1
ATOM 5714 N N . THR A 1 722 ? -3.848 -14.857 -1.518 1.00 90.19 722 THR A N 1
ATOM 5715 C CA . THR A 1 722 ? -3.916 -16.330 -1.443 1.00 90.19 722 THR A CA 1
ATOM 5716 C C . THR A 1 722 ? -3.647 -17.057 -2.759 1.00 90.19 722 THR A C 1
ATOM 5718 O O . THR A 1 722 ? -3.378 -18.259 -2.742 1.00 90.19 722 THR A O 1
ATOM 5721 N N . ILE A 1 723 ? -3.675 -16.345 -3.886 1.00 91.69 723 ILE A N 1
ATOM 5722 C CA . ILE A 1 723 ? -3.424 -16.876 -5.228 1.00 91.69 723 ILE A CA 1
ATOM 5723 C C . ILE A 1 723 ? -2.400 -15.967 -5.901 1.00 91.69 723 ILE A C 1
ATOM 5725 O O . ILE A 1 723 ? -2.646 -14.773 -6.052 1.00 91.69 723 ILE A O 1
ATOM 5729 N N . VAL A 1 724 ? -1.258 -16.516 -6.316 1.00 87.69 724 VAL A N 1
ATOM 5730 C CA . VAL A 1 724 ? -0.205 -15.747 -7.001 1.00 87.69 724 VAL A CA 1
ATOM 5731 C C . VAL A 1 724 ? 0.264 -16.469 -8.253 1.00 87.69 724 VAL A C 1
ATOM 5733 O O . VAL A 1 724 ? 0.420 -17.690 -8.269 1.00 87.69 724 VAL A O 1
ATOM 5736 N N . ARG A 1 725 ? 0.488 -15.713 -9.328 1.00 82.75 725 ARG A N 1
ATOM 5737 C CA . ARG A 1 725 ? 1.049 -16.238 -10.575 1.00 82.75 725 ARG A CA 1
ATOM 5738 C C . ARG A 1 725 ? 2.572 -16.225 -10.490 1.00 82.75 725 ARG A C 1
ATOM 5740 O O . ARG A 1 725 ? 3.153 -15.153 -10.366 1.00 82.75 725 ARG A O 1
ATOM 5747 N N . ILE A 1 726 ? 3.193 -17.400 -10.585 1.00 74.31 726 ILE A N 1
ATOM 5748 C CA . ILE A 1 726 ? 4.653 -17.576 -10.437 1.00 74.31 726 ILE A CA 1
ATOM 5749 C C . ILE A 1 726 ? 5.354 -17.891 -11.768 1.00 74.31 726 ILE A C 1
ATOM 5751 O O . ILE A 1 726 ? 6.559 -17.699 -11.908 1.00 74.31 726 ILE A O 1
ATOM 5755 N N . ALA A 1 727 ? 4.592 -18.302 -12.786 1.00 69.31 727 ALA A N 1
ATOM 5756 C CA . ALA A 1 727 ? 5.046 -18.418 -14.171 1.00 69.31 727 ALA A CA 1
ATOM 5757 C C . ALA A 1 727 ? 3.892 -18.067 -15.134 1.00 69.31 727 ALA A C 1
ATOM 5759 O O . ALA A 1 727 ? 2.742 -17.984 -14.693 1.00 69.31 727 ALA A O 1
ATOM 5760 N N . PRO A 1 728 ? 4.138 -17.859 -16.446 1.00 70.44 728 PRO A N 1
ATOM 5761 C CA . PRO A 1 728 ? 3.096 -17.465 -17.403 1.00 70.44 728 PRO A CA 1
ATOM 5762 C C . PRO A 1 728 ? 1.830 -18.335 -17.366 1.00 70.44 728 PRO A C 1
ATOM 5764 O O . PRO A 1 728 ? 0.728 -17.822 -17.570 1.00 70.44 728 PRO A O 1
ATOM 5767 N N . ASP A 1 729 ? 1.995 -19.622 -17.066 1.00 79.44 729 ASP A N 1
ATOM 5768 C CA . ASP A 1 729 ? 0.961 -20.649 -17.016 1.00 79.44 729 ASP A CA 1
ATOM 5769 C C . ASP A 1 729 ? 0.918 -21.416 -15.678 1.00 79.44 729 ASP A C 1
ATOM 5771 O O . ASP A 1 729 ? 0.311 -22.489 -15.620 1.00 79.44 729 ASP A O 1
ATOM 5775 N N . GLU A 1 730 ? 1.516 -20.870 -14.609 1.00 84.75 730 GLU A N 1
ATOM 5776 C CA . GLU A 1 730 ? 1.576 -21.497 -13.281 1.00 84.75 730 GLU A CA 1
ATOM 5777 C C . GLU A 1 730 ? 1.059 -20.584 -12.160 1.00 84.75 730 GLU A C 1
ATOM 5779 O O . GLU A 1 730 ? 1.460 -19.421 -12.038 1.00 84.75 730 GLU A O 1
ATOM 5784 N N . LEU A 1 731 ? 0.182 -21.139 -11.320 1.00 89.69 731 LEU A N 1
ATOM 5785 C CA . LEU A 1 731 ? -0.406 -20.488 -10.151 1.00 89.69 731 LEU A CA 1
ATOM 5786 C C . LEU A 1 731 ? -0.037 -21.237 -8.863 1.00 89.69 731 LEU A C 1
ATOM 5788 O O . LEU A 1 731 ? -0.129 -22.465 -8.792 1.00 89.69 731 LEU A O 1
ATOM 5792 N N . SER A 1 732 ? 0.316 -20.478 -7.830 1.00 90.56 732 SER A N 1
ATOM 5793 C CA . SER A 1 732 ? 0.520 -20.953 -6.461 1.00 90.56 732 SER A CA 1
ATOM 5794 C C . SER A 1 732 ? -0.655 -20.534 -5.578 1.00 90.56 732 SER A C 1
ATOM 5796 O O . SER A 1 732 ? -1.165 -19.420 -5.711 1.00 90.56 732 SER A O 1
ATOM 5798 N N . PHE A 1 733 ? -1.074 -21.424 -4.675 1.00 92.81 733 PHE A N 1
ATOM 5799 C CA . PHE A 1 733 ? -2.218 -21.249 -3.779 1.00 92.81 733 PHE A CA 1
ATOM 5800 C C . PHE A 1 733 ? -1.825 -21.436 -2.310 1.00 92.81 733 PHE A C 1
ATOM 5802 O O . PHE A 1 733 ? -1.075 -22.357 -1.969 1.00 92.81 733 PHE A O 1
ATOM 5809 N N . THR A 1 734 ? -2.409 -20.617 -1.434 1.00 92.88 734 THR A N 1
ATOM 5810 C CA . THR A 1 734 ? -2.334 -20.754 0.034 1.00 92.88 734 THR A CA 1
ATOM 5811 C C . THR A 1 734 ? -3.696 -20.821 0.717 1.00 92.88 734 THR A C 1
ATOM 5813 O O . THR A 1 734 ? -3.760 -20.948 1.938 1.00 92.88 734 THR A O 1
ATOM 5816 N N . GLU A 1 735 ? -4.791 -20.771 -0.039 1.00 90.44 735 GLU A N 1
ATOM 5817 C CA . GLU A 1 735 ? -6.136 -20.931 0.509 1.00 90.44 735 GLU A CA 1
ATOM 5818 C C . GLU A 1 735 ? -6.430 -22.400 0.845 1.00 90.44 735 GLU A C 1
ATOM 5820 O O . GLU A 1 735 ? -6.159 -23.298 0.046 1.00 90.44 735 GLU A O 1
ATOM 5825 N N . GLY A 1 736 ? -7.036 -22.664 2.008 1.00 86.12 736 GLY A N 1
ATOM 5826 C CA . GLY A 1 736 ? -7.331 -24.034 2.444 1.00 86.12 736 GLY A CA 1
ATOM 5827 C C . GLY A 1 736 ? -8.262 -24.810 1.497 1.00 86.12 736 GLY A C 1
ATOM 5828 O O . GLY A 1 736 ? -8.116 -26.026 1.340 1.00 86.12 736 GLY A O 1
ATOM 5829 N N . SER A 1 737 ? -9.182 -24.118 0.815 1.00 88.25 737 SER A N 1
ATOM 5830 C CA . SER A 1 737 ? -10.090 -24.691 -0.193 1.00 88.25 737 SER A CA 1
ATOM 5831 C C . SER A 1 737 ? -9.337 -25.278 -1.397 1.00 88.25 737 SER A C 1
ATOM 5833 O O . SER A 1 737 ? -9.734 -26.329 -1.908 1.00 88.25 737 SER A O 1
ATOM 5835 N N . ALA A 1 738 ? -8.184 -24.704 -1.768 1.00 90.75 738 ALA A N 1
ATOM 5836 C CA . ALA A 1 738 ? -7.359 -25.147 -2.893 1.00 90.75 738 ALA A CA 1
ATOM 5837 C C . ALA A 1 738 ? -6.922 -26.611 -2.755 1.00 90.75 738 ALA A C 1
ATOM 5839 O O . ALA A 1 738 ? -6.837 -27.344 -3.740 1.00 90.75 738 ALA A O 1
ATOM 5840 N N . TRP A 1 739 ? -6.679 -27.075 -1.524 1.00 87.81 739 TRP A N 1
ATOM 5841 C CA . TRP A 1 739 ? -6.303 -28.466 -1.279 1.00 87.81 739 TRP A CA 1
ATOM 5842 C C . TRP A 1 739 ? -7.426 -29.436 -1.647 1.00 87.81 739 TRP A C 1
ATOM 5844 O O . TRP A 1 739 ? -7.188 -30.464 -2.286 1.00 87.81 739 TRP A O 1
ATOM 5854 N N . LYS A 1 740 ? -8.663 -29.103 -1.268 1.00 86.56 740 LYS A N 1
ATOM 5855 C CA . LYS A 1 740 ? -9.842 -29.874 -1.665 1.00 86.56 740 LYS A CA 1
ATOM 5856 C C . LYS A 1 740 ? -10.031 -29.799 -3.175 1.00 86.56 740 LYS A C 1
ATOM 5858 O O . LYS A 1 740 ? -10.327 -30.815 -3.799 1.00 86.56 740 LYS A O 1
ATOM 5863 N N . ASP A 1 741 ? -9.796 -28.626 -3.751 1.00 89.50 741 ASP A N 1
ATOM 5864 C CA . ASP A 1 741 ? -10.102 -28.391 -5.148 1.00 89.50 741 ASP A CA 1
ATOM 5865 C C . ASP A 1 741 ? -9.157 -29.077 -6.128 1.00 89.50 741 ASP A C 1
ATOM 5867 O O . ASP A 1 741 ? -9.595 -29.660 -7.117 1.00 89.50 741 ASP A O 1
ATOM 5871 N N . ILE A 1 742 ? -7.868 -29.045 -5.812 1.00 90.12 742 ILE A N 1
ATOM 5872 C CA . ILE A 1 742 ? -6.796 -29.521 -6.683 1.00 90.12 742 ILE A CA 1
ATOM 5873 C C . ILE A 1 742 ? -6.447 -30.984 -6.370 1.00 90.12 742 ILE A C 1
ATOM 5875 O O . ILE A 1 742 ? -6.201 -31.791 -7.274 1.00 90.12 742 ILE A O 1
ATOM 5879 N N . CYS A 1 743 ? -6.392 -31.340 -5.080 1.00 85.50 743 CYS A N 1
ATOM 5880 C CA . CYS A 1 743 ? -5.794 -32.595 -4.618 1.00 85.50 743 CYS A CA 1
ATOM 5881 C C . CYS A 1 743 ? -6.813 -33.673 -4.216 1.00 85.50 743 CYS A C 1
ATOM 5883 O O . CYS A 1 743 ? -6.412 -34.836 -4.085 1.00 85.50 743 CYS A O 1
ATOM 5885 N N . GLN A 1 744 ? -8.098 -33.342 -4.028 1.00 84.50 744 GLN A N 1
ATOM 5886 C CA . GLN A 1 744 ? -9.137 -34.300 -3.622 1.00 84.50 744 GLN A CA 1
ATOM 5887 C C . GLN A 1 744 ? -10.162 -34.580 -4.741 1.00 84.50 744 GLN A C 1
ATOM 5889 O O . GLN A 1 744 ? -10.307 -33.788 -5.667 1.00 84.50 744 GLN A O 1
ATOM 5894 N N . PRO A 1 745 ? -10.872 -35.726 -4.703 1.00 80.25 745 PRO A N 1
ATOM 5895 C CA . PRO A 1 745 ? -11.986 -35.988 -5.618 1.00 80.25 745 PRO A CA 1
ATOM 5896 C C . PRO A 1 745 ? -13.189 -35.062 -5.355 1.00 80.25 745 PRO A C 1
ATOM 5898 O O . PRO A 1 745 ? -13.545 -34.845 -4.195 1.00 80.25 745 PRO A O 1
ATOM 5901 N N . LYS A 1 746 ? -13.868 -34.606 -6.418 1.00 75.88 746 LYS A N 1
ATOM 5902 C CA . LYS A 1 746 ? -15.114 -33.819 -6.363 1.00 75.88 746 LYS A CA 1
ATOM 5903 C C . LYS A 1 746 ? -16.279 -34.533 -7.071 1.00 75.88 746 LYS A C 1
ATOM 5905 O O . LYS A 1 746 ? -16.053 -35.438 -7.879 1.00 75.88 746 LYS A O 1
ATOM 5910 N N . PRO A 1 747 ? -17.543 -34.141 -6.817 1.00 69.88 747 PRO A N 1
ATOM 5911 C CA . PRO A 1 747 ? -18.663 -34.557 -7.658 1.00 69.88 747 PRO A CA 1
ATOM 5912 C C . PRO A 1 747 ? -18.416 -34.146 -9.119 1.00 69.88 747 PRO A C 1
ATOM 5914 O O . PRO A 1 747 ? -18.224 -32.972 -9.403 1.00 69.88 747 PRO A O 1
ATOM 5917 N N . GLY A 1 748 ? -18.399 -35.110 -10.043 1.00 67.81 748 GLY A N 1
ATOM 5918 C CA . GLY A 1 748 ? -18.214 -34.862 -11.480 1.00 67.81 748 GLY A CA 1
ATOM 5919 C C . GLY A 1 748 ? -16.806 -35.136 -12.029 1.00 67.81 748 GLY A C 1
ATOM 5920 O O . GLY A 1 748 ? -16.695 -35.502 -13.197 1.00 67.81 748 GLY A O 1
ATOM 5921 N N . HIS A 1 749 ? -15.740 -35.075 -11.219 1.00 69.88 749 HIS A N 1
ATOM 5922 C CA . HIS A 1 749 ? -14.381 -35.443 -11.653 1.00 69.88 749 HIS A CA 1
ATOM 5923 C C . HIS A 1 749 ? -13.431 -35.781 -10.480 1.00 69.88 749 HIS A C 1
ATOM 5925 O O . HIS A 1 749 ? -13.597 -35.350 -9.343 1.00 69.88 749 HIS A O 1
ATOM 5931 N N . GLY A 1 750 ? -12.405 -36.599 -10.749 1.00 74.44 750 GLY A N 1
ATOM 5932 C CA . GLY A 1 750 ? -11.344 -36.907 -9.777 1.00 74.44 750 GLY A CA 1
ATOM 5933 C C . GLY A 1 750 ? -10.349 -35.748 -9.571 1.00 74.44 750 GLY A C 1
ATOM 5934 O O . GLY A 1 750 ? -10.443 -34.748 -10.282 1.00 74.44 750 GLY A O 1
ATOM 5935 N N . PRO A 1 751 ? -9.363 -35.901 -8.663 1.00 84.00 751 PRO A N 1
ATOM 5936 C CA . PRO A 1 751 ? -8.320 -34.895 -8.455 1.00 84.00 751 PRO A CA 1
ATOM 5937 C C . PRO A 1 751 ? -7.518 -34.659 -9.738 1.00 84.00 751 PRO A C 1
ATOM 5939 O O . PRO A 1 751 ? -7.444 -35.544 -10.600 1.00 84.00 751 PRO A O 1
ATOM 5942 N N . PHE A 1 752 ? -6.879 -33.495 -9.835 1.00 88.56 752 PHE A N 1
ATOM 5943 C CA . PHE A 1 752 ? -6.109 -33.117 -11.017 1.00 88.56 752 PHE A CA 1
ATOM 5944 C C . PHE A 1 752 ? -4.877 -34.012 -11.207 1.00 88.56 752 PHE A C 1
ATOM 5946 O O . PHE A 1 752 ? -4.218 -34.436 -10.242 1.00 88.56 752 PHE A O 1
ATOM 5953 N N . ASP A 1 753 ? -4.556 -34.312 -12.467 1.00 86.81 753 ASP A N 1
ATOM 5954 C CA . ASP A 1 753 ? -3.390 -35.127 -12.801 1.00 86.81 753 ASP A CA 1
ATOM 5955 C C . ASP A 1 753 ? -2.098 -34.382 -12.437 1.00 86.81 753 ASP A C 1
ATOM 5957 O O . ASP A 1 753 ? -2.030 -33.149 -12.424 1.00 86.81 753 ASP A O 1
ATOM 5961 N N . LYS A 1 754 ? -1.063 -35.143 -12.069 1.00 86.06 754 LYS A N 1
ATOM 5962 C CA . LYS A 1 754 ? 0.236 -34.562 -11.722 1.00 86.06 754 LYS A CA 1
ATOM 5963 C C . LYS A 1 754 ? 0.906 -34.029 -12.980 1.00 86.06 754 LYS A C 1
ATOM 5965 O O . LYS A 1 754 ? 0.864 -34.667 -14.031 1.00 86.06 754 LYS A O 1
ATOM 5970 N N . TRP A 1 755 ? 1.611 -32.913 -12.854 1.00 81.19 755 TRP A N 1
ATOM 5971 C CA . TRP A 1 755 ? 2.453 -32.451 -13.941 1.00 81.19 755 TRP A CA 1
ATOM 5972 C C . TRP A 1 755 ? 3.659 -33.383 -14.118 1.00 81.19 755 TRP A C 1
ATOM 5974 O O . TRP A 1 755 ? 4.487 -33.557 -13.223 1.00 81.19 755 TRP A O 1
ATOM 5984 N N . THR A 1 756 ? 3.753 -34.021 -15.283 1.00 72.88 756 THR A N 1
ATOM 5985 C CA . THR A 1 756 ? 4.658 -35.156 -15.520 1.00 72.88 756 THR A CA 1
ATOM 5986 C C . THR A 1 756 ? 6.129 -34.777 -15.670 1.00 72.88 756 THR A C 1
ATOM 5988 O O . THR A 1 756 ? 6.973 -35.669 -15.721 1.00 72.88 756 THR A O 1
ATOM 5991 N N . ILE A 1 757 ? 6.468 -33.485 -15.719 1.00 67.38 757 ILE A N 1
ATOM 5992 C CA . ILE A 1 757 ? 7.852 -33.027 -15.908 1.00 67.38 757 ILE A CA 1
ATOM 5993 C C . ILE A 1 757 ? 8.784 -33.530 -14.789 1.00 67.38 757 ILE A C 1
ATOM 5995 O O . ILE A 1 757 ? 9.920 -33.919 -15.076 1.00 67.38 757 ILE A O 1
ATOM 5999 N N . TYR A 1 758 ? 8.250 -33.646 -13.563 1.00 61.56 758 TYR A N 1
ATOM 6000 C CA . TYR A 1 758 ? 8.927 -34.136 -12.354 1.00 61.56 758 TYR A CA 1
ATOM 6001 C C . TYR A 1 758 ? 8.876 -35.656 -12.151 1.00 61.56 758 TYR A C 1
ATOM 6003 O O . TYR A 1 758 ? 9.488 -36.177 -11.219 1.00 61.56 758 TYR A O 1
ATOM 6011 N N . LEU A 1 759 ? 8.150 -36.391 -12.997 1.00 69.81 759 LEU A N 1
ATOM 6012 C CA . LEU A 1 759 ? 7.813 -37.789 -12.741 1.00 69.81 759 LEU A CA 1
ATOM 6013 C C . LEU A 1 759 ? 8.482 -38.711 -13.755 1.00 69.81 759 LEU A C 1
ATOM 6015 O O . LEU A 1 759 ? 8.085 -38.791 -14.916 1.00 69.81 759 LEU A O 1
ATOM 6019 N N . ASN A 1 760 ? 9.494 -39.446 -13.295 1.00 72.38 760 ASN A N 1
ATOM 6020 C CA . ASN A 1 760 ? 10.132 -40.496 -14.080 1.00 72.38 760 ASN A CA 1
ATOM 6021 C C . ASN A 1 760 ? 9.752 -41.882 -13.580 1.00 72.38 760 ASN A C 1
ATOM 6023 O O . ASN A 1 760 ? 9.643 -42.082 -12.364 1.00 72.38 760 ASN A O 1
ATOM 6027 N N . PRO A 1 761 ? 9.623 -42.857 -14.494 1.00 80.19 761 PRO A N 1
ATOM 6028 C CA . PRO A 1 761 ? 9.688 -44.243 -14.087 1.00 80.19 761 PRO A CA 1
ATOM 6029 C C . PRO A 1 761 ? 11.085 -44.548 -13.531 1.00 80.19 761 PRO A C 1
ATOM 6031 O O . PRO A 1 761 ? 12.073 -43.877 -13.849 1.00 80.19 761 PRO A O 1
ATOM 6034 N N . SER A 1 762 ? 11.158 -45.577 -12.699 1.00 78.44 762 SER A N 1
ATOM 6035 C CA . SER A 1 762 ? 12.419 -46.130 -12.215 1.00 78.44 762 SER A CA 1
ATOM 6036 C C . SER A 1 762 ? 13.219 -46.777 -13.351 1.00 78.44 762 SER A C 1
ATOM 6038 O O . SER A 1 762 ? 12.763 -46.878 -14.491 1.00 78.44 762 SER A O 1
ATOM 6040 N N . VAL A 1 763 ? 14.431 -47.242 -13.043 1.00 81.94 763 VAL A N 1
ATOM 6041 C CA . VAL A 1 763 ? 15.351 -47.883 -13.999 1.00 81.94 763 VAL A CA 1
ATOM 6042 C C . VAL A 1 763 ? 14.716 -49.090 -14.704 1.00 81.94 763 VAL A C 1
ATOM 6044 O O . VAL A 1 763 ? 15.058 -49.379 -15.846 1.00 81.94 763 VAL A O 1
ATOM 6047 N N . ASN A 1 764 ? 13.767 -49.765 -14.055 1.00 83.88 764 ASN A N 1
ATOM 6048 C CA . ASN A 1 764 ? 13.015 -50.891 -14.612 1.00 83.88 764 ASN A CA 1
ATOM 6049 C C . ASN A 1 764 ? 11.774 -50.485 -15.435 1.00 83.88 764 ASN A C 1
ATOM 6051 O O . ASN A 1 764 ? 11.000 -51.351 -15.830 1.00 83.88 764 ASN A O 1
ATOM 6055 N N . GLY A 1 765 ? 11.552 -49.190 -15.673 1.00 84.69 765 GLY A N 1
ATOM 6056 C CA . GLY A 1 765 ? 10.414 -48.679 -16.440 1.00 84.69 765 GLY A CA 1
ATOM 6057 C C . GLY A 1 765 ? 9.094 -48.581 -15.665 1.00 84.69 765 GLY A C 1
ATOM 6058 O O . GLY A 1 765 ? 8.118 -48.085 -16.223 1.00 84.69 765 GLY A O 1
ATOM 6059 N N . ALA A 1 766 ? 9.046 -48.991 -14.392 1.00 88.06 766 ALA A N 1
ATOM 6060 C CA . ALA A 1 766 ? 7.837 -48.928 -13.572 1.00 88.06 766 ALA A CA 1
ATOM 6061 C C . ALA A 1 766 ? 7.705 -47.601 -12.807 1.00 88.06 766 ALA A C 1
ATOM 6063 O O . ALA A 1 766 ? 8.694 -46.992 -12.392 1.00 88.06 766 ALA A O 1
ATOM 6064 N N . TYR A 1 767 ? 6.463 -47.173 -12.577 1.00 88.38 767 TYR A N 1
ATOM 6065 C CA . TYR A 1 767 ? 6.142 -46.025 -11.729 1.00 88.38 767 TYR A CA 1
ATOM 6066 C C . TYR A 1 767 ? 5.830 -46.475 -10.298 1.00 88.38 767 TYR A C 1
ATOM 6068 O O . TYR A 1 767 ? 5.195 -47.508 -10.093 1.00 88.38 767 TYR A O 1
ATOM 6076 N N . SER A 1 768 ? 6.246 -45.689 -9.304 1.00 88.81 768 SER A N 1
ATOM 6077 C CA . SER A 1 768 ? 5.864 -45.912 -7.907 1.00 88.81 768 SER A CA 1
ATOM 6078 C C . SER A 1 768 ? 4.572 -45.188 -7.552 1.00 88.81 768 SER A C 1
ATOM 6080 O O . SER A 1 768 ? 4.042 -44.396 -8.336 1.00 88.81 768 SER A O 1
ATOM 6082 N N . ILE A 1 769 ? 4.100 -45.390 -6.319 1.00 88.00 769 ILE A N 1
ATOM 6083 C CA . ILE A 1 769 ? 3.026 -44.574 -5.743 1.00 88.00 769 ILE A CA 1
ATOM 6084 C C . ILE A 1 769 ? 3.309 -43.063 -5.855 1.00 88.00 769 ILE A C 1
ATOM 6086 O O . ILE A 1 769 ? 2.405 -42.284 -6.149 1.00 88.00 769 ILE A O 1
ATOM 6090 N N . LEU A 1 770 ? 4.566 -42.634 -5.706 1.00 83.31 770 LEU A N 1
ATOM 6091 C CA . LEU A 1 770 ? 4.932 -41.222 -5.805 1.00 83.31 770 LEU A CA 1
ATOM 6092 C C . LEU A 1 770 ? 5.004 -40.753 -7.263 1.00 83.31 770 LEU A C 1
ATOM 6094 O O . LEU A 1 770 ? 4.512 -39.665 -7.572 1.00 83.31 770 LEU A O 1
ATOM 6098 N N . THR A 1 771 ? 5.572 -41.564 -8.161 1.00 84.12 771 THR A N 1
ATOM 6099 C CA . THR A 1 771 ? 5.862 -41.146 -9.543 1.00 84.12 771 THR A CA 1
ATOM 6100 C C . THR A 1 771 ? 4.766 -41.460 -10.556 1.00 84.12 771 THR A C 1
ATOM 6102 O O . THR A 1 771 ? 4.870 -41.022 -11.697 1.00 84.12 771 THR A O 1
ATOM 6105 N N . SER A 1 772 ? 3.703 -42.173 -10.170 1.00 87.06 772 SER A N 1
ATOM 6106 C CA . SER A 1 772 ? 2.597 -42.487 -11.081 1.00 87.06 772 SER A CA 1
ATOM 6107 C C . SER A 1 772 ? 1.986 -41.206 -11.681 1.00 87.06 772 SER A C 1
ATOM 6109 O O . SER A 1 772 ? 1.521 -40.352 -10.914 1.00 87.06 772 SER A O 1
ATOM 6111 N N . PRO A 1 773 ? 1.994 -41.049 -13.022 1.00 77.31 773 PRO A N 1
ATOM 6112 C CA . PRO A 1 773 ? 1.601 -39.802 -13.679 1.00 77.31 773 PRO A CA 1
ATOM 6113 C C . PRO A 1 773 ? 0.082 -39.635 -13.777 1.00 77.31 773 PRO A C 1
ATOM 6115 O O . PRO A 1 773 ? -0.398 -38.512 -13.887 1.00 77.31 773 PRO A O 1
ATOM 6118 N N . THR A 1 774 ? -0.677 -40.735 -13.721 1.00 79.88 774 THR A N 1
ATOM 6119 C CA . THR A 1 774 ? -2.136 -40.724 -13.871 1.00 79.88 774 THR A CA 1
ATOM 6120 C C . THR A 1 774 ? -2.843 -40.987 -12.548 1.00 79.88 774 THR A C 1
ATOM 6122 O O . THR A 1 774 ? -2.419 -41.824 -11.741 1.00 79.88 774 THR A O 1
ATOM 6125 N N . ARG A 1 775 ? -4.000 -40.344 -12.353 1.00 78.31 775 ARG A N 1
ATOM 6126 C CA . ARG A 1 775 ? -4.880 -40.604 -11.200 1.00 78.31 775 ARG A CA 1
ATOM 6127 C C . ARG A 1 775 ? -5.255 -42.081 -11.038 1.00 78.31 775 ARG A C 1
ATOM 6129 O O . ARG A 1 775 ? -5.293 -42.587 -9.919 1.00 78.31 775 ARG A O 1
ATOM 6136 N N . GLN A 1 776 ? -5.511 -42.785 -12.145 1.00 82.56 776 GLN A N 1
ATOM 6137 C CA . GLN A 1 776 ? -5.922 -44.193 -12.130 1.00 82.56 776 GLN A CA 1
ATOM 6138 C C . GLN A 1 776 ? -4.774 -45.103 -11.681 1.00 82.56 776 GLN A C 1
ATOM 6140 O O . GLN A 1 776 ? -4.985 -45.988 -10.851 1.00 82.56 776 GLN A O 1
ATOM 6145 N N . GLY A 1 777 ? -3.556 -44.850 -12.175 1.00 85.00 777 GLY A N 1
ATOM 6146 C CA . GLY A 1 777 ? -2.359 -45.576 -11.757 1.00 85.00 777 GLY A CA 1
ATOM 6147 C C . GLY A 1 777 ? -2.081 -45.392 -10.267 1.00 85.00 777 GLY A C 1
ATOM 6148 O O . GLY A 1 777 ? -1.942 -46.375 -9.539 1.00 85.00 777 GLY A O 1
ATOM 6149 N N . HIS A 1 778 ? -2.113 -44.143 -9.794 1.00 86.62 778 HIS A N 1
ATOM 6150 C CA . HIS A 1 778 ? -1.936 -43.823 -8.380 1.00 86.62 778 HIS A CA 1
ATOM 6151 C C . HIS A 1 778 ? -3.009 -44.476 -7.495 1.00 86.62 778 HIS A C 1
ATOM 6153 O O . HIS A 1 778 ? -2.682 -45.088 -6.482 1.00 86.62 778 HIS A O 1
ATOM 6159 N N . ALA A 1 779 ? -4.292 -44.371 -7.863 1.00 85.19 779 ALA A N 1
ATOM 6160 C CA . ALA A 1 779 ? -5.394 -44.944 -7.089 1.00 85.19 779 ALA A CA 1
ATOM 6161 C C . ALA A 1 779 ? -5.313 -46.476 -6.998 1.00 85.19 779 ALA A C 1
ATOM 6163 O O . ALA A 1 779 ? -5.580 -47.035 -5.933 1.00 85.19 779 ALA A O 1
ATOM 6164 N N . ARG A 1 780 ? -4.907 -47.147 -8.086 1.00 88.88 780 ARG A N 1
ATOM 6165 C CA . ARG A 1 780 ? -4.679 -48.599 -8.113 1.00 88.88 780 ARG A CA 1
ATOM 6166 C C . ARG A 1 780 ? -3.583 -49.005 -7.129 1.00 88.88 780 ARG A C 1
ATOM 6168 O O . ARG A 1 780 ? -3.842 -49.854 -6.283 1.00 88.88 780 ARG A O 1
ATOM 6175 N N . ILE A 1 781 ? -2.407 -48.372 -7.202 1.00 89.00 781 ILE A N 1
ATOM 6176 C CA . ILE A 1 781 ? -1.279 -48.669 -6.300 1.00 89.00 781 ILE A CA 1
ATOM 6177 C C . ILE A 1 781 ? -1.660 -48.350 -4.846 1.00 89.00 781 ILE A C 1
ATOM 6179 O O . ILE A 1 781 ? -1.463 -49.177 -3.958 1.00 89.00 781 ILE A O 1
ATOM 6183 N N . ARG A 1 782 ? -2.278 -47.185 -4.596 1.00 89.00 782 ARG A N 1
ATOM 6184 C CA . ARG A 1 782 ? -2.716 -46.766 -3.255 1.00 89.00 782 ARG A CA 1
ATOM 6185 C C . ARG A 1 782 ? -3.661 -47.778 -2.617 1.00 89.00 782 ARG A C 1
ATOM 6187 O O . ARG A 1 782 ? -3.516 -48.072 -1.437 1.00 89.00 782 ARG A O 1
ATOM 6194 N N . ARG A 1 783 ? -4.621 -48.310 -3.382 1.00 87.50 783 ARG A N 1
ATOM 6195 C CA . ARG A 1 783 ? -5.591 -49.288 -2.872 1.00 87.50 783 ARG A CA 1
ATOM 6196 C C . ARG A 1 783 ? -4.898 -50.529 -2.308 1.00 87.50 783 ARG A C 1
ATOM 6198 O O . ARG A 1 783 ? -5.292 -50.974 -1.243 1.00 87.50 783 ARG A O 1
ATOM 6205 N N . GLN A 1 784 ? -3.856 -51.021 -2.979 1.00 88.00 784 GLN A N 1
ATOM 6206 C CA . GLN A 1 784 ? -3.092 -52.186 -2.519 1.00 88.00 784 GLN A CA 1
ATOM 6207 C C . GLN A 1 784 ? -2.275 -51.876 -1.257 1.00 88.00 784 GLN A C 1
ATOM 6209 O O . GLN A 1 784 ? -2.220 -52.683 -0.337 1.00 88.00 784 GLN A O 1
ATOM 6214 N N . LEU A 1 785 ? -1.682 -50.681 -1.182 1.00 88.06 785 LEU A N 1
ATOM 6215 C CA . LEU A 1 785 ? -0.872 -50.271 -0.031 1.00 88.06 785 LEU A CA 1
ATOM 6216 C C . LEU A 1 785 ? -1.698 -49.974 1.225 1.00 88.06 785 LEU A C 1
ATOM 6218 O O . LEU A 1 785 ? -1.235 -50.270 2.322 1.00 88.06 785 LEU A O 1
ATOM 6222 N N . ASN A 1 786 ? -2.900 -49.399 1.086 1.00 88.31 786 ASN A N 1
ATOM 6223 C CA . ASN A 1 786 ? -3.721 -48.918 2.208 1.00 88.31 786 ASN A CA 1
ATOM 6224 C C . ASN A 1 786 ? -3.926 -49.967 3.319 1.00 88.31 786 ASN A C 1
ATOM 6226 O O . ASN A 1 786 ? -4.052 -49.597 4.482 1.00 88.31 786 ASN A O 1
ATOM 6230 N N . HIS A 1 787 ? -3.942 -51.262 2.991 1.00 87.69 787 HIS A N 1
ATOM 6231 C CA . HIS A 1 787 ? -4.110 -52.339 3.971 1.00 87.69 787 HIS A CA 1
ATOM 6232 C C . HIS A 1 787 ? -2.970 -52.385 4.998 1.00 87.69 787 HIS A C 1
ATOM 6234 O O . HIS A 1 787 ? -3.231 -52.558 6.190 1.00 87.69 787 HIS A O 1
ATOM 6240 N N . GLY A 1 788 ? -1.732 -52.142 4.555 1.00 88.12 788 GLY A N 1
ATOM 6241 C CA . GLY A 1 788 ? -0.550 -52.065 5.418 1.00 88.12 788 GLY A CA 1
ATOM 6242 C C . GLY A 1 788 ? -0.453 -50.787 6.255 1.00 88.12 788 GLY A C 1
ATOM 6243 O O . GLY A 1 788 ? 0.411 -50.716 7.121 1.00 88.12 788 GLY A O 1
ATOM 6244 N N . PHE A 1 789 ? -1.345 -49.818 6.020 1.00 89.50 789 PHE A N 1
ATOM 6245 C CA . PHE A 1 789 ? -1.478 -48.561 6.770 1.00 89.50 789 PHE A CA 1
ATOM 6246 C C . PHE A 1 789 ? -2.814 -48.466 7.531 1.00 89.50 789 PHE A C 1
ATOM 6248 O O . PHE A 1 789 ? -3.194 -47.389 7.980 1.00 89.50 789 PHE A O 1
ATOM 6255 N N . SER A 1 790 ? -3.564 -49.568 7.641 1.00 89.56 790 SER A N 1
ATOM 6256 C CA . SER A 1 790 ? -4.801 -49.606 8.431 1.00 89.56 790 SER A CA 1
ATOM 6257 C C . SER A 1 790 ? -4.505 -49.576 9.934 1.00 89.56 790 SER A C 1
ATOM 6259 O O . SER A 1 790 ? -3.462 -50.069 10.355 1.00 89.56 790 SER A O 1
ATOM 6261 N N . ASP A 1 791 ? -5.440 -49.092 10.758 1.00 85.38 791 ASP A N 1
ATOM 6262 C CA . ASP A 1 791 ? -5.270 -49.044 12.224 1.00 85.38 791 ASP A CA 1
ATOM 6263 C 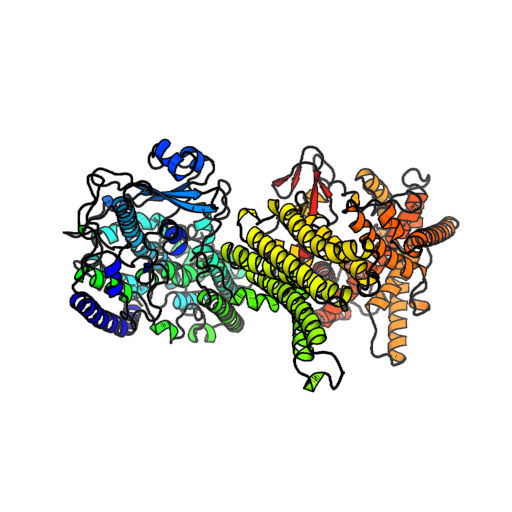C . ASP A 1 791 ? -4.877 -50.407 12.812 1.00 85.38 791 ASP A C 1
ATOM 6265 O O . ASP A 1 791 ? -3.988 -50.509 13.655 1.00 85.38 791 ASP A O 1
ATOM 6269 N N . LYS A 1 792 ? -5.488 -51.485 12.302 1.00 88.38 792 LYS A N 1
ATOM 6270 C CA . LYS A 1 792 ? -5.161 -52.863 12.691 1.00 88.38 792 LYS A CA 1
ATOM 6271 C C . LYS A 1 792 ? -3.733 -53.253 12.299 1.00 88.38 792 LYS A C 1
ATOM 6273 O O . LYS A 1 792 ? -3.068 -53.959 13.053 1.00 88.38 792 LYS A O 1
ATOM 6278 N N . ALA A 1 793 ? -3.272 -52.831 11.122 1.00 89.88 793 ALA A N 1
ATOM 6279 C CA . ALA A 1 793 ? -1.913 -53.105 10.671 1.00 89.88 793 ALA A CA 1
ATOM 6280 C C . ALA A 1 793 ? -0.878 -52.328 11.486 1.00 89.88 793 ALA A C 1
ATOM 6282 O O . ALA A 1 793 ? 0.111 -52.924 11.900 1.00 89.88 793 ALA A O 1
ATOM 6283 N N . LEU A 1 794 ? -1.140 -51.052 11.779 1.00 88.38 794 LEU A N 1
ATOM 6284 C CA . LEU A 1 794 ? -0.274 -50.211 12.606 1.00 88.38 794 LEU A CA 1
ATOM 6285 C C . LEU A 1 794 ? -0.125 -50.777 14.026 1.00 88.38 794 LEU A C 1
ATOM 6287 O O . LEU A 1 794 ? 0.994 -50.889 14.516 1.00 88.38 794 LEU A O 1
ATOM 6291 N N . GLN A 1 795 ? -1.220 -51.236 14.644 1.00 87.88 795 GLN A N 1
ATOM 6292 C CA . GLN A 1 795 ? -1.170 -51.938 15.937 1.00 87.88 795 GLN A CA 1
ATOM 6293 C C . GLN A 1 795 ? -0.348 -53.231 15.864 1.00 87.88 795 GLN A C 1
ATOM 6295 O O . GLN A 1 795 ? 0.448 -53.518 16.749 1.00 87.88 795 GLN A O 1
ATOM 6300 N N . ALA A 1 796 ? -0.496 -54.015 14.793 1.00 90.12 796 ALA A N 1
ATOM 6301 C CA . ALA A 1 796 ? 0.306 -55.225 14.606 1.00 90.12 796 ALA A CA 1
ATOM 6302 C C . ALA A 1 796 ? 1.796 -54.920 14.346 1.00 90.12 796 ALA A C 1
ATOM 6304 O O . ALA A 1 796 ? 2.652 -55.761 14.611 1.00 90.12 796 ALA A O 1
ATOM 6305 N N . GLN A 1 797 ? 2.110 -53.736 13.815 1.00 92.50 797 GLN A N 1
ATOM 6306 C CA . GLN A 1 797 ? 3.474 -53.283 13.538 1.00 92.50 797 GLN A CA 1
ATOM 6307 C C . GLN A 1 797 ? 4.170 -52.661 14.753 1.00 92.50 797 GLN A C 1
ATOM 6309 O O . GLN A 1 797 ? 5.392 -52.525 14.745 1.00 92.50 797 GLN A O 1
ATOM 6314 N N . GLU A 1 798 ? 3.418 -52.303 15.789 1.00 88.94 798 GLU A N 1
ATOM 6315 C CA . GLU A 1 798 ? 3.875 -51.536 16.945 1.00 88.94 798 GLU A CA 1
ATOM 6316 C C . GLU A 1 798 ? 5.130 -52.103 17.616 1.00 88.94 798 GLU A C 1
ATOM 6318 O O . GLU A 1 798 ? 6.076 -51.363 17.878 1.00 88.94 798 GLU A O 1
ATOM 6323 N N . SER A 1 799 ? 5.199 -53.421 17.810 1.00 88.81 799 SER A N 1
ATOM 6324 C CA . SER A 1 799 ? 6.363 -54.057 18.436 1.00 88.81 799 SER A CA 1
ATOM 6325 C C . SER A 1 799 ? 7.661 -53.830 17.651 1.00 88.81 799 SER A C 1
ATOM 6327 O O . SER A 1 799 ? 8.737 -53.774 18.243 1.00 88.81 799 SER A O 1
ATOM 6329 N N . MET A 1 800 ? 7.579 -53.690 16.321 1.00 90.50 800 MET A N 1
ATOM 6330 C CA . MET A 1 800 ? 8.743 -53.367 15.491 1.00 90.50 800 MET A CA 1
ATOM 6331 C C . MET A 1 800 ? 9.193 -51.928 15.746 1.00 90.50 800 MET A C 1
ATOM 6333 O O . MET A 1 800 ? 10.377 -51.709 15.989 1.00 90.50 800 MET A O 1
ATOM 6337 N N . PHE A 1 801 ? 8.263 -50.966 15.765 1.00 90.56 801 PHE A N 1
ATOM 6338 C CA . PHE A 1 801 ? 8.576 -49.572 16.101 1.00 90.56 801 PHE A CA 1
ATOM 6339 C C . PHE A 1 801 ? 9.212 -49.462 17.488 1.00 90.56 801 PHE A C 1
ATOM 6341 O O . PHE A 1 801 ? 10.291 -48.882 17.607 1.00 90.56 801 PHE A O 1
ATOM 6348 N N . GLN A 1 802 ? 8.594 -50.076 18.502 1.00 90.44 802 GLN A N 1
ATOM 6349 C CA . GLN A 1 802 ? 9.071 -50.017 19.883 1.00 90.44 802 GLN A CA 1
ATOM 6350 C C . GLN A 1 802 ? 10.500 -50.555 20.008 1.00 90.44 802 GLN A C 1
ATOM 6352 O O . GLN A 1 802 ? 11.354 -49.879 20.566 1.00 90.44 802 GLN A O 1
ATOM 6357 N N . SER A 1 803 ? 10.810 -51.696 19.378 1.00 92.12 803 SER A N 1
ATOM 6358 C CA . SER A 1 803 ? 12.155 -52.287 19.447 1.00 92.12 803 SER A CA 1
ATOM 6359 C C . SER A 1 803 ? 13.268 -51.370 18.912 1.00 92.12 803 SER A C 1
ATOM 6361 O O . SER A 1 803 ? 14.367 -51.338 19.468 1.00 92.12 803 SER A O 1
ATOM 6363 N N . HIS A 1 804 ? 12.991 -50.590 17.859 1.00 94.88 804 HIS A N 1
ATOM 6364 C CA . HIS A 1 804 ? 13.951 -49.627 17.304 1.00 94.88 804 HIS A CA 1
ATOM 6365 C C . HIS A 1 804 ? 14.022 -48.343 18.139 1.00 94.88 804 HIS A C 1
ATOM 6367 O O . HIS A 1 804 ? 15.098 -47.758 18.259 1.00 94.88 804 HIS A O 1
ATOM 6373 N N . VAL A 1 805 ? 12.905 -47.912 18.738 1.00 93.19 805 VAL A N 1
ATOM 6374 C CA . VAL A 1 805 ? 12.868 -46.776 19.674 1.00 93.19 805 VAL A CA 1
ATOM 6375 C C . VAL A 1 805 ? 13.666 -47.099 20.939 1.00 93.19 805 VAL A C 1
ATOM 6377 O O . VAL A 1 805 ? 14.510 -46.299 21.337 1.00 93.19 805 VAL A O 1
ATOM 6380 N N . ASP A 1 806 ? 13.488 -48.285 21.516 1.00 93.00 806 ASP A N 1
ATOM 6381 C CA . ASP A 1 806 ? 14.237 -48.734 22.693 1.00 93.00 806 ASP A CA 1
ATOM 6382 C C . ASP A 1 806 ? 15.742 -48.777 22.402 1.00 93.00 806 ASP A C 1
ATOM 6384 O O . ASP A 1 806 ? 16.549 -48.289 23.198 1.00 93.00 806 ASP A O 1
ATOM 6388 N N . LEU A 1 807 ? 16.124 -49.289 21.224 1.00 95.38 807 LEU A N 1
ATOM 6389 C CA . LEU A 1 807 ? 17.515 -49.307 20.770 1.00 95.38 807 LEU A CA 1
ATOM 6390 C C . LEU A 1 807 ? 18.078 -47.891 20.576 1.00 95.38 807 LEU A C 1
ATOM 6392 O O . LEU A 1 807 ? 19.219 -47.620 20.946 1.00 95.38 807 LEU A O 1
ATOM 6396 N N . LEU A 1 808 ? 17.297 -46.965 20.016 1.00 95.81 808 LEU A N 1
ATOM 6397 C CA . LEU A 1 808 ? 17.699 -45.564 19.892 1.00 95.81 808 LEU A CA 1
ATOM 6398 C C . LEU A 1 808 ? 17.989 -44.959 21.273 1.00 95.81 808 LEU A C 1
ATOM 6400 O O . LEU A 1 808 ? 19.053 -44.371 21.480 1.00 95.81 808 LEU A O 1
ATOM 6404 N N . ILE A 1 809 ? 17.073 -45.133 22.229 1.00 93.69 809 ILE A N 1
ATOM 6405 C CA . ILE A 1 809 ? 17.227 -44.612 23.591 1.00 93.69 809 ILE A CA 1
ATOM 6406 C C . ILE A 1 809 ? 18.425 -45.258 24.296 1.00 93.69 809 ILE A C 1
ATOM 6408 O O . ILE A 1 809 ? 19.203 -44.551 24.942 1.00 93.69 809 ILE A O 1
ATOM 6412 N N . SER A 1 810 ? 18.626 -46.571 24.153 1.00 94.62 810 SER A N 1
ATOM 6413 C CA . SER A 1 810 ? 19.761 -47.265 24.768 1.00 94.62 810 SER A CA 1
ATOM 6414 C C . SER A 1 810 ? 21.097 -46.758 24.225 1.00 94.62 810 SER A C 1
ATOM 6416 O O . SER A 1 810 ? 22.013 -46.500 25.004 1.00 94.62 810 SER A O 1
ATOM 6418 N N . ARG A 1 811 ? 21.203 -46.542 22.907 1.00 94.38 811 ARG A N 1
ATOM 6419 C CA . ARG A 1 811 ? 22.421 -46.020 22.270 1.00 94.38 811 ARG A CA 1
ATOM 6420 C C . ARG A 1 811 ? 22.701 -44.564 22.625 1.00 94.38 811 ARG A C 1
ATOM 6422 O O . ARG A 1 811 ? 23.859 -44.208 22.829 1.00 94.38 811 ARG A O 1
ATOM 6429 N N . ILE A 1 812 ? 21.664 -43.738 22.766 1.00 92.88 812 ILE A N 1
ATOM 6430 C CA . ILE A 1 812 ? 21.806 -42.366 23.272 1.00 92.88 812 ILE A CA 1
ATOM 6431 C C . ILE A 1 812 ? 22.327 -42.384 24.718 1.00 92.88 812 ILE A C 1
ATOM 6433 O O . ILE A 1 812 ? 23.272 -41.663 25.035 1.00 92.88 812 ILE A O 1
ATOM 6437 N N . ARG A 1 813 ? 21.769 -43.241 25.588 1.00 92.88 813 ARG A N 1
ATOM 6438 C CA . ARG A 1 813 ? 22.239 -43.409 26.978 1.00 92.88 813 ARG A CA 1
ATOM 6439 C C . ARG A 1 813 ? 23.699 -43.881 27.028 1.00 92.88 813 ARG A C 1
ATOM 6441 O O . ARG A 1 813 ? 24.477 -43.325 27.801 1.00 92.88 813 ARG A O 1
ATOM 6448 N N . GLU A 1 814 ? 24.089 -44.842 26.185 1.00 92.94 814 GLU A N 1
ATOM 6449 C CA . GLU A 1 814 ? 25.486 -45.287 26.049 1.00 92.94 814 GLU A CA 1
ATOM 6450 C C . GLU A 1 814 ? 26.412 -44.135 25.633 1.00 92.94 814 GLU A C 1
ATOM 6452 O O . GLU A 1 814 ? 27.417 -43.895 26.305 1.00 92.94 814 GLU A O 1
ATOM 6457 N N . ALA A 1 815 ? 26.055 -43.382 24.586 1.00 90.00 815 ALA A N 1
ATOM 6458 C CA . ALA A 1 815 ? 26.850 -42.255 24.096 1.00 90.00 815 ALA A CA 1
ATOM 6459 C C . ALA A 1 815 ? 27.068 -41.196 25.192 1.00 90.00 815 ALA A C 1
ATOM 6461 O O . ALA A 1 815 ? 28.207 -40.800 25.451 1.00 90.00 815 ALA A O 1
ATOM 6462 N N . ILE A 1 816 ? 26.008 -40.822 25.917 1.00 89.62 816 ILE A N 1
ATOM 6463 C CA . ILE A 1 816 ? 26.087 -39.884 27.048 1.00 89.62 816 ILE A CA 1
ATOM 6464 C C . ILE A 1 816 ? 26.991 -40.442 28.157 1.00 89.62 816 ILE A C 1
ATOM 6466 O O . ILE A 1 816 ? 27.880 -39.744 28.645 1.00 89.62 816 ILE A O 1
ATOM 6470 N N . SER A 1 817 ? 26.815 -41.715 28.531 1.00 91.88 817 SER A N 1
ATOM 6471 C CA . SER A 1 817 ? 27.630 -42.358 29.574 1.00 91.88 817 SER A CA 1
ATOM 6472 C C . SER A 1 817 ? 29.114 -42.462 29.201 1.00 91.88 817 SER A C 1
ATOM 6474 O O . SER A 1 817 ? 29.974 -42.442 30.080 1.00 91.88 817 SER A O 1
ATOM 6476 N N . SER A 1 818 ? 29.422 -42.508 27.901 1.00 89.81 818 SER A N 1
ATOM 6477 C CA . SER A 1 818 ? 30.788 -42.526 27.367 1.00 89.81 818 SER A CA 1
ATOM 6478 C C . SER A 1 818 ? 31.473 -41.149 27.344 1.00 89.81 818 SER A C 1
ATOM 6480 O O . SER A 1 818 ? 32.634 -41.049 26.951 1.00 89.81 818 SER A O 1
ATOM 6482 N N . GLY A 1 819 ? 30.783 -40.092 27.793 1.00 87.25 819 GLY A N 1
ATOM 6483 C CA . GLY A 1 819 ? 31.316 -38.731 27.887 1.00 87.25 819 GLY A CA 1
ATOM 6484 C C . GLY A 1 819 ? 31.071 -37.856 26.654 1.00 87.25 819 GLY A C 1
ATOM 6485 O O . GLY A 1 819 ? 31.620 -36.757 26.581 1.00 87.25 819 GLY A O 1
ATOM 6486 N N . GLN A 1 820 ? 30.258 -38.303 25.690 1.00 86.00 820 GLN A N 1
ATOM 6487 C CA . GLN A 1 820 ? 29.888 -37.488 24.533 1.00 86.00 820 GLN A CA 1
ATOM 6488 C C . GLN A 1 820 ? 28.891 -36.395 24.952 1.00 86.00 820 GLN A C 1
ATOM 6490 O O . GLN A 1 820 ? 27.778 -36.702 25.372 1.00 86.00 820 GLN A O 1
ATOM 6495 N N . GLN A 1 821 ? 29.297 -35.123 24.847 1.00 77.94 821 GLN A N 1
ATOM 6496 C CA . GLN A 1 821 ? 28.478 -33.982 25.287 1.00 77.94 821 GLN A CA 1
ATOM 6497 C C . GLN A 1 821 ? 27.479 -33.492 24.228 1.00 77.94 821 GLN A C 1
ATOM 6499 O O . GLN A 1 821 ? 26.392 -33.055 24.594 1.00 77.94 821 GLN A O 1
ATOM 6504 N N . ASP A 1 822 ? 27.802 -33.648 22.939 1.00 86.25 822 A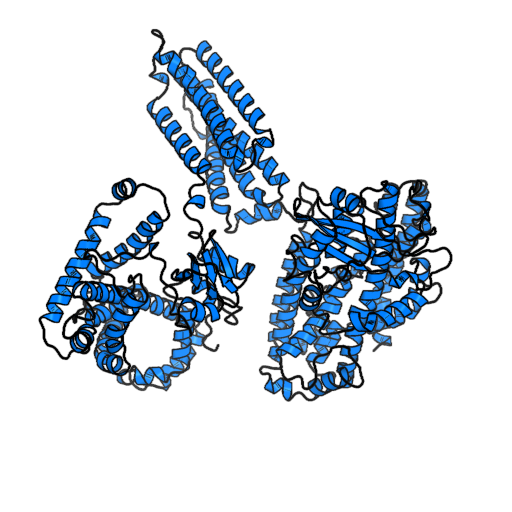SP A N 1
ATOM 6505 C CA . ASP A 1 822 ? 26.965 -33.181 21.831 1.00 86.25 822 ASP A CA 1
ATOM 6506 C C . ASP A 1 822 ? 26.498 -34.349 20.947 1.00 86.25 822 ASP A C 1
ATOM 6508 O O . ASP A 1 822 ? 27.302 -35.158 20.461 1.00 86.25 822 ASP A O 1
ATOM 6512 N N . LEU A 1 823 ? 25.184 -34.426 20.707 1.00 89.00 823 LEU A N 1
ATOM 6513 C CA . LEU A 1 823 ? 24.551 -35.432 19.850 1.00 89.00 823 LEU A CA 1
ATOM 6514 C C . LEU A 1 823 ? 23.827 -34.762 18.677 1.00 89.00 823 LEU A C 1
ATOM 6516 O O . LEU A 1 823 ? 22.923 -33.949 18.863 1.00 89.00 823 LEU A O 1
ATOM 6520 N N . ASN A 1 824 ? 24.176 -35.149 17.447 1.00 90.31 824 ASN A N 1
ATOM 6521 C CA . ASN A 1 824 ? 23.448 -34.717 16.255 1.00 90.31 824 ASN A CA 1
ATOM 6522 C C . ASN A 1 824 ? 22.133 -35.503 16.121 1.00 90.31 824 ASN A C 1
ATOM 6524 O O . ASN A 1 824 ? 22.092 -36.567 15.501 1.00 90.31 824 ASN A O 1
ATOM 6528 N N . MET A 1 825 ? 21.050 -34.976 16.692 1.00 92.25 825 MET A N 1
ATOM 6529 C CA . MET A 1 825 ? 19.753 -35.660 16.710 1.00 92.25 825 MET A CA 1
ATOM 6530 C C . MET A 1 825 ? 19.183 -35.952 15.317 1.00 92.25 825 MET A C 1
ATOM 6532 O O . MET A 1 825 ? 18.489 -36.951 15.155 1.00 92.25 825 MET A O 1
ATOM 6536 N N . PHE A 1 826 ? 19.512 -35.156 14.293 1.00 90.88 826 PHE A N 1
ATOM 6537 C CA . PHE A 1 826 ? 19.116 -35.460 12.912 1.00 90.88 826 PHE A CA 1
ATOM 6538 C C . PHE A 1 826 ? 19.718 -36.773 12.417 1.00 90.88 826 PHE A C 1
ATOM 6540 O O . PHE A 1 826 ? 19.019 -37.594 11.822 1.00 90.88 826 PHE A O 1
ATOM 6547 N N . GLN A 1 827 ? 20.988 -37.022 12.729 1.00 91.19 827 GLN A N 1
ATOM 6548 C CA . GLN A 1 827 ? 21.643 -38.279 12.384 1.00 91.19 827 GLN A CA 1
ATOM 6549 C C . GLN A 1 827 ? 21.032 -39.465 13.144 1.00 91.19 827 GLN A C 1
ATOM 6551 O O . GLN A 1 827 ? 20.691 -40.474 12.530 1.00 91.19 827 GLN A O 1
ATOM 6556 N N . TRP A 1 828 ? 20.821 -39.324 14.454 1.00 94.19 828 TRP A N 1
ATOM 6557 C CA . TRP A 1 828 ? 20.212 -40.365 15.287 1.00 94.19 828 TRP A CA 1
ATOM 6558 C C . TRP A 1 828 ? 18.792 -40.736 14.836 1.00 94.19 828 TRP A C 1
ATOM 6560 O O . TRP A 1 828 ? 18.478 -41.920 14.695 1.00 94.19 828 TRP A O 1
ATOM 6570 N N . TYR A 1 829 ? 17.947 -39.744 14.534 1.00 95.06 829 TYR A N 1
ATOM 6571 C CA . TYR A 1 829 ? 16.616 -39.998 13.980 1.00 95.06 829 TYR A CA 1
ATOM 6572 C C . TYR A 1 829 ? 16.679 -40.590 12.572 1.00 95.06 829 TYR A C 1
ATOM 6574 O O . TYR A 1 829 ? 15.872 -41.460 12.250 1.00 95.06 829 TYR A O 1
ATOM 6582 N N . THR A 1 830 ? 17.648 -40.189 11.744 1.00 91.62 830 THR A N 1
ATOM 6583 C CA . THR A 1 830 ? 17.850 -40.782 10.413 1.00 91.62 830 THR A CA 1
ATOM 6584 C C . THR A 1 830 ? 18.208 -42.262 10.516 1.00 91.62 830 THR A C 1
ATOM 6586 O O . THR A 1 830 ? 17.649 -43.065 9.773 1.00 91.62 830 THR A O 1
ATOM 6589 N N . TRP A 1 831 ? 19.078 -42.654 11.452 1.00 93.94 831 TRP A N 1
ATOM 6590 C CA . TRP A 1 831 ? 19.402 -44.064 11.699 1.00 93.94 831 TRP A CA 1
ATOM 6591 C C . TRP A 1 831 ? 18.184 -44.863 12.160 1.00 93.94 831 TRP A C 1
ATOM 6593 O O . TRP A 1 831 ? 17.898 -45.909 11.581 1.00 93.94 831 TRP A O 1
ATOM 6603 N N . ALA A 1 832 ? 17.436 -44.351 13.139 1.00 95.56 832 ALA A N 1
ATOM 6604 C CA . ALA A 1 832 ? 16.264 -45.038 13.675 1.00 95.56 832 ALA A CA 1
ATOM 6605 C C . ALA A 1 832 ? 15.154 -45.217 12.629 1.00 95.56 832 ALA A C 1
ATOM 6607 O O . ALA A 1 832 ? 14.672 -46.324 12.403 1.00 95.56 832 ALA A O 1
ATOM 6608 N N . THR A 1 833 ? 14.773 -44.137 11.947 1.00 94.25 833 THR A N 1
ATOM 6609 C CA . THR A 1 833 ? 13.717 -44.166 10.920 1.00 94.25 833 THR A CA 1
ATOM 6610 C C . THR A 1 833 ? 14.118 -45.013 9.714 1.00 94.25 833 THR A C 1
ATOM 6612 O O . THR A 1 833 ? 13.290 -45.743 9.174 1.00 94.25 833 THR A O 1
ATOM 6615 N N . SER A 1 834 ? 15.396 -44.992 9.328 1.00 92.38 834 SER A N 1
ATOM 6616 C CA . SER A 1 834 ? 15.941 -45.882 8.302 1.00 92.38 834 SER A CA 1
ATOM 6617 C C . SER A 1 834 ? 15.796 -47.351 8.686 1.00 92.38 834 SER A C 1
ATOM 6619 O O . SER A 1 834 ? 15.285 -48.135 7.887 1.00 92.38 834 SER A O 1
ATOM 6621 N N . ASP A 1 835 ? 16.216 -47.725 9.897 1.00 94.50 835 ASP A N 1
ATOM 6622 C CA . ASP A 1 835 ? 16.146 -49.102 10.391 1.00 94.50 835 ASP A CA 1
ATOM 6623 C C . ASP A 1 835 ? 14.698 -49.600 10.474 1.00 94.50 835 ASP A C 1
ATOM 6625 O O . ASP A 1 835 ? 14.406 -50.681 9.957 1.00 94.50 835 ASP A O 1
ATOM 6629 N N . ILE A 1 836 ? 13.783 -48.776 11.000 1.00 94.88 836 ILE A N 1
ATOM 6630 C CA . ILE A 1 836 ? 12.334 -49.041 11.024 1.00 94.88 836 ILE A CA 1
ATOM 6631 C C . ILE A 1 836 ? 11.805 -49.293 9.609 1.00 94.88 836 ILE A C 1
ATOM 6633 O O . ILE A 1 836 ? 11.125 -50.288 9.356 1.00 94.88 836 ILE A O 1
ATOM 6637 N N . MET A 1 837 ? 12.126 -48.412 8.659 1.00 93.44 837 MET A N 1
ATOM 6638 C CA . MET A 1 837 ? 11.628 -48.531 7.291 1.00 93.44 837 MET A CA 1
ATOM 6639 C C . MET A 1 837 ? 12.236 -49.711 6.532 1.00 93.44 837 MET A C 1
ATOM 6641 O O . MET A 1 837 ? 11.538 -50.331 5.730 1.00 93.44 837 MET A O 1
ATOM 6645 N N . GLY A 1 838 ? 13.500 -50.060 6.786 1.00 92.50 838 GLY A N 1
ATOM 6646 C CA . GLY A 1 838 ? 14.103 -51.292 6.272 1.00 92.50 838 GLY A CA 1
ATOM 6647 C C . GLY A 1 838 ? 13.350 -52.524 6.767 1.00 92.50 838 GLY A C 1
ATOM 6648 O O . GLY A 1 838 ? 12.992 -53.405 5.984 1.00 92.50 838 GLY A O 1
ATOM 6649 N N . ASP A 1 839 ? 13.009 -52.537 8.052 1.00 92.25 839 ASP A N 1
ATOM 6650 C CA . ASP A 1 839 ? 12.296 -53.643 8.677 1.00 92.25 839 ASP A CA 1
ATOM 6651 C C . ASP A 1 839 ? 10.841 -53.769 8.179 1.00 92.25 839 ASP A C 1
ATOM 6653 O O . ASP A 1 839 ? 10.354 -54.879 7.972 1.00 92.25 839 ASP A O 1
ATOM 6657 N N . LEU A 1 840 ? 10.166 -52.650 7.888 1.00 92.19 840 LEU A N 1
ATOM 6658 C CA . LEU A 1 840 ? 8.797 -52.626 7.349 1.00 92.19 840 LEU A CA 1
ATOM 6659 C C . LEU A 1 840 ? 8.709 -52.872 5.833 1.00 92.19 840 LEU A C 1
ATOM 6661 O O . LEU A 1 840 ? 7.736 -53.465 5.369 1.00 92.19 840 LEU A O 1
ATOM 6665 N N . ALA A 1 841 ? 9.676 -52.411 5.036 1.00 90.75 841 ALA A N 1
ATOM 6666 C CA . ALA A 1 841 ? 9.638 -52.566 3.578 1.00 90.75 841 ALA A CA 1
ATOM 6667 C C . ALA A 1 841 ? 10.382 -53.812 3.077 1.00 90.75 841 ALA A C 1
ATOM 6669 O O . ALA A 1 841 ? 9.946 -54.426 2.104 1.00 90.75 841 ALA A O 1
ATOM 6670 N N . PHE A 1 842 ? 11.491 -54.193 3.715 1.00 91.19 842 PHE A N 1
ATOM 6671 C CA . PHE A 1 842 ? 12.325 -55.333 3.314 1.00 91.19 842 PHE A CA 1
ATOM 6672 C C . PHE A 1 842 ? 12.290 -56.497 4.311 1.00 91.19 842 PHE A C 1
ATOM 6674 O O . PHE A 1 842 ? 12.839 -57.562 4.024 1.00 91.19 842 PHE A O 1
ATOM 6681 N N . GLY A 1 843 ? 11.639 -56.338 5.467 1.00 89.75 843 GLY A N 1
ATOM 6682 C CA . GLY A 1 843 ? 11.621 -57.359 6.515 1.00 89.75 843 GLY A CA 1
ATOM 6683 C C . GLY A 1 843 ? 12.972 -57.551 7.208 1.00 89.75 843 GLY A C 1
ATOM 6684 O O . GLY A 1 843 ? 13.150 -58.565 7.887 1.00 89.75 843 GLY A O 1
ATOM 6685 N N . GLU A 1 844 ? 13.923 -56.630 7.010 1.00 90.69 844 GLU A N 1
ATOM 6686 C CA . GLU A 1 844 ? 15.202 -56.589 7.717 1.00 90.69 844 GLU A CA 1
ATOM 6687 C C . GLU A 1 844 ? 15.719 -55.153 7.901 1.00 90.69 844 GLU A C 1
ATOM 6689 O O . GLU A 1 844 ? 15.697 -54.349 6.971 1.00 90.69 844 GLU A O 1
ATOM 6694 N N . SER A 1 845 ? 16.225 -54.853 9.099 1.00 91.38 845 SER A N 1
ATOM 6695 C CA . SER A 1 845 ? 16.843 -53.565 9.444 1.00 91.38 845 SER A CA 1
ATOM 6696 C C . SER A 1 845 ? 18.165 -53.324 8.696 1.00 91.38 845 SER A C 1
ATOM 6698 O O . SER A 1 845 ? 18.907 -54.263 8.384 1.00 91.38 845 SER A O 1
ATOM 6700 N N . PHE A 1 846 ? 18.500 -52.051 8.450 1.00 91.94 846 PHE A N 1
ATOM 6701 C CA . PHE A 1 846 ? 19.809 -51.648 7.919 1.00 91.94 846 PHE A CA 1
ATOM 6702 C C . PHE A 1 846 ? 20.919 -51.678 8.973 1.00 91.94 846 PHE A C 1
ATOM 6704 O O . PHE A 1 846 ? 22.103 -51.632 8.616 1.00 91.94 846 PHE A O 1
ATOM 6711 N N . ARG A 1 847 ? 20.543 -51.821 10.248 1.00 92.94 847 ARG A N 1
ATOM 6712 C CA . ARG A 1 847 ? 21.431 -51.885 11.409 1.00 92.94 847 ARG A CA 1
ATOM 6713 C C . ARG A 1 847 ? 22.281 -50.620 11.549 1.00 92.94 847 ARG A C 1
ATOM 6715 O O . ARG A 1 847 ? 23.459 -50.694 11.905 1.00 92.94 847 ARG A O 1
ATOM 6722 N N . CYS A 1 848 ? 21.714 -49.461 11.228 1.00 93.62 848 CYS A N 1
ATOM 6723 C CA . CYS A 1 848 ? 22.366 -48.167 11.395 1.00 93.62 848 CYS A CA 1
ATOM 6724 C C . CYS A 1 848 ? 22.597 -47.844 12.875 1.00 93.62 848 CYS A C 1
ATOM 6726 O O . CYS A 1 848 ? 23.720 -47.493 13.242 1.00 93.62 848 CYS A O 1
ATOM 6728 N N . LEU A 1 849 ? 21.583 -48.046 13.727 1.00 93.12 849 LEU A N 1
ATOM 6729 C CA . LEU A 1 849 ? 21.685 -47.831 15.177 1.00 93.12 849 LEU A CA 1
ATOM 6730 C C . LEU A 1 849 ? 22.669 -48.799 15.846 1.00 93.12 849 LEU A C 1
ATOM 6732 O O . LEU A 1 849 ? 23.434 -48.403 16.721 1.00 93.12 849 LEU A O 1
ATOM 6736 N N . ASP A 1 850 ? 22.686 -50.062 15.413 1.00 91.50 850 ASP A N 1
ATOM 6737 C CA . ASP A 1 850 ? 23.619 -51.075 15.921 1.00 91.50 850 ASP A CA 1
ATOM 6738 C C . ASP A 1 850 ? 25.081 -50.690 15.690 1.00 91.50 850 ASP A C 1
ATOM 6740 O O . ASP A 1 850 ? 25.934 -50.894 16.552 1.00 91.50 850 ASP A O 1
ATOM 6744 N N . ASN A 1 851 ? 25.371 -50.198 14.486 1.00 89.19 851 ASN A N 1
ATOM 6745 C CA . ASN A 1 851 ? 26.733 -49.953 14.032 1.00 89.19 851 ASN A CA 1
ATOM 6746 C C . ASN A 1 851 ? 27.201 -48.511 14.278 1.00 89.19 851 ASN A C 1
ATOM 6748 O O . ASN A 1 851 ? 28.368 -48.220 14.015 1.00 89.19 851 ASN A O 1
ATOM 6752 N N . GLY A 1 852 ? 26.301 -47.612 14.697 1.00 85.69 852 GLY A N 1
ATOM 6753 C CA . GLY A 1 852 ? 26.578 -46.184 14.871 1.00 85.69 852 GLY A CA 1
ATOM 6754 C C . GLY A 1 852 ? 27.055 -45.492 13.589 1.00 85.69 852 GLY A C 1
ATOM 6755 O O . GLY A 1 852 ? 27.922 -44.622 13.647 1.00 85.69 852 GLY A O 1
ATOM 6756 N N . LYS A 1 853 ? 26.578 -45.931 12.414 1.00 88.69 853 LYS A N 1
ATOM 6757 C CA . LYS A 1 853 ? 27.001 -45.386 11.112 1.00 88.69 853 LYS A CA 1
ATOM 6758 C C . LYS A 1 853 ? 25.943 -45.547 10.026 1.00 88.69 853 LYS A C 1
ATOM 6760 O O . LYS A 1 853 ? 25.156 -46.494 10.031 1.00 88.69 853 LYS A O 1
ATOM 6765 N N . ASP A 1 854 ? 26.011 -44.669 9.031 1.00 85.56 854 ASP A N 1
ATOM 6766 C CA . ASP A 1 854 ? 25.122 -44.704 7.872 1.00 85.56 854 ASP A CA 1
ATOM 6767 C C . ASP A 1 854 ? 25.282 -46.001 7.065 1.00 85.56 854 ASP A C 1
ATOM 6769 O O . ASP A 1 854 ? 26.393 -46.467 6.779 1.00 85.56 854 ASP A O 1
ATOM 6773 N N . HIS A 1 855 ? 24.160 -46.559 6.614 1.00 89.88 855 HIS A N 1
ATOM 6774 C CA . HIS A 1 855 ? 24.176 -47.664 5.667 1.00 89.88 855 HIS A CA 1
ATOM 6775 C C . HIS A 1 855 ? 24.425 -47.137 4.246 1.00 89.88 855 HIS A C 1
ATOM 6777 O O . HIS A 1 855 ? 23.679 -46.299 3.737 1.00 89.88 855 HIS A O 1
ATOM 6783 N N . ARG A 1 856 ? 25.438 -47.683 3.553 1.00 87.00 856 ARG A N 1
ATOM 6784 C CA . ARG A 1 856 ? 25.892 -47.218 2.223 1.00 87.00 856 ARG A CA 1
ATOM 6785 C C . ARG A 1 856 ? 24.754 -47.015 1.218 1.00 87.00 856 ARG A C 1
ATOM 6787 O O . ARG A 1 856 ? 24.767 -46.029 0.486 1.00 87.00 856 ARG A O 1
ATOM 6794 N N . TRP A 1 857 ? 23.802 -47.948 1.157 1.00 86.81 857 TRP A N 1
ATOM 6795 C CA . TRP A 1 857 ? 22.673 -47.861 0.222 1.00 86.81 857 TRP A CA 1
ATOM 6796 C C . TRP A 1 857 ? 21.788 -46.637 0.495 1.00 86.81 857 TRP A C 1
ATOM 6798 O O . TRP A 1 857 ? 21.421 -45.948 -0.449 1.00 86.81 857 TRP A O 1
ATOM 6808 N N . ILE A 1 858 ? 21.540 -46.306 1.766 1.00 82.44 858 ILE A N 1
ATOM 6809 C CA . ILE A 1 858 ? 20.723 -45.154 2.171 1.00 82.44 858 ILE A CA 1
ATOM 6810 C C . ILE A 1 858 ? 21.434 -43.856 1.797 1.00 82.44 858 ILE A C 1
ATOM 6812 O O . ILE A 1 858 ? 20.848 -42.993 1.152 1.00 82.44 858 ILE A O 1
ATOM 6816 N N . SER A 1 859 ? 22.736 -43.749 2.078 1.00 83.44 859 SER A N 1
ATOM 6817 C CA . SER A 1 859 ? 23.511 -42.561 1.699 1.00 83.44 859 SER A CA 1
ATOM 6818 C C . SER A 1 859 ? 23.561 -42.345 0.179 1.00 83.44 859 SER A C 1
ATOM 6820 O O . SER A 1 859 ? 23.616 -41.209 -0.287 1.00 83.44 859 SER A O 1
ATOM 6822 N N . ILE A 1 860 ? 23.596 -43.418 -0.623 1.00 82.81 860 ILE A N 1
ATOM 6823 C CA . ILE A 1 860 ? 23.512 -43.319 -2.092 1.00 82.81 860 ILE A CA 1
ATOM 6824 C C . ILE A 1 860 ? 22.105 -42.882 -2.510 1.00 82.81 860 ILE A C 1
ATOM 6826 O O . ILE A 1 860 ? 21.975 -42.007 -3.360 1.00 82.81 860 ILE A O 1
ATOM 6830 N N . LEU A 1 861 ? 21.070 -43.445 -1.891 1.00 78.50 861 LEU A N 1
ATOM 6831 C CA . LEU A 1 861 ? 19.672 -43.145 -2.179 1.00 78.50 861 LEU A CA 1
ATOM 6832 C C . LEU A 1 861 ? 19.317 -41.670 -1.935 1.00 78.50 861 LEU A C 1
ATOM 6834 O O . LEU A 1 861 ? 18.732 -41.039 -2.812 1.00 78.50 861 LEU A O 1
ATOM 6838 N N . ILE A 1 862 ? 19.741 -41.108 -0.799 1.00 74.81 862 ILE A N 1
ATOM 6839 C CA . ILE A 1 862 ? 19.527 -39.696 -0.437 1.00 74.81 862 ILE A CA 1
ATOM 6840 C C . ILE A 1 862 ? 20.235 -38.766 -1.433 1.00 74.81 862 ILE A C 1
ATOM 6842 O O . ILE A 1 862 ? 19.622 -37.865 -2.010 1.00 74.81 862 ILE A O 1
ATOM 6846 N N . ARG A 1 863 ? 21.517 -39.028 -1.730 1.00 76.00 863 ARG A N 1
ATOM 6847 C CA . ARG A 1 863 ? 22.268 -38.259 -2.743 1.00 76.00 863 ARG A CA 1
ATOM 6848 C C . ARG A 1 863 ? 21.628 -38.351 -4.127 1.00 76.00 863 ARG A C 1
ATOM 6850 O O . ARG A 1 863 ? 21.612 -37.369 -4.867 1.00 76.00 863 ARG A O 1
ATOM 6857 N N . GLN A 1 864 ? 21.075 -39.510 -4.477 1.00 75.62 864 GLN A N 1
ATOM 6858 C CA . GLN A 1 864 ? 20.382 -39.690 -5.746 1.00 75.62 864 GLN A CA 1
ATOM 6859 C C . GLN A 1 864 ? 19.066 -38.907 -5.798 1.00 75.62 864 GLN A C 1
ATOM 6861 O O . GLN A 1 864 ? 18.704 -38.410 -6.862 1.00 75.62 864 GLN A O 1
ATOM 6866 N N . PHE A 1 865 ? 18.354 -38.761 -4.682 1.00 71.88 865 PHE A N 1
ATOM 6867 C CA . PHE A 1 865 ? 17.150 -37.936 -4.627 1.00 71.88 865 PHE A CA 1
ATOM 6868 C C . PHE A 1 865 ? 17.469 -36.465 -4.939 1.00 71.88 865 PHE A C 1
ATOM 6870 O O . PHE A 1 865 ? 16.846 -35.877 -5.824 1.00 71.88 865 PHE A O 1
ATOM 6877 N N . GLN A 1 866 ? 18.524 -35.917 -4.324 1.00 67.38 866 GLN A N 1
ATOM 6878 C CA . GLN A 1 866 ? 19.041 -34.578 -4.639 1.00 67.38 866 GLN A CA 1
ATOM 6879 C C . GLN A 1 866 ? 19.424 -34.458 -6.125 1.00 67.38 866 GLN A C 1
ATOM 6881 O O . GLN A 1 866 ? 19.010 -33.524 -6.810 1.00 67.38 866 GLN A O 1
ATOM 6886 N N . ALA A 1 867 ? 20.136 -35.458 -6.655 1.00 69.88 867 ALA A N 1
ATOM 6887 C CA . ALA A 1 867 ? 20.517 -35.527 -8.063 1.00 69.88 867 ALA A CA 1
ATOM 6888 C C . ALA A 1 867 ? 19.316 -35.526 -9.022 1.00 69.88 867 ALA A C 1
ATOM 6890 O O . ALA A 1 867 ? 19.359 -34.871 -10.063 1.00 69.88 867 ALA A O 1
ATOM 6891 N N . VAL A 1 868 ? 18.245 -36.259 -8.700 1.00 70.31 868 VAL A N 1
ATOM 6892 C CA . VAL A 1 868 ? 17.027 -36.327 -9.521 1.00 70.31 868 VAL A CA 1
ATOM 6893 C C . VAL A 1 868 ? 16.322 -34.979 -9.562 1.00 70.31 868 VAL A C 1
ATOM 6895 O O . VAL A 1 868 ? 15.878 -34.585 -10.641 1.00 70.31 868 VAL A O 1
ATOM 6898 N N . VAL A 1 869 ? 16.255 -34.256 -8.441 1.00 66.94 869 VAL A N 1
ATOM 6899 C CA . VAL A 1 869 ? 15.715 -32.889 -8.415 1.00 66.94 869 VAL A CA 1
ATOM 6900 C C . VAL A 1 869 ? 16.534 -31.997 -9.348 1.00 66.94 869 VAL A C 1
ATOM 6902 O O . VAL A 1 869 ? 15.963 -31.412 -10.265 1.00 66.94 869 VAL A O 1
ATOM 6905 N N . THR A 1 870 ? 17.867 -31.999 -9.229 1.00 64.31 870 THR A N 1
ATOM 6906 C CA . THR A 1 870 ? 18.759 -31.232 -10.116 1.00 64.31 870 THR A CA 1
ATOM 6907 C C . THR A 1 870 ? 18.565 -31.590 -11.594 1.00 64.31 870 THR A C 1
ATOM 6909 O O . THR A 1 870 ? 18.327 -30.711 -12.418 1.00 64.31 870 THR A O 1
ATOM 6912 N N . ILE A 1 871 ? 18.607 -32.880 -11.949 1.00 66.38 871 ILE A N 1
ATOM 6913 C CA . ILE A 1 871 ? 18.428 -33.379 -13.327 1.00 66.38 871 ILE A CA 1
ATOM 6914 C C . ILE A 1 871 ? 17.056 -33.004 -13.890 1.00 66.38 871 ILE A C 1
ATOM 6916 O O . ILE A 1 871 ? 16.917 -32.745 -15.086 1.00 66.38 871 ILE A O 1
ATOM 6920 N N . THR A 1 872 ? 16.023 -33.014 -13.054 1.00 59.91 872 THR A N 1
ATOM 6921 C CA . THR A 1 872 ? 14.669 -32.716 -13.507 1.00 59.91 872 THR A CA 1
ATOM 6922 C C . THR A 1 872 ? 14.463 -31.222 -13.704 1.00 59.91 872 THR A C 1
ATOM 6924 O O . THR A 1 872 ? 13.828 -30.844 -14.687 1.00 59.91 872 THR A O 1
ATOM 6927 N N . SER A 1 873 ? 15.105 -30.375 -12.895 1.00 59.78 873 SER A N 1
ATOM 6928 C CA . SER A 1 873 ? 15.209 -28.941 -13.176 1.00 59.78 873 SER A CA 1
ATOM 6929 C C . SER A 1 873 ? 15.817 -28.694 -14.561 1.00 59.78 873 SER A C 1
ATOM 6931 O O . SER A 1 873 ? 15.335 -27.830 -15.282 1.00 59.78 873 SER A O 1
ATOM 6933 N N . PHE A 1 874 ? 16.768 -29.528 -15.017 1.00 58.25 874 PHE A N 1
ATOM 6934 C CA . PHE A 1 874 ? 17.328 -29.463 -16.380 1.00 58.25 874 PHE A CA 1
ATOM 6935 C C . PHE A 1 874 ? 16.346 -29.721 -17.532 1.00 58.25 874 PHE A C 1
ATOM 6937 O O . PHE A 1 874 ? 16.625 -29.344 -18.668 1.00 58.25 874 PHE A O 1
ATOM 6944 N N . ARG A 1 875 ? 15.166 -30.290 -17.270 1.00 54.22 875 ARG A N 1
ATOM 6945 C CA . ARG A 1 875 ? 14.134 -30.518 -18.301 1.00 54.22 875 ARG A CA 1
ATOM 6946 C C . ARG A 1 875 ? 13.305 -29.293 -18.636 1.00 54.22 875 ARG A C 1
ATOM 6948 O O . ARG A 1 875 ? 12.627 -29.294 -19.658 1.00 54.22 875 ARG A O 1
ATOM 6955 N N . PHE A 1 876 ? 13.393 -28.264 -17.805 1.00 52.59 876 PHE A N 1
ATOM 6956 C CA . PHE A 1 876 ? 12.822 -26.948 -18.072 1.00 52.59 876 PHE A CA 1
ATOM 6957 C C . PHE A 1 876 ? 13.641 -26.153 -19.100 1.00 52.59 876 PHE A C 1
ATOM 6959 O O . PHE A 1 876 ? 13.237 -25.080 -19.535 1.00 52.59 876 PHE A O 1
ATOM 6966 N N . PHE A 1 877 ? 14.779 -26.698 -19.540 1.00 48.12 877 PHE A N 1
ATOM 6967 C CA . PHE A 1 877 ? 15.680 -26.076 -20.493 1.00 48.12 877 PHE A CA 1
ATOM 6968 C C . PHE A 1 877 ? 15.599 -26.754 -21.862 1.00 48.12 877 PHE A C 1
ATOM 6970 O O . PHE A 1 877 ? 15.519 -27.975 -21.973 1.00 48.12 877 PHE A O 1
ATOM 6977 N N . THR A 1 878 ? 15.762 -25.978 -22.931 1.00 47.31 878 THR A N 1
ATOM 6978 C CA . THR A 1 878 ? 15.851 -26.465 -24.321 1.00 47.31 878 THR A CA 1
ATOM 6979 C C . THR A 1 878 ? 17.241 -26.992 -24.712 1.00 47.31 878 THR A C 1
ATOM 6981 O O . THR A 1 878 ? 17.560 -27.081 -25.898 1.00 47.31 878 THR A O 1
ATOM 6984 N N . VAL A 1 879 ? 18.100 -27.338 -23.745 1.00 54.66 879 VAL A N 1
ATOM 6985 C CA . VAL A 1 879 ? 19.418 -27.923 -24.040 1.00 54.66 879 VAL A CA 1
ATOM 6986 C C . VAL A 1 879 ? 19.217 -29.344 -24.584 1.00 54.66 879 VAL A C 1
ATOM 6988 O O . VAL A 1 879 ? 18.504 -30.137 -23.964 1.00 54.66 879 VAL A O 1
ATOM 6991 N N . PRO A 1 880 ? 19.844 -29.724 -25.716 1.00 58.59 880 PRO A N 1
ATOM 6992 C CA . PRO A 1 880 ? 19.743 -31.083 -26.228 1.00 58.59 880 PRO A CA 1
ATOM 6993 C C . PRO A 1 880 ? 20.155 -32.091 -25.152 1.00 58.59 880 PRO A C 1
ATOM 6995 O O . PRO A 1 880 ? 21.268 -32.027 -24.633 1.00 58.59 880 PRO A O 1
ATOM 6998 N N . ARG A 1 881 ? 19.283 -33.061 -24.842 1.00 58.28 881 ARG A N 1
ATOM 6999 C CA . ARG A 1 881 ? 19.478 -34.081 -23.788 1.00 58.28 881 ARG A CA 1
ATOM 7000 C C . ARG A 1 881 ? 20.877 -34.720 -23.784 1.00 58.28 881 ARG A C 1
ATOM 7002 O O . ARG A 1 881 ? 21.385 -35.059 -22.721 1.00 58.28 881 ARG A O 1
ATOM 7009 N N . LYS A 1 882 ? 21.503 -34.857 -24.958 1.00 59.88 882 LYS A N 1
ATOM 7010 C CA . LYS A 1 882 ? 22.857 -35.407 -25.134 1.00 59.88 882 LYS A CA 1
ATOM 7011 C C . LYS A 1 882 ? 23.972 -34.519 -24.556 1.00 59.88 882 LYS A C 1
ATOM 7013 O O . LYS A 1 882 ? 24.918 -35.057 -23.998 1.00 59.88 882 LYS A O 1
ATOM 7018 N N . LEU A 1 883 ? 23.856 -33.192 -24.652 1.00 63.75 883 LEU A N 1
ATOM 7019 C CA . LEU A 1 883 ? 24.828 -32.232 -24.100 1.00 63.75 883 LEU A CA 1
ATOM 7020 C C . LEU A 1 883 ? 24.795 -32.225 -22.569 1.00 63.75 883 LEU A C 1
ATOM 7022 O O . LEU A 1 883 ? 25.837 -32.265 -21.924 1.00 63.75 883 LEU A O 1
ATOM 7026 N N . PHE A 1 884 ? 23.596 -32.269 -21.989 1.00 65.12 884 PHE A N 1
ATOM 7027 C CA . PHE A 1 884 ? 23.430 -32.398 -20.543 1.00 65.12 884 PHE A CA 1
ATOM 7028 C C . PHE A 1 884 ? 23.977 -33.737 -20.019 1.00 65.12 884 PHE A C 1
ATOM 7030 O O . PHE A 1 884 ? 24.731 -33.765 -19.052 1.00 65.12 884 PHE A O 1
ATOM 7037 N N . GLN A 1 885 ? 23.665 -34.850 -20.694 1.00 61.91 885 GLN A N 1
ATOM 7038 C CA . GLN A 1 885 ? 24.191 -36.175 -20.336 1.00 61.91 885 GLN A CA 1
ATOM 7039 C C . GLN A 1 885 ? 25.724 -36.258 -20.388 1.00 61.91 885 GLN A C 1
ATOM 7041 O O . GLN A 1 885 ? 26.294 -37.047 -19.642 1.00 61.91 885 GLN A O 1
ATOM 7046 N N . TRP A 1 886 ? 26.379 -35.460 -21.236 1.00 65.00 886 TRP A N 1
ATOM 7047 C CA . TRP A 1 886 ? 27.839 -35.397 -21.334 1.00 65.00 886 TRP A CA 1
ATOM 7048 C C . TRP A 1 886 ? 28.494 -34.644 -20.162 1.00 65.00 886 TRP A C 1
ATOM 7050 O O . TRP A 1 886 ? 29.565 -35.039 -19.715 1.00 65.00 886 TRP A O 1
ATOM 7060 N N . TYR A 1 887 ? 27.842 -33.602 -19.634 1.00 66.06 887 TYR A N 1
ATOM 7061 C CA . TYR A 1 887 ? 28.330 -32.827 -18.482 1.00 66.06 887 TYR A CA 1
ATOM 7062 C C . TYR A 1 887 ? 28.125 -33.546 -17.135 1.00 66.06 887 TYR A C 1
ATOM 7064 O O . TYR A 1 887 ? 28.841 -33.295 -16.167 1.00 66.06 887 TYR A O 1
ATOM 7072 N N . MET A 1 888 ? 27.148 -34.452 -17.059 1.00 65.44 888 MET A N 1
ATOM 7073 C CA . MET A 1 888 ? 26.821 -35.162 -15.825 1.00 65.44 888 MET A CA 1
ATOM 7074 C C . MET A 1 888 ? 27.917 -36.167 -15.427 1.00 65.44 888 MET A C 1
ATOM 7076 O O . MET A 1 888 ? 28.297 -37.009 -16.243 1.00 65.44 888 MET A O 1
ATOM 7080 N N . PRO A 1 889 ? 28.374 -36.174 -14.159 1.00 69.12 889 PRO A N 1
ATOM 7081 C CA . PRO A 1 889 ? 29.301 -37.188 -13.670 1.00 69.12 889 PRO A CA 1
ATOM 7082 C C . PRO A 1 889 ? 28.763 -38.605 -13.914 1.00 69.12 889 PRO A C 1
ATOM 7084 O O . PRO A 1 889 ? 27.647 -38.922 -13.499 1.00 69.12 889 PRO A O 1
ATOM 7087 N N . ALA A 1 890 ? 29.571 -39.488 -14.515 1.00 68.94 890 ALA A N 1
ATOM 7088 C CA . ALA A 1 890 ? 29.177 -40.870 -14.833 1.00 68.94 890 ALA A CA 1
ATOM 7089 C C . ALA A 1 890 ? 28.591 -41.625 -13.622 1.00 68.94 890 ALA A C 1
ATOM 7091 O O . ALA A 1 890 ? 27.600 -42.344 -13.750 1.00 68.94 890 ALA A O 1
ATOM 7092 N N . LYS A 1 891 ? 29.114 -41.360 -12.415 1.00 66.94 891 LYS A N 1
ATOM 7093 C CA . LYS A 1 891 ? 28.602 -41.925 -11.155 1.00 66.94 891 LYS A CA 1
ATOM 7094 C C . LYS A 1 891 ? 27.115 -41.628 -10.907 1.00 66.94 891 LYS A C 1
ATOM 7096 O O . LYS A 1 891 ? 26.426 -42.482 -10.364 1.00 66.94 891 LYS A O 1
ATOM 7101 N N . MET A 1 892 ? 26.596 -40.472 -11.329 1.00 65.88 892 MET A N 1
ATOM 7102 C CA . MET A 1 892 ? 25.177 -40.106 -11.164 1.00 65.88 892 MET A CA 1
ATOM 7103 C C . MET A 1 892 ? 24.253 -40.860 -12.133 1.00 65.88 892 MET A C 1
ATOM 7105 O O . MET A 1 892 ? 23.052 -40.973 -11.890 1.00 65.88 892 MET A O 1
ATOM 7109 N N . LEU A 1 893 ? 24.805 -41.390 -13.230 1.00 68.56 893 LEU A N 1
ATOM 7110 C CA . LEU A 1 893 ? 24.089 -42.236 -14.188 1.00 68.56 893 LEU A CA 1
ATOM 7111 C C . LEU A 1 893 ? 24.128 -43.723 -13.787 1.00 68.56 893 LEU A C 1
ATOM 7113 O O . LEU A 1 893 ? 23.230 -44.481 -14.153 1.00 68.56 893 LEU A O 1
ATOM 7117 N N . GLU A 1 894 ? 25.139 -44.141 -13.019 1.00 70.38 894 GLU A N 1
ATOM 7118 C CA . GLU A 1 894 ? 25.337 -45.528 -12.572 1.00 70.38 894 GLU A CA 1
ATOM 7119 C C . GLU A 1 894 ? 24.621 -45.853 -11.247 1.00 70.38 894 GLU A C 1
ATOM 7121 O O . GLU A 1 894 ? 24.044 -46.934 -11.108 1.00 70.38 894 GLU A O 1
ATOM 7126 N N . GLN A 1 895 ? 24.578 -44.908 -10.300 1.00 77.50 895 GLN A N 1
ATOM 7127 C CA . GLN A 1 895 ? 23.968 -45.077 -8.970 1.00 77.50 895 GLN A CA 1
ATOM 7128 C C . GLN A 1 895 ? 22.493 -45.532 -8.967 1.00 77.50 895 GLN A C 1
ATOM 7130 O O . GLN A 1 895 ? 22.158 -46.397 -8.152 1.00 77.50 895 GLN A O 1
ATOM 7135 N N . PRO A 1 896 ? 21.604 -45.067 -9.874 1.00 78.44 896 PRO A N 1
ATOM 7136 C CA . PRO A 1 896 ? 20.235 -45.584 -9.959 1.00 78.44 896 PRO A CA 1
ATOM 7137 C C . PRO A 1 896 ? 20.153 -47.102 -10.160 1.00 78.44 896 PRO A C 1
ATOM 7139 O O . PRO A 1 896 ? 19.245 -47.746 -9.635 1.00 78.44 896 PRO A O 1
ATOM 7142 N N . ARG A 1 897 ? 21.099 -47.691 -10.909 1.00 81.81 897 ARG A N 1
ATOM 7143 C CA . ARG A 1 897 ? 21.141 -49.143 -11.144 1.00 81.81 897 ARG A CA 1
ATOM 7144 C C . ARG A 1 897 ? 21.545 -49.896 -9.882 1.00 81.81 897 ARG A C 1
ATOM 7146 O O . ARG A 1 897 ? 20.950 -50.929 -9.591 1.00 81.81 897 ARG A O 1
ATOM 7153 N N . GLU A 1 898 ? 22.516 -49.378 -9.128 1.00 83.56 898 GLU A N 1
ATOM 7154 C CA . GLU A 1 898 ? 22.922 -49.958 -7.840 1.00 83.56 898 GLU A CA 1
ATOM 7155 C C . GLU A 1 898 ? 21.778 -49.916 -6.822 1.00 83.56 898 GLU A C 1
ATOM 7157 O O . GLU A 1 898 ? 21.490 -50.927 -6.180 1.00 83.56 898 GLU A O 1
ATOM 7162 N N . ILE A 1 899 ? 21.089 -48.770 -6.726 1.00 84.38 899 ILE A N 1
ATOM 7163 C CA . ILE A 1 899 ? 19.917 -48.595 -5.861 1.00 84.38 899 ILE A CA 1
ATOM 7164 C C . ILE A 1 899 ? 18.860 -49.648 -6.186 1.00 84.38 899 ILE A C 1
ATOM 7166 O O . ILE A 1 899 ? 18.404 -50.362 -5.291 1.00 84.38 899 ILE A O 1
ATOM 7170 N N . HIS A 1 900 ? 18.501 -49.749 -7.468 1.00 86.19 900 HIS A N 1
ATOM 7171 C CA . HIS A 1 900 ? 17.469 -50.664 -7.931 1.00 86.19 900 HIS A CA 1
ATOM 7172 C C . HIS A 1 900 ? 17.851 -52.129 -7.687 1.00 86.19 900 HIS A C 1
ATOM 7174 O O . HIS A 1 900 ? 17.036 -52.888 -7.173 1.00 86.19 900 HIS A O 1
ATOM 7180 N N . LYS A 1 901 ? 19.097 -52.520 -7.989 1.00 87.94 901 LYS A N 1
ATOM 7181 C CA . LYS A 1 901 ? 19.580 -53.893 -7.790 1.00 87.94 901 LYS A CA 1
ATOM 7182 C C . LYS A 1 901 ? 19.470 -54.332 -6.330 1.00 87.94 901 LYS A C 1
ATOM 7184 O O . LYS A 1 901 ? 18.981 -55.424 -6.066 1.00 87.94 901 LYS A O 1
ATOM 7189 N N . TYR A 1 902 ? 19.904 -53.485 -5.399 1.00 88.44 902 TYR A N 1
ATOM 7190 C CA . TYR A 1 902 ? 19.811 -53.792 -3.974 1.00 88.44 902 TYR A CA 1
ATOM 7191 C C . TYR A 1 902 ? 18.351 -53.922 -3.528 1.00 88.44 902 TYR A C 1
ATOM 7193 O O . TYR A 1 902 ? 18.014 -54.870 -2.829 1.00 88.44 902 TYR A O 1
ATOM 7201 N N . ALA A 1 903 ? 17.466 -53.020 -3.968 1.00 87.56 903 ALA A N 1
ATOM 7202 C CA . ALA A 1 903 ? 16.046 -53.118 -3.643 1.00 87.56 903 ALA A CA 1
ATOM 7203 C C . ALA A 1 903 ? 15.423 -54.428 -4.144 1.00 87.56 903 ALA A C 1
ATOM 7205 O O . ALA A 1 903 ? 14.739 -55.102 -3.382 1.00 87.56 903 ALA A O 1
ATOM 7206 N N . VAL A 1 904 ? 15.703 -54.823 -5.391 1.00 89.62 904 VAL A N 1
ATOM 7207 C CA . VAL A 1 904 ? 15.227 -56.095 -5.957 1.00 89.62 904 VAL A CA 1
ATOM 7208 C C . VAL A 1 904 ? 15.732 -57.281 -5.138 1.00 89.62 904 VAL A C 1
ATOM 7210 O O . VAL A 1 904 ? 14.928 -58.118 -4.749 1.00 89.62 904 VAL A O 1
ATOM 7213 N N . GLU A 1 905 ? 17.025 -57.320 -4.798 1.00 91.69 905 GLU A N 1
ATOM 7214 C CA . GLU A 1 905 ? 17.615 -58.390 -3.980 1.00 91.69 905 GLU A CA 1
ATOM 7215 C C . GLU A 1 905 ? 16.918 -58.523 -2.616 1.00 91.69 905 GLU A C 1
ATOM 7217 O O . GLU A 1 905 ? 16.604 -59.629 -2.170 1.00 91.69 905 GLU A O 1
ATOM 7222 N N . LYS A 1 906 ? 16.638 -57.394 -1.956 1.00 91.00 906 LYS A N 1
ATOM 7223 C CA . LYS A 1 906 ? 15.947 -57.364 -0.663 1.00 91.00 906 LYS A CA 1
ATOM 7224 C C . LYS A 1 906 ? 14.495 -57.809 -0.767 1.00 91.00 906 LYS A C 1
ATOM 7226 O O . LYS A 1 906 ? 14.047 -58.618 0.047 1.00 91.00 906 LYS A O 1
ATOM 7231 N N . VAL A 1 907 ? 13.780 -57.335 -1.783 1.00 88.56 907 VAL A N 1
ATOM 7232 C CA . VAL A 1 907 ? 12.389 -57.728 -2.026 1.00 88.56 907 VAL A CA 1
ATOM 7233 C C . VAL A 1 907 ? 12.300 -59.206 -2.411 1.00 88.56 907 VAL A C 1
ATOM 7235 O O . VAL A 1 907 ? 11.460 -59.909 -1.861 1.00 88.56 907 VAL A O 1
ATOM 7238 N N . ASP A 1 908 ? 13.199 -59.723 -3.254 1.00 90.00 908 ASP A N 1
ATOM 7239 C CA . ASP A 1 908 ? 13.287 -61.154 -3.583 1.00 90.00 908 ASP A CA 1
ATOM 7240 C C . ASP A 1 908 ? 13.520 -62.001 -2.336 1.00 90.00 908 ASP A C 1
ATOM 7242 O O . ASP A 1 908 ? 12.794 -62.964 -2.077 1.00 90.00 908 ASP A O 1
ATOM 7246 N N . LYS A 1 909 ? 14.505 -61.614 -1.519 1.00 91.31 909 LYS A N 1
ATOM 7247 C CA . LYS A 1 909 ? 14.801 -62.294 -0.259 1.00 91.31 909 LYS A CA 1
ATOM 7248 C C . LYS A 1 909 ? 13.579 -62.311 0.656 1.00 91.31 909 LYS A C 1
ATOM 7250 O O . LYS A 1 909 ? 13.291 -63.350 1.252 1.00 91.31 909 LYS A O 1
ATOM 7255 N N . ARG A 1 910 ? 12.840 -61.203 0.753 1.00 89.88 910 ARG A N 1
ATOM 7256 C CA . ARG A 1 910 ? 11.632 -61.120 1.579 1.00 89.88 910 ARG A CA 1
ATOM 7257 C C . ARG A 1 910 ? 10.473 -61.949 1.026 1.00 89.88 910 ARG A C 1
ATOM 7259 O O . ARG A 1 910 ? 9.838 -62.653 1.807 1.00 89.88 910 ARG A O 1
ATOM 7266 N N . LEU A 1 911 ? 10.223 -61.898 -0.282 1.00 85.88 911 LEU A N 1
ATOM 7267 C CA . LEU A 1 911 ? 9.155 -62.643 -0.960 1.00 85.88 911 LEU A CA 1
ATOM 7268 C C . LEU A 1 911 ? 9.411 -64.155 -0.990 1.00 85.88 911 LEU A C 1
ATOM 7270 O O . LEU A 1 911 ? 8.459 -64.927 -1.017 1.00 85.88 911 LEU A O 1
ATOM 7274 N N . SER A 1 912 ? 10.678 -64.589 -0.954 1.00 86.56 912 SER A N 1
ATOM 7275 C CA . SER A 1 912 ? 11.046 -66.013 -0.883 1.00 86.56 912 SER A CA 1
ATOM 7276 C C . SER A 1 912 ? 10.674 -66.689 0.443 1.00 86.56 912 SER A C 1
ATOM 7278 O O . SER A 1 912 ? 10.738 -67.912 0.554 1.00 86.56 912 SER A O 1
ATOM 7280 N N . ARG A 1 913 ? 10.305 -65.899 1.459 1.00 85.44 913 ARG A N 1
ATOM 7281 C CA . ARG A 1 913 ? 9.926 -66.370 2.790 1.00 85.44 913 ARG A CA 1
ATOM 7282 C C . ARG A 1 913 ? 8.428 -66.173 2.980 1.00 85.44 913 ARG A C 1
ATOM 7284 O O . ARG A 1 913 ? 7.957 -65.038 2.987 1.00 85.44 913 ARG A O 1
ATOM 7291 N N . ASP A 1 914 ? 7.705 -67.265 3.193 1.00 80.00 914 ASP A N 1
ATOM 7292 C CA . ASP A 1 914 ? 6.316 -67.201 3.638 1.00 80.00 914 ASP A CA 1
ATOM 7293 C C . ASP A 1 914 ? 6.299 -66.933 5.148 1.00 80.00 914 ASP A C 1
ATOM 7295 O O . ASP A 1 914 ? 6.722 -67.771 5.946 1.00 80.00 914 ASP A O 1
ATOM 7299 N N . THR A 1 915 ? 5.934 -65.712 5.540 1.00 84.88 915 THR A N 1
ATOM 7300 C CA . THR A 1 915 ? 5.922 -65.288 6.944 1.00 84.88 915 THR A CA 1
ATOM 7301 C C . THR A 1 915 ? 4.682 -64.457 7.231 1.00 84.88 915 THR A C 1
ATOM 7303 O O . THR A 1 915 ? 4.274 -63.627 6.420 1.00 84.88 915 THR A O 1
ATOM 7306 N N . GLU A 1 916 ? 4.129 -64.611 8.433 1.00 85.81 916 GLU A N 1
ATOM 7307 C CA . GLU A 1 916 ? 3.022 -63.783 8.930 1.00 85.81 916 GLU A CA 1
ATOM 7308 C C . GLU A 1 916 ? 3.496 -62.468 9.570 1.00 85.81 916 GLU A C 1
ATOM 7310 O O . GLU A 1 916 ? 2.769 -61.830 10.331 1.00 85.81 916 GLU A O 1
ATOM 7315 N N . ARG A 1 917 ? 4.737 -62.056 9.281 1.00 89.19 917 ARG A N 1
ATOM 7316 C CA . ARG A 1 917 ? 5.302 -60.805 9.784 1.00 89.19 917 ARG A CA 1
ATOM 7317 C C . ARG A 1 917 ? 4.463 -59.638 9.247 1.00 89.19 917 ARG A C 1
ATOM 7319 O O . ARG A 1 917 ? 4.372 -59.526 8.030 1.00 89.19 917 ARG A O 1
ATOM 7326 N N . PRO A 1 918 ? 3.911 -58.741 10.084 1.00 90.31 918 PRO A N 1
ATOM 7327 C CA . PRO A 1 918 ? 2.978 -57.695 9.647 1.00 90.31 918 PRO A CA 1
ATOM 7328 C C . PRO A 1 918 ? 3.672 -56.502 8.955 1.00 90.31 918 PRO A C 1
ATOM 7330 O O . PRO A 1 918 ? 3.369 -55.345 9.226 1.00 90.31 918 PRO A O 1
ATOM 7333 N N . ASP A 1 919 ? 4.615 -56.767 8.056 1.00 91.94 919 ASP A N 1
ATOM 7334 C CA . ASP A 1 919 ? 5.320 -55.772 7.245 1.00 91.94 919 ASP A CA 1
ATOM 7335 C C . ASP A 1 919 ? 4.530 -55.397 5.971 1.00 91.94 919 ASP A C 1
ATOM 7337 O O . ASP A 1 919 ? 3.483 -55.979 5.670 1.00 91.94 919 ASP A O 1
ATOM 7341 N N . PHE A 1 920 ? 4.993 -54.404 5.202 1.00 91.19 920 PHE A N 1
ATOM 7342 C CA . PHE A 1 920 ? 4.276 -53.958 3.998 1.00 91.19 920 PHE A CA 1
ATOM 7343 C C . PHE A 1 920 ? 4.144 -55.064 2.947 1.00 91.19 920 PHE A C 1
ATOM 7345 O O . PHE A 1 920 ? 3.147 -55.108 2.224 1.00 91.19 920 PHE A O 1
ATOM 7352 N N . VAL A 1 921 ? 5.127 -55.965 2.867 1.00 89.69 921 VAL A N 1
ATOM 7353 C CA . VAL A 1 921 ? 5.133 -57.066 1.898 1.00 89.69 921 VAL A CA 1
ATOM 7354 C C . VAL A 1 921 ? 4.053 -58.090 2.234 1.00 89.69 921 VAL A C 1
ATOM 7356 O O . VAL A 1 921 ? 3.347 -58.525 1.329 1.00 89.69 921 VAL A O 1
ATOM 7359 N N . TYR A 1 922 ? 3.852 -58.409 3.513 1.00 89.44 922 TYR A N 1
ATOM 7360 C CA . TYR A 1 922 ? 2.792 -59.310 3.965 1.00 89.44 922 TYR A CA 1
ATOM 7361 C C . TYR A 1 922 ? 1.399 -58.841 3.537 1.00 89.44 922 TYR A C 1
ATOM 7363 O O . TYR A 1 922 ? 0.639 -59.604 2.936 1.00 89.44 922 TYR A O 1
ATOM 7371 N N . TYR A 1 923 ? 1.065 -57.572 3.788 1.00 87.81 923 TYR A N 1
ATOM 7372 C CA . TYR A 1 923 ? -0.231 -57.025 3.375 1.00 87.81 923 TYR A CA 1
ATOM 7373 C C . TYR A 1 923 ? -0.362 -56.966 1.848 1.00 87.81 923 TYR A C 1
ATOM 7375 O O . TYR A 1 923 ? -1.408 -57.329 1.312 1.00 87.81 923 TYR A O 1
ATOM 7383 N N . LEU A 1 924 ? 0.708 -56.598 1.135 1.00 86.31 924 LEU A N 1
ATOM 7384 C CA . LEU A 1 924 ? 0.720 -56.601 -0.329 1.00 86.31 924 LEU A CA 1
ATOM 7385 C C . LEU A 1 924 ? 0.506 -58.004 -0.917 1.00 86.31 924 LEU A C 1
ATOM 7387 O O . LEU A 1 924 ? -0.292 -58.147 -1.837 1.00 86.31 924 LEU A O 1
ATOM 7391 N N . GLN A 1 925 ? 1.159 -59.045 -0.394 1.00 83.62 925 GLN A N 1
ATOM 7392 C CA . GLN A 1 925 ? 1.003 -60.423 -0.883 1.00 83.62 925 GLN A CA 1
ATOM 7393 C C . GLN A 1 925 ? -0.419 -60.961 -0.674 1.00 83.62 925 GLN A C 1
ATOM 7395 O O . GLN A 1 925 ? -0.923 -61.709 -1.512 1.00 83.62 925 GLN A O 1
ATOM 7400 N N . ARG A 1 926 ? -1.089 -60.577 0.421 1.00 82.31 926 ARG A N 1
ATOM 7401 C CA . ARG A 1 926 ? -2.462 -61.024 0.712 1.00 82.31 926 ARG A CA 1
ATOM 7402 C C . ARG A 1 926 ? -3.513 -60.371 -0.178 1.00 82.31 926 ARG A C 1
ATOM 7404 O O . ARG A 1 926 ? -4.502 -61.030 -0.483 1.00 82.31 926 ARG A O 1
ATOM 7411 N N . GLU A 1 927 ? -3.306 -59.124 -0.585 1.00 76.81 927 GLU A N 1
ATOM 7412 C CA . GLU A 1 927 ? -4.287 -58.355 -1.366 1.00 76.81 927 GLU A CA 1
ATOM 7413 C C . GLU A 1 927 ? -3.993 -58.384 -2.879 1.00 76.81 927 GLU A C 1
ATOM 7415 O O . GLU A 1 927 ? -4.904 -58.288 -3.698 1.00 76.81 927 GLU A O 1
ATOM 7420 N N . ASN A 1 928 ? -2.735 -58.621 -3.271 1.00 76.94 928 ASN A N 1
ATOM 7421 C CA . ASN A 1 928 ? -2.277 -58.715 -4.662 1.00 76.94 928 ASN A CA 1
ATOM 7422 C C . ASN A 1 928 ? -1.853 -60.154 -5.030 1.00 76.94 928 ASN A C 1
ATOM 7424 O O . ASN A 1 928 ? -0.809 -60.352 -5.655 1.00 76.94 928 ASN A O 1
ATOM 7428 N N . LYS A 1 929 ? -2.653 -61.159 -4.635 1.00 64.69 929 LYS A N 1
ATOM 7429 C CA . LYS A 1 929 ? -2.311 -62.601 -4.709 1.00 64.69 929 LYS A CA 1
ATOM 7430 C C . LYS A 1 929 ? -1.855 -63.096 -6.091 1.00 64.69 929 LYS A C 1
ATOM 7432 O O . LYS A 1 929 ? -1.040 -64.010 -6.148 1.00 64.69 929 LYS A O 1
ATOM 7437 N N . ASP A 1 930 ? -2.301 -62.451 -7.174 1.00 63.44 930 ASP A N 1
ATOM 7438 C CA . ASP A 1 930 ? -1.976 -62.830 -8.561 1.00 63.44 930 ASP A CA 1
ATOM 7439 C C . ASP A 1 930 ? -1.092 -61.803 -9.305 1.00 63.44 930 ASP A C 1
ATOM 7441 O O . ASP A 1 930 ? -0.914 -61.897 -10.518 1.00 63.44 930 ASP A O 1
ATOM 7445 N N . ASN A 1 931 ? -0.558 -60.779 -8.623 1.00 64.75 931 ASN A N 1
ATOM 7446 C CA . ASN A 1 931 ? 0.131 -59.628 -9.243 1.00 64.75 931 ASN A CA 1
ATOM 7447 C C . ASN A 1 931 ? -0.684 -58.878 -10.321 1.00 64.75 931 ASN A C 1
ATOM 7449 O O . ASN A 1 931 ? -0.138 -58.116 -11.121 1.00 64.75 931 ASN A O 1
ATOM 7453 N N . THR A 1 932 ? -2.002 -59.070 -10.347 1.00 64.88 932 THR A N 1
ATOM 7454 C CA . THR A 1 932 ? -2.920 -58.488 -11.337 1.00 64.88 932 THR A CA 1
ATOM 7455 C C . THR A 1 932 ? -3.191 -57.009 -11.083 1.00 64.88 932 THR A C 1
ATOM 7457 O O . THR A 1 932 ? -3.517 -56.264 -12.009 1.00 64.88 932 THR A O 1
ATOM 7460 N N . HIS A 1 933 ? -3.039 -56.556 -9.837 1.00 76.44 933 HIS A N 1
ATOM 7461 C CA . HIS A 1 933 ? -3.302 -55.177 -9.441 1.00 76.44 933 HIS A CA 1
ATOM 7462 C C . HIS A 1 933 ? -2.032 -54.347 -9.294 1.00 76.44 933 HIS A C 1
ATOM 7464 O O . HIS A 1 933 ? -2.097 -53.130 -9.458 1.00 76.44 933 HIS A O 1
ATOM 7470 N N . MET A 1 934 ? -0.881 -54.973 -9.057 1.00 86.94 934 MET A N 1
ATOM 7471 C CA . MET A 1 934 ? 0.426 -54.322 -9.027 1.00 86.94 934 MET A CA 1
ATOM 7472 C C . MET A 1 934 ? 1.493 -55.287 -9.542 1.00 86.94 934 MET A C 1
ATOM 7474 O O . MET A 1 934 ? 1.632 -56.396 -9.028 1.00 86.94 934 MET A O 1
ATOM 7478 N N . SER A 1 935 ? 2.233 -54.873 -10.570 1.00 88.38 935 SER A N 1
ATOM 7479 C CA . SER A 1 935 ? 3.282 -55.706 -11.162 1.00 88.38 935 SER A CA 1
ATOM 7480 C C . SER A 1 935 ? 4.497 -55.811 -10.244 1.00 88.38 935 SER A C 1
ATOM 7482 O O . SER A 1 935 ? 4.751 -54.929 -9.420 1.00 88.38 935 SER A O 1
ATOM 7484 N N . ARG A 1 936 ? 5.317 -56.848 -10.439 1.00 86.44 936 ARG A N 1
ATOM 7485 C CA . ARG A 1 936 ? 6.542 -57.034 -9.654 1.00 86.44 936 ARG A CA 1
ATOM 7486 C C . ARG A 1 936 ? 7.470 -55.811 -9.696 1.00 86.44 936 ARG A C 1
ATOM 7488 O O . ARG A 1 936 ? 7.929 -55.348 -8.658 1.00 86.44 936 ARG A O 1
ATOM 7495 N N . ALA A 1 937 ? 7.651 -55.231 -10.881 1.00 87.50 937 ALA A N 1
ATOM 7496 C CA . ALA A 1 937 ? 8.468 -54.036 -11.085 1.00 87.50 937 ALA A CA 1
ATOM 7497 C C . ALA A 1 937 ? 7.925 -52.794 -10.340 1.00 87.50 937 ALA A C 1
ATOM 7499 O O . ALA A 1 937 ? 8.703 -51.952 -9.874 1.00 87.50 937 ALA A O 1
ATOM 7500 N N . GLU A 1 938 ? 6.598 -52.681 -10.204 1.00 89.31 938 GLU A N 1
ATOM 7501 C CA . GLU A 1 938 ? 5.945 -51.626 -9.420 1.00 89.31 938 GLU A CA 1
ATOM 7502 C C . GLU A 1 938 ? 6.139 -51.849 -7.917 1.00 89.31 938 GLU A C 1
ATOM 7504 O O . GLU A 1 938 ? 6.366 -50.871 -7.200 1.00 89.31 938 GLU A O 1
ATOM 7509 N N . ILE A 1 939 ? 6.090 -53.104 -7.446 1.00 89.12 939 ILE A N 1
ATOM 7510 C CA . ILE A 1 939 ? 6.337 -53.475 -6.039 1.00 89.12 939 ILE A CA 1
ATOM 7511 C C . ILE A 1 939 ? 7.752 -53.058 -5.634 1.00 89.12 939 ILE A C 1
ATOM 7513 O O . ILE A 1 939 ? 7.900 -52.270 -4.699 1.00 89.12 939 ILE A O 1
ATOM 7517 N N . ASP A 1 940 ? 8.774 -53.490 -6.379 1.00 89.12 940 ASP A N 1
ATOM 7518 C CA . ASP A 1 940 ? 10.180 -53.193 -6.064 1.00 89.12 940 ASP A CA 1
ATOM 7519 C C . ASP A 1 940 ? 10.431 -51.671 -5.972 1.00 89.12 940 ASP A C 1
ATOM 7521 O O . ASP A 1 940 ? 11.066 -51.162 -5.040 1.00 89.12 940 ASP A O 1
ATOM 7525 N N . THR A 1 941 ? 9.878 -50.914 -6.926 1.00 88.31 941 THR A N 1
ATOM 7526 C CA . THR A 1 941 ? 10.036 -49.453 -6.980 1.00 88.31 941 THR A CA 1
ATOM 7527 C C . THR A 1 941 ? 9.262 -48.745 -5.866 1.00 88.31 941 THR A C 1
ATOM 7529 O O . THR A 1 941 ? 9.733 -47.757 -5.297 1.00 88.31 941 THR A O 1
ATOM 7532 N N . THR A 1 942 ? 8.066 -49.231 -5.539 1.00 90.62 942 THR A N 1
ATOM 7533 C CA . THR A 1 942 ? 7.217 -48.633 -4.505 1.00 90.62 942 THR A CA 1
ATOM 7534 C C . THR A 1 942 ? 7.775 -48.871 -3.111 1.00 90.62 942 THR A C 1
ATOM 7536 O O . THR A 1 942 ? 7.849 -47.917 -2.344 1.00 90.62 942 THR A O 1
ATOM 7539 N N . LEU A 1 943 ? 8.256 -50.078 -2.804 1.00 90.00 943 LEU A N 1
ATOM 7540 C CA . LEU A 1 943 ? 8.907 -50.367 -1.521 1.00 90.00 943 LEU A CA 1
ATOM 7541 C C . LEU A 1 943 ? 10.172 -49.519 -1.327 1.00 90.00 943 LEU A C 1
ATOM 7543 O O . LEU A 1 943 ? 10.358 -48.929 -0.267 1.00 90.00 943 LEU A O 1
ATOM 7547 N N . SER A 1 944 ? 10.974 -49.345 -2.384 1.00 87.94 944 SER A N 1
ATOM 7548 C CA . SER A 1 944 ? 12.118 -48.416 -2.363 1.00 87.94 944 SER A CA 1
ATOM 7549 C C . SER A 1 944 ? 11.691 -46.972 -2.081 1.00 87.94 944 SER A C 1
ATOM 7551 O O . SER A 1 944 ? 12.341 -46.266 -1.315 1.00 87.94 944 SER A O 1
ATOM 7553 N N . THR A 1 945 ? 10.585 -46.531 -2.692 1.00 86.88 945 THR A N 1
ATOM 7554 C CA . THR A 1 945 ? 10.034 -45.181 -2.492 1.00 86.88 945 THR A CA 1
ATOM 7555 C C . THR A 1 945 ? 9.561 -44.981 -1.051 1.00 86.88 945 THR A C 1
ATOM 7557 O O . THR A 1 945 ? 9.796 -43.915 -0.491 1.00 86.88 945 THR A O 1
ATOM 7560 N N . LEU A 1 946 ? 8.926 -45.990 -0.442 1.00 89.62 946 LEU A N 1
ATOM 7561 C CA . LEU A 1 946 ? 8.458 -45.917 0.944 1.00 89.62 946 LEU A CA 1
ATOM 7562 C C . LEU A 1 946 ? 9.616 -45.717 1.922 1.00 89.62 946 LEU A C 1
ATOM 7564 O O . LEU A 1 946 ? 9.475 -44.913 2.834 1.00 89.62 946 LEU A O 1
ATOM 7568 N N . ILE A 1 947 ? 10.767 -46.364 1.705 1.00 88.06 947 ILE A N 1
ATOM 7569 C CA . ILE A 1 947 ? 11.939 -46.199 2.581 1.00 88.06 947 ILE A CA 1
ATOM 7570 C C . ILE A 1 947 ? 12.427 -44.748 2.604 1.00 88.06 947 ILE A C 1
ATOM 7572 O O . ILE A 1 947 ? 12.675 -44.208 3.676 1.00 88.06 947 ILE A O 1
ATOM 7576 N N . ILE A 1 948 ? 12.503 -44.092 1.442 1.00 82.12 948 ILE A N 1
ATOM 7577 C CA . ILE A 1 948 ? 12.862 -42.665 1.367 1.00 82.12 948 ILE A CA 1
ATOM 7578 C C . ILE A 1 948 ? 11.782 -41.816 2.040 1.00 82.12 948 ILE A C 1
ATOM 7580 O O . ILE A 1 948 ? 12.079 -40.96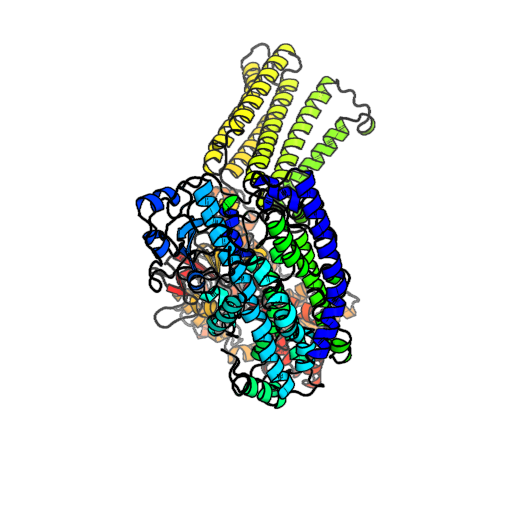8 2.876 1.00 82.12 948 ILE A O 1
ATOM 7584 N N . ALA A 1 949 ? 10.521 -42.063 1.674 1.00 84.38 949 ALA A N 1
ATOM 7585 C CA . ALA A 1 949 ? 9.384 -41.254 2.090 1.00 84.38 949 ALA A CA 1
ATOM 7586 C C . ALA A 1 949 ? 9.024 -41.384 3.576 1.00 84.38 949 ALA A C 1
ATOM 7588 O O . ALA A 1 949 ? 8.313 -40.518 4.075 1.00 84.38 949 ALA A O 1
ATOM 7589 N N . GLY A 1 950 ? 9.454 -42.452 4.254 1.00 85.81 950 GLY A N 1
ATOM 7590 C CA . GLY A 1 950 ? 9.252 -42.671 5.689 1.00 85.81 950 GLY A CA 1
ATOM 7591 C C . GLY A 1 950 ? 10.524 -42.545 6.532 1.00 85.81 950 GLY A C 1
ATOM 7592 O O . GLY A 1 950 ? 10.418 -42.405 7.746 1.00 85.81 950 GLY A O 1
ATOM 7593 N N . GLY A 1 951 ? 11.708 -42.587 5.915 1.00 87.94 951 GLY A N 1
ATOM 7594 C CA . GLY A 1 951 ? 12.992 -42.425 6.595 1.00 87.94 951 GLY A CA 1
ATOM 7595 C C . GLY A 1 951 ? 13.316 -40.953 6.849 1.00 87.94 951 GLY A C 1
ATOM 7596 O O . GLY A 1 951 ? 13.046 -40.406 7.916 1.00 87.94 951 GLY A O 1
ATOM 7597 N N . GLU A 1 952 ? 13.873 -40.291 5.836 1.00 84.94 952 GLU A N 1
ATOM 7598 C CA . GLU A 1 952 ? 14.455 -38.947 5.963 1.00 84.94 952 GLU A CA 1
ATOM 7599 C C . GLU A 1 952 ? 13.423 -37.862 6.309 1.00 84.94 952 GLU A C 1
ATOM 7601 O O . GLU A 1 952 ? 13.690 -36.995 7.135 1.00 84.94 952 GLU A O 1
ATOM 7606 N N . THR A 1 953 ? 12.218 -37.922 5.740 1.00 87.75 953 THR A N 1
ATOM 7607 C CA . THR A 1 953 ? 11.123 -36.970 6.024 1.00 87.75 953 THR A CA 1
ATOM 7608 C C . THR A 1 953 ? 10.663 -37.030 7.481 1.00 87.75 953 THR A C 1
ATOM 7610 O O . THR A 1 953 ? 10.446 -35.989 8.103 1.00 87.75 953 THR A O 1
ATOM 7613 N N . THR A 1 954 ? 10.545 -38.237 8.041 1.00 92.38 954 THR A N 1
ATOM 7614 C CA . THR A 1 954 ? 10.195 -38.453 9.448 1.00 92.38 954 THR A CA 1
ATOM 7615 C C . THR A 1 954 ? 11.331 -37.990 10.349 1.00 92.38 954 THR A C 1
ATOM 7617 O O . THR A 1 954 ? 11.078 -37.312 11.340 1.00 92.38 954 THR A O 1
ATOM 7620 N N . ALA A 1 955 ? 12.584 -38.289 9.988 1.00 91.75 955 ALA A N 1
ATOM 7621 C CA . ALA A 1 955 ? 13.748 -37.811 10.727 1.00 91.75 955 ALA A CA 1
ATOM 7622 C C . ALA A 1 955 ? 13.821 -36.278 10.751 1.00 91.75 955 ALA A C 1
ATOM 7624 O O . ALA A 1 955 ? 14.019 -35.702 11.817 1.00 91.75 955 ALA A O 1
ATOM 7625 N N . ALA A 1 956 ? 13.585 -35.619 9.612 1.00 89.44 956 ALA A N 1
ATOM 7626 C CA . ALA A 1 956 ? 13.531 -34.164 9.516 1.00 89.44 956 ALA A CA 1
ATOM 7627 C C . ALA A 1 956 ? 12.437 -33.579 10.422 1.00 89.44 956 ALA A C 1
ATOM 7629 O O . ALA A 1 956 ? 12.714 -32.671 11.203 1.00 89.44 956 ALA A O 1
ATOM 7630 N N . PHE A 1 957 ? 11.223 -34.138 10.384 1.00 93.12 957 PHE A N 1
ATOM 7631 C CA . PHE A 1 957 ? 10.144 -33.727 11.284 1.00 93.12 957 PHE A CA 1
ATOM 7632 C C . PHE A 1 957 ? 10.531 -33.891 12.763 1.00 93.12 957 PHE A C 1
ATOM 7634 O O . PHE A 1 957 ? 10.409 -32.935 13.528 1.00 93.12 957 PHE A O 1
ATOM 7641 N N . LEU A 1 958 ? 11.039 -35.066 13.154 1.00 94.44 958 LEU A N 1
ATOM 7642 C CA . LEU A 1 958 ? 11.461 -35.353 14.530 1.00 94.44 958 LEU A CA 1
ATOM 7643 C C . LEU A 1 958 ? 12.575 -34.406 14.994 1.00 94.44 958 LEU A C 1
ATOM 7645 O O . LEU A 1 958 ? 12.555 -33.927 16.124 1.00 94.44 958 LEU A O 1
ATOM 7649 N N . SER A 1 959 ? 13.527 -34.069 14.124 1.00 93.19 959 SER A N 1
ATOM 7650 C CA . SER A 1 959 ? 14.547 -33.064 14.428 1.00 93.19 959 SER A CA 1
ATOM 7651 C C . SER A 1 959 ? 13.954 -31.682 14.658 1.00 93.19 959 SER A C 1
ATOM 7653 O O . SER A 1 959 ? 14.346 -31.006 15.606 1.00 93.19 959 SER A O 1
ATOM 7655 N N . CYS A 1 960 ? 13.014 -31.260 13.815 1.00 90.56 960 CYS A N 1
ATOM 7656 C CA . CYS A 1 960 ? 12.424 -29.930 13.899 1.00 90.56 960 CYS A CA 1
ATOM 7657 C C . CYS A 1 960 ? 11.508 -29.774 15.112 1.00 90.56 960 CYS A C 1
ATOM 7659 O O . CYS A 1 960 ? 11.602 -28.762 15.803 1.00 90.56 960 CYS A O 1
ATOM 7661 N N . ILE A 1 961 ? 10.678 -30.771 15.432 1.00 93.88 961 ILE A N 1
ATOM 7662 C CA . ILE A 1 961 ? 9.870 -30.722 16.656 1.00 93.88 961 ILE A CA 1
ATOM 7663 C C . ILE A 1 961 ? 10.756 -30.747 17.906 1.00 93.88 961 ILE A C 1
ATOM 7665 O O . ILE A 1 961 ? 10.517 -29.964 18.818 1.00 93.88 961 ILE A O 1
ATOM 7669 N N . THR A 1 962 ? 11.825 -31.553 17.934 1.00 93.81 962 THR A N 1
ATOM 7670 C CA . THR A 1 962 ? 12.789 -31.542 19.046 1.00 93.81 962 THR A CA 1
ATOM 7671 C C . THR A 1 962 ? 13.479 -30.184 19.168 1.00 93.81 962 THR A C 1
ATOM 7673 O O . THR A 1 962 ? 13.602 -29.664 20.273 1.00 93.81 962 THR A O 1
ATOM 7676 N N . PHE A 1 963 ? 13.867 -29.564 18.050 1.00 93.62 963 PHE A N 1
ATOM 7677 C CA . PHE A 1 963 ? 14.399 -28.202 18.039 1.00 93.62 963 PHE A CA 1
ATOM 7678 C C . PHE A 1 963 ? 13.406 -27.205 18.650 1.00 93.62 963 PHE A C 1
ATOM 7680 O O . PHE A 1 963 ? 13.773 -26.482 19.573 1.00 93.62 963 PHE A O 1
ATOM 7687 N N . TYR A 1 964 ? 12.148 -27.195 18.203 1.00 94.12 964 TYR A N 1
ATOM 7688 C CA . TYR A 1 964 ? 11.136 -26.283 18.736 1.00 94.12 964 TYR A CA 1
ATOM 7689 C C . TYR A 1 964 ? 10.829 -26.538 20.212 1.00 94.12 964 TYR A C 1
ATOM 7691 O O . TYR A 1 964 ? 10.764 -25.594 20.989 1.00 94.12 964 TYR A O 1
ATOM 7699 N N . LEU A 1 965 ? 10.722 -27.790 20.647 1.00 95.31 965 LEU A N 1
ATOM 7700 C CA . LEU A 1 965 ? 10.520 -28.098 22.063 1.00 95.31 965 LEU A CA 1
ATOM 7701 C C . LEU A 1 965 ? 11.675 -27.565 22.925 1.00 95.31 965 LEU A C 1
ATOM 7703 O O . LEU A 1 965 ? 11.434 -26.945 23.956 1.00 95.31 965 LEU A O 1
ATOM 7707 N N . VAL A 1 966 ? 12.925 -27.723 22.484 1.00 92.50 966 VAL A N 1
ATOM 7708 C CA . VAL A 1 966 ? 14.094 -27.206 23.217 1.00 92.50 966 VAL A CA 1
ATOM 7709 C C . VAL A 1 966 ? 14.153 -25.672 23.207 1.00 92.50 966 VAL A C 1
ATOM 7711 O O . VAL A 1 966 ? 14.550 -25.073 24.205 1.00 92.50 966 VAL A O 1
ATOM 7714 N N . GLN A 1 967 ? 13.739 -25.021 22.116 1.00 93.31 967 GLN A N 1
ATOM 7715 C CA . GLN A 1 967 ? 13.696 -23.554 22.015 1.00 93.31 967 GLN A CA 1
ATOM 7716 C C . GLN A 1 967 ? 12.542 -22.915 22.806 1.00 93.31 967 GLN A C 1
ATOM 7718 O O . GLN A 1 967 ? 12.608 -21.725 23.107 1.00 93.31 967 GLN A O 1
ATOM 7723 N N . TYR A 1 968 ? 11.509 -23.683 23.168 1.00 94.75 968 TYR A N 1
ATOM 7724 C CA . TYR A 1 968 ? 10.334 -23.212 23.908 1.00 94.75 968 TYR A CA 1
ATOM 7725 C C . TYR A 1 968 ? 10.189 -23.968 25.247 1.00 94.75 968 TYR A C 1
ATOM 7727 O O . TYR A 1 968 ? 9.346 -24.862 25.372 1.00 94.75 968 TYR A O 1
ATOM 7735 N N . PRO A 1 969 ? 10.968 -23.604 26.292 1.00 94.00 969 PRO A N 1
ATOM 7736 C CA . PRO A 1 969 ? 11.047 -24.372 27.539 1.00 94.00 969 PRO A CA 1
ATOM 7737 C C . PRO A 1 969 ? 9.722 -24.527 28.295 1.00 94.00 969 PRO A C 1
ATOM 7739 O O . PRO A 1 969 ? 9.543 -25.507 29.014 1.00 94.00 969 PRO A O 1
ATOM 7742 N N . GLU A 1 970 ? 8.800 -23.569 28.166 1.00 94.50 970 GLU A N 1
ATOM 7743 C CA . GLU A 1 970 ? 7.458 -23.653 28.767 1.00 94.50 970 GLU A CA 1
ATOM 7744 C C . GLU A 1 970 ? 6.619 -24.760 28.115 1.00 94.50 970 GLU A C 1
ATOM 7746 O O . GLU A 1 970 ? 6.021 -25.583 28.810 1.00 94.50 970 GLU A O 1
ATOM 7751 N N . VAL A 1 971 ? 6.638 -24.827 26.779 1.00 96.88 971 VAL A N 1
ATOM 7752 C CA . VAL A 1 971 ? 5.948 -25.864 25.999 1.00 96.88 971 VAL A CA 1
ATOM 7753 C C . VAL A 1 971 ? 6.529 -27.235 26.326 1.00 96.88 971 VAL A C 1
ATOM 7755 O O . VAL A 1 971 ? 5.780 -28.175 26.593 1.00 96.88 971 VAL A O 1
ATOM 7758 N N . LEU A 1 972 ? 7.862 -27.345 26.379 1.00 97.31 972 LEU A N 1
ATOM 7759 C CA . LEU A 1 972 ? 8.527 -28.583 26.778 1.00 97.31 972 LEU A CA 1
ATOM 7760 C C . LEU A 1 972 ? 8.128 -29.004 28.194 1.00 97.31 972 LEU A C 1
ATOM 7762 O O . LEU A 1 972 ? 7.713 -30.143 28.373 1.00 97.31 972 LEU A O 1
ATOM 7766 N N . ARG A 1 973 ? 8.159 -28.100 29.182 1.00 97.12 973 ARG A N 1
ATOM 7767 C CA . ARG A 1 973 ? 7.741 -28.418 30.559 1.00 97.12 973 ARG A CA 1
ATOM 7768 C C . ARG A 1 973 ? 6.297 -28.902 30.639 1.00 97.12 973 ARG A C 1
ATOM 7770 O O . ARG A 1 973 ? 6.007 -29.839 31.383 1.00 97.12 973 ARG A O 1
ATOM 7777 N N . LYS A 1 974 ? 5.387 -28.283 29.886 1.00 97.25 974 LYS A N 1
ATOM 7778 C CA . LYS A 1 974 ? 3.976 -28.683 29.849 1.00 97.25 974 LYS A CA 1
ATOM 7779 C C . LYS A 1 974 ? 3.798 -30.058 29.203 1.00 97.25 974 LYS A C 1
ATOM 7781 O O . LYS A 1 974 ? 3.087 -30.896 29.755 1.00 97.25 974 LYS A O 1
ATOM 7786 N N . LEU A 1 975 ? 4.502 -30.321 28.102 1.00 97.06 975 LEU A N 1
ATOM 7787 C CA . LEU A 1 975 ? 4.519 -31.632 27.455 1.00 97.06 975 LEU A CA 1
ATOM 7788 C C . LEU A 1 975 ? 5.111 -32.718 28.366 1.00 97.06 975 LEU A C 1
ATOM 7790 O O . LEU A 1 975 ? 4.532 -33.792 28.515 1.00 97.06 975 LEU A O 1
ATOM 7794 N N . GLU A 1 976 ? 6.236 -32.434 29.020 1.00 96.25 976 GLU A N 1
ATOM 7795 C CA . GLU A 1 976 ? 6.848 -33.336 29.996 1.00 96.25 976 GLU A CA 1
ATOM 7796 C C . GLU A 1 976 ? 5.909 -33.616 31.167 1.00 96.25 976 GLU A C 1
ATOM 7798 O O . GLU A 1 976 ? 5.816 -34.758 31.613 1.00 96.25 976 GLU A O 1
ATOM 7803 N N . SER A 1 977 ? 5.197 -32.598 31.657 1.00 97.00 977 SER A N 1
ATOM 7804 C CA . SER A 1 977 ? 4.207 -32.757 32.719 1.00 97.00 977 SER A CA 1
ATOM 7805 C C . SER A 1 977 ? 3.069 -33.682 32.285 1.00 97.00 977 SER A C 1
ATOM 7807 O O . SER A 1 977 ? 2.762 -34.624 33.015 1.00 97.00 977 SER A O 1
ATOM 7809 N N . GLU A 1 978 ? 2.497 -33.491 31.090 1.00 96.88 978 GLU A N 1
ATOM 7810 C CA . GLU A 1 978 ? 1.445 -34.367 30.551 1.00 96.88 978 GLU A CA 1
ATOM 7811 C C . GLU A 1 978 ? 1.929 -35.824 30.457 1.00 96.88 978 GLU A C 1
ATOM 7813 O O . GLU A 1 978 ? 1.270 -36.733 30.963 1.00 96.88 978 GLU A O 1
ATOM 7818 N N . ILE A 1 979 ? 3.119 -36.057 29.895 1.00 95.44 979 ILE A N 1
ATOM 7819 C CA . ILE A 1 979 ? 3.673 -37.407 29.719 1.00 95.44 979 ILE A CA 1
ATOM 7820 C C . ILE A 1 979 ? 3.984 -38.062 31.074 1.00 95.44 979 ILE A C 1
ATOM 7822 O O . ILE A 1 979 ? 3.551 -39.186 31.332 1.00 95.44 979 ILE A O 1
ATOM 7826 N N . ARG A 1 980 ? 4.706 -37.369 31.965 1.00 95.31 980 ARG A N 1
ATOM 7827 C CA . ARG A 1 980 ? 5.178 -37.927 33.248 1.00 95.31 980 ARG A CA 1
ATOM 7828 C C . ARG A 1 980 ? 4.069 -38.121 34.280 1.00 95.31 980 ARG A C 1
ATOM 7830 O O . ARG A 1 980 ? 4.244 -38.911 35.202 1.00 95.31 980 ARG A O 1
ATOM 7837 N N . THR A 1 981 ? 2.960 -37.391 34.166 1.00 95.38 981 THR A N 1
ATOM 7838 C CA . THR A 1 981 ? 1.787 -37.584 35.038 1.00 95.38 981 THR A CA 1
ATOM 7839 C C . THR A 1 981 ? 0.843 -38.661 34.514 1.00 95.38 981 THR A C 1
ATOM 7841 O O . THR A 1 981 ? 0.154 -39.295 35.314 1.00 95.38 981 THR A O 1
ATOM 7844 N N . THR A 1 982 ? 0.832 -38.900 33.199 1.00 96.50 982 THR A N 1
ATOM 7845 C CA . THR A 1 982 ? -0.032 -39.908 32.569 1.00 96.50 982 THR A CA 1
ATOM 7846 C C . THR A 1 982 ? 0.534 -41.322 32.692 1.00 96.50 982 THR A C 1
ATOM 7848 O O . THR A 1 982 ? -0.225 -42.246 32.983 1.00 96.50 982 THR A O 1
ATOM 7851 N N . PHE A 1 983 ? 1.846 -41.501 32.499 1.00 96.00 983 PHE A N 1
ATOM 7852 C CA . PHE A 1 983 ? 2.484 -42.823 32.465 1.00 96.00 983 PHE A CA 1
ATOM 7853 C C . PHE A 1 983 ? 3.386 -43.075 33.669 1.00 96.00 983 PHE A C 1
ATOM 7855 O O . PHE A 1 983 ? 4.177 -42.218 34.063 1.00 96.00 983 PHE A O 1
ATOM 7862 N N . LYS A 1 984 ? 3.310 -44.285 34.227 1.00 92.81 984 LYS A N 1
ATOM 7863 C CA . LYS A 1 984 ? 4.139 -44.721 35.364 1.00 92.81 984 LYS A CA 1
ATOM 7864 C C . LYS A 1 984 ? 5.405 -45.460 34.941 1.00 92.81 984 LYS A C 1
ATOM 7866 O O . LYS A 1 984 ? 6.340 -45.554 35.734 1.00 92.81 984 LYS A O 1
ATOM 7871 N N . SER A 1 985 ? 5.431 -46.005 33.727 1.00 91.19 985 SER A N 1
ATOM 7872 C CA . SER A 1 985 ? 6.567 -46.747 33.170 1.00 91.19 985 SER A CA 1
ATOM 7873 C C . SER A 1 985 ? 6.644 -46.584 31.650 1.00 91.19 985 SER A C 1
ATOM 7875 O O . SER A 1 985 ? 5.645 -46.233 31.021 1.00 91.19 985 SER A O 1
ATOM 7877 N N . GLU A 1 986 ? 7.826 -46.823 31.068 1.00 86.44 986 GLU A N 1
ATOM 7878 C CA . GLU A 1 986 ? 8.049 -46.724 29.613 1.00 86.44 986 GLU A CA 1
ATOM 7879 C C . GLU A 1 986 ? 7.140 -47.703 28.833 1.00 86.44 986 GLU A C 1
ATOM 7881 O O . GLU A 1 986 ? 6.610 -47.323 27.794 1.00 86.44 986 GLU A O 1
ATOM 7886 N N . ASP A 1 987 ? 6.833 -48.885 29.389 1.00 86.56 987 ASP A N 1
ATOM 7887 C CA . ASP A 1 987 ? 5.961 -49.905 28.770 1.00 86.56 987 ASP A CA 1
ATOM 7888 C C . ASP A 1 987 ? 4.493 -49.458 28.585 1.00 86.56 987 ASP A C 1
ATOM 7890 O O . ASP A 1 987 ? 3.734 -50.059 27.819 1.00 86.56 987 ASP A O 1
ATOM 7894 N N . GLU A 1 988 ? 4.051 -48.408 29.287 1.00 90.62 988 GLU A N 1
ATOM 7895 C CA . GLU A 1 988 ? 2.703 -47.847 29.122 1.00 90.62 988 GLU A CA 1
ATOM 7896 C C . GLU A 1 988 ? 2.598 -46.900 27.907 1.00 90.62 988 GLU A C 1
ATOM 7898 O O . GLU A 1 988 ? 1.484 -46.556 27.490 1.00 90.62 988 GLU A O 1
ATOM 7903 N N . ILE A 1 989 ? 3.730 -46.485 27.324 1.00 90.75 989 ILE A N 1
ATOM 7904 C CA . ILE A 1 989 ? 3.804 -45.569 26.181 1.00 90.75 989 ILE A CA 1
ATOM 7905 C C . ILE A 1 989 ? 3.692 -46.382 24.892 1.00 90.75 989 ILE A C 1
ATOM 7907 O O . ILE A 1 989 ? 4.634 -47.035 24.462 1.00 90.75 989 ILE A O 1
ATOM 7911 N N . ASN A 1 990 ? 2.517 -46.340 24.273 1.00 87.50 990 ASN A N 1
ATOM 7912 C CA . ASN A 1 990 ? 2.174 -47.141 23.105 1.00 87.50 990 ASN A CA 1
ATOM 7913 C C . ASN A 1 990 ? 1.273 -46.328 22.154 1.00 87.50 990 ASN A C 1
ATOM 7915 O O . ASN A 1 990 ? 0.788 -45.244 22.500 1.00 87.50 990 ASN A O 1
ATOM 7919 N N . ALA A 1 991 ? 1.045 -46.809 20.937 1.00 82.00 991 ALA A N 1
ATOM 7920 C CA . ALA A 1 991 ? 0.297 -46.113 19.892 1.00 82.00 991 ALA A CA 1
ATOM 7921 C C . ALA A 1 991 ? -1.140 -45.772 20.329 1.00 82.00 991 ALA A C 1
ATOM 7923 O O . ALA A 1 991 ? -1.687 -44.733 19.961 1.00 82.00 991 ALA A O 1
ATOM 7924 N N . VAL A 1 992 ? -1.769 -46.622 21.146 1.00 86.50 992 VAL A N 1
ATOM 7925 C CA . VAL A 1 992 ? -3.134 -46.388 21.641 1.00 86.50 992 VAL A CA 1
ATOM 7926 C C . VAL A 1 992 ? -3.149 -45.371 22.780 1.00 86.50 992 VAL A C 1
ATOM 7928 O O . VAL A 1 992 ? -4.061 -44.545 22.860 1.00 86.50 992 VAL A O 1
ATOM 7931 N N . SER A 1 993 ? -2.170 -45.430 23.681 1.00 91.19 993 SER A N 1
ATOM 7932 C CA . SER A 1 993 ? -2.113 -44.563 24.854 1.00 91.19 993 SER A CA 1
ATOM 7933 C C . SER A 1 993 ? -1.669 -43.140 24.502 1.00 91.19 993 SER A C 1
ATOM 7935 O O . SER A 1 993 ? -2.274 -42.182 24.981 1.00 91.19 993 SER A O 1
ATOM 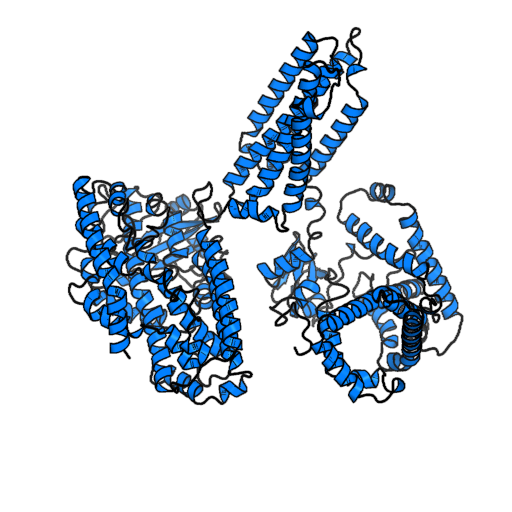7937 N N . THR A 1 994 ? -0.716 -42.986 23.580 1.00 90.81 994 THR A N 1
ATOM 7938 C CA . THR A 1 994 ? -0.228 -41.682 23.089 1.00 90.81 994 THR A CA 1
ATOM 7939 C C . THR A 1 994 ? -1.271 -40.903 22.283 1.00 90.81 994 THR A C 1
ATOM 7941 O O . THR A 1 994 ? -1.326 -39.678 22.372 1.00 90.81 994 THR A O 1
ATOM 7944 N N . ASN A 1 995 ? -2.187 -41.584 21.586 1.00 88.25 995 ASN A N 1
ATOM 7945 C CA . ASN A 1 995 ? -3.323 -40.947 20.902 1.00 88.25 995 ASN A CA 1
ATOM 7946 C C . ASN A 1 995 ? -4.280 -40.196 21.851 1.00 88.25 995 ASN A C 1
ATOM 7948 O O . ASN A 1 995 ? -5.076 -39.378 21.394 1.00 88.25 995 ASN A O 1
ATOM 7952 N N . LYS A 1 996 ? -4.225 -40.465 23.163 1.00 91.38 996 LYS A N 1
ATOM 7953 C CA . LYS A 1 996 ? -5.062 -39.795 24.173 1.00 91.38 996 LYS A CA 1
ATOM 7954 C C . LYS A 1 996 ? -4.433 -38.516 24.734 1.00 91.38 996 LYS A C 1
ATOM 7956 O O . LYS A 1 996 ? -5.129 -37.765 25.409 1.00 91.38 996 LYS A O 1
ATOM 7961 N N . LEU A 1 997 ? -3.144 -38.284 24.482 1.00 95.94 997 LEU A N 1
ATOM 7962 C CA . LEU A 1 997 ? -2.410 -37.122 24.982 1.00 95.94 997 LEU A CA 1
ATOM 7963 C C . LEU A 1 997 ? -2.762 -35.898 24.139 1.00 95.94 997 LEU A C 1
ATOM 7965 O O . LEU A 1 997 ? -2.393 -35.813 22.967 1.00 95.94 997 LEU A O 1
ATOM 7969 N N . VAL A 1 998 ? -3.514 -34.963 24.705 1.00 95.56 998 VAL A N 1
ATOM 7970 C CA . VAL A 1 998 ? -4.046 -33.830 23.943 1.00 95.56 998 VAL A CA 1
ATOM 7971 C C . VAL A 1 998 ? -2.915 -32.882 23.560 1.00 95.56 998 VAL A C 1
ATOM 7973 O O . VAL A 1 998 ? -2.802 -32.509 22.390 1.00 95.56 998 VAL A O 1
ATOM 7976 N N . TYR A 1 999 ? -2.052 -32.537 24.517 1.00 96.94 999 TYR A N 1
ATOM 7977 C CA . TYR A 1 999 ? -1.004 -31.546 24.306 1.00 96.94 999 TYR A CA 1
ATOM 7978 C C . TYR A 1 999 ? 0.139 -32.098 23.447 1.00 96.94 999 TYR A C 1
ATOM 7980 O O . TYR A 1 999 ? 0.576 -31.428 22.515 1.00 96.94 999 TYR A O 1
ATOM 7988 N N . PHE A 1 1000 ? 0.550 -33.354 23.650 1.00 95.69 1000 PHE A N 1
ATOM 7989 C CA . PHE A 1 1000 ? 1.478 -34.048 22.746 1.00 95.69 1000 PHE A CA 1
ATOM 7990 C C . PHE A 1 1000 ? 1.009 -34.020 21.287 1.00 95.69 1000 PHE A C 1
ATOM 7992 O O . PHE A 1 1000 ? 1.774 -33.641 20.397 1.00 95.69 1000 PHE A O 1
ATOM 7999 N N . ASN A 1 1001 ? -0.255 -34.371 21.027 1.00 95.88 1001 ASN A N 1
ATOM 8000 C CA . ASN A 1 1001 ? -0.794 -34.354 19.668 1.00 95.88 1001 ASN A CA 1
ATOM 8001 C C . ASN A 1 1001 ? -0.855 -32.933 19.085 1.00 95.88 1001 ASN A C 1
ATOM 8003 O O . ASN A 1 1001 ? -0.673 -32.764 17.877 1.00 95.88 1001 ASN A O 1
ATOM 8007 N N . ALA A 1 1002 ? -1.075 -31.915 19.919 1.00 95.88 1002 ALA A N 1
ATOM 8008 C CA . ALA A 1 1002 ? -1.015 -30.524 19.492 1.00 95.88 1002 ALA A CA 1
ATOM 8009 C C . ALA A 1 1002 ? 0.419 -30.100 19.124 1.00 95.88 1002 ALA A C 1
ATOM 8011 O O . ALA A 1 1002 ? 0.628 -29.567 18.036 1.00 95.88 1002 ALA A O 1
ATOM 8012 N N . CYS A 1 1003 ? 1.424 -30.451 19.937 1.00 96.19 1003 CYS A N 1
ATOM 8013 C CA . CYS A 1 1003 ? 2.842 -30.220 19.631 1.00 96.19 1003 CYS A CA 1
ATOM 8014 C C . CYS A 1 1003 ? 3.260 -30.879 18.308 1.00 96.19 1003 CYS A C 1
ATOM 8016 O O . CYS A 1 1003 ? 3.966 -30.270 17.504 1.00 96.19 1003 CYS A O 1
ATOM 8018 N N . VAL A 1 1004 ? 2.802 -32.111 18.056 1.00 94.69 1004 VAL A N 1
ATOM 8019 C CA . VAL A 1 1004 ? 3.060 -32.836 16.800 1.00 94.69 1004 VAL A CA 1
ATOM 8020 C C . VAL A 1 1004 ? 2.464 -32.102 15.600 1.00 94.69 1004 VAL A C 1
ATOM 8022 O O . VAL A 1 1004 ? 3.161 -31.880 14.608 1.00 94.69 1004 VAL A O 1
ATOM 8025 N N . LYS A 1 1005 ? 1.194 -31.690 15.685 1.00 93.88 1005 LYS A N 1
ATOM 8026 C CA . LYS A 1 1005 ? 0.519 -30.945 14.611 1.00 93.88 1005 LYS A CA 1
ATOM 8027 C C . LYS A 1 1005 ? 1.180 -29.594 14.351 1.00 93.88 1005 LYS A C 1
ATOM 8029 O O . LYS A 1 1005 ? 1.409 -29.253 13.193 1.00 93.88 1005 LYS A O 1
ATOM 8034 N N . GLU A 1 1006 ? 1.531 -28.864 15.404 1.00 94.81 1006 GLU A N 1
ATOM 8035 C CA . GLU A 1 1006 ? 2.179 -27.558 15.293 1.00 94.81 1006 GLU A CA 1
ATOM 8036 C C . GLU A 1 1006 ? 3.598 -27.677 14.715 1.00 94.81 1006 GLU A C 1
ATOM 8038 O O . GLU A 1 1006 ? 4.002 -26.881 13.866 1.00 94.81 1006 GLU A O 1
ATOM 8043 N N . GLY A 1 1007 ? 4.331 -28.736 15.076 1.00 93.19 1007 GLY A N 1
ATOM 8044 C CA . GLY A 1 1007 ? 5.634 -29.044 14.486 1.00 93.19 1007 GLY A CA 1
ATOM 8045 C C . GLY A 1 1007 ? 5.533 -29.342 12.987 1.00 93.19 1007 GLY A C 1
ATOM 8046 O O . GLY A 1 1007 ? 6.312 -28.809 12.197 1.00 93.19 1007 GLY A O 1
ATOM 8047 N N . LEU A 1 1008 ? 4.536 -30.135 12.572 1.00 91.38 1008 LEU A N 1
ATOM 8048 C CA . LEU A 1 1008 ? 4.267 -30.423 11.156 1.00 91.38 1008 LEU A CA 1
ATOM 8049 C C . LEU A 1 1008 ? 3.837 -29.174 10.374 1.00 91.38 1008 LEU A C 1
ATOM 8051 O O . LEU A 1 1008 ? 4.162 -29.055 9.191 1.00 91.38 1008 LEU A O 1
ATOM 8055 N N . ARG A 1 1009 ? 3.119 -28.249 11.022 1.00 93.06 1009 ARG A N 1
ATOM 8056 C CA . ARG A 1 1009 ? 2.703 -26.971 10.436 1.00 93.06 1009 ARG A CA 1
ATOM 8057 C C . ARG A 1 1009 ? 3.904 -26.062 10.186 1.00 93.06 1009 ARG A C 1
ATOM 8059 O O . ARG A 1 1009 ? 4.063 -25.555 9.078 1.00 93.06 1009 ARG A O 1
ATOM 8066 N N . LEU A 1 1010 ? 4.755 -25.857 11.191 1.00 90.50 1010 LEU A N 1
ATOM 8067 C CA . LEU A 1 1010 ? 5.920 -24.982 11.059 1.00 90.50 1010 LEU A CA 1
ATOM 8068 C C . LEU A 1 1010 ? 6.999 -25.580 10.163 1.00 90.50 1010 LEU A C 1
ATOM 8070 O O . LEU A 1 1010 ? 7.650 -24.846 9.416 1.00 90.50 1010 LEU A O 1
ATOM 8074 N N . THR A 1 1011 ? 7.208 -26.892 10.205 1.00 87.12 1011 THR A N 1
ATOM 8075 C CA . THR A 1 1011 ? 8.238 -27.538 9.389 1.00 87.12 1011 THR A CA 1
ATOM 8076 C C . THR A 1 1011 ? 7.661 -28.667 8.549 1.00 87.12 1011 THR A C 1
ATOM 8078 O O . THR A 1 1011 ? 7.903 -29.845 8.825 1.00 87.12 1011 THR A O 1
ATOM 8081 N N . PRO A 1 1012 ? 6.921 -28.331 7.476 1.00 85.94 1012 PRO A N 1
ATOM 8082 C CA . PRO A 1 1012 ? 6.492 -29.333 6.518 1.00 85.94 1012 PRO A CA 1
ATOM 8083 C C . PRO A 1 1012 ? 7.725 -29.917 5.820 1.00 85.94 1012 PRO A C 1
ATOM 8085 O O . PRO A 1 1012 ? 8.448 -29.202 5.128 1.00 85.94 1012 PRO A O 1
ATOM 8088 N N . ALA A 1 1013 ? 7.949 -31.227 5.964 1.00 81.44 1013 ALA A N 1
ATOM 8089 C CA . ALA A 1 1013 ? 9.092 -31.918 5.353 1.00 81.44 1013 ALA A CA 1
ATOM 8090 C C . ALA A 1 1013 ? 9.132 -31.773 3.817 1.00 81.44 1013 ALA A C 1
ATOM 8092 O O . ALA A 1 1013 ? 10.198 -31.813 3.208 1.00 81.44 1013 ALA A O 1
ATOM 8093 N N . VAL A 1 1014 ? 7.965 -31.572 3.193 1.00 80.25 1014 VAL A N 1
ATOM 8094 C CA . VAL A 1 1014 ? 7.829 -31.194 1.782 1.00 80.25 1014 VAL A CA 1
ATOM 8095 C C . VAL A 1 1014 ? 7.185 -29.802 1.728 1.00 80.25 1014 VAL A C 1
ATOM 8097 O O . VAL A 1 1014 ? 5.958 -29.697 1.746 1.00 80.25 1014 VAL A O 1
ATOM 8100 N N . PRO A 1 1015 ? 7.989 -28.722 1.720 1.00 75.06 1015 PRO A N 1
ATOM 8101 C CA . PRO A 1 1015 ? 7.479 -27.354 1.838 1.00 75.06 1015 PRO A CA 1
ATOM 8102 C C . PRO A 1 1015 ? 6.825 -26.827 0.552 1.00 75.06 1015 PRO A C 1
ATOM 8104 O O . PRO A 1 1015 ? 6.067 -25.857 0.608 1.00 75.06 1015 PRO A O 1
ATOM 8107 N N . PHE A 1 1016 ? 7.103 -27.454 -0.595 1.00 73.56 1016 PHE A N 1
ATOM 8108 C CA . PHE A 1 1016 ? 6.571 -27.069 -1.902 1.00 73.56 1016 PHE A CA 1
ATOM 8109 C C . PHE A 1 1016 ? 5.354 -27.909 -2.307 1.00 73.56 1016 PHE A C 1
ATOM 8111 O O . PHE A 1 1016 ? 5.261 -29.097 -1.995 1.00 73.56 1016 PHE A O 1
ATOM 8118 N N . GLY A 1 1017 ? 4.417 -27.299 -3.035 1.00 70.06 1017 GLY A N 1
ATOM 8119 C CA . GLY A 1 1017 ? 3.263 -28.007 -3.584 1.00 70.06 1017 GLY A CA 1
ATOM 8120 C C . GLY A 1 1017 ? 3.642 -28.877 -4.779 1.00 70.06 1017 GLY A C 1
ATOM 8121 O O . GLY A 1 1017 ? 4.349 -28.424 -5.672 1.00 70.06 1017 GLY A O 1
ATOM 8122 N N . HIS A 1 1018 ? 3.149 -30.118 -4.842 1.00 77.50 1018 HIS A N 1
ATOM 8123 C CA . HIS A 1 1018 ? 3.310 -30.952 -6.038 1.00 77.50 1018 HIS A CA 1
ATOM 8124 C C . HIS A 1 1018 ? 2.452 -30.407 -7.190 1.00 77.50 1018 HIS A C 1
ATOM 8126 O O . HIS A 1 1018 ? 1.222 -30.463 -7.071 1.00 77.50 1018 HIS A O 1
ATOM 8132 N N . PRO A 1 1019 ? 3.049 -29.953 -8.310 1.00 81.75 1019 PRO A N 1
ATOM 8133 C CA . PRO A 1 1019 ? 2.287 -29.300 -9.363 1.00 81.75 1019 PRO A CA 1
ATOM 8134 C C . PRO A 1 1019 ? 1.276 -30.242 -10.021 1.00 81.75 1019 PRO A C 1
ATOM 8136 O O . PRO A 1 1019 ? 1.579 -31.397 -10.354 1.00 81.75 1019 PRO A O 1
ATOM 8139 N N . ARG A 1 1020 ? 0.064 -29.738 -10.222 1.00 88.38 1020 ARG A N 1
ATOM 8140 C CA . ARG A 1 1020 ? -1.049 -30.391 -10.914 1.00 88.38 1020 ARG A CA 1
ATOM 8141 C C . ARG A 1 1020 ? -1.411 -29.626 -12.172 1.00 88.38 1020 ARG A C 1
ATOM 8143 O O . ARG A 1 1020 ? -1.033 -28.470 -12.317 1.00 88.38 1020 ARG A O 1
ATOM 8150 N N . VAL A 1 1021 ? -2.142 -30.271 -13.072 1.00 90.19 1021 VAL A N 1
ATOM 8151 C CA . VAL A 1 1021 ? -2.586 -29.659 -14.326 1.00 90.19 1021 VAL A CA 1
ATOM 8152 C C . VAL A 1 1021 ? -4.107 -29.635 -14.374 1.00 90.19 1021 VAL A C 1
ATOM 8154 O O . VAL A 1 1021 ? -4.743 -30.671 -14.174 1.00 90.19 1021 VAL A O 1
ATOM 8157 N N . VAL A 1 1022 ? -4.677 -28.462 -14.661 1.00 91.81 1022 VAL A N 1
ATOM 8158 C CA . VAL A 1 1022 ? -6.121 -28.301 -14.885 1.00 91.81 1022 VAL A CA 1
ATOM 8159 C C . VAL A 1 1022 ? -6.551 -29.178 -16.070 1.00 91.81 1022 VAL A C 1
ATOM 8161 O O . VAL A 1 1022 ? -5.886 -29.141 -17.115 1.00 91.81 1022 VAL A O 1
ATOM 8164 N N . PRO A 1 1023 ? -7.632 -29.970 -15.942 1.00 89.56 1023 PRO A N 1
ATOM 8165 C CA . PRO A 1 1023 ? -8.078 -30.872 -16.997 1.00 89.56 1023 PRO A CA 1
ATOM 8166 C C . PRO A 1 1023 ? -8.441 -30.132 -18.300 1.00 89.56 1023 PRO A C 1
ATOM 8168 O O . PRO A 1 1023 ? -8.767 -28.941 -18.284 1.00 89.56 1023 PRO A O 1
ATOM 8171 N N . PRO A 1 1024 ? -8.410 -30.825 -19.455 1.00 88.00 1024 PRO A N 1
ATOM 8172 C CA . PRO A 1 1024 ? -8.903 -30.263 -20.710 1.00 88.00 1024 PRO A CA 1
ATOM 8173 C C . PRO A 1 1024 ? -10.344 -29.751 -20.560 1.00 88.00 1024 PRO A C 1
ATOM 8175 O O . PRO A 1 1024 ? -11.204 -30.488 -20.086 1.00 88.00 1024 PRO A O 1
ATOM 8178 N N . GLY A 1 1025 ? -10.600 -28.508 -20.979 1.00 85.00 1025 GLY A N 1
ATOM 8179 C CA . GLY A 1 1025 ? -11.902 -27.839 -20.822 1.00 85.00 1025 GLY A CA 1
ATOM 8180 C C . GLY A 1 1025 ? -11.979 -26.829 -19.670 1.00 85.00 1025 GLY A C 1
ATOM 8181 O O . GLY A 1 1025 ? -12.927 -26.053 -19.640 1.00 85.00 1025 GLY A O 1
ATOM 8182 N N . GLY A 1 1026 ? -10.964 -26.777 -18.800 1.00 90.56 1026 GLY A N 1
ATOM 8183 C CA . GLY A 1 1026 ? -10.938 -25.880 -17.641 1.00 90.56 1026 GLY A CA 1
ATOM 8184 C C . GLY A 1 1026 ? -11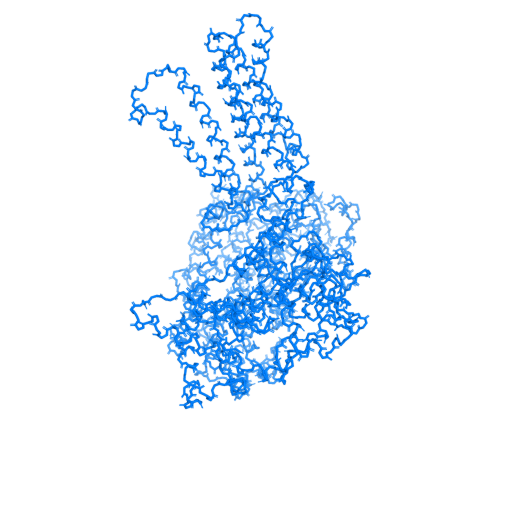.694 -26.437 -16.434 1.00 90.56 1026 GLY A C 1
ATOM 8185 O O . GLY A 1 1026 ? -12.413 -27.427 -16.549 1.00 90.56 1026 GLY A O 1
ATOM 8186 N N . ASP A 1 1027 ? -11.493 -25.828 -15.266 1.00 91.38 1027 ASP A N 1
ATOM 8187 C CA . ASP A 1 1027 ? -12.153 -26.225 -14.014 1.00 91.38 1027 ASP A CA 1
ATOM 8188 C C . ASP A 1 1027 ? -12.125 -25.097 -12.971 1.00 91.38 1027 ASP A C 1
ATOM 8190 O O . ASP A 1 1027 ? -11.373 -24.133 -13.111 1.00 91.38 1027 ASP A O 1
ATOM 8194 N N . GLU A 1 1028 ? -12.933 -25.213 -11.921 1.00 90.06 1028 GLU A N 1
ATOM 8195 C CA . GLU A 1 1028 ? -13.029 -24.241 -10.833 1.00 90.06 1028 GLU A CA 1
ATOM 8196 C C . GLU A 1 1028 ? -12.134 -24.614 -9.638 1.00 90.06 1028 GLU A C 1
ATOM 8198 O O . GLU A 1 1028 ? -12.198 -25.721 -9.082 1.00 90.06 1028 GLU A O 1
ATOM 8203 N N . VAL A 1 1029 ? -11.313 -23.652 -9.213 1.00 90.75 1029 VAL A N 1
ATOM 8204 C CA . VAL A 1 1029 ? -10.428 -23.738 -8.045 1.00 90.75 1029 VAL A CA 1
ATOM 8205 C C . VAL A 1 1029 ? -10.574 -22.457 -7.230 1.00 90.75 1029 VAL A C 1
ATOM 8207 O O . VAL A 1 1029 ? -10.390 -21.371 -7.772 1.00 90.75 1029 VAL A O 1
ATOM 8210 N N . CYS A 1 1030 ? -10.897 -22.567 -5.938 1.00 89.25 1030 CYS A N 1
ATOM 8211 C CA . CYS A 1 1030 ? -11.105 -21.421 -5.041 1.00 89.25 1030 CYS A CA 1
ATOM 8212 C C . CYS A 1 1030 ? -12.130 -20.400 -5.580 1.00 89.25 1030 CYS A C 1
ATOM 8214 O O . CYS A 1 1030 ? -11.930 -19.192 -5.473 1.00 89.25 1030 CYS A O 1
ATOM 8216 N N . GLY A 1 1031 ? -13.206 -20.863 -6.226 1.00 86.06 1031 GLY A N 1
ATOM 8217 C CA . GLY A 1 1031 ? -14.212 -19.976 -6.826 1.00 86.06 1031 GLY A CA 1
ATOM 8218 C C . GLY A 1 1031 ? -13.797 -19.330 -8.154 1.00 86.06 1031 GLY A C 1
ATOM 8219 O O . GLY A 1 1031 ? -14.535 -18.500 -8.679 1.00 86.06 1031 GLY A O 1
ATOM 8220 N N . GLN A 1 1032 ? -12.623 -19.673 -8.698 1.00 87.50 1032 GLN A N 1
ATOM 8221 C CA . GLN A 1 1032 ? -12.088 -19.112 -9.940 1.00 87.50 1032 GLN A CA 1
ATOM 8222 C C . GLN A 1 1032 ? -12.032 -20.176 -11.033 1.00 87.50 1032 GLN A C 1
ATOM 8224 O O . GLN A 1 1032 ? -11.459 -21.250 -10.840 1.00 87.50 1032 GLN A O 1
ATOM 8229 N N . HIS A 1 1033 ? -12.592 -19.872 -12.204 1.00 91.31 1033 HIS A N 1
ATOM 8230 C CA . HIS A 1 1033 ? -12.485 -20.754 -13.362 1.00 91.31 1033 HIS A CA 1
ATOM 8231 C C . HIS A 1 1033 ? -11.111 -20.608 -14.025 1.00 91.31 1033 HIS A C 1
ATOM 8233 O O . HIS A 1 1033 ? -10.720 -19.518 -14.446 1.00 91.31 1033 HIS A O 1
ATOM 8239 N N . LEU A 1 1034 ? -10.386 -21.718 -14.141 1.00 92.44 1034 LEU A N 1
ATOM 8240 C CA . LEU A 1 1034 ? -9.044 -21.780 -14.704 1.00 92.44 1034 LEU A CA 1
ATOM 8241 C C . LEU A 1 1034 ? -9.057 -22.535 -16.036 1.00 92.44 1034 LEU A C 1
ATOM 8243 O O . LEU A 1 1034 ? -9.701 -23.582 -16.137 1.00 92.44 1034 LEU A O 1
ATOM 8247 N N . PRO A 1 1035 ? -8.330 -22.056 -17.061 1.00 92.94 1035 PRO A N 1
ATOM 8248 C CA . PRO A 1 1035 ? -8.282 -22.731 -18.347 1.00 92.94 1035 PRO A CA 1
ATOM 8249 C C . PRO A 1 1035 ? -7.526 -24.065 -18.263 1.00 92.94 1035 PRO A C 1
ATOM 8251 O O . PRO A 1 1035 ? -6.608 -24.255 -17.462 1.00 92.94 1035 PRO A O 1
ATOM 8254 N N . GLY A 1 1036 ? -7.898 -25.007 -19.133 1.00 93.19 1036 GLY A N 1
ATOM 8255 C CA . GLY A 1 1036 ? -7.224 -26.301 -19.224 1.00 93.19 1036 GLY A CA 1
ATOM 8256 C C . GLY A 1 1036 ? -5.737 -26.156 -19.564 1.00 93.19 1036 GLY A C 1
ATOM 8257 O O . GLY A 1 1036 ? -5.364 -25.364 -20.427 1.00 93.19 1036 GLY A O 1
ATOM 8258 N N . GLY A 1 1037 ? -4.883 -26.943 -18.906 1.00 88.62 1037 GLY A N 1
ATOM 8259 C CA . GLY A 1 1037 ? -3.426 -26.897 -19.096 1.00 88.62 1037 GLY A CA 1
ATOM 8260 C C . GLY A 1 1037 ? -2.664 -25.931 -18.175 1.00 88.62 1037 GLY A C 1
ATOM 8261 O O . GLY A 1 1037 ? -1.425 -25.939 -18.199 1.00 88.62 1037 GLY A O 1
ATOM 8262 N N . THR A 1 1038 ? -3.358 -25.146 -17.343 1.00 89.88 1038 THR A N 1
ATOM 8263 C CA . THR A 1 1038 ? -2.733 -24.345 -16.276 1.00 89.88 1038 THR A CA 1
ATOM 8264 C C . THR A 1 1038 ? -2.116 -25.250 -15.210 1.00 89.88 1038 THR A C 1
ATOM 8266 O O . THR A 1 1038 ? -2.713 -26.256 -14.813 1.00 89.88 1038 THR A O 1
ATOM 8269 N N . LYS A 1 1039 ? -0.909 -24.900 -14.754 1.00 89.12 1039 LYS A N 1
ATOM 8270 C CA . LYS A 1 1039 ? -0.180 -25.593 -13.688 1.00 89.12 1039 LYS A CA 1
ATOM 8271 C C . LYS A 1 1039 ? -0.553 -24.973 -12.352 1.00 89.12 1039 LYS A C 1
ATOM 8273 O O . LYS A 1 1039 ? -0.584 -23.753 -12.229 1.00 89.12 1039 LYS A O 1
ATOM 8278 N N . LEU A 1 1040 ? -0.842 -25.804 -11.361 1.00 90.19 1040 LEU A N 1
ATOM 8279 C CA . LEU A 1 1040 ? -1.280 -25.361 -10.041 1.00 90.19 1040 LEU A CA 1
ATOM 8280 C C . LEU A 1 1040 ? -0.460 -26.044 -8.957 1.00 90.19 1040 LEU A C 1
ATOM 8282 O O . LEU A 1 1040 ? -0.255 -27.256 -9.022 1.00 90.19 1040 LEU A O 1
ATOM 8286 N N . SER A 1 1041 ? -0.074 -25.315 -7.918 1.00 88.44 1041 SER A N 1
ATOM 8287 C CA . SER A 1 1041 ? 0.537 -25.895 -6.723 1.00 88.44 1041 SER A CA 1
ATOM 8288 C C . SER A 1 1041 ? -0.056 -25.286 -5.451 1.00 88.44 1041 SER A C 1
ATOM 8290 O O . SER A 1 1041 ? -0.405 -24.111 -5.410 1.00 88.44 1041 SER A O 1
ATOM 8292 N N . VAL A 1 1042 ? -0.204 -26.101 -4.401 1.00 90.50 1042 VAL A N 1
ATOM 8293 C CA . VAL A 1 1042 ? -0.562 -25.609 -3.060 1.00 90.50 1042 VAL A CA 1
ATOM 8294 C C . VAL A 1 1042 ? 0.716 -25.517 -2.241 1.00 90.50 1042 VAL A C 1
ATOM 8296 O O . VAL A 1 1042 ? 1.304 -26.544 -1.895 1.00 90.50 1042 VAL A O 1
ATOM 8299 N N . MET A 1 1043 ? 1.168 -24.299 -1.960 1.00 87.94 1043 MET A N 1
ATOM 8300 C CA . MET A 1 1043 ? 2.468 -24.058 -1.344 1.00 87.94 1043 MET A CA 1
ATOM 8301 C C . MET A 1 1043 ? 2.388 -24.253 0.173 1.00 87.94 1043 MET A C 1
ATOM 8303 O O . MET A 1 1043 ? 2.079 -23.318 0.907 1.00 87.94 1043 MET A O 1
ATOM 8307 N N . ALA A 1 1044 ? 2.664 -25.475 0.645 1.00 88.12 1044 ALA A N 1
ATOM 8308 C CA . ALA A 1 1044 ? 2.510 -25.866 2.050 1.00 88.12 1044 ALA A CA 1
ATOM 8309 C C . ALA A 1 1044 ? 3.229 -24.918 3.022 1.00 88.12 1044 ALA A C 1
ATOM 8311 O O . ALA A 1 1044 ? 2.629 -24.491 4.002 1.00 88.12 1044 ALA A O 1
ATOM 8312 N N . TRP A 1 1045 ? 4.469 -24.524 2.720 1.00 87.94 1045 TRP A N 1
ATOM 8313 C CA . TRP A 1 1045 ? 5.225 -23.577 3.547 1.00 87.94 1045 TRP A CA 1
ATOM 8314 C C . TRP A 1 1045 ? 4.519 -22.228 3.707 1.00 87.94 1045 TRP A C 1
ATOM 8316 O O . TRP A 1 1045 ? 4.332 -21.753 4.826 1.00 87.94 1045 TRP A O 1
ATOM 8326 N N . ALA A 1 1046 ? 4.093 -21.626 2.594 1.00 89.25 1046 ALA A N 1
ATOM 8327 C CA . ALA A 1 1046 ? 3.420 -20.332 2.608 1.00 89.25 1046 ALA A CA 1
ATOM 8328 C C . ALA A 1 1046 ? 2.024 -20.433 3.242 1.00 89.25 1046 ALA A C 1
ATOM 8330 O O . ALA A 1 1046 ? 1.641 -19.577 4.031 1.00 89.25 1046 ALA A O 1
ATOM 8331 N N . MET A 1 1047 ? 1.288 -21.509 2.956 1.00 90.88 1047 MET A N 1
ATOM 8332 C CA . MET A 1 1047 ? -0.045 -21.766 3.501 1.00 90.88 1047 MET A CA 1
ATOM 8333 C C . MET A 1 1047 ? -0.013 -21.930 5.020 1.00 90.88 1047 MET A C 1
ATOM 8335 O O . MET A 1 1047 ? -0.810 -21.307 5.721 1.00 90.88 1047 MET A O 1
ATOM 8339 N N . TYR A 1 1048 ? 0.900 -22.759 5.527 1.00 90.81 1048 TYR A N 1
ATOM 8340 C CA . TYR A 1 1048 ? 0.997 -23.063 6.950 1.00 90.81 1048 TYR A CA 1
ATOM 8341 C C . TYR A 1 1048 ? 1.531 -21.903 7.776 1.00 90.81 1048 TYR A C 1
ATOM 8343 O O . TYR A 1 1048 ? 1.183 -21.805 8.947 1.00 90.81 1048 TYR A O 1
ATOM 8351 N N . ARG A 1 1049 ? 2.318 -21.006 7.178 1.00 89.44 1049 ARG A N 1
ATOM 8352 C CA . ARG A 1 1049 ? 2.889 -19.823 7.837 1.00 89.44 1049 ARG A CA 1
ATOM 8353 C C . ARG A 1 1049 ? 2.192 -18.513 7.457 1.00 89.44 1049 ARG A C 1
ATOM 8355 O O . ARG A 1 1049 ? 2.750 -17.438 7.644 1.00 89.44 1049 ARG A O 1
ATOM 8362 N N . SER A 1 1050 ? 0.978 -18.586 6.917 1.00 89.44 1050 SER A N 1
ATOM 8363 C CA . SER A 1 1050 ? 0.177 -17.396 6.638 1.00 89.44 1050 SER A CA 1
ATOM 8364 C C . SER A 1 1050 ? -0.687 -17.031 7.842 1.00 89.44 1050 SER A C 1
ATOM 8366 O O . SER A 1 1050 ? -1.493 -17.846 8.293 1.00 89.44 1050 SER A O 1
ATOM 8368 N N . GLU A 1 1051 ? -0.601 -15.776 8.290 1.00 88.56 1051 GLU A N 1
ATOM 8369 C CA . GLU A 1 1051 ? -1.500 -15.195 9.306 1.00 88.56 1051 GLU A CA 1
ATOM 8370 C C . GLU A 1 1051 ? -2.976 -15.199 8.869 1.00 88.56 1051 GLU A C 1
ATOM 8372 O O . GLU A 1 1051 ? -3.877 -15.096 9.696 1.00 88.56 1051 GLU A O 1
ATOM 8377 N N . ARG A 1 1052 ? -3.247 -15.375 7.566 1.00 86.94 1052 ARG A N 1
ATOM 8378 C CA . ARG A 1 1052 ? -4.610 -15.558 7.038 1.00 86.94 1052 ARG A CA 1
ATOM 8379 C C . ARG A 1 1052 ? -5.210 -16.914 7.419 1.00 86.94 1052 ARG A C 1
ATOM 8381 O O . ARG A 1 1052 ? -6.428 -17.038 7.465 1.00 86.94 1052 ARG A O 1
ATOM 8388 N N . ASN A 1 1053 ? -4.363 -17.915 7.669 1.00 88.81 1053 ASN A N 1
ATOM 8389 C CA . ASN A 1 1053 ? -4.770 -19.285 7.984 1.00 88.81 1053 ASN A CA 1
ATOM 8390 C C . ASN A 1 1053 ? -4.527 -19.648 9.460 1.00 88.81 1053 ASN A C 1
ATOM 8392 O O . ASN A 1 1053 ? -5.282 -20.440 10.019 1.00 88.81 1053 ASN A O 1
ATOM 8396 N N . PHE A 1 1054 ? -3.484 -19.095 10.093 1.00 90.81 1054 PHE A N 1
ATOM 8397 C CA . PHE A 1 1054 ? -3.067 -19.431 11.461 1.00 90.81 1054 PHE A CA 1
ATOM 8398 C C . PHE A 1 1054 ? -2.642 -18.163 12.230 1.00 90.81 1054 PHE A C 1
ATOM 8400 O O . PHE A 1 1054 ? -1.743 -17.468 11.791 1.00 90.81 1054 PHE A O 1
ATOM 8407 N N . LYS A 1 1055 ? -3.236 -17.870 13.396 1.00 86.62 1055 LYS A N 1
ATOM 8408 C CA . LYS A 1 1055 ? -2.900 -16.712 14.266 1.00 86.62 1055 LYS A CA 1
ATOM 8409 C C . LYS A 1 1055 ? -1.490 -16.788 14.893 1.00 86.62 1055 LYS A C 1
ATOM 8411 O O . LYS A 1 1055 ? -1.238 -17.712 15.645 1.00 86.62 1055 LYS A O 1
ATOM 8416 N N . HIS A 1 1056 ? -0.577 -15.843 14.715 1.00 88.06 1056 HIS A N 1
ATOM 8417 C CA . HIS A 1 1056 ? 0.834 -16.043 15.116 1.00 88.06 1056 HIS A CA 1
ATOM 8418 C C . HIS A 1 1056 ? 1.460 -17.211 14.331 1.00 88.06 1056 HIS A C 1
ATOM 8420 O O . HIS A 1 1056 ? 1.992 -18.172 14.887 1.00 88.06 1056 HIS A O 1
ATOM 8426 N N . ALA A 1 1057 ? 1.331 -17.171 13.007 1.00 88.81 1057 ALA A N 1
ATOM 8427 C CA . ALA A 1 1057 ? 1.671 -18.271 12.110 1.00 88.81 1057 ALA A CA 1
ATOM 8428 C C . ALA A 1 1057 ? 3.160 -18.658 12.160 1.00 88.81 1057 ALA A C 1
ATOM 8430 O O . ALA A 1 1057 ? 3.529 -19.764 11.777 1.00 88.81 1057 ALA A O 1
ATOM 8431 N N . GLU A 1 1058 ? 4.036 -17.774 12.624 1.00 88.75 1058 GLU A N 1
ATOM 8432 C CA . GLU A 1 1058 ? 5.479 -18.030 12.671 1.00 88.75 1058 GLU A CA 1
ATOM 8433 C C . GLU A 1 1058 ? 5.952 -18.625 14.009 1.00 88.75 1058 GLU A C 1
ATOM 8435 O O . GLU A 1 1058 ? 7.065 -19.148 14.083 1.00 88.75 1058 GLU A O 1
ATOM 8440 N N . THR A 1 1059 ? 5.125 -18.578 15.060 1.00 90.56 1059 THR A N 1
ATOM 8441 C CA . THR A 1 1059 ? 5.487 -19.058 16.402 1.00 90.56 1059 THR A CA 1
ATOM 8442 C C . THR A 1 1059 ? 5.075 -20.509 16.612 1.00 90.56 1059 THR A C 1
ATOM 8444 O O . THR A 1 1059 ? 4.038 -20.932 16.107 1.00 90.56 1059 THR A O 1
ATOM 8447 N N . PHE A 1 1060 ? 5.869 -21.261 17.381 1.00 94.12 1060 PHE A N 1
ATOM 8448 C CA . PHE A 1 1060 ? 5.499 -22.604 17.832 1.00 94.12 1060 PHE A CA 1
ATOM 8449 C C . PHE A 1 1060 ? 4.533 -22.494 19.008 1.00 94.12 1060 PHE A C 1
ATOM 8451 O O . PHE A 1 1060 ? 4.958 -22.291 20.144 1.00 94.12 1060 PHE A O 1
ATOM 8458 N N . ASP A 1 1061 ? 3.239 -22.589 18.706 1.00 93.56 1061 ASP A N 1
ATOM 8459 C CA . ASP A 1 1061 ? 2.156 -22.452 19.676 1.00 93.56 1061 ASP A CA 1
ATOM 8460 C C . ASP A 1 1061 ? 1.193 -23.649 19.602 1.00 93.56 1061 ASP A C 1
ATOM 8462 O O . ASP A 1 1061 ? 0.245 -23.646 18.812 1.00 93.56 1061 ASP A O 1
ATOM 8466 N N . PRO A 1 1062 ? 1.434 -24.699 20.409 1.00 94.75 1062 PRO A N 1
ATOM 8467 C CA . PRO A 1 1062 ? 0.542 -25.851 20.481 1.00 94.75 1062 PRO A CA 1
ATOM 8468 C C . PRO A 1 1062 ? -0.830 -25.585 21.122 1.00 94.75 1062 PRO A C 1
ATOM 8470 O O . PRO A 1 1062 ? -1.623 -26.518 21.188 1.00 94.75 1062 PRO A O 1
ATOM 8473 N N . GLU A 1 1063 ? -1.124 -24.393 21.657 1.00 92.00 1063 GLU A N 1
ATOM 8474 C CA . GLU A 1 1063 ? -2.428 -24.100 22.289 1.00 92.00 1063 GLU A CA 1
ATOM 8475 C C . GLU A 1 1063 ? -3.499 -23.612 21.303 1.00 92.00 1063 GLU A C 1
ATOM 8477 O O . GLU A 1 1063 ? -4.678 -23.554 21.654 1.00 92.00 1063 GLU A O 1
ATOM 8482 N N . ARG A 1 1064 ? -3.084 -23.300 20.077 1.00 88.88 1064 ARG A N 1
ATOM 8483 C CA . ARG A 1 1064 ? -3.923 -22.950 18.929 1.00 88.88 1064 ARG A CA 1
ATOM 8484 C C . ARG A 1 1064 ? -4.927 -24.042 18.555 1.00 88.88 1064 ARG A C 1
ATOM 8486 O O . ARG A 1 1064 ? -6.074 -23.654 18.230 1.00 88.88 1064 ARG A O 1
#

Radius of gyration: 37.71 Å; chains: 1; bounding box: 93×113×80 Å